Protein AF-0000000074012515 (afdb_homodimer)

Sequence (1122 aa):
MLKVFVVVAVFLGGRWASAADPTVASLQAQIEHLQQSLNSYQKIVDDVAAILTDYRRTMTDMGKHMMQMELFVQERIRSDGHSGAKQMRVDREGTRSFFSNSHVGTHILGMHNHVDYDRTMGLGEMNIVMNGVDFKTRHNDYKLSMPSKTSTGYDETQYIDYPPVPPAVLAKATVEEQVAEMKEYFRAFKNQDYTHRDYRPYFKAVMCYIEGAWTLGKDFKESFPSDRHYFDTTSWEDLEEKIRYTAQSGTKSIKENFGYLPSIIYNVVNGVPLTAQWNYRILCAPIDFDFPTSYLKQEEDLMLRMSRNMTQEEVLYSRMARFRVVDRTEDEVTQFTVLDKIMQSIPGKNNYPAKMYDNSSGAEMENVEKPNYQTLNTGYYSRYYRTEQMGAMGTKVIHRGFSDENLWVAETTHPQIMPVSMTDCWRDPVTRAVLENTCTRFTHRFTYALPLEIVYMTPLLAWNPYDLQYTAVDNKVYTPNLRDNRDGSLTKEKAYNGTNISTFYRTPSQFFVGNGIGDFDPGDTGKTAIGVLDRHGNVRSMEPEFMARSPTLGKSASGTLMLKVFVVVAVFLGGRWASAADPTVASLQAQIEHLQQSLNSYQKIVDDVAAILTDYRRTMTDMGKHMMQMELFVQERIRSDGHSGAKQMRVDREGTRSFFSNSHVGTHILGMHNHVDYDRTMGLGEMNIVMNGVDFKTRHNDYKLSMPSKTSTGYDETQYIDYPPVPPAVLAKATVEEQVAEMKEYFRAFKNQDYTHRDYRPYFKAVMCYIEGAWTLGKDFKESFPSDRHYFDTTSWEDLEEKIRYTAQSGTKSIKENFGYLPSIIYNVVNGVPLTAQWNYRILCAPIDFDFPTSYLKQEEDLMLRMSRNMTQEEVLYSRMARFRVVDRTEDEVTQFTVLDKIMQSIPGKNNYPAKMYDNSSGAEMENVEKPNYQTLNTGYYSRYYRTEQMGAMGTKVIHRGFSDENLWVAETTHPQIMPVSMTDCWRDPVTRAVLENTCTRFTHRFTYALPLEIVYMTPLLAWNPYDLQYTAVDNKVYTPNLRDNRDGSLTKEKAYNGTNISTFYRTPSQFFVGNGIGDFDPGDTGKTAIGVLDRHGNVRSMEPEFMARSPTLGKSASGTL

Secondary structure (DSSP, 8-state):
-------------S----TT-HHHHHHHHHHHHHHHHHHHHHHHHHHHHHHHHHHHHHHHHHHHHHHHHHHHHHHHHHHH--SEEEEE------SSTT----SBSSSBTT-EE-TTSTTEEEE--EEEEETTEEEE---EEEESEEE-SS---TT-EEEPPPPPPPHHHHT-SSHHHHHHHHHHHHHHHHHT-TTTS--TTTSEEEEEEEEEEEE--SS----S--SS-----SSHHHHHHHHHHHHHH----TT----B--EEEEEEETTEEEEEEEEEEEEEEE-SS---GGGEEE---HHHHHHHT--HHHHHTSTT-BEEE--SSSS---SS-HHHHHHHTSB-TT-TT------TTSS--B-TT-TT-PBP-TTB-BSEEE-SS--TTS-SEEESSSS-TT-EEEE---TTBPEEEEEE--B-TTT--B-GGG-EEEEEEEEEEEEEEEEEE-GGGT--TT-PPB----SS-----TTTT----SSTTTSEESB-SSS---EEGGGS-SS---S--TT----SSEEEE-TTS-EEEEE-------SSS-----EE-/-------------S----TT-HHHHHHHHHHHHHHHHHHHHHHHHHHHHHHHHHHHHHHHHHHHHHHHHHHHHHHHHHHH--SEEEEE-------STT----SBSSSBTT-EE-TTSTTEEEE--EEEEETTEEEE---EEEESEEE-SS---TT-EEEPPPPPPPHHHHT-SSHHHHHHHHHHHHHHHHHT-TTTS--TTT-EEEEEEEEEEEE--SS----S--SS-----SSHHHHHHHHHHHHHH----TT----B--EEEEEEETTEEEEEEEEEEEEEEE-SS---GGGEEE---HHHHHHHT--HHHHHTSTT-BEEE--SS-S---SS-HHHHHHTTSB-TT-TT------TTSS--B-TT-TT-PBP-TTB-BSEEE-SS--TTS-SEEESSSS-TT-EEEE---TTBPEEEEEE--B-TTT--B-GGG-EEEEEEEEEEEEEEEEEE-GGGT--TT-PPB----SS----STTTT----SSTTTSEESB-SSS---EEGGGS-SS---S--TT----SSEEEE-TTS-EEEEE-------SSS-----EE-

Structure (mmCIF, N/CA/C/O backbone):
data_AF-0000000074012515-model_v1
#
loop_
_entity.id
_entity.type
_entity.pdbx_description
1 polymer 'Uncharacterized protein'
#
loop_
_atom_site.group_PDB
_atom_site.id
_atom_site.type_symbol
_atom_site.label_atom_id
_atom_site.label_alt_id
_atom_site.label_comp_id
_atom_site.label_asym_id
_atom_site.label_entity_id
_atom_site.label_seq_id
_atom_site.pdbx_PDB_ins_code
_atom_site.Cartn_x
_atom_site.Cartn_y
_atom_site.Cartn_z
_atom_site.occupancy
_atom_site.B_iso_or_equiv
_atom_site.auth_seq_id
_atom_site.auth_comp_id
_atom_site.auth_asym_id
_atom_site.auth_atom_id
_atom_site.pdbx_PDB_model_num
ATOM 1 N N . MET A 1 1 ? -43.594 -17.531 6.746 1 25.38 1 MET A N 1
ATOM 2 C CA . MET A 1 1 ? -45 -17.812 6.469 1 25.38 1 MET A CA 1
ATOM 3 C C . MET A 1 1 ? -45.844 -17.656 7.73 1 25.38 1 MET A C 1
ATOM 5 O O . MET A 1 1 ? -46.938 -18.25 7.832 1 25.38 1 MET A O 1
ATOM 9 N N . LEU A 1 2 ? -45.625 -16.844 8.695 1 31.86 2 LEU A N 1
ATOM 10 C CA . LEU A 1 2 ? -46.188 -17.391 9.93 1 31.86 2 LEU A CA 1
ATOM 11 C C . LEU A 1 2 ? -47.688 -17.125 10.031 1 31.86 2 LEU A C 1
ATOM 13 O O . LEU A 1 2 ? -48.094 -16 10.352 1 31.86 2 LEU A O 1
ATOM 17 N N . LYS A 1 3 ? -48.594 -17.531 9.039 1 30.62 3 LYS A N 1
ATOM 18 C CA . LYS A 1 3 ? -50 -17.141 9.266 1 30.62 3 LYS A CA 1
ATOM 19 C C . LYS A 1 3 ? -50.656 -18.078 10.266 1 30.62 3 LYS A C 1
ATOM 21 O O . LYS A 1 3 ? -50.75 -19.281 10.047 1 30.62 3 LYS A O 1
ATOM 26 N N . VAL A 1 4 ? -50.469 -17.828 11.508 1 31.88 4 VAL A N 1
ATOM 27 C CA . VAL A 1 4 ? -51.375 -18.656 12.312 1 31.88 4 VAL A CA 1
ATOM 28 C C . VAL A 1 4 ? -52.719 -17.984 12.422 1 31.88 4 VAL A C 1
ATOM 30 O O . VAL A 1 4 ? -52.844 -16.844 12.883 1 31.88 4 VAL A O 1
ATOM 33 N N . PHE A 1 5 ? -53.719 -18.328 11.484 1 30.33 5 PHE A N 1
ATOM 34 C CA . PHE A 1 5 ? -55.094 -17.891 11.609 1 30.33 5 PHE A CA 1
ATOM 35 C C . PHE A 1 5 ? -55.812 -18.703 12.68 1 30.33 5 PHE A C 1
ATOM 37 O O . PHE A 1 5 ? -56.031 -19.906 12.516 1 30.33 5 PHE A O 1
ATOM 44 N N . VAL A 1 6 ? -55.625 -18.391 13.867 1 30.83 6 VAL A N 1
ATOM 45 C CA . VAL A 1 6 ? -56.469 -19.141 14.797 1 30.83 6 VAL A CA 1
ATOM 46 C C . VAL A 1 6 ? -57.844 -18.469 14.906 1 30.83 6 VAL A C 1
ATOM 48 O O . VAL A 1 6 ? -57.938 -17.328 15.344 1 30.83 6 VAL A O 1
ATOM 51 N N . VAL A 1 7 ? -58.75 -18.719 13.984 1 30.05 7 VAL A N 1
ATOM 52 C CA . VAL A 1 7 ? -60.125 -18.234 14.102 1 30.05 7 VAL A CA 1
ATOM 53 C C . VAL A 1 7 ? -60.875 -19.094 15.109 1 30.05 7 VAL A C 1
ATOM 55 O O . VAL A 1 7 ? -61.062 -20.297 14.891 1 30.05 7 VAL A O 1
ATOM 58 N N . VAL A 1 8 ? -60.906 -18.875 16.328 1 31.03 8 VAL A N 1
ATOM 59 C CA . VAL A 1 8 ? -61.781 -19.609 17.234 1 31.03 8 VAL A CA 1
ATOM 60 C C . VAL A 1 8 ? -63.188 -19.062 17.172 1 31.03 8 VAL A C 1
ATOM 62 O O . VAL A 1 8 ? -63.438 -17.891 17.531 1 31.03 8 VAL A O 1
ATOM 65 N N . ALA A 1 9 ? -64 -19.453 16.188 1 29.02 9 ALA A N 1
ATOM 66 C CA . ALA A 1 9 ? -65.438 -19.094 16.156 1 29.02 9 ALA A CA 1
ATOM 67 C C . ALA A 1 9 ? -66.188 -19.703 17.344 1 29.02 9 ALA A C 1
ATOM 69 O O . ALA A 1 9 ? -66.188 -20.922 17.516 1 29.02 9 ALA A O 1
ATOM 70 N N . VAL A 1 10 ? -66.375 -19.062 18.328 1 32.06 10 VAL A N 1
ATOM 71 C CA . VAL A 1 10 ? -67.188 -19.438 19.469 1 32.06 10 VAL A CA 1
ATOM 72 C C . VAL A 1 10 ? -68.625 -19.625 19 1 32.06 10 VAL A C 1
ATOM 74 O O . VAL A 1 10 ? -69.25 -18.688 18.5 1 32.06 10 VAL A O 1
ATOM 77 N N . PHE A 1 11 ? -69 -20.797 18.484 1 30.28 11 PHE A N 1
ATOM 78 C CA . PHE A 1 11 ? -70.375 -21.125 18.203 1 30.28 11 PHE A CA 1
ATOM 79 C C . PHE A 1 11 ? -71.188 -21.062 19.484 1 30.28 11 PHE A C 1
ATOM 81 O O . PHE A 1 11 ? -71.062 -21.906 20.375 1 30.28 11 PHE A O 1
ATOM 88 N N . LEU A 1 12 ? -71.75 -19.953 19.859 1 33.31 12 LEU A N 1
ATOM 89 C CA . LEU A 1 12 ? -72.688 -19.719 20.938 1 33.31 12 LEU A CA 1
ATOM 90 C C . LEU A 1 12 ? -74.062 -20.328 20.625 1 33.31 12 LEU A C 1
ATOM 92 O O . LEU A 1 12 ? -75.062 -19.938 21.203 1 33.31 12 LEU A O 1
ATOM 96 N N . GLY A 1 13 ? -74.25 -21.109 19.688 1 30.23 13 GLY A N 1
ATOM 97 C CA . GLY A 1 13 ? -75.625 -21.438 19.438 1 30.23 13 GLY A CA 1
ATOM 98 C C . GLY A 1 13 ? -76.25 -22.203 20.562 1 30.23 13 GLY A C 1
ATOM 99 O O . GLY A 1 13 ? -77.438 -22.516 20.5 1 30.23 13 GLY A O 1
ATOM 100 N N . GLY A 1 14 ? -75.625 -23.188 21.141 1 32.41 14 GLY A N 1
ATOM 101 C CA . GLY A 1 14 ? -76.562 -24.078 21.844 1 32.41 14 GLY A CA 1
ATOM 102 C C . GLY A 1 14 ? -77.375 -23.375 22.938 1 32.41 14 GLY A C 1
ATOM 103 O O . GLY A 1 14 ? -77.062 -22.203 23.25 1 32.41 14 GLY A O 1
ATOM 104 N N . ARG A 1 15 ? -78.312 -24.203 23.703 1 31.95 15 ARG A N 1
ATOM 105 C CA . ARG A 1 15 ? -79.188 -23.891 24.812 1 31.95 15 ARG A CA 1
ATOM 106 C C . ARG A 1 15 ? -78.5 -23.031 25.859 1 31.95 15 ARG A C 1
ATOM 108 O O . ARG A 1 15 ? -77.375 -23.328 26.25 1 31.95 15 ARG A O 1
ATOM 115 N N . TRP A 1 16 ? -78.938 -21.766 25.969 1 34.06 16 TRP A N 1
ATOM 116 C CA . TRP A 1 16 ? -78.688 -20.766 27 1 34.06 16 TRP A CA 1
ATOM 117 C C . TRP A 1 16 ? -78.625 -21.422 28.391 1 34.06 16 TRP A C 1
ATOM 119 O O . TRP A 1 16 ? -79.625 -21.891 28.906 1 34.06 16 TRP A O 1
ATOM 129 N N . ALA A 1 17 ? -77.812 -22.391 28.672 1 35.97 17 ALA A N 1
ATOM 130 C CA . ALA A 1 17 ? -77.562 -22.531 30.094 1 35.97 17 ALA A CA 1
ATOM 131 C C . ALA A 1 17 ? -77.562 -21.156 30.781 1 35.97 17 ALA A C 1
ATOM 133 O O . ALA A 1 17 ? -77.062 -20.188 30.188 1 35.97 17 ALA A O 1
ATOM 134 N N . SER A 1 18 ? -78.625 -20.828 31.703 1 40.19 18 SER A N 1
ATOM 135 C CA . SER A 1 18 ? -78.938 -19.578 32.375 1 40.19 18 SER A CA 1
ATOM 136 C C . SER A 1 18 ? -77.625 -18.828 32.719 1 40.19 18 SER A C 1
ATOM 138 O O . SER A 1 18 ? -76.688 -19.422 33.25 1 40.19 18 SER A O 1
ATOM 140 N N . ALA A 1 19 ? -77.188 -17.922 31.875 1 47.31 19 ALA A N 1
ATOM 141 C CA . ALA A 1 19 ? -76.25 -16.859 32.25 1 47.31 19 ALA A CA 1
ATOM 142 C C . ALA A 1 19 ? -76.25 -16.688 33.781 1 47.31 19 ALA A C 1
ATOM 144 O O . ALA A 1 19 ? -75.375 -16 34.281 1 47.31 19 ALA A O 1
ATOM 145 N N . ALA A 1 20 ? -77.312 -17.266 34.375 1 54.56 20 ALA A N 1
ATOM 146 C CA . ALA A 1 20 ? -77.438 -17.031 35.812 1 54.56 20 ALA A CA 1
ATOM 147 C C . ALA A 1 20 ? -76.438 -17.953 36.562 1 54.56 20 ALA A C 1
ATOM 149 O O . ALA A 1 20 ? -76.312 -17.828 37.781 1 54.56 20 ALA A O 1
ATOM 150 N N . ASP A 1 21 ? -75.875 -18.875 35.906 1 62 21 ASP A N 1
ATOM 151 C CA . ASP A 1 21 ? -74.938 -19.719 36.625 1 62 21 ASP A CA 1
ATOM 152 C C . ASP A 1 21 ? -73.562 -19.047 36.75 1 62 21 ASP A C 1
ATOM 154 O O . ASP A 1 21 ? -72.938 -18.703 35.75 1 62 21 ASP A O 1
ATOM 158 N N . PRO A 1 22 ? -73.188 -18.562 37.875 1 74.44 22 PRO A N 1
ATOM 159 C CA . PRO A 1 22 ? -71.938 -17.844 38.156 1 74.44 22 PRO A CA 1
ATOM 160 C C . PRO A 1 22 ? -70.688 -18.547 37.531 1 74.44 22 PRO A C 1
ATOM 162 O O . PRO A 1 22 ? -69.75 -17.875 37.125 1 74.44 22 PRO A O 1
ATOM 165 N N . THR A 1 23 ? -70.812 -19.812 37.406 1 70.06 23 THR A N 1
ATOM 166 C CA . THR A 1 23 ? -69.688 -20.562 36.844 1 70.06 23 THR A CA 1
ATOM 167 C C . THR A 1 23 ? -69.562 -20.312 35.344 1 70.06 23 THR A C 1
ATOM 169 O O . THR A 1 23 ? -68.5 -20.094 34.812 1 70.06 23 THR A O 1
ATOM 172 N N . VAL A 1 24 ? -70.625 -20.422 34.562 1 69.94 24 VAL A N 1
ATOM 173 C CA . VAL A 1 24 ? -70.688 -20.172 33.125 1 69.94 24 VAL A CA 1
ATOM 174 C C . VAL A 1 24 ? -70.25 -18.734 32.844 1 69.94 24 VAL A C 1
ATOM 176 O O . VAL A 1 24 ? -69.5 -18.484 31.906 1 69.94 24 VAL A O 1
ATOM 179 N N . ALA A 1 25 ? -70.75 -17.906 33.719 1 73.69 25 ALA A N 1
ATOM 180 C CA . ALA A 1 25 ? -70.438 -16.5 33.562 1 73.69 25 ALA A CA 1
ATOM 181 C C . ALA A 1 25 ? -68.938 -16.266 33.719 1 73.69 25 ALA A C 1
ATOM 183 O O . ALA A 1 25 ? -68.312 -15.516 32.938 1 73.69 25 ALA A O 1
ATOM 184 N N . SER A 1 26 ? -68.312 -16.953 34.656 1 76.19 26 SER A N 1
ATOM 185 C CA . SER A 1 26 ? -66.875 -16.844 34.906 1 76.19 26 SER A CA 1
ATOM 186 C C . SER A 1 26 ? -66.062 -17.422 33.75 1 76.19 26 SER A C 1
ATOM 188 O O . SER A 1 26 ? -65.062 -16.828 33.344 1 76.19 26 SER A O 1
ATOM 190 N N . LEU A 1 27 ? -66.438 -18.391 33.219 1 74.06 27 LEU A N 1
ATOM 191 C CA . LEU A 1 27 ? -65.688 -19.047 32.094 1 74.06 27 LEU A CA 1
ATOM 192 C C . LEU A 1 27 ? -65.812 -18.203 30.828 1 74.06 27 LEU A C 1
ATOM 194 O O . LEU A 1 27 ? -64.875 -18.078 30.078 1 74.06 27 LEU A O 1
ATOM 198 N N . GLN A 1 28 ? -67 -17.656 30.609 1 75.12 28 GLN A N 1
ATOM 199 C CA . GLN A 1 28 ? -67.188 -16.797 29.453 1 75.12 28 GLN A CA 1
ATOM 200 C C . GLN A 1 28 ? -66.312 -15.555 29.531 1 75.12 28 GLN A C 1
ATOM 202 O O . GLN A 1 28 ? -65.75 -15.148 28.531 1 75.12 28 GLN A O 1
ATOM 207 N N . ALA A 1 29 ? -66.312 -15.086 30.703 1 76.44 29 ALA A N 1
ATOM 208 C CA . ALA A 1 29 ? -65.438 -13.922 30.906 1 76.44 29 ALA A CA 1
ATOM 209 C C . ALA A 1 29 ? -64 -14.266 30.656 1 76.44 29 ALA A C 1
ATOM 211 O O . ALA A 1 29 ? -63.281 -13.477 30.047 1 76.44 29 ALA A O 1
ATOM 212 N N . GLN A 1 30 ? -63.562 -15.352 30.984 1 74.81 30 GLN A N 1
ATOM 213 C CA . GLN A 1 30 ? -62.188 -15.805 30.75 1 74.81 30 GLN A CA 1
ATOM 214 C C . GLN A 1 30 ? -61.938 -16 29.266 1 74.81 30 GLN A C 1
ATOM 216 O O . GLN A 1 30 ? -60.875 -15.625 28.766 1 74.81 30 GLN A O 1
ATOM 221 N N . ILE A 1 31 ? -62.875 -16.547 28.625 1 77.06 31 ILE A N 1
ATOM 222 C CA . ILE A 1 31 ? -62.75 -16.766 27.188 1 77.06 31 ILE A CA 1
ATOM 223 C C . ILE A 1 31 ? -62.625 -15.414 26.469 1 77.06 31 ILE A C 1
ATOM 225 O O . ILE A 1 31 ? -61.781 -15.242 25.594 1 77.06 31 ILE A O 1
ATOM 229 N N . GLU A 1 32 ? -63.406 -14.516 26.906 1 76.62 32 GLU A N 1
ATOM 230 C CA . GLU A 1 32 ? -63.375 -13.195 26.297 1 76.62 32 GLU A CA 1
ATOM 231 C C . GLU A 1 32 ? -62.031 -12.516 26.547 1 76.62 32 GLU A C 1
ATOM 233 O O . GLU A 1 32 ? -61.438 -11.914 25.641 1 76.62 32 GLU A O 1
ATOM 238 N N . HIS A 1 33 ? -61.562 -12.695 27.656 1 77.81 33 HIS A N 1
ATOM 239 C CA . HIS A 1 33 ? -60.281 -12.109 28 1 77.81 33 HIS A CA 1
ATOM 240 C C . HIS A 1 33 ? -59.156 -12.766 27.219 1 77.81 33 HIS A C 1
ATOM 242 O O . HIS A 1 33 ? -58.281 -12.07 26.703 1 77.81 33 HIS A O 1
ATOM 248 N N . LEU A 1 34 ? -59.156 -13.953 27.062 1 75.44 34 LEU A N 1
ATOM 249 C CA . LEU A 1 34 ? -58.125 -14.688 26.312 1 75.44 34 LEU A CA 1
ATOM 250 C C . LEU A 1 34 ? -58.188 -14.336 24.828 1 75.44 34 LEU A C 1
ATOM 252 O O . LEU A 1 34 ? -57.156 -14.188 24.172 1 75.44 34 LEU A O 1
ATOM 256 N N . GLN A 1 35 ? -59.406 -14.156 24.406 1 78.56 35 GLN A N 1
ATOM 257 C CA . GLN A 1 35 ? -59.562 -13.773 23.016 1 78.56 35 GLN A CA 1
ATOM 258 C C . GLN A 1 35 ? -59 -12.375 22.75 1 78.56 35 GLN A C 1
ATOM 260 O O . GLN A 1 35 ? -58.375 -12.141 21.734 1 78.56 35 GLN A O 1
ATOM 265 N N . GLN A 1 36 ? -59.219 -11.516 23.625 1 78.25 36 GLN A N 1
ATOM 266 C CA . GLN A 1 36 ? -58.688 -10.164 23.5 1 78.25 36 GLN A CA 1
ATOM 267 C C . GLN A 1 36 ? -57.156 -10.18 23.547 1 78.25 36 GLN A C 1
ATOM 269 O O . GLN A 1 36 ? -56.5 -9.492 22.75 1 78.25 36 GLN A O 1
ATOM 274 N N . SER A 1 37 ? -56.688 -10.961 24.391 1 73.25 37 SER A N 1
ATOM 275 C CA . SER A 1 37 ? -55.219 -11.094 24.484 1 73.25 37 SER A CA 1
ATOM 276 C C . SER A 1 37 ? -54.625 -11.68 23.203 1 73.25 37 SER A C 1
ATOM 278 O O . SER A 1 37 ? -53.625 -11.203 22.703 1 73.25 37 SER A O 1
ATOM 280 N N . LEU A 1 38 ? -55.312 -12.609 22.688 1 77.94 38 LEU A N 1
ATOM 281 C CA . LEU A 1 38 ? -54.875 -13.258 21.469 1 77.94 38 LEU A CA 1
ATOM 282 C C . LEU A 1 38 ? -54.875 -12.273 20.297 1 77.94 38 LEU A C 1
ATOM 284 O O . LEU A 1 38 ? -53.938 -12.25 19.5 1 77.94 38 LEU A O 1
ATOM 288 N N . ASN A 1 39 ? -55.875 -11.5 20.297 1 74.5 39 ASN A N 1
ATOM 289 C CA . ASN A 1 39 ? -55.969 -10.5 19.234 1 74.5 39 ASN A CA 1
ATOM 290 C C . ASN A 1 39 ? -54.844 -9.469 19.359 1 74.5 39 ASN A C 1
ATOM 292 O O . ASN A 1 39 ? -54.25 -9.062 18.359 1 74.5 39 ASN A O 1
ATOM 296 N N . SER A 1 40 ? -54.594 -9.133 20.531 1 75.25 40 SER A N 1
ATOM 297 C CA . SER A 1 40 ? -53.5 -8.18 20.766 1 75.25 40 SER A CA 1
ATOM 298 C C . SER A 1 40 ? -52.156 -8.773 20.375 1 75.25 40 SER A C 1
ATOM 300 O O . SER A 1 40 ? -51.344 -8.102 19.75 1 75.25 40 SER A O 1
ATOM 302 N N . TYR A 1 41 ? -51.938 -9.945 20.641 1 74.56 41 TYR A N 1
ATOM 303 C CA . TYR A 1 41 ? -50.688 -10.609 20.297 1 74.56 41 TYR A CA 1
ATOM 304 C C . TYR A 1 41 ? -50.531 -10.773 18.797 1 74.56 41 TYR A C 1
ATOM 306 O O . TYR A 1 41 ? -49.438 -10.594 18.25 1 74.56 41 TYR A O 1
ATOM 314 N N . GLN A 1 42 ? -51.656 -11.039 18.203 1 78.06 42 GLN A N 1
ATOM 315 C CA . GLN A 1 42 ? -51.625 -11.172 16.766 1 78.06 42 GLN A CA 1
ATOM 316 C C . GLN A 1 42 ? -51.188 -9.867 16.094 1 78.06 42 GLN A C 1
ATOM 318 O O . GLN A 1 42 ? -50.375 -9.867 15.172 1 78.06 42 GLN A O 1
ATOM 323 N N . LYS A 1 43 ? -51.688 -8.867 16.594 1 79.06 43 LYS A N 1
ATOM 324 C CA . LYS A 1 43 ? -51.344 -7.562 16.047 1 79.06 43 LYS A CA 1
ATOM 325 C C . LYS A 1 43 ? -49.844 -7.27 16.266 1 79.06 43 LYS A C 1
ATOM 327 O O . LYS A 1 43 ? -49.188 -6.777 15.352 1 79.06 43 LYS A O 1
ATOM 332 N N . ILE A 1 44 ? -49.406 -7.566 17.359 1 77.06 44 ILE A N 1
ATOM 333 C CA . ILE A 1 44 ? -48 -7.352 17.672 1 77.06 44 ILE A CA 1
ATOM 334 C C . ILE A 1 44 ? -47.156 -8.203 16.734 1 77.06 44 ILE A C 1
ATOM 336 O O . ILE A 1 44 ? -46.125 -7.723 16.203 1 77.06 44 ILE A O 1
ATOM 340 N N . VAL A 1 45 ? -47.531 -9.422 16.5 1 77.19 45 VAL A N 1
ATOM 341 C CA . VAL A 1 45 ? -46.781 -10.328 15.625 1 77.19 45 VAL A CA 1
ATOM 342 C C . VAL A 1 45 ? -46.781 -9.789 14.203 1 77.19 45 VAL A C 1
ATOM 344 O O . VAL A 1 45 ? -45.719 -9.789 13.539 1 77.19 45 VAL A O 1
ATOM 347 N N . ASP A 1 46 ? -47.906 -9.289 13.852 1 79.38 46 ASP A N 1
ATOM 348 C CA . ASP A 1 46 ? -48 -8.734 12.5 1 79.38 46 ASP A CA 1
ATOM 349 C C . ASP A 1 46 ? -47.125 -7.5 12.359 1 79.38 46 ASP A C 1
ATOM 351 O O . ASP A 1 46 ? -46.438 -7.332 11.352 1 79.38 46 ASP A O 1
ATOM 355 N N . ASP A 1 47 ? -47.156 -6.742 13.344 1 79.44 47 ASP A N 1
ATOM 356 C CA . ASP A 1 47 ? -46.344 -5.527 13.328 1 79.44 47 ASP A CA 1
ATOM 357 C C . ASP A 1 47 ? -44.875 -5.852 13.32 1 79.44 47 ASP A C 1
ATOM 359 O O . ASP A 1 47 ? -44.094 -5.258 12.555 1 79.44 47 ASP A O 1
ATOM 363 N N . VAL A 1 48 ? -44.469 -6.777 14.039 1 80.88 48 VAL A N 1
ATOM 364 C CA . VAL A 1 48 ? -43.062 -7.176 14.125 1 80.88 48 VAL A CA 1
ATOM 365 C C . VAL A 1 48 ? -42.625 -7.805 12.805 1 80.88 48 VAL A C 1
ATOM 367 O O . VAL A 1 48 ? -41.531 -7.543 12.312 1 80.88 48 VAL A O 1
ATOM 370 N N . ALA A 1 49 ? -43.5 -8.578 12.273 1 79.88 49 ALA A N 1
ATOM 371 C CA . ALA A 1 49 ? -43.188 -9.211 10.992 1 79.88 49 ALA A CA 1
ATOM 372 C C . ALA A 1 49 ? -42.969 -8.156 9.906 1 79.88 49 ALA A C 1
ATOM 374 O O . ALA A 1 49 ? -42.062 -8.289 9.086 1 79.88 49 ALA A O 1
ATOM 375 N N . ALA A 1 50 ? -43.781 -7.195 9.961 1 82.56 50 ALA A N 1
ATOM 376 C CA . ALA A 1 50 ? -43.656 -6.117 8.984 1 82.56 50 ALA A CA 1
ATOM 377 C C . ALA A 1 50 ? -42.344 -5.371 9.164 1 82.56 50 ALA A C 1
ATOM 379 O O . ALA A 1 50 ? -41.656 -5.066 8.188 1 82.56 50 ALA A O 1
ATOM 380 N N . ILE A 1 51 ? -42.062 -5.125 10.336 1 83.62 51 ILE A N 1
ATOM 381 C CA . ILE A 1 51 ? -40.812 -4.418 10.656 1 83.62 51 ILE A CA 1
ATOM 382 C C . ILE A 1 51 ? -39.625 -5.25 10.219 1 83.62 51 ILE A C 1
ATOM 384 O O . ILE A 1 51 ? -38.656 -4.727 9.633 1 83.62 51 ILE A O 1
ATOM 388 N N . LEU A 1 52 ? -39.656 -6.473 10.43 1 84.81 52 LEU A N 1
ATOM 389 C CA . LEU A 1 52 ? -38.594 -7.371 10.055 1 84.81 52 LEU A CA 1
ATOM 390 C C . LEU A 1 52 ? -38.406 -7.43 8.539 1 84.81 52 LEU A C 1
ATOM 392 O O . LEU A 1 52 ? -37.312 -7.488 8.031 1 84.81 52 LEU A O 1
ATOM 396 N N . THR A 1 53 ? -39.5 -7.395 7.891 1 84.38 53 THR A N 1
ATOM 397 C CA . THR A 1 53 ? -39.469 -7.387 6.434 1 84.38 53 THR A CA 1
ATOM 398 C C . THR A 1 53 ? -38.812 -6.102 5.918 1 84.38 53 THR A C 1
ATOM 400 O O . THR A 1 53 ? -38 -6.141 4.996 1 84.38 53 THR A O 1
ATOM 403 N N . ASP A 1 54 ? -39.156 -5.07 6.523 1 86.38 54 ASP A N 1
ATOM 404 C CA . ASP A 1 54 ? -38.594 -3.781 6.137 1 86.38 54 ASP A CA 1
ATOM 405 C C . ASP A 1 54 ? -37.094 -3.738 6.402 1 86.38 54 ASP A C 1
ATOM 407 O O . ASP A 1 54 ? -36.344 -3.217 5.59 1 86.38 54 ASP A O 1
ATOM 411 N N . TYR A 1 55 ? -36.719 -4.254 7.461 1 85.19 55 TYR A N 1
ATOM 412 C CA . TYR A 1 55 ? -35.281 -4.301 7.785 1 85.19 55 TYR A CA 1
ATOM 413 C C . TYR A 1 55 ? -34.531 -5.164 6.789 1 85.19 55 TYR A C 1
ATOM 415 O O . TYR A 1 55 ? -33.438 -4.816 6.375 1 85.19 55 TYR A O 1
ATOM 423 N N . ARG A 1 56 ? -35.125 -6.164 6.434 1 88.56 56 ARG A N 1
ATOM 424 C CA . ARG A 1 56 ? -34.5 -7.043 5.453 1 88.56 56 ARG A CA 1
ATOM 425 C C . ARG A 1 56 ? -34.312 -6.328 4.117 1 88.56 56 ARG A C 1
ATOM 427 O O . ARG A 1 56 ? -33.281 -6.465 3.469 1 88.56 56 ARG A O 1
ATOM 434 N N . ARG A 1 57 ? -35.25 -5.641 3.754 1 89.5 57 ARG A N 1
ATOM 435 C CA . ARG A 1 57 ? -35.188 -4.867 2.52 1 89.5 57 ARG A CA 1
ATOM 436 C C . ARG A 1 57 ? -34.094 -3.807 2.611 1 89.5 57 ARG A C 1
ATOM 438 O O . ARG A 1 57 ? -33.312 -3.625 1.671 1 89.5 57 ARG A O 1
ATOM 445 N N . THR A 1 58 ? -34.062 -3.209 3.721 1 88.31 58 THR A N 1
ATOM 446 C CA . THR A 1 58 ? -33.062 -2.182 3.93 1 88.31 58 THR A CA 1
ATOM 447 C C . THR A 1 58 ? -31.656 -2.787 3.891 1 88.31 58 THR A C 1
ATOM 449 O O . THR A 1 58 ? -30.75 -2.23 3.268 1 88.31 58 THR A O 1
ATOM 452 N N . MET A 1 59 ? -31.531 -3.863 4.488 1 89.5 59 MET A N 1
ATOM 453 C CA . MET A 1 59 ? -30.234 -4.555 4.48 1 89.5 59 MET A CA 1
ATOM 454 C C . MET A 1 59 ? -29.844 -4.969 3.066 1 89.5 59 MET A C 1
ATOM 456 O O . MET A 1 59 ? -28.672 -4.879 2.688 1 89.5 59 MET A O 1
ATOM 460 N N . THR A 1 60 ? -30.812 -5.359 2.346 1 91.5 60 THR A N 1
ATOM 461 C CA . THR A 1 60 ? -30.562 -5.723 0.955 1 91.5 60 THR A CA 1
ATOM 462 C C . THR A 1 60 ? -30.094 -4.512 0.153 1 91.5 60 THR A C 1
ATOM 464 O O . THR A 1 60 ? -29.109 -4.586 -0.577 1 91.5 60 THR A O 1
ATOM 467 N N . ASP A 1 61 ? -30.75 -3.451 0.33 1 90.75 61 ASP A N 1
ATOM 468 C CA . ASP A 1 61 ? -30.406 -2.232 -0.396 1 90.75 61 ASP A CA 1
ATOM 469 C C . ASP A 1 61 ? -29.016 -1.734 -0.005 1 90.75 61 ASP A C 1
ATOM 471 O O . ASP A 1 61 ? -28.234 -1.326 -0.865 1 90.75 61 ASP A O 1
ATOM 475 N N . MET A 1 62 ? -28.719 -1.814 1.226 1 91.06 62 MET A N 1
ATOM 476 C CA . MET A 1 62 ? -27.406 -1.386 1.702 1 91.06 62 MET A CA 1
ATOM 477 C C . MET A 1 62 ? -26.312 -2.287 1.151 1 91.06 62 MET A C 1
ATOM 479 O O . MET A 1 62 ? -25.25 -1.804 0.733 1 91.06 62 MET A O 1
ATOM 483 N N . GLY A 1 63 ? -26.594 -3.539 1.216 1 91.69 63 GLY A N 1
ATOM 484 C CA . GLY A 1 63 ? -25.625 -4.473 0.651 1 91.69 63 GLY A CA 1
ATOM 485 C C . GLY A 1 63 ? -25.375 -4.242 -0.825 1 91.69 63 GLY A C 1
ATOM 486 O O . GLY A 1 63 ? -24.219 -4.27 -1.269 1 91.69 63 GLY A O 1
ATOM 487 N N . LYS A 1 64 ? -26.375 -3.936 -1.53 1 92.38 64 LYS A N 1
ATOM 488 C CA . LYS A 1 64 ? -26.234 -3.664 -2.957 1 92.38 64 LYS A CA 1
ATOM 489 C C . LYS A 1 64 ? -25.469 -2.367 -3.195 1 92.38 64 LYS A C 1
ATOM 491 O O . LYS A 1 64 ? -24.672 -2.273 -4.133 1 92.38 64 LYS A O 1
ATOM 496 N N . HIS A 1 65 ? -25.766 -1.465 -2.393 1 92.5 65 HIS A N 1
ATOM 497 C CA . HIS A 1 65 ? -25.031 -0.211 -2.529 1 92.5 65 HIS A CA 1
ATOM 498 C C . HIS A 1 65 ? -23.547 -0.406 -2.232 1 92.5 65 HIS A C 1
ATOM 500 O O . HIS A 1 65 ? -22.688 0.19 -2.896 1 92.5 65 HIS A O 1
ATOM 506 N N . MET A 1 66 ? -23.234 -1.181 -1.242 1 93.12 66 MET A N 1
ATOM 507 C CA . MET A 1 66 ? -21.828 -1.504 -0.96 1 93.12 66 MET A CA 1
ATOM 508 C C . MET A 1 66 ? -21.172 -2.182 -2.16 1 93.12 66 MET A C 1
ATOM 510 O O . MET A 1 66 ? -20.031 -1.889 -2.492 1 93.12 66 MET A O 1
ATOM 514 N N . MET A 1 67 ? -21.906 -3.006 -2.805 1 93.25 67 MET A N 1
ATOM 515 C CA . MET A 1 67 ? -21.422 -3.635 -4.027 1 93.25 67 MET A CA 1
ATOM 516 C C . MET A 1 67 ? -21.062 -2.586 -5.074 1 93.25 67 MET A C 1
ATOM 518 O O . MET A 1 67 ? -20.031 -2.684 -5.734 1 93.25 67 MET A O 1
ATOM 522 N N . GLN A 1 68 ? -21.906 -1.641 -5.211 1 92.31 68 GLN A N 1
ATOM 523 C CA . GLN A 1 68 ? -21.672 -0.578 -6.184 1 92.31 68 GLN A CA 1
ATOM 524 C C . GLN A 1 68 ? -20.453 0.259 -5.812 1 92.31 68 GLN A C 1
ATOM 526 O O . GLN A 1 68 ? -19.688 0.673 -6.684 1 92.31 68 GLN A O 1
ATOM 531 N N . MET A 1 69 ? -20.297 0.468 -4.555 1 93.38 69 MET A N 1
ATOM 532 C CA . MET A 1 69 ? -19.141 1.226 -4.102 1 93.38 69 MET A CA 1
ATOM 533 C C . MET A 1 69 ? -17.844 0.463 -4.383 1 93.38 69 MET A C 1
ATOM 535 O O . MET A 1 69 ? -16.844 1.059 -4.777 1 93.38 69 MET A O 1
ATOM 539 N N . GLU A 1 70 ? -17.891 -0.787 -4.16 1 94.88 70 GLU A N 1
ATOM 540 C CA . GLU A 1 70 ? -16.734 -1.614 -4.457 1 94.88 70 GLU A CA 1
ATOM 541 C C . GLU A 1 70 ? -16.391 -1.585 -5.949 1 94.88 70 GLU A C 1
ATOM 543 O O . GLU A 1 70 ? -15.234 -1.472 -6.328 1 94.88 70 GLU A O 1
ATOM 548 N N . LEU A 1 71 ? -17.438 -1.648 -6.75 1 93.19 71 LEU A N 1
ATOM 549 C CA . LEU A 1 71 ? -17.234 -1.529 -8.188 1 93.19 71 LEU A CA 1
ATOM 550 C C . LEU A 1 71 ? -16.656 -0.165 -8.547 1 93.19 71 LEU A C 1
ATOM 552 O O . LEU A 1 71 ? -15.773 -0.064 -9.406 1 93.19 71 LEU A O 1
ATOM 556 N N . PHE A 1 72 ? -17.172 0.877 -7.922 1 91.81 72 PHE A N 1
ATOM 557 C CA . PHE A 1 72 ? -16.656 2.225 -8.133 1 91.81 72 PHE A CA 1
ATOM 558 C C . PHE A 1 72 ? -15.164 2.283 -7.859 1 91.81 72 PHE A C 1
ATOM 560 O O . PHE A 1 72 ? -14.406 2.834 -8.656 1 91.81 72 PHE A O 1
ATOM 567 N N . VAL A 1 73 ? -14.711 1.719 -6.812 1 93.81 73 VAL A N 1
ATOM 568 C CA . VAL A 1 73 ? -13.297 1.706 -6.453 1 93.81 73 VAL A CA 1
ATOM 569 C C . VAL A 1 73 ? -12.508 0.904 -7.488 1 93.81 73 VAL A C 1
ATOM 571 O O . VAL A 1 73 ? -11.445 1.335 -7.938 1 93.81 73 VAL A O 1
ATOM 574 N N . GLN A 1 74 ? -12.992 -0.218 -7.895 1 94.38 74 GLN A N 1
ATOM 575 C CA . GLN A 1 74 ? -12.32 -1.049 -8.891 1 94.38 74 GLN A CA 1
ATOM 576 C C . GLN A 1 74 ? -12.188 -0.317 -10.219 1 94.38 74 GLN A C 1
ATOM 578 O O . GLN A 1 74 ? -11.148 -0.393 -10.875 1 94.38 74 GLN A O 1
ATOM 583 N N . GLU A 1 75 ? -13.211 0.418 -10.594 1 93.75 75 GLU A N 1
ATOM 584 C CA . GLU A 1 75 ? -13.164 1.187 -11.828 1 93.75 75 GLU A CA 1
ATOM 585 C C . GLU A 1 75 ? -12.125 2.301 -11.75 1 93.75 75 GLU A C 1
ATOM 587 O O . GLU A 1 75 ? -11.461 2.613 -12.742 1 93.75 75 GLU A O 1
ATOM 592 N N . ARG A 1 76 ? -11.992 2.855 -10.656 1 92.94 76 ARG A N 1
ATOM 593 C CA . ARG A 1 76 ? -10.945 3.855 -10.469 1 92.94 76 ARG A CA 1
ATOM 594 C C . ARG A 1 76 ? -9.562 3.24 -10.641 1 92.94 76 ARG A C 1
ATOM 596 O O . ARG A 1 76 ? -8.703 3.812 -11.312 1 92.94 76 ARG A O 1
ATOM 603 N N . ILE A 1 77 ? -9.375 2.146 -10.086 1 92.5 77 ILE A N 1
ATOM 604 C CA . ILE A 1 77 ? -8.094 1.46 -10.195 1 92.5 77 ILE A CA 1
ATOM 605 C C . ILE A 1 77 ? -7.832 1.09 -11.656 1 92.5 77 ILE A C 1
ATOM 607 O O . ILE A 1 77 ? -6.715 1.26 -12.148 1 92.5 77 ILE A O 1
ATOM 611 N N . ARG A 1 78 ? -8.859 0.643 -12.375 1 92.31 78 ARG A N 1
ATOM 612 C CA . ARG A 1 78 ? -8.711 0.287 -13.781 1 92.31 78 ARG A CA 1
ATOM 613 C C . ARG A 1 78 ? -8.328 1.504 -14.617 1 92.31 78 ARG A C 1
ATOM 615 O O . ARG A 1 78 ? -7.637 1.376 -15.625 1 92.31 78 ARG A O 1
ATOM 622 N N . SER A 1 79 ? -8.773 2.645 -14.203 1 88.44 79 SER A N 1
ATOM 623 C CA . SER A 1 79 ? -8.5 3.859 -14.961 1 88.44 79 SER A CA 1
ATOM 624 C C . SER A 1 79 ? -7.121 4.422 -14.625 1 88.44 79 SER A C 1
ATOM 626 O O . SER A 1 79 ? -6.605 5.277 -15.352 1 88.44 79 SER A O 1
ATOM 628 N N . ASP A 1 80 ? -6.523 4.023 -13.539 1 85.56 80 ASP A N 1
ATOM 629 C CA . ASP A 1 80 ? -5.227 4.531 -13.102 1 85.56 80 ASP A CA 1
ATOM 630 C C . ASP A 1 80 ? -4.09 3.891 -13.898 1 85.56 80 ASP A C 1
ATOM 632 O O . ASP A 1 80 ? -3.018 4.48 -14.039 1 85.56 80 ASP A O 1
ATOM 636 N N . GLY A 1 81 ? -4.344 2.625 -14.328 1 84.19 81 GLY A N 1
ATOM 637 C CA . GLY A 1 81 ? -3.273 1.95 -15.047 1 84.19 81 GLY A CA 1
ATOM 638 C C . GLY A 1 81 ? -3.623 0.53 -15.445 1 84.19 81 GLY A C 1
ATOM 639 O O . GLY A 1 81 ? -4.793 0.141 -15.414 1 84.19 81 GLY A O 1
ATOM 640 N N . HIS A 1 82 ? -2.547 -0.172 -15.867 1 87.56 82 HIS A N 1
ATOM 641 C CA . HIS A 1 82 ? -2.719 -1.534 -16.359 1 87.56 82 HIS A CA 1
ATOM 642 C C . HIS A 1 82 ? -2.477 -2.555 -15.25 1 87.56 82 HIS A C 1
ATOM 644 O O . HIS A 1 82 ? -1.869 -2.234 -14.227 1 87.56 82 HIS A O 1
ATOM 650 N N . SER A 1 83 ? -3.066 -3.699 -15.469 1 93.19 83 SER A N 1
ATOM 651 C CA . SER A 1 83 ? -2.678 -4.824 -14.625 1 93.19 83 SER A CA 1
ATOM 652 C C . SER A 1 83 ? -1.172 -5.059 -14.68 1 93.19 83 SER A C 1
ATOM 654 O O . SER A 1 83 ? -0.555 -4.941 -15.734 1 93.19 83 SER A O 1
ATOM 656 N N . GLY A 1 84 ? -0.523 -5.332 -13.531 1 92.62 84 GLY A N 1
ATOM 657 C CA . GLY A 1 84 ? 0.914 -5.539 -13.445 1 92.62 84 GLY A CA 1
ATOM 658 C C . GLY A 1 84 ? 1.444 -5.449 -12.023 1 92.62 84 GLY A C 1
ATOM 659 O O . GLY A 1 84 ? 0.679 -5.23 -11.086 1 92.62 84 GLY A O 1
ATOM 660 N N . ALA A 1 85 ? 2.703 -5.773 -11.945 1 90.31 85 ALA A N 1
ATOM 661 C CA . ALA A 1 85 ? 3.371 -5.543 -10.664 1 90.31 85 ALA A CA 1
ATOM 662 C C . ALA A 1 85 ? 3.557 -4.051 -10.406 1 90.31 85 ALA A C 1
ATOM 664 O O . ALA A 1 85 ? 4.125 -3.336 -11.234 1 90.31 85 ALA A O 1
ATOM 665 N N . LYS A 1 86 ? 3.084 -3.656 -9.289 1 87.31 86 LYS A N 1
ATOM 666 C CA . LYS A 1 86 ? 3.061 -2.227 -8.992 1 87.31 86 LYS A CA 1
ATOM 667 C C . LYS A 1 86 ? 4.258 -1.82 -8.141 1 87.31 86 LYS A C 1
ATOM 669 O O . LYS A 1 86 ? 4.898 -0.8 -8.398 1 87.31 86 LYS A O 1
ATOM 674 N N . GLN A 1 87 ? 4.457 -2.617 -7.066 1 87.25 87 GLN A N 1
ATOM 675 C CA . GLN A 1 87 ? 5.469 -2.215 -6.094 1 87.25 87 GLN A CA 1
ATOM 676 C C . GLN A 1 87 ? 6.047 -3.428 -5.367 1 87.25 87 GLN A C 1
ATOM 678 O O . GLN A 1 87 ? 5.422 -4.488 -5.328 1 87.25 87 GLN A O 1
ATOM 683 N N . MET A 1 88 ? 7.254 -3.18 -4.91 1 86.44 88 MET A N 1
ATOM 684 C CA . MET A 1 88 ? 7.867 -4.078 -3.938 1 86.44 88 MET A CA 1
ATOM 685 C C . MET A 1 88 ? 8.211 -3.338 -2.65 1 86.44 88 MET A C 1
ATOM 687 O O . MET A 1 88 ? 7.965 -2.135 -2.537 1 86.44 88 MET A O 1
ATOM 691 N N . ARG A 1 89 ? 8.641 -4.062 -1.702 1 84.25 89 ARG A N 1
ATOM 692 C CA . ARG A 1 89 ? 9.086 -3.4 -0.48 1 84.25 89 ARG A CA 1
ATOM 693 C C . ARG A 1 89 ? 10.234 -2.434 -0.767 1 84.25 89 ARG A C 1
ATOM 695 O O . ARG A 1 89 ? 11.125 -2.738 -1.559 1 84.25 89 ARG A O 1
ATOM 702 N N . VAL A 1 90 ? 10.188 -1.344 -0.084 1 75.81 90 VAL A N 1
ATOM 703 C CA . VAL A 1 90 ? 11.156 -0.277 -0.326 1 75.81 90 VAL A CA 1
ATOM 704 C C . VAL A 1 90 ? 12.555 -0.76 0.034 1 75.81 90 VAL A C 1
ATOM 706 O O . VAL A 1 90 ? 12.766 -1.358 1.093 1 75.81 90 VAL A O 1
ATOM 709 N N . ASP A 1 91 ? 13.445 -0.596 -0.867 1 70 91 ASP A N 1
ATOM 710 C CA . ASP A 1 91 ? 14.836 -0.976 -0.614 1 70 91 ASP A CA 1
ATOM 711 C C . ASP A 1 91 ? 15.766 0.221 -0.771 1 70 91 ASP A C 1
ATOM 713 O O . ASP A 1 91 ? 16.938 0.158 -0.382 1 70 91 ASP A O 1
ATOM 717 N N . ARG A 1 92 ? 15.219 1.23 -1.398 1 66.69 92 ARG A N 1
ATOM 718 C CA . ARG A 1 92 ? 16.031 2.424 -1.601 1 66.69 92 ARG A CA 1
ATOM 719 C C . ARG A 1 92 ? 15.211 3.689 -1.393 1 66.69 92 ARG A C 1
ATOM 721 O O . ARG A 1 92 ? 14.039 3.748 -1.779 1 66.69 92 ARG A O 1
ATOM 728 N N . GLU A 1 93 ? 15.844 4.539 -0.696 1 65.94 93 GLU A N 1
ATOM 729 C CA . GLU A 1 93 ? 15.141 5.758 -0.303 1 65.94 93 GLU A CA 1
ATOM 730 C C . GLU A 1 93 ? 15.805 6.996 -0.893 1 65.94 93 GLU A C 1
ATOM 732 O O . GLU A 1 93 ? 16.984 6.953 -1.277 1 65.94 93 GLU A O 1
ATOM 737 N N . GLY A 1 94 ? 14.914 7.918 -1.281 1 65.12 94 GLY A N 1
ATOM 738 C CA . GLY A 1 94 ? 15.391 9.234 -1.694 1 65.12 94 GLY A CA 1
ATOM 739 C C . GLY A 1 94 ? 14.266 10.219 -1.955 1 65.12 94 GLY A C 1
ATOM 740 O O . GLY A 1 94 ? 13.086 9.844 -1.916 1 65.12 94 GLY A O 1
ATOM 741 N N . THR A 1 95 ? 14.562 11.406 -2.004 1 61.31 95 THR A N 1
ATOM 742 C CA . THR A 1 95 ? 13.555 12.453 -2.162 1 61.31 95 THR A CA 1
ATOM 743 C C . THR A 1 95 ? 13.484 12.922 -3.613 1 61.31 95 THR A C 1
ATOM 745 O O . THR A 1 95 ? 12.609 13.719 -3.973 1 61.31 95 THR A O 1
ATOM 748 N N . ARG A 1 96 ? 14.391 12.367 -4.355 1 64.81 96 ARG A N 1
ATOM 749 C CA . ARG A 1 96 ? 14.359 12.773 -5.758 1 64.81 96 ARG A CA 1
ATOM 750 C C . ARG A 1 96 ? 13.219 12.07 -6.504 1 64.81 96 ARG A C 1
ATOM 752 O O . ARG A 1 96 ? 12.758 11.008 -6.082 1 64.81 96 ARG A O 1
ATOM 759 N N . SER A 1 97 ? 12.773 12.656 -7.578 1 62.97 97 SER A N 1
ATOM 760 C CA . SER A 1 97 ? 11.594 12.203 -8.305 1 62.97 97 SER A CA 1
ATOM 761 C C . SER A 1 97 ? 11.781 10.789 -8.836 1 62.97 97 SER A C 1
ATOM 763 O O . SER A 1 97 ? 10.805 10.078 -9.086 1 62.97 97 SER A O 1
ATOM 765 N N . PHE A 1 98 ? 12.984 10.492 -8.961 1 65.06 98 PHE A N 1
ATOM 766 C CA . PHE A 1 98 ? 13.195 9.164 -9.531 1 65.06 98 PHE A CA 1
ATOM 767 C C . PHE A 1 98 ? 13.227 8.102 -8.445 1 65.06 98 PHE A C 1
ATOM 769 O O . PHE A 1 98 ? 13.289 6.906 -8.742 1 65.06 98 PHE A O 1
ATOM 776 N N . PHE A 1 99 ? 13.055 8.531 -7.172 1 66.25 99 PHE A N 1
ATOM 777 C CA . PHE A 1 99 ? 12.938 7.574 -6.078 1 66.25 99 PHE A CA 1
ATOM 778 C C . PHE A 1 99 ? 11.477 7.203 -5.836 1 66.25 99 PHE A C 1
ATOM 780 O O . PHE A 1 99 ? 10.789 7.859 -5.055 1 66.25 99 PHE A O 1
ATOM 787 N N . SER A 1 100 ? 10.742 6.766 -6.754 1 64.38 100 SER A N 1
ATOM 788 C CA . SER A 1 100 ? 9.336 6.41 -6.605 1 64.38 100 SER A CA 1
ATOM 789 C C . SER A 1 100 ? 9.164 4.906 -6.422 1 64.38 100 SER A C 1
ATOM 791 O O . SER A 1 100 ? 10.109 4.141 -6.602 1 64.38 100 SER A O 1
ATOM 793 N N . ASN A 1 101 ? 8 4.656 -5.797 1 64.62 101 ASN A N 1
ATOM 794 C CA . ASN A 1 101 ? 7.637 3.25 -5.684 1 64.62 101 ASN A CA 1
ATOM 795 C C . ASN A 1 101 ? 7.863 2.502 -6.992 1 64.62 101 ASN A C 1
ATOM 797 O O . ASN A 1 101 ? 7.547 3.018 -8.07 1 64.62 101 ASN A O 1
ATOM 801 N N . SER A 1 102 ? 8.734 1.487 -6.762 1 71.56 102 SER A N 1
ATOM 802 C CA . SER A 1 102 ? 9.086 0.744 -7.965 1 71.56 102 SER A CA 1
ATOM 803 C C . SER A 1 102 ? 8.969 -0.76 -7.742 1 71.56 102 SER A C 1
ATOM 805 O O . SER A 1 102 ? 8.867 -1.217 -6.598 1 71.56 102 SER A O 1
ATOM 807 N N . HIS A 1 103 ? 8.922 -1.35 -8.805 1 76.06 103 HIS A N 1
ATOM 808 C CA . HIS A 1 103 ? 8.969 -2.809 -8.789 1 76.06 103 HIS A CA 1
ATOM 809 C C . HIS A 1 103 ? 10.406 -3.316 -8.852 1 76.06 103 HIS A C 1
ATOM 811 O O . HIS A 1 103 ? 10.633 -4.508 -9.062 1 76.06 103 HIS A O 1
ATOM 817 N N . VAL A 1 104 ? 11.359 -2.32 -8.672 1 74.5 104 VAL A N 1
ATOM 818 C CA . VAL A 1 104 ? 12.758 -2.734 -8.734 1 74.5 104 VAL A CA 1
ATOM 819 C C . VAL A 1 104 ? 13.5 -2.232 -7.504 1 74.5 104 VAL A C 1
ATOM 821 O O . VAL A 1 104 ? 13.414 -1.055 -7.148 1 74.5 104 VAL A O 1
ATOM 824 N N . GLY A 1 105 ? 14.062 -3.119 -6.742 1 73.5 105 GLY A N 1
ATOM 825 C CA . GLY A 1 105 ? 15.047 -2.832 -5.711 1 73.5 105 GLY A CA 1
ATOM 826 C C . GLY A 1 105 ? 16.453 -3.246 -6.102 1 73.5 105 GLY A C 1
ATOM 827 O O . GLY A 1 105 ? 16.938 -2.873 -7.168 1 73.5 105 GLY A O 1
ATOM 828 N N . THR A 1 106 ? 17.031 -4.039 -5.27 1 75.5 106 THR A N 1
ATOM 829 C CA . THR A 1 106 ? 18.297 -4.648 -5.656 1 75.5 106 THR A CA 1
ATOM 830 C C . THR A 1 106 ? 18.078 -5.742 -6.695 1 75.5 106 THR A C 1
ATOM 832 O O . THR A 1 106 ? 19 -6.129 -7.41 1 75.5 106 THR A O 1
ATOM 835 N N . HIS A 1 107 ? 16.906 -6.105 -6.66 1 82.81 107 HIS A N 1
ATOM 836 C CA . HIS A 1 107 ? 16.438 -7.094 -7.621 1 82.81 107 HIS A CA 1
ATOM 837 C C . HIS A 1 107 ? 15.016 -6.77 -8.086 1 82.81 107 HIS A C 1
ATOM 839 O O . HIS A 1 107 ? 14.234 -6.188 -7.336 1 82.81 107 HIS A O 1
ATOM 845 N N . ILE A 1 108 ? 14.789 -7.152 -9.25 1 83.5 108 ILE A N 1
ATOM 846 C CA . ILE A 1 108 ? 13.43 -6.969 -9.742 1 83.5 108 ILE A CA 1
ATOM 847 C C . ILE A 1 108 ? 12.484 -7.938 -9.039 1 83.5 108 ILE A C 1
ATOM 849 O O . ILE A 1 108 ? 12.781 -9.125 -8.914 1 83.5 108 ILE A O 1
ATOM 853 N N . LEU A 1 109 ? 11.359 -7.391 -8.469 1 86 109 LEU A N 1
ATOM 854 C CA . LEU A 1 109 ? 10.297 -8.133 -7.805 1 86 109 LEU A CA 1
ATOM 855 C C . LEU A 1 109 ? 10.852 -9 -6.684 1 86 109 LEU A C 1
ATOM 857 O O . LEU A 1 109 ? 10.305 -10.062 -6.375 1 86 109 LEU A O 1
ATOM 861 N N . GLY A 1 110 ? 12.039 -8.648 -6.215 1 81.81 110 GLY A N 1
ATOM 862 C CA . GLY A 1 110 ? 12.656 -9.422 -5.145 1 81.81 110 GLY A CA 1
ATOM 863 C C . GLY A 1 110 ? 13.117 -10.797 -5.59 1 81.81 110 GLY A C 1
ATOM 864 O O . GLY A 1 110 ? 13.086 -11.75 -4.809 1 81.81 110 GLY A O 1
ATOM 865 N N . MET A 1 111 ? 13.406 -10.922 -6.766 1 86.75 111 MET A N 1
ATOM 866 C CA . MET A 1 111 ? 13.852 -12.195 -7.309 1 86.75 111 MET A CA 1
ATOM 867 C C . MET A 1 111 ? 15.086 -12.703 -6.559 1 86.75 111 MET A C 1
ATOM 869 O O . MET A 1 111 ? 16 -11.938 -6.27 1 86.75 111 MET A O 1
ATOM 873 N N . HIS A 1 112 ? 15.062 -13.953 -6.211 1 82.44 112 HIS A N 1
ATOM 874 C CA . HIS A 1 112 ? 16.188 -14.609 -5.551 1 82.44 112 HIS A CA 1
ATOM 875 C C . HIS A 1 112 ? 16.219 -16.094 -5.852 1 82.44 112 HIS A C 1
ATOM 877 O O . HIS A 1 112 ? 15.344 -16.609 -6.559 1 82.44 112 HIS A O 1
ATOM 883 N N . ASN A 1 113 ? 17.297 -16.781 -5.363 1 79.69 113 ASN A N 1
ATOM 884 C CA . ASN A 1 113 ? 17.531 -18.141 -5.832 1 79.69 113 ASN A CA 1
ATOM 885 C C . ASN A 1 113 ? 17.391 -19.156 -4.703 1 79.69 113 ASN A C 1
ATOM 887 O O . ASN A 1 113 ? 17.859 -18.922 -3.588 1 79.69 113 ASN A O 1
ATOM 891 N N . HIS A 1 114 ? 16.688 -20.141 -5.02 1 86.06 114 HIS A N 1
ATOM 892 C CA . HIS A 1 114 ? 16.578 -21.297 -4.152 1 86.06 114 HIS A CA 1
ATOM 893 C C . HIS A 1 114 ? 17.062 -22.562 -4.867 1 86.06 114 HIS A C 1
ATOM 895 O O . HIS A 1 114 ? 16.375 -23.578 -4.855 1 86.06 114 HIS A O 1
ATOM 901 N N . VAL A 1 115 ? 18.25 -22.453 -5.414 1 78.81 115 VAL A N 1
ATOM 902 C CA . VAL A 1 115 ? 18.75 -23.516 -6.281 1 78.81 115 VAL A CA 1
ATOM 903 C C . VAL A 1 115 ? 19.109 -24.75 -5.445 1 78.81 115 VAL A C 1
ATOM 905 O O . VAL A 1 115 ? 19.312 -25.844 -5.984 1 78.81 115 VAL A O 1
ATOM 908 N N . ASP A 1 116 ? 19.188 -24.578 -4.184 1 84 116 ASP A N 1
ATOM 909 C CA . ASP A 1 116 ? 19.438 -25.703 -3.281 1 84 116 ASP A CA 1
ATOM 910 C C . ASP A 1 116 ? 18.172 -26.531 -3.055 1 84 116 ASP A C 1
ATOM 912 O O . ASP A 1 116 ? 18.234 -27.641 -2.533 1 84 116 ASP A O 1
ATOM 916 N N . TYR A 1 117 ? 17.062 -25.969 -3.492 1 87.31 117 TYR A N 1
ATOM 917 C CA . TYR A 1 117 ? 15.805 -26.703 -3.43 1 87.31 117 TYR A CA 1
ATOM 918 C C . TYR A 1 117 ? 15.43 -27.266 -4.801 1 87.31 117 TYR A C 1
ATOM 920 O O . TYR A 1 117 ? 15.734 -26.656 -5.828 1 87.31 117 TYR A O 1
ATOM 928 N N . ASP A 1 118 ? 14.734 -28.391 -4.719 1 89 118 ASP A N 1
ATOM 929 C CA . ASP A 1 118 ? 14.227 -29 -5.949 1 89 118 ASP A CA 1
ATOM 930 C C . ASP A 1 118 ? 13.102 -28.156 -6.543 1 89 118 ASP A C 1
ATOM 932 O O . ASP A 1 118 ? 12.039 -28.031 -5.934 1 89 118 ASP A O 1
ATOM 936 N N . ARG A 1 119 ? 13.297 -27.547 -7.719 1 89.56 119 ARG A N 1
ATOM 937 C CA . ARG A 1 119 ? 12.297 -26.891 -8.547 1 89.56 119 ARG A CA 1
ATOM 938 C C . ARG A 1 119 ? 11.766 -25.641 -7.871 1 89.56 119 ARG A C 1
ATOM 940 O O . ARG A 1 119 ? 10.602 -25.266 -8.055 1 89.56 119 ARG A O 1
ATOM 947 N N . THR A 1 120 ? 12.516 -24.984 -7.059 1 89.88 120 THR A N 1
ATOM 948 C CA . THR A 1 120 ? 12.008 -23.828 -6.328 1 89.88 120 THR A CA 1
ATOM 949 C C . THR A 1 120 ? 12.578 -22.531 -6.891 1 89.88 120 THR A C 1
ATOM 951 O O . THR A 1 120 ? 13.789 -22.422 -7.102 1 89.88 120 THR A O 1
ATOM 954 N N . MET A 1 121 ? 11.695 -21.641 -7.215 1 89.38 121 MET A N 1
ATOM 955 C CA . MET A 1 121 ? 12.031 -20.266 -7.59 1 89.38 121 MET A CA 1
ATOM 956 C C . MET A 1 121 ? 11.625 -19.297 -6.496 1 89.38 121 MET A C 1
ATOM 958 O O . MET A 1 121 ? 10.82 -19.625 -5.629 1 89.38 121 MET A O 1
ATOM 962 N N . GLY A 1 122 ? 12.273 -18.141 -6.539 1 88.5 122 GLY A N 1
ATOM 963 C CA . GLY A 1 122 ? 11.977 -17.219 -5.453 1 88.5 122 GLY A CA 1
ATOM 964 C C . GLY A 1 122 ? 11.656 -15.812 -5.934 1 88.5 122 GLY A C 1
ATOM 965 O O . GLY A 1 122 ? 12.391 -15.25 -6.754 1 88.5 122 GLY A O 1
ATOM 966 N N . LEU A 1 123 ? 10.555 -15.234 -5.477 1 90 123 LEU A N 1
ATOM 967 C CA . LEU A 1 123 ? 10.18 -13.828 -5.582 1 90 123 LEU A CA 1
ATOM 968 C C . LEU A 1 123 ? 9.781 -13.273 -4.219 1 90 123 LEU A C 1
ATOM 970 O O . LEU A 1 123 ? 9.266 -14 -3.369 1 90 123 LEU A O 1
ATOM 974 N N . GLY A 1 124 ? 10.062 -12.109 -3.953 1 89.88 124 GLY A N 1
ATOM 975 C CA . GLY A 1 124 ? 9.688 -11.484 -2.693 1 89.88 124 GLY A CA 1
ATOM 976 C C . GLY A 1 124 ? 8.227 -11.102 -2.625 1 89.88 124 GLY A C 1
ATOM 977 O O . GLY A 1 124 ? 7.41 -11.602 -3.402 1 89.88 124 GLY A O 1
ATOM 978 N N . GLU A 1 125 ? 7.902 -10.273 -1.575 1 91 125 GLU A N 1
ATOM 979 C CA . GLU A 1 125 ? 6.566 -9.688 -1.488 1 91 125 GLU A CA 1
ATOM 980 C C . GLU A 1 125 ? 6.359 -8.625 -2.561 1 91 125 GLU A C 1
ATOM 982 O O . GLU A 1 125 ? 7.27 -7.848 -2.854 1 91 125 GLU A O 1
ATOM 987 N N . MET A 1 126 ? 5.195 -8.672 -3.131 1 91.56 126 MET A N 1
ATOM 988 C CA . MET A 1 126 ? 4.918 -7.695 -4.18 1 91.56 126 MET A CA 1
ATOM 989 C C . MET A 1 126 ? 3.477 -7.199 -4.094 1 91.56 126 MET A C 1
ATOM 991 O O . MET A 1 126 ? 2.592 -7.926 -3.635 1 91.56 126 MET A O 1
ATOM 995 N N . ASN A 1 127 ? 3.301 -5.957 -4.461 1 93.25 127 ASN A N 1
ATOM 996 C CA . ASN A 1 127 ? 1.973 -5.41 -4.719 1 93.25 127 ASN A CA 1
ATOM 997 C C . ASN A 1 127 ? 1.593 -5.535 -6.191 1 93.25 127 ASN A C 1
ATOM 999 O O . ASN A 1 127 ? 2.324 -5.066 -7.066 1 93.25 127 ASN A O 1
ATOM 1003 N N . ILE A 1 128 ? 0.52 -6.164 -6.418 1 94.25 128 ILE A N 1
ATOM 1004 C CA . ILE A 1 128 ? 0.068 -6.445 -7.777 1 94.25 128 ILE A CA 1
ATOM 1005 C C . ILE A 1 128 ? -1.316 -5.84 -7.996 1 94.25 128 ILE A C 1
ATOM 1007 O O . ILE A 1 128 ? -2.117 -5.754 -7.062 1 94.25 128 ILE A O 1
ATOM 1011 N N . VAL A 1 129 ? -1.539 -5.301 -9.164 1 94.31 129 VAL A N 1
ATOM 1012 C CA . VAL A 1 129 ? -2.879 -4.945 -9.625 1 94.31 129 VAL A CA 1
ATOM 1013 C C . VAL A 1 129 ? -3.309 -5.887 -10.75 1 94.31 129 VAL A C 1
ATOM 1015 O O . VAL A 1 129 ? -2.551 -6.121 -11.688 1 94.31 129 VAL A O 1
ATOM 1018 N N . MET A 1 130 ? -4.461 -6.469 -10.562 1 95.75 130 MET A N 1
ATOM 1019 C CA . MET A 1 130 ? -5.031 -7.324 -11.594 1 95.75 130 MET A CA 1
ATOM 1020 C C . MET A 1 130 ? -6.5 -6.992 -11.828 1 95.75 130 MET A C 1
ATOM 1022 O O . MET A 1 130 ? -7.344 -7.25 -10.977 1 95.75 130 MET A O 1
ATOM 1026 N N . ASN A 1 131 ? -6.809 -6.418 -12.984 1 96.25 131 ASN A N 1
ATOM 1027 C CA . ASN A 1 131 ? -8.156 -6.059 -13.406 1 96.25 131 ASN A CA 1
ATOM 1028 C C . ASN A 1 131 ? -8.891 -5.27 -12.328 1 96.25 131 ASN A C 1
ATOM 1030 O O . ASN A 1 131 ? -10 -5.633 -11.93 1 96.25 131 ASN A O 1
ATOM 1034 N N . GLY A 1 132 ? -8.289 -4.281 -11.867 1 94.38 132 GLY A N 1
ATOM 1035 C CA . GLY A 1 132 ? -8.922 -3.385 -10.906 1 94.38 132 GLY A CA 1
ATOM 1036 C C . GLY A 1 132 ? -8.812 -3.865 -9.477 1 94.38 132 GLY A C 1
ATOM 1037 O O . GLY A 1 132 ? -9.445 -3.309 -8.578 1 94.38 132 GLY A O 1
ATOM 1038 N N . VAL A 1 133 ? -8.078 -4.945 -9.195 1 95.5 133 VAL A N 1
ATOM 1039 C CA . VAL A 1 133 ? -7.895 -5.477 -7.848 1 95.5 133 VAL A CA 1
ATOM 1040 C C . VAL A 1 133 ? -6.445 -5.266 -7.406 1 95.5 133 VAL A C 1
ATOM 1042 O O . VAL A 1 133 ? -5.523 -5.82 -8 1 95.5 133 VAL A O 1
ATOM 1045 N N . ASP A 1 134 ? -6.301 -4.422 -6.383 1 94.94 134 ASP A N 1
ATOM 1046 C CA . ASP A 1 134 ? -5.008 -4.227 -5.738 1 94.94 134 ASP A CA 1
ATOM 1047 C C . ASP A 1 134 ? -4.816 -5.203 -4.574 1 94.94 134 ASP A C 1
ATOM 1049 O O . ASP A 1 134 ? -5.672 -5.297 -3.693 1 94.94 134 ASP A O 1
ATOM 1053 N N . PHE A 1 135 ? -3.748 -5.996 -4.582 1 95.44 135 PHE A N 1
ATOM 1054 C CA . PHE A 1 135 ? -3.48 -6.926 -3.488 1 95.44 135 PHE A CA 1
ATOM 1055 C C . PHE A 1 135 ? -1.981 -7.066 -3.254 1 95.44 135 PHE A C 1
ATOM 1057 O O . PHE A 1 135 ? -1.175 -6.633 -4.078 1 95.44 135 PHE A O 1
ATOM 1064 N N . LYS A 1 136 ? -1.535 -7.57 -2.115 1 94.75 136 LYS A N 1
ATOM 1065 C CA . LYS A 1 136 ? -0.148 -7.836 -1.747 1 94.75 136 LYS A CA 1
ATOM 1066 C C . LYS A 1 136 ? 0.073 -9.32 -1.469 1 94.75 136 LYS A C 1
ATOM 1068 O O . LYS A 1 136 ? -0.708 -9.945 -0.749 1 94.75 136 LYS A O 1
ATOM 1073 N N . THR A 1 137 ? 1.111 -9.758 -2.02 1 94.69 137 THR A N 1
ATOM 1074 C CA . THR A 1 137 ? 1.418 -11.172 -1.834 1 94.69 137 THR A CA 1
ATOM 1075 C C . THR A 1 137 ? 2.238 -11.383 -0.565 1 94.69 137 THR A C 1
ATOM 1077 O O . THR A 1 137 ? 2.832 -10.438 -0.038 1 94.69 137 THR A O 1
ATOM 1080 N N . ARG A 1 138 ? 2.229 -12.57 -0.084 1 93 138 ARG A N 1
ATOM 1081 C CA . ARG A 1 138 ? 3.301 -12.992 0.811 1 93 138 ARG A CA 1
ATOM 1082 C C . ARG A 1 138 ? 4.598 -13.219 0.041 1 93 138 ARG A C 1
ATOM 1084 O O . ARG A 1 138 ? 4.676 -12.938 -1.155 1 93 138 ARG A O 1
ATOM 1091 N N . HIS A 1 139 ? 5.641 -13.617 0.784 1 92.88 139 HIS A N 1
ATOM 1092 C CA . HIS A 1 139 ? 6.84 -14.07 0.094 1 92.88 139 HIS A CA 1
ATOM 1093 C C . HIS A 1 139 ? 6.543 -15.258 -0.812 1 92.88 139 HIS A C 1
ATOM 1095 O O . HIS A 1 139 ? 5.816 -16.172 -0.42 1 92.88 139 HIS A O 1
ATOM 1101 N N . ASN A 1 140 ? 7.109 -15.195 -2.021 1 92.75 140 ASN A N 1
ATOM 1102 C CA . ASN A 1 140 ? 6.645 -16.125 -3.043 1 92.75 140 ASN A CA 1
ATOM 1103 C C . ASN A 1 140 ? 7.762 -17.062 -3.496 1 92.75 140 ASN A C 1
ATOM 1105 O O . ASN A 1 140 ? 8.305 -16.906 -4.59 1 92.75 140 ASN A O 1
ATOM 1109 N N . ASP A 1 141 ? 8.07 -18.031 -2.715 1 91.44 141 ASP A N 1
ATOM 1110 C CA . ASP A 1 141 ? 8.844 -19.172 -3.184 1 91.44 141 ASP A CA 1
ATOM 1111 C C . ASP A 1 141 ? 7.941 -20.219 -3.846 1 91.44 141 ASP A C 1
ATOM 1113 O O . ASP A 1 141 ? 7.18 -20.906 -3.166 1 91.44 141 ASP A O 1
ATOM 1117 N N . TYR A 1 142 ? 8.016 -20.266 -5.113 1 92.31 142 TYR A N 1
ATOM 1118 C CA . TYR A 1 142 ? 7.086 -21.141 -5.816 1 92.31 142 TYR A CA 1
ATOM 1119 C C . TYR A 1 142 ? 7.828 -22.266 -6.543 1 92.31 142 TYR A C 1
ATOM 1121 O O . TYR A 1 142 ? 9.047 -22.203 -6.703 1 92.31 142 TYR A O 1
ATOM 1129 N N . LYS A 1 143 ? 7.133 -23.25 -6.926 1 93.31 143 LYS A N 1
ATOM 1130 C CA . LYS A 1 143 ? 7.688 -24.406 -7.602 1 93.31 143 LYS A CA 1
ATOM 1131 C C . LYS A 1 143 ? 7.496 -24.312 -9.109 1 93.31 143 LYS A C 1
ATOM 1133 O O . LYS A 1 143 ? 6.516 -23.734 -9.586 1 93.31 143 LYS A O 1
ATOM 1138 N N . LEU A 1 144 ? 8.414 -24.953 -9.805 1 94.12 144 LEU A N 1
ATOM 1139 C CA . LEU A 1 144 ? 8.195 -25.156 -11.234 1 94.12 144 LEU A CA 1
ATOM 1140 C C . LEU A 1 144 ? 7.094 -26.172 -11.484 1 94.12 144 LEU A C 1
ATOM 1142 O O . LEU A 1 144 ? 7.371 -27.312 -11.852 1 94.12 144 LEU A O 1
ATOM 1146 N N . SER A 1 145 ? 5.918 -25.688 -11.305 1 96 145 SER A N 1
ATOM 1147 C CA . SER A 1 145 ? 4.707 -26.484 -11.453 1 96 145 SER A CA 1
ATOM 1148 C C . SER A 1 145 ? 3.779 -25.891 -12.508 1 96 145 SER A C 1
ATOM 1150 O O . SER A 1 145 ? 3.756 -24.672 -12.711 1 96 145 SER A O 1
ATOM 1152 N N . MET A 1 146 ? 3.127 -26.781 -13.172 1 97.31 146 MET A N 1
ATOM 1153 C CA . MET A 1 146 ? 2.178 -26.375 -14.203 1 97.31 146 MET A CA 1
ATOM 1154 C C . MET A 1 146 ? 0.787 -26.938 -13.914 1 97.31 146 MET A C 1
ATOM 1156 O O . MET A 1 146 ? 0.636 -27.844 -13.094 1 97.31 146 MET A O 1
ATOM 1160 N N . PRO A 1 147 ? -0.283 -26.312 -14.578 1 97.62 147 PRO A N 1
ATOM 1161 C CA . PRO A 1 147 ? -1.599 -26.953 -14.484 1 97.62 147 PRO A CA 1
ATOM 1162 C C . PRO A 1 147 ? -1.588 -28.406 -14.969 1 97.62 147 PRO A C 1
ATOM 1164 O O . PRO A 1 147 ? -0.771 -28.766 -15.82 1 97.62 147 PRO A O 1
ATOM 1167 N N . SER A 1 148 ? -2.488 -29.156 -14.453 1 97.94 148 SER A N 1
ATOM 1168 C CA . SER A 1 148 ? -2.557 -30.562 -14.828 1 97.94 148 SER A CA 1
ATOM 1169 C C . SER A 1 148 ? -2.832 -30.734 -16.312 1 97.94 148 SER A C 1
ATOM 1171 O O . SER A 1 148 ? -3.715 -30.062 -16.875 1 97.94 148 SER A O 1
ATOM 1173 N N . LYS A 1 149 ? -2.143 -31.641 -16.891 1 97.38 149 LYS A N 1
ATOM 1174 C CA . LYS A 1 149 ? -2.318 -31.906 -18.328 1 97.38 149 LYS A CA 1
ATOM 1175 C C . LYS A 1 149 ? -3.531 -32.812 -18.562 1 97.38 149 LYS A C 1
ATOM 1177 O O . LYS A 1 149 ? -4.055 -32.844 -19.688 1 97.38 149 LYS A O 1
ATOM 1182 N N . THR A 1 150 ? -3.969 -33.469 -17.5 1 97.19 150 THR A N 1
ATOM 1183 C CA . THR A 1 150 ? -4.945 -34.531 -17.75 1 97.19 150 THR A CA 1
ATOM 1184 C C . THR A 1 150 ? -6.215 -34.281 -16.938 1 97.19 150 THR A C 1
ATOM 1186 O O . THR A 1 150 ? -7.277 -34.812 -17.266 1 97.19 150 THR A O 1
ATOM 1189 N N . SER A 1 151 ? -6.078 -33.531 -15.922 1 97 151 SER A N 1
ATOM 1190 C CA . SER A 1 151 ? -7.211 -33.344 -15.023 1 97 151 SER A CA 1
ATOM 1191 C C . SER A 1 151 ? -7.785 -31.938 -15.156 1 97 151 SER A C 1
ATOM 1193 O O . SER A 1 151 ? -7.051 -30.984 -15.406 1 97 151 SER A O 1
ATOM 1195 N N . THR A 1 152 ? -9.086 -31.844 -14.977 1 96.56 152 THR A N 1
ATOM 1196 C CA . THR A 1 152 ? -9.742 -30.547 -14.891 1 96.56 152 THR A CA 1
ATOM 1197 C C . THR A 1 152 ? -9.961 -30.141 -13.43 1 96.56 152 THR A C 1
ATOM 1199 O O . THR A 1 152 ? -10.68 -29.188 -13.141 1 96.56 152 THR A O 1
ATOM 1202 N N . GLY A 1 153 ? -9.391 -30.891 -12.562 1 96.12 153 GLY A N 1
ATOM 1203 C CA . GLY A 1 153 ? -9.602 -30.656 -11.141 1 96.12 153 GLY A CA 1
ATOM 1204 C C . GLY A 1 153 ? -9.148 -29.297 -10.68 1 96.12 153 GLY A C 1
ATOM 1205 O O . GLY A 1 153 ? -8.133 -28.766 -11.164 1 96.12 153 GLY A O 1
ATOM 1206 N N . TYR A 1 154 ? -9.891 -28.766 -9.688 1 94.94 154 TYR A N 1
ATOM 1207 C CA . TYR A 1 154 ? -9.586 -27.453 -9.148 1 94.94 154 TYR A CA 1
ATOM 1208 C C . TYR A 1 154 ? -8.219 -27.438 -8.469 1 94.94 154 TYR A C 1
ATOM 1210 O O . TYR A 1 154 ? -7.957 -28.234 -7.566 1 94.94 154 TYR A O 1
ATOM 1218 N N . ASP A 1 155 ? -7.316 -26.672 -8.922 1 93.56 155 ASP A N 1
ATOM 1219 C CA . ASP A 1 155 ? -5.984 -26.406 -8.383 1 93.56 155 ASP A CA 1
ATOM 1220 C C . ASP A 1 155 ? -5.082 -27.625 -8.516 1 93.56 155 ASP A C 1
ATOM 1222 O O . ASP A 1 155 ? -4.133 -27.781 -7.75 1 93.56 155 ASP A O 1
ATOM 1226 N N . GLU A 1 156 ? -5.461 -28.516 -9.391 1 95.75 156 GLU A N 1
ATOM 1227 C CA . GLU A 1 156 ? -4.574 -29.641 -9.664 1 95.75 156 GLU A CA 1
ATOM 1228 C C . GLU A 1 156 ? -3.389 -29.203 -10.523 1 95.75 156 GLU A C 1
ATOM 1230 O O . GLU A 1 156 ? -3.566 -28.578 -11.57 1 95.75 156 GLU A O 1
ATOM 1235 N N . THR A 1 157 ? -2.24 -29.531 -10.07 1 95.75 157 THR A N 1
ATOM 1236 C CA . THR A 1 157 ? -1.006 -29.156 -10.75 1 95.75 157 THR A CA 1
ATOM 1237 C C . THR A 1 157 ? -0.07 -30.359 -10.875 1 95.75 157 THR A C 1
ATOM 1239 O O . THR A 1 157 ? -0.322 -31.406 -10.289 1 95.75 157 THR A O 1
ATOM 1242 N N . GLN A 1 158 ? 0.908 -30.266 -11.664 1 96.25 158 GLN A N 1
ATOM 1243 C CA . GLN A 1 158 ? 2 -31.234 -11.781 1 96.25 158 GLN A CA 1
ATOM 1244 C C . GLN A 1 158 ? 3.336 -30.516 -11.992 1 96.25 158 GLN A C 1
ATOM 1246 O O . GLN A 1 158 ? 3.375 -29.391 -12.492 1 96.25 158 GLN A O 1
ATOM 1251 N N . TYR A 1 159 ? 4.395 -31.156 -11.57 1 95.19 159 TYR A N 1
ATOM 1252 C CA . TYR A 1 159 ? 5.723 -30.594 -11.75 1 95.19 159 TYR A CA 1
ATOM 1253 C C . TYR A 1 159 ? 6.129 -30.594 -13.219 1 95.19 159 TYR A C 1
ATOM 1255 O O . TYR A 1 159 ? 5.762 -31.516 -13.961 1 95.19 159 TYR A O 1
ATOM 1263 N N . ILE A 1 160 ? 6.809 -29.609 -13.602 1 95.88 160 ILE A N 1
ATOM 1264 C CA . ILE A 1 160 ? 7.398 -29.594 -14.938 1 95.88 160 ILE A CA 1
ATOM 1265 C C . ILE A 1 160 ? 8.648 -30.469 -14.961 1 95.88 160 ILE A C 1
ATOM 1267 O O . ILE A 1 160 ? 9.516 -30.359 -14.094 1 95.88 160 ILE A O 1
ATOM 1271 N N . ASP A 1 161 ? 8.695 -31.297 -15.93 1 94.31 161 ASP A N 1
ATOM 1272 C CA . ASP A 1 161 ? 9.844 -32.188 -16.047 1 94.31 161 ASP A CA 1
ATOM 1273 C C . ASP A 1 161 ? 11.109 -31.438 -16.406 1 94.31 161 ASP A C 1
ATOM 1275 O O . ASP A 1 161 ? 11.062 -30.484 -17.203 1 94.31 161 ASP A O 1
ATOM 1279 N N . TYR A 1 162 ? 12.188 -31.922 -15.82 1 94 162 TYR A N 1
ATOM 1280 C CA . TYR A 1 162 ? 13.469 -31.359 -16.219 1 94 162 TYR A CA 1
ATOM 1281 C C . TYR A 1 162 ? 13.836 -31.766 -17.641 1 94 162 TYR A C 1
ATOM 1283 O O . TYR A 1 162 ? 13.523 -32.875 -18.078 1 94 162 TYR A O 1
ATOM 1291 N N . PRO A 1 163 ? 14.484 -30.812 -18.328 1 94.31 163 PRO A N 1
ATOM 1292 C CA . PRO A 1 163 ? 15.039 -31.266 -19.609 1 94.31 163 PRO A CA 1
ATOM 1293 C C . PRO A 1 163 ? 16.062 -32.375 -19.453 1 94.31 163 PRO A C 1
ATOM 1295 O O . PRO A 1 163 ? 16.781 -32.438 -18.453 1 94.31 163 PRO A O 1
ATOM 1298 N N . PRO A 1 164 ? 16.141 -33.219 -20.469 1 96.25 164 PRO A N 1
ATOM 1299 C CA . PRO A 1 164 ? 17.125 -34.312 -20.375 1 96.25 164 PRO A CA 1
ATOM 1300 C C . PRO A 1 164 ? 18.562 -33.812 -20.531 1 96.25 164 PRO A C 1
ATOM 1302 O O . PRO A 1 164 ? 18.797 -32.75 -21.094 1 96.25 164 PRO A O 1
ATOM 1305 N N . VAL A 1 165 ? 19.469 -34.562 -19.984 1 96.94 165 VAL A N 1
ATOM 1306 C CA . VAL A 1 165 ? 20.891 -34.312 -20.219 1 96.94 165 VAL A CA 1
ATOM 1307 C C . VAL A 1 165 ? 21.25 -34.719 -21.641 1 96.94 165 VAL A C 1
ATOM 1309 O O . VAL A 1 165 ? 20.844 -35.781 -22.109 1 96.94 165 VAL A O 1
ATOM 1312 N N . PRO A 1 166 ? 22.047 -33.906 -22.359 1 97.69 166 PRO A N 1
ATOM 1313 C CA . PRO A 1 166 ? 22.453 -34.281 -23.703 1 97.69 166 PRO A CA 1
ATOM 1314 C C . PRO A 1 166 ? 23.172 -35.656 -23.719 1 97.69 166 PRO A C 1
ATOM 1316 O O . PRO A 1 166 ? 24.078 -35.875 -22.938 1 97.69 166 PRO A O 1
ATOM 1319 N N . PRO A 1 167 ? 22.797 -36.469 -24.703 1 97.88 167 PRO A N 1
ATOM 1320 C CA . PRO A 1 167 ? 23.438 -37.781 -24.797 1 97.88 167 PRO A CA 1
ATOM 1321 C C . PRO A 1 167 ? 24.953 -37.688 -24.969 1 97.88 167 PRO A C 1
ATOM 1323 O O . PRO A 1 167 ? 25.688 -38.531 -24.469 1 97.88 167 PRO A O 1
ATOM 1326 N N . ALA A 1 168 ? 25.375 -36.656 -25.672 1 97.44 168 ALA A N 1
ATOM 1327 C CA . ALA A 1 168 ? 26.812 -36.469 -25.906 1 97.44 168 ALA A CA 1
ATOM 1328 C C . ALA A 1 168 ? 27.562 -36.25 -24.594 1 97.44 168 ALA A C 1
ATOM 1330 O O . ALA A 1 168 ? 28.734 -36.625 -24.469 1 97.44 168 ALA A O 1
ATOM 1331 N N . VAL A 1 169 ? 26.922 -35.656 -23.656 1 97.88 169 VAL A N 1
ATOM 1332 C CA . VAL A 1 169 ? 27.516 -35.438 -22.344 1 97.88 169 VAL A CA 1
ATOM 1333 C C . VAL A 1 169 ? 27.578 -36.781 -21.594 1 97.88 169 VAL A C 1
ATOM 1335 O O . VAL A 1 169 ? 28.609 -37.156 -21.047 1 97.88 169 VAL A O 1
ATOM 1338 N N . LEU A 1 170 ? 26.484 -37.5 -21.578 1 97.25 170 LEU A N 1
ATOM 1339 C CA . LEU A 1 170 ? 26.375 -38.75 -20.844 1 97.25 170 LEU A CA 1
ATOM 1340 C C . LEU A 1 170 ? 27.297 -39.812 -21.422 1 97.25 170 LEU A C 1
ATOM 1342 O O . LEU A 1 170 ? 27.672 -40.781 -20.734 1 97.25 170 LEU A O 1
ATOM 1346 N N . ALA A 1 171 ? 27.672 -39.688 -22.656 1 97.19 171 ALA A N 1
ATOM 1347 C CA . ALA A 1 171 ? 28.484 -40.656 -23.344 1 97.19 171 ALA A CA 1
ATOM 1348 C C . ALA A 1 171 ? 29.953 -40.562 -22.906 1 97.19 171 ALA A C 1
ATOM 1350 O O . ALA A 1 171 ? 30.734 -41.469 -23.156 1 97.19 171 ALA A O 1
ATOM 1351 N N . LYS A 1 172 ? 30.219 -39.5 -22.266 1 96.88 172 LYS A N 1
ATOM 1352 C CA . LYS A 1 172 ? 31.594 -39.375 -21.812 1 96.88 172 LYS A CA 1
ATOM 1353 C C . LYS A 1 172 ? 31.906 -40.312 -20.672 1 96.88 172 LYS A C 1
ATOM 1355 O O . LYS A 1 172 ? 31.047 -40.594 -19.828 1 96.88 172 LYS A O 1
ATOM 1360 N N . ALA A 1 173 ? 33.188 -40.688 -20.562 1 94.94 173 ALA A N 1
ATOM 1361 C CA . ALA A 1 173 ? 33.562 -41.781 -19.656 1 94.94 173 ALA A CA 1
ATOM 1362 C C . ALA A 1 173 ? 33.812 -41.219 -18.25 1 94.94 173 ALA A C 1
ATOM 1364 O O . ALA A 1 173 ? 33.594 -41.938 -17.25 1 94.94 173 ALA A O 1
ATOM 1365 N N . THR A 1 174 ? 34.281 -40 -18.156 1 95.69 174 THR A N 1
ATOM 1366 C CA . THR A 1 174 ? 34.625 -39.438 -16.859 1 95.69 174 THR A CA 1
ATOM 1367 C C . THR A 1 174 ? 33.781 -38.188 -16.578 1 95.69 174 THR A C 1
ATOM 1369 O O . THR A 1 174 ? 33.25 -37.562 -17.5 1 95.69 174 THR A O 1
ATOM 1372 N N . VAL A 1 175 ? 33.688 -37.875 -15.312 1 95.5 175 VAL A N 1
ATOM 1373 C CA . VAL A 1 175 ? 32.969 -36.688 -14.906 1 95.5 175 VAL A CA 1
ATOM 1374 C C . VAL A 1 175 ? 33.656 -35.438 -15.484 1 95.5 175 VAL A C 1
ATOM 1376 O O . VAL A 1 175 ? 32.969 -34.5 -15.906 1 95.5 175 VAL A O 1
ATOM 1379 N N . GLU A 1 176 ? 34.969 -35.406 -15.5 1 94.88 176 GLU A N 1
ATOM 1380 C CA . GLU A 1 176 ? 35.719 -34.281 -16.047 1 94.88 176 GLU A CA 1
ATOM 1381 C C . GLU A 1 176 ? 35.375 -34.062 -17.516 1 94.88 176 GLU A C 1
ATOM 1383 O O . GLU A 1 176 ? 35.188 -32.906 -17.938 1 94.88 176 GLU A O 1
ATOM 1388 N N . GLU A 1 177 ? 35.25 -35.125 -18.25 1 96.94 177 GLU A N 1
ATOM 1389 C CA . GLU A 1 177 ? 34.906 -35.031 -19.656 1 96.94 177 GLU A CA 1
ATOM 1390 C C . GLU A 1 177 ? 33.438 -34.594 -19.828 1 96.94 177 GLU A C 1
ATOM 1392 O O . GLU A 1 177 ? 33.125 -33.844 -20.766 1 96.94 177 GLU A O 1
ATOM 1397 N N . GLN A 1 178 ? 32.562 -35.125 -18.984 1 97.31 178 GLN A N 1
ATOM 1398 C CA . GLN A 1 178 ? 31.188 -34.688 -19.016 1 97.31 178 GLN A CA 1
ATOM 1399 C C . GLN A 1 178 ? 31.078 -33.188 -18.75 1 97.31 178 GLN A C 1
ATOM 1401 O O . GLN A 1 178 ? 30.344 -32.469 -19.438 1 97.31 178 GLN A O 1
ATOM 1406 N N . VAL A 1 179 ? 31.828 -32.719 -17.766 1 94.69 179 VAL A N 1
ATOM 1407 C CA . VAL A 1 179 ? 31.828 -31.312 -17.422 1 94.69 179 VAL A CA 1
ATOM 1408 C C . VAL A 1 179 ? 32.281 -30.484 -18.625 1 94.69 179 VAL A C 1
ATOM 1410 O O . VAL A 1 179 ? 31.656 -29.469 -18.953 1 94.69 179 VAL A O 1
ATOM 1413 N N . ALA A 1 180 ? 33.344 -30.906 -19.25 1 94.56 180 ALA A N 1
ATOM 1414 C CA . ALA A 1 180 ? 33.875 -30.188 -20.422 1 94.56 180 ALA A CA 1
ATOM 1415 C C . ALA A 1 180 ? 32.812 -30.125 -21.531 1 94.56 180 ALA A C 1
ATOM 1417 O O . ALA A 1 180 ? 32.625 -29.094 -22.156 1 94.56 180 ALA A O 1
ATOM 1418 N N . GLU A 1 181 ? 32.219 -31.281 -21.766 1 96.62 181 GLU A N 1
ATOM 1419 C CA . GLU A 1 181 ? 31.188 -31.328 -22.812 1 96.62 181 GLU A CA 1
ATOM 1420 C C . GLU A 1 181 ? 29.969 -30.484 -22.453 1 96.62 181 GLU A C 1
ATOM 1422 O O . GLU A 1 181 ? 29.406 -29.797 -23.297 1 96.62 181 GLU A O 1
ATOM 1427 N N . MET A 1 182 ? 29.5 -30.562 -21.219 1 94.62 182 MET A N 1
ATOM 1428 C CA . MET A 1 182 ? 28.375 -29.75 -20.75 1 94.62 182 MET A CA 1
ATOM 1429 C C . MET A 1 182 ? 28.672 -28.266 -20.953 1 94.62 182 MET A C 1
ATOM 1431 O O . MET A 1 182 ? 27.797 -27.5 -21.375 1 94.62 182 MET A O 1
ATOM 1435 N N . LYS A 1 183 ? 29.844 -27.797 -20.656 1 91.81 183 LYS A N 1
ATOM 1436 C CA . LYS A 1 183 ? 30.25 -26.406 -20.844 1 91.81 183 LYS A CA 1
ATOM 1437 C C . LYS A 1 183 ? 30.078 -25.984 -22.297 1 91.81 183 LYS A C 1
ATOM 1439 O O . LYS A 1 183 ? 29.75 -24.844 -22.594 1 91.81 183 LYS A O 1
ATOM 1444 N N . GLU A 1 184 ? 30.328 -26.922 -23.234 1 94.06 184 GLU A N 1
ATOM 1445 C CA . GLU A 1 184 ? 30.156 -26.625 -24.641 1 94.06 184 GLU A CA 1
ATOM 1446 C C . GLU A 1 184 ? 28.688 -26.375 -24.984 1 94.06 184 GLU A C 1
ATOM 1448 O O . GLU A 1 184 ? 28.359 -25.531 -25.812 1 94.06 184 GLU A O 1
ATOM 1453 N N . TYR A 1 185 ? 27.812 -27.094 -24.375 1 93.69 185 TYR A N 1
ATOM 1454 C CA . TYR A 1 185 ? 26.391 -26.844 -24.562 1 93.69 185 TYR A CA 1
ATOM 1455 C C . TYR A 1 185 ? 25.984 -25.484 -24.031 1 93.69 185 TYR A C 1
ATOM 1457 O O . TYR A 1 185 ? 25.203 -24.766 -24.641 1 93.69 185 TYR A O 1
ATOM 1465 N N . PHE A 1 186 ? 26.5 -25.125 -22.875 1 91 186 PHE A N 1
ATOM 1466 C CA . PHE A 1 186 ? 26.203 -23.812 -22.297 1 91 186 PHE A CA 1
ATOM 1467 C C . PHE A 1 186 ? 26.781 -22.703 -23.156 1 91 186 PHE A C 1
ATOM 1469 O O . PHE A 1 186 ? 26.172 -21.641 -23.297 1 91 186 PHE A O 1
ATOM 1476 N N . ARG A 1 187 ? 27.938 -22.891 -23.688 1 89.69 187 ARG A N 1
ATOM 1477 C CA . ARG A 1 187 ? 28.516 -21.938 -24.625 1 89.69 187 ARG A CA 1
ATOM 1478 C C . ARG A 1 187 ? 27.625 -21.766 -25.859 1 89.69 187 ARG A C 1
ATOM 1480 O O . ARG A 1 187 ? 27.406 -20.641 -26.328 1 89.69 187 ARG A O 1
ATOM 1487 N N . ALA A 1 188 ? 27.172 -22.906 -26.375 1 92.81 188 ALA A N 1
ATOM 1488 C CA . ALA A 1 188 ? 26.266 -22.859 -27.531 1 92.81 188 ALA A CA 1
ATOM 1489 C C . ALA A 1 188 ? 25 -22.078 -27.203 1 92.81 188 ALA A C 1
ATOM 1491 O O . ALA A 1 188 ? 24.531 -21.266 -28.016 1 92.81 188 ALA A O 1
ATOM 1492 N N . PHE A 1 189 ? 24.453 -22.281 -26.047 1 90 189 PHE A N 1
ATOM 1493 C CA . PHE A 1 189 ? 23.25 -21.562 -25.625 1 90 189 PHE A CA 1
ATOM 1494 C C . PHE A 1 189 ? 23.531 -20.078 -25.453 1 90 189 PHE A C 1
ATOM 1496 O O . PHE A 1 189 ? 22.766 -19.234 -25.938 1 90 189 PHE A O 1
ATOM 1503 N N . LYS A 1 190 ? 24.594 -19.75 -24.766 1 84.25 190 LYS A N 1
ATOM 1504 C CA . LYS A 1 190 ? 24.969 -18.359 -24.562 1 84.25 190 LYS A CA 1
ATOM 1505 C C . LYS A 1 190 ? 25.062 -17.609 -25.875 1 84.25 190 LYS A C 1
ATOM 1507 O O . LYS A 1 190 ? 24.578 -16.484 -26 1 84.25 190 LYS A O 1
ATOM 1512 N N . ASN A 1 191 ? 25.672 -18.25 -26.812 1 86.75 191 ASN A N 1
ATOM 1513 C CA . ASN A 1 191 ? 25.922 -17.609 -28.109 1 86.75 191 ASN A CA 1
ATOM 1514 C C . ASN A 1 191 ? 24.766 -17.844 -29.078 1 86.75 191 ASN A C 1
ATOM 1516 O O . ASN A 1 191 ? 24.781 -17.344 -30.203 1 86.75 191 ASN A O 1
ATOM 1520 N N . GLN A 1 192 ? 23.859 -18.641 -28.625 1 89.69 192 GLN A N 1
ATOM 1521 C CA . GLN A 1 192 ? 22.734 -19.031 -29.469 1 89.69 192 GLN A CA 1
ATOM 1522 C C . GLN A 1 192 ? 23.203 -19.688 -30.766 1 89.69 192 GLN A C 1
ATOM 1524 O O . GLN A 1 192 ? 22.719 -19.344 -31.844 1 89.69 192 GLN A O 1
ATOM 1529 N N . ASP A 1 193 ? 24.188 -20.516 -30.703 1 93 193 ASP A N 1
ATOM 1530 C CA . ASP A 1 193 ? 24.797 -21.219 -31.828 1 93 193 ASP A CA 1
ATOM 1531 C C . ASP A 1 193 ? 24.5 -22.703 -31.781 1 93 193 ASP A C 1
ATOM 1533 O O . ASP A 1 193 ? 25.328 -23.5 -31.328 1 93 193 ASP A O 1
ATOM 1537 N N . TYR A 1 194 ? 23.359 -23.109 -32.375 1 93.56 194 TYR A N 1
ATOM 1538 C CA . TYR A 1 194 ? 22.953 -24.516 -32.281 1 93.56 194 TYR A CA 1
ATOM 1539 C C . TYR A 1 194 ? 23.734 -25.375 -33.281 1 93.56 194 TYR A C 1
ATOM 1541 O O . TYR A 1 194 ? 23.578 -26.594 -33.281 1 93.56 194 TYR A O 1
ATOM 1549 N N . THR A 1 195 ? 24.641 -24.781 -34.094 1 96.06 195 THR A N 1
ATOM 1550 C CA . THR A 1 195 ? 25.5 -25.547 -34.969 1 96.06 195 THR A CA 1
ATOM 1551 C C . THR A 1 195 ? 26.688 -26.141 -34.219 1 96.06 195 THR A C 1
ATOM 1553 O O . THR A 1 195 ? 27.172 -27.219 -34.562 1 96.06 195 THR A O 1
ATOM 1556 N N . HIS A 1 196 ? 27.109 -25.453 -33.25 1 95.31 196 HIS A N 1
ATOM 1557 C CA . HIS A 1 196 ? 28.172 -25.969 -32.406 1 95.31 196 HIS A CA 1
ATOM 1558 C C . HIS A 1 196 ? 27.688 -27.141 -31.562 1 95.31 196 HIS A C 1
ATOM 1560 O O . HIS A 1 196 ? 28.297 -28.219 -31.578 1 95.31 196 HIS A O 1
ATOM 1566 N N . ARG A 1 197 ? 26.656 -26.984 -30.797 1 95.38 197 ARG A N 1
ATOM 1567 C CA . ARG A 1 197 ? 25.859 -27.984 -30.094 1 95.38 197 ARG A CA 1
ATOM 1568 C C . ARG A 1 197 ? 24.375 -27.641 -30.156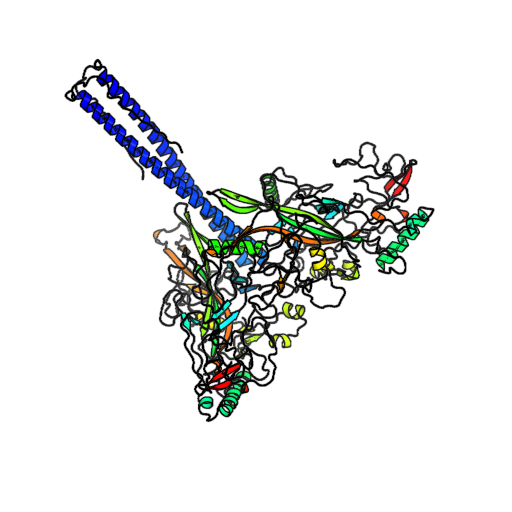 1 95.38 197 ARG A C 1
ATOM 1570 O O . ARG A 1 197 ? 23.984 -26.516 -29.844 1 95.38 197 ARG A O 1
ATOM 1577 N N . ASP A 1 198 ? 23.641 -28.578 -30.578 1 96.75 198 ASP A N 1
ATOM 1578 C CA . ASP A 1 198 ? 22.203 -28.328 -30.609 1 96.75 198 ASP A CA 1
ATOM 1579 C C . ASP A 1 198 ? 21.609 -28.375 -29.203 1 96.75 198 ASP A C 1
ATOM 1581 O O . ASP A 1 198 ? 21.172 -29.422 -28.75 1 96.75 198 ASP A O 1
ATOM 1585 N N . TYR A 1 199 ? 21.578 -27.188 -28.531 1 93.56 199 TYR A N 1
ATOM 1586 C CA . TYR A 1 199 ? 21.109 -27.047 -27.141 1 93.56 199 TYR A CA 1
ATOM 1587 C C . TYR A 1 199 ? 19.594 -27.047 -27.078 1 93.56 199 TYR A C 1
ATOM 1589 O O . TYR A 1 199 ? 19.016 -27.172 -26 1 93.56 199 TYR A O 1
ATOM 1597 N N . ARG A 1 200 ? 18.828 -26.969 -28.219 1 94.12 200 ARG A N 1
ATOM 1598 C CA . ARG A 1 200 ? 17.406 -26.656 -28.297 1 94.12 200 ARG A CA 1
ATOM 1599 C C . ARG A 1 200 ? 16.562 -27.734 -27.625 1 94.12 200 ARG A C 1
ATOM 1601 O O . ARG A 1 200 ? 15.578 -27.438 -26.953 1 94.12 200 ARG A O 1
ATOM 1608 N N . PRO A 1 201 ? 16.969 -28.891 -27.547 1 95.12 201 PRO A N 1
ATOM 1609 C CA . PRO A 1 201 ? 16.172 -29.906 -26.844 1 95.12 201 PRO A CA 1
ATOM 1610 C C . PRO A 1 201 ? 16.438 -29.922 -25.344 1 95.12 201 PRO A C 1
ATOM 1612 O O . PRO A 1 201 ? 15.68 -30.531 -24.578 1 95.12 201 PRO A O 1
ATOM 1615 N N . TYR A 1 202 ? 17.484 -29.312 -24.953 1 95 202 TYR A N 1
ATOM 1616 C CA . TYR A 1 202 ? 17.953 -29.531 -23.594 1 95 202 TYR A CA 1
ATOM 1617 C C . TYR A 1 202 ? 17.859 -28.25 -22.766 1 95 202 TYR A C 1
ATOM 1619 O O . TYR A 1 202 ? 17.984 -28.281 -21.547 1 95 202 TYR A O 1
ATOM 1627 N N . PHE A 1 203 ? 17.75 -27.125 -23.375 1 92.75 203 PHE A N 1
ATOM 1628 C CA . PHE A 1 203 ? 17.469 -25.844 -22.766 1 92.75 203 PHE A CA 1
ATOM 1629 C C . PHE A 1 203 ? 16.047 -25.391 -23.062 1 92.75 203 PHE A C 1
ATOM 1631 O O . PHE A 1 203 ? 15.734 -25.031 -24.203 1 92.75 203 PHE A O 1
ATOM 1638 N N . LYS A 1 204 ? 15.25 -25.422 -22.031 1 92.12 204 LYS A N 1
ATOM 1639 C CA . LYS A 1 204 ? 13.82 -25.188 -22.25 1 92.12 204 LYS A CA 1
ATOM 1640 C C . LYS A 1 204 ? 13.336 -23.969 -21.469 1 92.12 204 LYS A C 1
ATOM 1642 O O . LYS A 1 204 ? 13.641 -23.828 -20.281 1 92.12 204 LYS A O 1
ATOM 1647 N N . ALA A 1 205 ? 12.578 -23.156 -22.156 1 93.31 205 ALA A N 1
ATOM 1648 C CA . ALA A 1 205 ? 12.008 -21.984 -21.516 1 93.31 205 ALA A CA 1
ATOM 1649 C C . ALA A 1 205 ? 10.625 -22.266 -20.938 1 93.31 205 ALA A C 1
ATOM 1651 O O . ALA A 1 205 ? 9.828 -22.984 -21.562 1 93.31 205 ALA A O 1
ATOM 1652 N N . VAL A 1 206 ? 10.391 -21.734 -19.781 1 94.75 206 VAL A N 1
ATOM 1653 C CA . VAL A 1 206 ? 9.07 -21.828 -19.156 1 94.75 206 VAL A CA 1
ATOM 1654 C C . VAL A 1 206 ? 8.578 -20.438 -18.781 1 94.75 206 VAL A C 1
ATOM 1656 O O . VAL A 1 206 ? 9.359 -19.594 -18.328 1 94.75 206 VAL A O 1
ATOM 1659 N N . MET A 1 207 ? 7.305 -20.188 -19.078 1 96 207 MET A N 1
ATOM 1660 C CA . MET A 1 207 ? 6.645 -18.969 -18.641 1 96 207 MET A CA 1
ATOM 1661 C C . MET A 1 207 ? 6.043 -19.125 -17.25 1 96 207 MET A C 1
ATOM 1663 O O . MET A 1 207 ? 5.176 -19.984 -17.047 1 96 207 MET A O 1
ATOM 1667 N N . CYS A 1 208 ? 6.551 -18.422 -16.281 1 96 208 CYS A N 1
ATOM 1668 C CA . CYS A 1 208 ? 5.93 -18.375 -14.969 1 96 208 CYS A CA 1
ATOM 1669 C C . CYS A 1 208 ? 5.027 -17.156 -14.836 1 96 208 CYS A C 1
ATOM 1671 O O . CYS A 1 208 ? 5.363 -16.078 -15.312 1 96 208 CYS A O 1
ATOM 1673 N N . TYR A 1 209 ? 3.859 -17.328 -14.258 1 96.62 209 TYR A N 1
ATOM 1674 C CA . TYR A 1 209 ? 2.822 -16.297 -14.227 1 96.62 209 TYR A CA 1
ATOM 1675 C C . TYR A 1 209 ? 2.078 -16.328 -12.898 1 96.62 209 TYR A C 1
ATOM 1677 O O . TYR A 1 209 ? 2.119 -17.328 -12.172 1 96.62 209 TYR A O 1
ATOM 1685 N N . ILE A 1 210 ? 1.507 -15.234 -12.57 1 97.06 210 ILE A N 1
ATOM 1686 C CA . ILE A 1 210 ? 0.633 -15.156 -11.406 1 97.06 210 ILE A CA 1
ATOM 1687 C C . ILE A 1 210 ? -0.826 -15.141 -11.852 1 97.06 210 ILE A C 1
ATOM 1689 O O . ILE A 1 210 ? -1.179 -14.43 -12.805 1 97.06 210 ILE A O 1
ATOM 1693 N N . GLU A 1 211 ? -1.621 -15.969 -11.266 1 98.06 211 GLU A N 1
ATOM 1694 C CA . GLU A 1 211 ? -3.057 -16.078 -11.516 1 98.06 211 GLU A CA 1
ATOM 1695 C C . GLU A 1 211 ? -3.861 -15.555 -10.328 1 98.06 211 GLU A C 1
ATOM 1697 O O . GLU A 1 211 ? -3.535 -15.844 -9.172 1 98.06 211 GLU A O 1
ATOM 1702 N N . GLY A 1 212 ? -4.863 -14.734 -10.617 1 97.5 212 GLY A N 1
ATOM 1703 C CA . GLY A 1 212 ? -5.758 -14.234 -9.578 1 97.5 212 GLY A CA 1
ATOM 1704 C C . GLY A 1 212 ? -7.223 -14.453 -9.906 1 97.5 212 GLY A C 1
ATOM 1705 O O . GLY A 1 212 ? -7.609 -14.484 -11.07 1 97.5 212 GLY A O 1
ATOM 1706 N N . ALA A 1 213 ? -8.055 -14.594 -8.852 1 97.56 213 ALA A N 1
ATOM 1707 C CA . ALA A 1 213 ? -9.492 -14.766 -9.023 1 97.56 213 ALA A CA 1
ATOM 1708 C C . ALA A 1 213 ? -10.234 -14.484 -7.719 1 97.56 213 ALA A C 1
ATOM 1710 O O . ALA A 1 213 ? -9.656 -14.586 -6.633 1 97.56 213 ALA A O 1
ATOM 1711 N N . TRP A 1 214 ? -11.438 -14.078 -7.844 1 97.62 214 TRP A N 1
ATOM 1712 C CA . TRP A 1 214 ? -12.352 -14.039 -6.707 1 97.62 214 TRP A CA 1
ATOM 1713 C C . TRP A 1 214 ? -12.844 -15.438 -6.352 1 97.62 214 TRP A C 1
ATOM 1715 O O . TRP A 1 214 ? -13.461 -16.109 -7.176 1 97.62 214 TRP A O 1
ATOM 1725 N N . THR A 1 215 ? -12.609 -15.891 -5.137 1 96.5 215 THR A N 1
ATOM 1726 C CA . THR A 1 215 ? -12.922 -17.25 -4.723 1 96.5 215 THR A CA 1
ATOM 1727 C C . THR A 1 215 ? -14.047 -17.266 -3.697 1 96.5 215 THR A C 1
ATOM 1729 O O . THR A 1 215 ? -14.242 -16.297 -2.965 1 96.5 215 THR A O 1
ATOM 1732 N N . LEU A 1 216 ? -14.68 -18.406 -3.793 1 94.38 216 LEU A N 1
ATOM 1733 C CA . LEU A 1 216 ? -15.766 -18.609 -2.84 1 94.38 216 LEU A CA 1
ATOM 1734 C C . LEU A 1 216 ? -15.367 -19.641 -1.783 1 94.38 216 LEU A C 1
ATOM 1736 O O . LEU A 1 216 ? -14.508 -20.484 -2.029 1 94.38 216 LEU A O 1
ATOM 1740 N N . GLY A 1 217 ? -15.773 -19.406 -0.544 1 82.88 217 GLY A N 1
ATOM 1741 C CA . GLY A 1 217 ? -15.492 -20.344 0.538 1 82.88 217 GLY A CA 1
ATOM 1742 C C . GLY A 1 217 ? -15.219 -19.641 1.86 1 82.88 217 GLY A C 1
ATOM 1743 O O . GLY A 1 217 ? -14.711 -18.531 1.887 1 82.88 217 GLY A O 1
ATOM 1744 N N . LYS A 1 218 ? -15.508 -20.297 2.861 1 78.12 218 LYS A N 1
ATOM 1745 C CA . LYS A 1 218 ? -15.359 -19.734 4.199 1 78.12 218 LYS A CA 1
ATOM 1746 C C . LYS A 1 218 ? -13.961 -19.969 4.75 1 78.12 218 LYS A C 1
ATOM 1748 O O . LYS A 1 218 ? -13.422 -19.141 5.473 1 78.12 218 LYS A O 1
ATOM 1753 N N . ASP A 1 219 ? -13.367 -21.078 4.273 1 82.94 219 ASP A N 1
ATOM 1754 C CA . ASP A 1 219 ? -12.055 -21.438 4.797 1 82.94 219 ASP A CA 1
ATOM 1755 C C . ASP A 1 219 ? -10.938 -20.906 3.904 1 82.94 219 ASP A C 1
ATOM 1757 O O . ASP A 1 219 ? -11.062 -20.906 2.678 1 82.94 219 ASP A O 1
ATOM 1761 N N . PHE A 1 220 ? -9.938 -20.469 4.598 1 85.38 220 PHE A N 1
ATOM 1762 C CA . PHE A 1 220 ? -8.75 -20.062 3.854 1 85.38 220 PHE A CA 1
ATOM 1763 C C . PHE A 1 220 ? -7.969 -21.266 3.363 1 85.38 220 PHE A C 1
ATOM 1765 O O . PHE A 1 220 ? -7.715 -22.203 4.129 1 85.38 220 PHE A O 1
ATOM 1772 N N . LYS A 1 221 ? -7.633 -21.25 2.135 1 80.94 221 LYS A N 1
ATOM 1773 C CA . LYS A 1 221 ? -6.812 -22.312 1.555 1 80.94 221 LYS A CA 1
ATOM 1774 C C . LYS A 1 221 ? -5.59 -21.734 0.844 1 80.94 221 LYS A C 1
ATOM 1776 O O . LYS A 1 221 ? -5.711 -20.781 0.076 1 80.94 221 LYS A O 1
ATOM 1781 N N . GLU A 1 222 ? -4.438 -22.359 1.225 1 83.06 222 GLU A N 1
ATOM 1782 C CA . GLU A 1 222 ? -3.229 -22.016 0.481 1 83.06 222 GLU A CA 1
ATOM 1783 C C . GLU A 1 222 ? -3.379 -22.344 -1.001 1 83.06 222 GLU A C 1
ATOM 1785 O O . GLU A 1 222 ? -3.797 -23.453 -1.355 1 83.06 222 GLU A O 1
ATOM 1790 N N . SER A 1 223 ? -3.016 -21.391 -1.769 1 77.94 223 SER A N 1
ATOM 1791 C CA . SER A 1 223 ? -3.34 -21.562 -3.182 1 77.94 223 SER A CA 1
ATOM 1792 C C . SER A 1 223 ? -2.199 -22.234 -3.934 1 77.94 223 SER A C 1
ATOM 1794 O O . SER A 1 223 ? -2.398 -22.766 -5.031 1 77.94 223 SER A O 1
ATOM 1796 N N . PHE A 1 224 ? -0.977 -22.172 -3.469 1 78.75 224 PHE A N 1
ATOM 1797 C CA . PHE A 1 224 ? 0.116 -22.875 -4.129 1 78.75 224 PHE A CA 1
ATOM 1798 C C . PHE A 1 224 ? 1.214 -23.219 -3.135 1 78.75 224 PHE A C 1
ATOM 1800 O O . PHE A 1 224 ? 1.354 -22.562 -2.1 1 78.75 224 PHE A O 1
ATOM 1807 N N . PRO A 1 225 ? 1.894 -24.234 -3.416 1 77.75 225 PRO A N 1
ATOM 1808 C CA . PRO A 1 225 ? 2.896 -24.734 -2.471 1 77.75 225 PRO A CA 1
ATOM 1809 C C . PRO A 1 225 ? 4.148 -23.875 -2.428 1 77.75 225 PRO A C 1
ATOM 1811 O O . PRO A 1 225 ? 4.488 -23.219 -3.418 1 77.75 225 PRO A O 1
ATOM 1814 N N . SER A 1 226 ? 4.734 -23.797 -1.303 1 84.19 226 SER A N 1
ATOM 1815 C CA . SER A 1 226 ? 6.035 -23.203 -1.044 1 84.19 226 SER A CA 1
ATOM 1816 C C . SER A 1 226 ? 6.812 -23.984 0.002 1 84.19 226 SER A C 1
ATOM 1818 O O . SER A 1 226 ? 6.227 -24.516 0.951 1 84.19 226 SER A O 1
ATOM 1820 N N . ASP A 1 227 ? 8.062 -24.062 -0.173 1 80.06 227 ASP A N 1
ATOM 1821 C CA . ASP A 1 227 ? 8.898 -24.812 0.76 1 80.06 227 ASP A CA 1
ATOM 1822 C C . ASP A 1 227 ? 9.039 -24.078 2.09 1 80.06 227 ASP A C 1
ATOM 1824 O O . ASP A 1 227 ? 9.18 -24.703 3.143 1 80.06 227 ASP A O 1
ATOM 1828 N N . ARG A 1 228 ? 8.945 -22.766 2.064 1 81.75 228 ARG A N 1
ATOM 1829 C CA . ARG A 1 228 ? 9.336 -22 3.246 1 81.75 228 ARG A CA 1
ATOM 1830 C C . ARG A 1 228 ? 8.234 -21.047 3.67 1 81.75 228 ARG A C 1
ATOM 1832 O O . ARG A 1 228 ? 8.242 -20.531 4.793 1 81.75 228 ARG A O 1
ATOM 1839 N N . HIS A 1 229 ? 7.336 -20.875 2.711 1 87.06 229 HIS A N 1
ATOM 1840 C CA . HIS A 1 229 ? 6.391 -19.797 2.99 1 87.06 229 HIS A CA 1
ATOM 1841 C C . HIS A 1 229 ? 4.949 -20.281 2.848 1 87.06 229 HIS A C 1
ATOM 1843 O O . HIS A 1 229 ? 4.668 -21.172 2.041 1 87.06 229 HIS A O 1
ATOM 1849 N N . TYR A 1 230 ? 4.113 -19.797 3.674 1 87.31 230 TYR A N 1
ATOM 1850 C CA . TYR A 1 230 ? 2.666 -19.984 3.678 1 87.31 230 TYR A CA 1
ATOM 1851 C C . TYR A 1 230 ? 1.966 -18.797 4.328 1 87.31 230 TYR A C 1
ATOM 1853 O O . TYR A 1 230 ? 2.58 -18.047 5.098 1 87.31 230 TYR A O 1
ATOM 1861 N N . PHE A 1 231 ? 0.726 -18.672 3.941 1 88.06 231 PHE A N 1
ATOM 1862 C CA . PHE A 1 231 ? -0.016 -17.625 4.641 1 88.06 231 PHE A CA 1
ATOM 1863 C C . PHE A 1 231 ? -0.158 -17.969 6.121 1 88.06 231 PHE A C 1
ATOM 1865 O O . PHE A 1 231 ? -0.684 -19.016 6.477 1 88.06 231 PHE A O 1
ATOM 1872 N N . ASP A 1 232 ? 0.288 -17.109 6.898 1 87.06 232 ASP A N 1
ATOM 1873 C CA . ASP A 1 232 ? 0.14 -17.266 8.344 1 87.06 232 ASP A CA 1
ATOM 1874 C C . ASP A 1 232 ? -1.244 -16.812 8.805 1 87.06 232 ASP A C 1
ATOM 1876 O O . ASP A 1 232 ? -1.4 -15.711 9.328 1 87.06 232 ASP A O 1
ATOM 1880 N N . THR A 1 233 ? -2.131 -17.688 8.641 1 88.12 233 THR A N 1
ATOM 1881 C CA . THR A 1 233 ? -3.504 -17.359 9 1 88.12 233 THR A CA 1
ATOM 1882 C C . THR A 1 233 ? -4.328 -18.625 9.211 1 88.12 233 THR A C 1
ATOM 1884 O O . THR A 1 233 ? -4.023 -19.672 8.641 1 88.12 233 THR A O 1
ATOM 1887 N N . THR A 1 234 ? -5.359 -18.531 9.992 1 84.12 234 THR A N 1
ATOM 1888 C CA . THR A 1 234 ? -6.297 -19.625 10.211 1 84.12 234 THR A CA 1
ATOM 1889 C C . THR A 1 234 ? -7.621 -19.359 9.5 1 84.12 234 THR A C 1
ATOM 1891 O O . THR A 1 234 ? -8.43 -20.266 9.32 1 84.12 234 THR A O 1
ATOM 1894 N N . SER A 1 235 ? -7.812 -18.156 9.219 1 87.75 235 SER A N 1
ATOM 1895 C CA . SER A 1 235 ? -9.055 -17.719 8.578 1 87.75 235 SER A CA 1
ATOM 1896 C C . SER A 1 235 ? -8.859 -16.406 7.832 1 87.75 235 SER A C 1
ATOM 1898 O O . SER A 1 235 ? -7.828 -15.75 7.977 1 87.75 235 SER A O 1
ATOM 1900 N N . TRP A 1 236 ? -9.859 -16.125 7.023 1 88.31 236 TRP A N 1
ATOM 1901 C CA . TRP A 1 236 ? -9.828 -14.844 6.316 1 88.31 236 TRP A CA 1
ATOM 1902 C C . TRP A 1 236 ? -9.844 -13.68 7.297 1 88.31 236 TRP A C 1
ATOM 1904 O O . TRP A 1 236 ? -9.164 -12.672 7.082 1 88.31 236 TRP A O 1
ATOM 1914 N N . GLU A 1 237 ? -10.586 -13.766 8.391 1 86.69 237 GLU A N 1
ATOM 1915 C CA . GLU A 1 237 ? -10.656 -12.727 9.414 1 86.69 237 GLU A CA 1
ATOM 1916 C C . GLU A 1 237 ? -9.312 -12.547 10.109 1 86.69 237 GLU A C 1
ATOM 1918 O O . GLU A 1 237 ? -8.898 -11.422 10.391 1 86.69 237 GLU A O 1
ATOM 1923 N N . ASP A 1 238 ? -8.727 -13.656 10.367 1 90 238 ASP A N 1
ATOM 1924 C CA . ASP A 1 238 ? -7.398 -13.633 10.977 1 90 238 ASP A CA 1
ATOM 1925 C C . ASP A 1 238 ? -6.395 -12.922 10.07 1 90 238 ASP A C 1
ATOM 1927 O O . ASP A 1 238 ? -5.598 -12.102 10.539 1 90 238 ASP A O 1
ATOM 1931 N N . LEU A 1 239 ? -6.426 -13.234 8.836 1 90.44 239 LEU A N 1
ATOM 1932 C CA . LEU A 1 239 ? -5.539 -12.594 7.879 1 90.44 239 LEU A CA 1
ATOM 1933 C C . LEU A 1 239 ? -5.789 -11.086 7.832 1 90.44 239 LEU A C 1
ATOM 1935 O O . LEU A 1 239 ? -4.844 -10.297 7.832 1 90.44 239 LEU A O 1
ATOM 1939 N N . GLU A 1 240 ? -6.996 -10.719 7.801 1 90.12 240 GLU A N 1
ATOM 1940 C CA . GLU A 1 240 ? -7.355 -9.305 7.754 1 90.12 240 GLU A CA 1
ATOM 1941 C C . GLU A 1 240 ? -6.855 -8.562 8.992 1 90.12 240 GLU A C 1
ATOM 1943 O O . GLU A 1 240 ? -6.391 -7.426 8.898 1 90.12 240 GLU A O 1
ATOM 1948 N N . GLU A 1 241 ? -7.059 -9.133 10.078 1 91.62 241 GLU A N 1
ATOM 1949 C CA . GLU A 1 241 ? -6.582 -8.531 11.32 1 91.62 241 GLU A CA 1
ATOM 1950 C C . GLU A 1 241 ? -5.074 -8.312 11.281 1 91.62 241 GLU A C 1
ATOM 1952 O O . GLU A 1 241 ? -4.59 -7.242 11.664 1 91.62 241 GLU A O 1
ATOM 1957 N N . LYS A 1 242 ? -4.402 -9.281 10.852 1 92.12 242 LYS A N 1
ATOM 1958 C CA . LYS A 1 242 ? -2.947 -9.195 10.781 1 92.12 242 LYS A CA 1
ATOM 1959 C C . LYS A 1 242 ? -2.508 -8.117 9.797 1 92.12 242 LYS A C 1
ATOM 1961 O O . LYS A 1 242 ? -1.562 -7.371 10.062 1 92.12 242 LYS A O 1
ATOM 1966 N N . ILE A 1 243 ? -3.176 -8.023 8.727 1 92.69 243 ILE A N 1
ATOM 1967 C CA . ILE A 1 243 ? -2.828 -7.02 7.723 1 92.69 243 ILE A CA 1
ATOM 1968 C C . ILE A 1 243 ? -3.146 -5.625 8.258 1 92.69 243 ILE A C 1
ATOM 1970 O O . ILE A 1 243 ? -2.371 -4.688 8.062 1 92.69 243 ILE A O 1
ATOM 1974 N N . ARG A 1 244 ? -4.258 -5.473 8.883 1 93.12 244 ARG A N 1
ATOM 1975 C CA . ARG A 1 244 ? -4.586 -4.188 9.484 1 93.12 244 ARG A CA 1
ATOM 1976 C C . ARG A 1 244 ? -3.518 -3.766 10.484 1 93.12 244 ARG A C 1
ATOM 1978 O O . ARG A 1 244 ? -3.107 -2.604 10.516 1 93.12 244 ARG A O 1
ATOM 1985 N N . TYR A 1 245 ? -3.135 -4.727 11.234 1 93.62 245 TYR A N 1
ATOM 1986 C CA . TYR A 1 245 ? -2.109 -4.441 12.227 1 93.62 245 TYR A CA 1
ATOM 1987 C C . TYR A 1 245 ? -0.814 -3.99 11.562 1 93.62 245 TYR A C 1
ATOM 1989 O O . TYR A 1 245 ? -0.235 -2.971 11.945 1 93.62 245 TYR A O 1
ATOM 1997 N N . THR A 1 246 ? -0.366 -4.727 10.609 1 92.5 246 THR A N 1
ATOM 1998 C CA . THR A 1 246 ? 0.896 -4.406 9.953 1 92.5 246 THR A CA 1
ATOM 1999 C C . THR A 1 246 ? 0.786 -3.09 9.188 1 92.5 246 THR A C 1
ATOM 2001 O O . THR A 1 246 ? 1.742 -2.314 9.133 1 92.5 246 THR A O 1
ATOM 2004 N N . ALA A 1 247 ? -0.329 -2.869 8.617 1 92.44 247 ALA A N 1
ATOM 2005 C CA . ALA A 1 247 ? -0.533 -1.627 7.879 1 92.44 247 ALA A CA 1
ATOM 2006 C C . ALA A 1 247 ? -0.484 -0.419 8.812 1 92.44 247 ALA A C 1
ATOM 2008 O O . ALA A 1 247 ? 0.122 0.603 8.477 1 92.44 247 ALA A O 1
ATOM 2009 N N . GLN A 1 248 ? -1.081 -0.532 9.922 1 93.56 248 GLN A N 1
ATOM 2010 C CA . GLN A 1 248 ? -1.159 0.589 10.852 1 93.56 248 GLN A CA 1
ATOM 2011 C C . GLN A 1 248 ? 0.163 0.786 11.586 1 93.56 248 GLN A C 1
ATOM 2013 O O . GLN A 1 248 ? 0.572 1.92 11.852 1 93.56 248 GLN A O 1
ATOM 2018 N N . SER A 1 249 ? 0.821 -0.31 11.93 1 92.44 249 SER A N 1
ATOM 2019 C CA . SER A 1 249 ? 2.066 -0.228 12.688 1 92.44 249 SER A CA 1
ATOM 2020 C C . SER A 1 249 ? 3.254 0.043 11.766 1 92.44 249 SER A C 1
ATOM 2022 O O . SER A 1 249 ? 4.316 0.464 12.227 1 92.44 249 SER A O 1
ATOM 2024 N N . GLY A 1 250 ? 3.047 -0.33 10.508 1 90.25 250 GLY A N 1
ATOM 2025 C CA . GLY A 1 250 ? 4.152 -0.268 9.57 1 90.25 250 GLY A CA 1
ATOM 2026 C C . GLY A 1 250 ? 5.141 -1.408 9.734 1 90.25 250 GLY A C 1
ATOM 2027 O O . GLY A 1 250 ? 6.203 -1.41 9.109 1 90.25 250 GLY A O 1
ATOM 2028 N N . THR A 1 251 ? 4.844 -2.365 10.523 1 89.06 251 THR A N 1
ATOM 2029 C CA . THR A 1 251 ? 5.773 -3.459 10.789 1 89.06 251 THR A CA 1
ATOM 2030 C C . THR A 1 251 ? 5.73 -4.488 9.664 1 89.06 251 THR A C 1
ATOM 2032 O O . THR A 1 251 ? 4.812 -4.484 8.844 1 89.06 251 THR A O 1
ATOM 2035 N N . LYS A 1 252 ? 6.75 -5.262 9.617 1 88.06 252 LYS A N 1
ATOM 2036 C CA . LYS A 1 252 ? 6.875 -6.383 8.688 1 88.06 252 LYS A CA 1
ATOM 2037 C C . LYS A 1 252 ? 6.906 -7.711 9.438 1 88.06 252 LYS A C 1
ATOM 2039 O O . LYS A 1 252 ? 7.602 -7.848 10.445 1 88.06 252 LYS A O 1
ATOM 2044 N N . SER A 1 253 ? 6.094 -8.633 8.922 1 85.5 253 SER A N 1
ATOM 2045 C CA . SER A 1 253 ? 6.27 -9.992 9.414 1 85.5 253 SER A CA 1
ATOM 2046 C C . SER A 1 253 ? 7.637 -10.547 9.031 1 85.5 253 SER A C 1
ATOM 2048 O O . SER A 1 253 ? 8 -10.547 7.852 1 85.5 253 SER A O 1
ATOM 2050 N N . ILE A 1 254 ? 8.383 -11 9.945 1 83.88 254 ILE A N 1
ATOM 2051 C CA . ILE A 1 254 ? 9.742 -11.453 9.695 1 83.88 254 ILE A CA 1
ATOM 2052 C C . ILE A 1 254 ? 9.734 -12.602 8.695 1 83.88 254 ILE A C 1
ATOM 2054 O O . ILE A 1 254 ? 10.641 -12.711 7.859 1 83.88 254 ILE A O 1
ATOM 2058 N N . LYS A 1 255 ? 8.758 -13.375 8.773 1 82.81 255 LYS A N 1
ATOM 2059 C CA . LYS A 1 255 ? 8.688 -14.523 7.879 1 82.81 255 LYS A CA 1
ATOM 2060 C C . LYS A 1 255 ? 8.039 -14.148 6.547 1 82.81 255 LYS A C 1
ATOM 2062 O O . LYS A 1 255 ? 8.031 -14.953 5.609 1 82.81 255 LYS A O 1
ATOM 2067 N N . GLU A 1 256 ? 7.508 -12.953 6.473 1 88.06 256 GLU A N 1
ATOM 2068 C CA . GLU A 1 256 ? 6.891 -12.438 5.258 1 88.06 256 GLU A CA 1
ATOM 2069 C C . GLU A 1 256 ? 5.77 -13.352 4.773 1 88.06 256 GLU A C 1
ATOM 2071 O O . GLU A 1 256 ? 5.68 -13.656 3.584 1 88.06 256 GLU A O 1
ATOM 2076 N N . ASN A 1 257 ? 4.98 -13.805 5.727 1 89.31 257 ASN A N 1
ATOM 2077 C CA . ASN A 1 257 ? 3.908 -14.75 5.434 1 89.31 257 ASN A CA 1
ATOM 2078 C C . ASN A 1 257 ? 2.539 -14.078 5.512 1 89.31 257 ASN A C 1
ATOM 2080 O O . ASN A 1 257 ? 1.511 -14.758 5.535 1 89.31 257 ASN A O 1
ATOM 2084 N N . PHE A 1 258 ? 2.637 -12.695 5.555 1 88.88 258 PHE A N 1
ATOM 2085 C CA . PHE A 1 258 ? 1.38 -11.961 5.504 1 88.88 258 PHE A CA 1
ATOM 2086 C C . PHE A 1 258 ? 1.108 -11.445 4.098 1 88.88 258 PHE A C 1
ATOM 2088 O O . PHE A 1 258 ? 2.041 -11.234 3.318 1 88.88 258 PHE A O 1
ATOM 2095 N N . GLY A 1 259 ? -0.133 -11.5 3.672 1 89.94 259 GLY A N 1
ATOM 2096 C CA . GLY A 1 259 ? -0.591 -10.906 2.424 1 89.94 259 GLY A CA 1
ATOM 2097 C C . GLY A 1 259 ? -1.951 -10.242 2.541 1 89.94 259 GLY A C 1
ATOM 2098 O O . GLY A 1 259 ? -2.758 -10.617 3.396 1 89.94 259 GLY A O 1
ATOM 2099 N N . TYR A 1 260 ? -2.002 -9.227 1.747 1 93.5 260 TYR A N 1
ATOM 2100 C CA . TYR A 1 260 ? -3.307 -8.57 1.709 1 93.5 260 TYR A CA 1
ATOM 2101 C C . TYR A 1 260 ? -4.145 -9.094 0.545 1 93.5 260 TYR A C 1
ATOM 2103 O O . TYR A 1 260 ? -3.816 -8.844 -0.619 1 93.5 260 TYR A O 1
ATOM 2111 N N . LEU A 1 261 ? -5.191 -9.695 0.862 1 95.44 261 LEU A N 1
ATOM 2112 C CA . LEU A 1 261 ? -6.172 -10.203 -0.091 1 95.44 261 LEU A CA 1
ATOM 2113 C C . LEU A 1 261 ? -7.551 -9.617 0.189 1 95.44 261 LEU A C 1
ATOM 2115 O O . LEU A 1 261 ? -8.18 -9.953 1.194 1 95.44 261 LEU A O 1
ATOM 2119 N N . PRO A 1 262 ? -8.047 -8.805 -0.722 1 95.06 262 PRO A N 1
ATOM 2120 C CA . PRO A 1 262 ? -9.32 -8.125 -0.467 1 95.06 262 PRO A CA 1
ATOM 2121 C C . PRO A 1 262 ? -10.523 -9.047 -0.632 1 95.06 262 PRO A C 1
ATOM 2123 O O . PRO A 1 262 ? -10.383 -10.164 -1.124 1 95.06 262 PRO A O 1
ATOM 2126 N N . SER A 1 263 ? -11.664 -8.547 -0.155 1 94.06 263 SER A N 1
ATOM 2127 C CA . SER A 1 263 ? -12.953 -9.211 -0.336 1 94.06 263 SER A CA 1
ATOM 2128 C C . SER A 1 263 ? -13.977 -8.281 -0.976 1 94.06 263 SER A C 1
ATOM 2130 O O . SER A 1 263 ? -13.844 -7.055 -0.886 1 94.06 263 SER A O 1
ATOM 2132 N N . ILE A 1 264 ? -14.984 -8.844 -1.629 1 95.56 264 ILE A N 1
ATOM 2133 C CA . ILE A 1 264 ? -16.078 -8.07 -2.201 1 95.56 264 ILE A CA 1
ATOM 2134 C C . ILE A 1 264 ? -17.406 -8.758 -1.915 1 95.56 264 ILE A C 1
ATOM 2136 O O . ILE A 1 264 ? -17.438 -9.945 -1.585 1 95.56 264 ILE A O 1
ATOM 2140 N N . ILE A 1 265 ? -18.438 -7.953 -1.97 1 94.88 265 ILE A N 1
ATOM 2141 C CA . ILE A 1 265 ? -19.797 -8.5 -2.037 1 94.88 265 ILE A CA 1
ATOM 2142 C C . ILE A 1 265 ? -20.188 -8.711 -3.496 1 94.88 265 ILE A C 1
ATOM 2144 O O . ILE A 1 265 ? -20.188 -7.77 -4.289 1 94.88 265 ILE A O 1
ATOM 2148 N N . TYR A 1 266 ? -20.531 -9.984 -3.832 1 94.44 266 TYR A N 1
ATOM 2149 C CA . TYR A 1 266 ? -20.859 -10.219 -5.234 1 94.44 266 TYR A CA 1
ATOM 2150 C C . TYR A 1 266 ? -22.359 -10.398 -5.422 1 94.44 266 TYR A C 1
ATOM 2152 O O . TYR A 1 266 ? -22.859 -10.391 -6.551 1 94.44 266 TYR A O 1
ATOM 2160 N N . ASN A 1 267 ? -23.031 -10.547 -4.293 1 92.69 267 ASN A N 1
ATOM 2161 C CA . ASN A 1 267 ? -24.5 -10.641 -4.316 1 92.69 267 ASN A CA 1
ATOM 2162 C C . ASN A 1 267 ? -25.094 -10.445 -2.924 1 92.69 267 ASN A C 1
ATOM 2164 O O . ASN A 1 267 ? -24.391 -10.57 -1.92 1 92.69 267 ASN A O 1
ATOM 2168 N N . VAL A 1 268 ? -26.328 -10.023 -2.918 1 92.62 268 VAL A N 1
ATOM 2169 C CA . VAL A 1 268 ? -27.078 -9.922 -1.675 1 92.62 268 VAL A CA 1
ATOM 2170 C C . VAL A 1 268 ? -28.375 -10.727 -1.794 1 92.62 268 VAL A C 1
ATOM 2172 O O . VAL A 1 268 ? -29.188 -10.469 -2.682 1 92.62 268 VAL A O 1
ATOM 2175 N N . VAL A 1 269 ? -28.516 -11.695 -0.928 1 90.38 269 VAL A N 1
ATOM 2176 C CA . VAL A 1 269 ? -29.703 -12.547 -0.956 1 90.38 269 VAL A CA 1
ATOM 2177 C C . VAL A 1 269 ? -30.469 -12.414 0.362 1 90.38 269 VAL A C 1
ATOM 2179 O O . VAL A 1 269 ? -29.953 -12.781 1.422 1 90.38 269 VAL A O 1
ATOM 2182 N N . ASN A 1 270 ? -31.641 -11.938 0.284 1 87.81 270 ASN A N 1
ATOM 2183 C CA . ASN A 1 270 ? -32.5 -11.781 1.447 1 87.81 270 ASN A CA 1
ATOM 2184 C C . ASN A 1 270 ? -31.828 -11 2.559 1 87.81 270 ASN A C 1
ATOM 2186 O O . ASN A 1 270 ? -31.844 -11.414 3.719 1 87.81 270 ASN A O 1
ATOM 2190 N N . GLY A 1 271 ? -31.109 -9.984 2.104 1 87.88 271 GLY A N 1
ATOM 2191 C CA . GLY A 1 271 ? -30.484 -9.086 3.057 1 87.88 271 GLY A CA 1
ATOM 2192 C C . GLY A 1 271 ? -29.109 -9.555 3.488 1 87.88 271 GLY A C 1
ATOM 2193 O O . GLY A 1 271 ? -28.406 -8.844 4.215 1 87.88 271 GLY A O 1
ATOM 2194 N N . VAL A 1 272 ? -28.719 -10.734 3.09 1 89.81 272 VAL A N 1
ATOM 2195 C CA . VAL A 1 272 ? -27.422 -11.289 3.488 1 89.81 272 VAL A CA 1
ATOM 2196 C C . VAL A 1 272 ? -26.406 -11.117 2.359 1 89.81 272 VAL A C 1
ATOM 2198 O O . VAL A 1 272 ? -26.609 -11.641 1.26 1 89.81 272 VAL A O 1
ATOM 2201 N N . PRO A 1 273 ? -25.375 -10.375 2.648 1 92.62 273 PRO A N 1
ATOM 2202 C CA . PRO A 1 273 ? -24.328 -10.242 1.621 1 92.62 273 PRO A CA 1
ATOM 2203 C C . PRO A 1 273 ? -23.547 -11.531 1.41 1 92.62 273 PRO A C 1
ATOM 2205 O O . PRO A 1 273 ? -23.188 -12.211 2.379 1 92.62 273 PRO A O 1
ATOM 2208 N N . LEU A 1 274 ? -23.406 -11.883 0.158 1 93.62 274 LEU A N 1
ATOM 2209 C CA . LEU A 1 274 ? -22.5 -12.953 -0.231 1 93.62 274 LEU A CA 1
ATOM 2210 C C . LEU A 1 274 ? -21.141 -12.398 -0.643 1 93.62 274 LEU A C 1
ATOM 2212 O O . LEU A 1 274 ? -21.062 -11.508 -1.492 1 93.62 274 LEU A O 1
ATOM 2216 N N . THR A 1 275 ? -20.078 -12.969 0.003 1 93.56 275 THR A N 1
ATOM 2217 C CA . THR A 1 275 ? -18.766 -12.375 -0.192 1 93.56 275 THR A CA 1
ATOM 2218 C C . THR A 1 275 ? -17.844 -13.328 -0.942 1 93.56 275 THR A C 1
ATOM 2220 O O . THR A 1 275 ? -18.047 -14.547 -0.916 1 93.56 275 THR A O 1
ATOM 2223 N N . ALA A 1 276 ? -16.984 -12.789 -1.671 1 96.06 276 ALA A N 1
ATOM 2224 C CA . ALA A 1 276 ? -15.875 -13.484 -2.314 1 96.06 276 ALA A CA 1
ATOM 2225 C C . ALA A 1 276 ? -14.531 -12.914 -1.868 1 96.06 276 ALA A C 1
ATOM 2227 O O . ALA A 1 276 ? -14.422 -11.719 -1.594 1 96.06 276 ALA A O 1
ATOM 2228 N N . GLN A 1 277 ? -13.594 -13.781 -1.785 1 94.81 277 GLN A N 1
ATOM 2229 C CA . GLN A 1 277 ? -12.25 -13.383 -1.371 1 94.81 277 GLN A CA 1
ATOM 2230 C C . GLN A 1 277 ? -11.25 -13.555 -2.512 1 94.81 277 GLN A C 1
ATOM 2232 O O . GLN A 1 277 ? -11.273 -14.562 -3.219 1 94.81 277 GLN A O 1
ATOM 2237 N N . TRP A 1 278 ? -10.445 -12.531 -2.641 1 96.44 278 TRP A N 1
ATOM 2238 C CA . TRP A 1 278 ? -9.398 -12.625 -3.652 1 96.44 278 TRP A CA 1
ATOM 2239 C C . TRP A 1 278 ? -8.352 -13.656 -3.258 1 96.44 278 TRP A C 1
ATOM 2241 O O . TRP A 1 278 ? -7.965 -13.75 -2.09 1 96.44 278 TRP A O 1
ATOM 2251 N N . ASN A 1 279 ? -7.875 -14.43 -4.16 1 95.69 279 ASN A N 1
ATOM 2252 C CA . ASN A 1 279 ? -6.766 -15.359 -3.982 1 95.69 279 ASN A CA 1
ATOM 2253 C C . ASN A 1 279 ? -5.887 -15.422 -5.227 1 95.69 279 ASN A C 1
ATOM 2255 O O . ASN A 1 279 ? -6.293 -14.992 -6.305 1 95.69 279 ASN A O 1
ATOM 2259 N N . TYR A 1 280 ? -4.66 -15.875 -5.039 1 96.75 280 TYR A N 1
ATOM 2260 C CA . TYR A 1 280 ? -3.732 -15.938 -6.16 1 96.75 280 TYR A CA 1
ATOM 2261 C C . TYR A 1 280 ? -2.85 -17.172 -6.07 1 96.75 280 TYR A C 1
ATOM 2263 O O . TYR A 1 280 ? -2.785 -17.828 -5.02 1 96.75 280 TYR A O 1
ATOM 2271 N N . ARG A 1 281 ? -2.215 -17.531 -7.152 1 96.81 281 ARG A N 1
ATOM 2272 C CA . ARG A 1 281 ? -1.164 -18.547 -7.203 1 96.81 281 ARG A CA 1
ATOM 2273 C C . ARG A 1 281 ? -0.154 -18.234 -8.305 1 96.81 281 ARG A C 1
ATOM 2275 O O . ARG A 1 281 ? -0.444 -17.453 -9.219 1 96.81 281 ARG A O 1
ATOM 2282 N N . ILE A 1 282 ? 0.989 -18.734 -8.133 1 96.75 282 ILE A N 1
ATOM 2283 C CA . ILE A 1 282 ? 2.033 -18.625 -9.148 1 96.75 282 ILE A CA 1
ATOM 2284 C C . ILE A 1 282 ? 2.344 -20 -9.719 1 96.75 282 ILE A C 1
ATOM 2286 O O . ILE A 1 282 ? 2.643 -20.938 -8.977 1 96.75 282 ILE A O 1
ATOM 2290 N N . LEU A 1 283 ? 2.227 -20.109 -11 1 97.31 283 LEU A N 1
ATOM 2291 C CA . LEU A 1 283 ? 2.516 -21.328 -11.742 1 97.31 283 LEU A CA 1
ATOM 2292 C C . LEU A 1 283 ? 3.393 -21.031 -12.953 1 97.31 283 LEU A C 1
ATOM 2294 O O . LEU A 1 283 ? 3.674 -19.875 -13.258 1 97.31 283 LEU A O 1
ATOM 2298 N N . CYS A 1 284 ? 3.795 -22.109 -13.531 1 96.62 284 CYS A N 1
ATOM 2299 C CA . CYS A 1 284 ? 4.582 -22.016 -14.75 1 96.62 284 CYS A CA 1
ATOM 2300 C C . CYS A 1 284 ? 4.004 -22.891 -15.852 1 96.62 284 CYS A C 1
ATOM 2302 O O . CYS A 1 284 ? 3.113 -23.703 -15.594 1 96.62 284 CYS A O 1
ATOM 2304 N N . ALA A 1 285 ? 4.387 -22.609 -17.016 1 97.56 285 ALA A N 1
ATOM 2305 C CA . ALA A 1 285 ? 3.998 -23.422 -18.172 1 97.56 285 ALA A CA 1
ATOM 2306 C C . ALA A 1 285 ? 5.129 -23.484 -19.188 1 97.56 285 ALA A C 1
ATOM 2308 O O . ALA A 1 285 ? 5.723 -22.453 -19.531 1 97.56 285 ALA A O 1
ATOM 2309 N N . PRO A 1 286 ? 5.383 -24.719 -19.688 1 96.75 286 PRO A N 1
ATOM 2310 C CA . PRO A 1 286 ? 6.414 -24.812 -20.719 1 96.75 286 PRO A CA 1
ATOM 2311 C C . PRO A 1 286 ? 6.043 -24.078 -22 1 96.75 286 PRO A C 1
ATOM 2313 O O . PRO A 1 286 ? 4.879 -24.094 -22.406 1 96.75 286 PRO A O 1
ATOM 2316 N N . ILE A 1 287 ? 7 -23.391 -22.531 1 95.62 287 ILE A N 1
ATOM 2317 C CA . ILE A 1 287 ? 6.863 -22.859 -23.891 1 95.62 287 ILE A CA 1
ATOM 2318 C C . ILE A 1 287 ? 7.16 -23.953 -24.906 1 95.62 287 ILE A C 1
ATOM 2320 O O . ILE A 1 287 ? 8.242 -24.547 -24.906 1 95.62 287 ILE A O 1
ATOM 2324 N N . ASP A 1 288 ? 6.277 -24.203 -25.828 1 91.19 288 ASP A N 1
ATOM 2325 C CA . ASP A 1 288 ? 6.309 -25.422 -26.625 1 91.19 288 ASP A CA 1
ATOM 2326 C C . ASP A 1 288 ? 7.109 -25.219 -27.906 1 91.19 288 ASP A C 1
ATOM 2328 O O . ASP A 1 288 ? 7.09 -26.078 -28.797 1 91.19 288 ASP A O 1
ATOM 2332 N N . PHE A 1 289 ? 7.672 -24.109 -28.094 1 90.69 289 PHE A N 1
ATOM 2333 C CA . PHE A 1 289 ? 8.539 -23.844 -29.234 1 90.69 289 PHE A CA 1
ATOM 2334 C C . PHE A 1 289 ? 9.875 -23.266 -28.781 1 90.69 289 PHE A C 1
ATOM 2336 O O . PHE A 1 289 ? 10.039 -22.922 -27.609 1 90.69 289 PHE A O 1
ATOM 2343 N N . ASP A 1 290 ? 10.797 -23.297 -29.719 1 88.38 290 ASP A N 1
ATOM 2344 C CA . ASP A 1 290 ? 12.102 -22.734 -29.375 1 88.38 290 ASP A CA 1
ATOM 2345 C C . ASP A 1 290 ? 11.992 -21.234 -29.078 1 88.38 290 ASP A C 1
ATOM 2347 O O . ASP A 1 290 ? 11.398 -20.484 -29.859 1 88.38 290 ASP A O 1
ATOM 2351 N N . PHE A 1 291 ? 12.469 -20.891 -27.938 1 90.25 291 PHE A N 1
ATOM 2352 C CA . PHE A 1 291 ? 12.391 -19.516 -27.469 1 90.25 291 PHE A CA 1
ATOM 2353 C C . PHE A 1 291 ? 13.781 -18.969 -27.125 1 90.25 291 PHE A C 1
ATOM 2355 O O . PHE A 1 291 ? 14.133 -18.875 -25.953 1 90.25 291 PHE A O 1
ATOM 2362 N N . PRO A 1 292 ? 14.508 -18.609 -28.172 1 87.81 292 PRO A N 1
ATOM 2363 C CA . PRO A 1 292 ? 15.852 -18.078 -27.922 1 87.81 292 PRO A CA 1
ATOM 2364 C C . PRO A 1 292 ? 15.836 -16.75 -27.172 1 87.81 292 PRO A C 1
ATOM 2366 O O . PRO A 1 292 ? 14.789 -16.094 -27.109 1 87.81 292 PRO A O 1
ATOM 2369 N N . THR A 1 293 ? 16.938 -16.297 -26.672 1 85.69 293 THR A N 1
ATOM 2370 C CA . THR A 1 293 ? 17.031 -15.078 -25.875 1 85.69 293 THR A CA 1
ATOM 2371 C C . THR A 1 293 ? 16.844 -13.844 -26.75 1 85.69 293 THR A C 1
ATOM 2373 O O . THR A 1 293 ? 16.641 -12.742 -26.25 1 85.69 293 THR A O 1
ATOM 2376 N N . SER A 1 294 ? 16.844 -14.031 -28.094 1 82.94 294 SER A N 1
ATOM 2377 C CA . SER A 1 294 ? 16.625 -12.922 -29 1 82.94 294 SER A CA 1
ATOM 2378 C C . SER A 1 294 ? 15.195 -12.398 -28.891 1 82.94 294 SER A C 1
ATOM 2380 O O . SER A 1 294 ? 14.906 -11.281 -29.328 1 82.94 294 SER A O 1
ATOM 2382 N N . TYR A 1 295 ? 14.359 -13.203 -28.312 1 87 295 TYR A N 1
ATOM 2383 C CA . TYR A 1 295 ? 12.984 -12.766 -28.094 1 87 295 TYR A CA 1
ATOM 2384 C C . TYR A 1 295 ? 12.906 -11.797 -26.922 1 87 295 TYR A C 1
ATOM 2386 O O . TYR A 1 295 ? 11.859 -11.195 -26.672 1 87 295 TYR A O 1
ATOM 2394 N N . LEU A 1 296 ? 14.008 -11.641 -26.188 1 86.81 296 LEU A N 1
ATOM 2395 C CA . LEU A 1 296 ? 14.016 -10.805 -25 1 86.81 296 LEU A CA 1
ATOM 2396 C C . LEU A 1 296 ? 14.797 -9.516 -25.234 1 86.81 296 LEU A C 1
ATOM 2398 O O . LEU A 1 296 ? 15.953 -9.555 -25.656 1 86.81 296 LEU A O 1
ATOM 2402 N N . LYS A 1 297 ? 14.094 -8.438 -24.953 1 85 297 LYS A N 1
ATOM 2403 C CA . LYS A 1 297 ? 14.75 -7.141 -25.016 1 85 297 LYS A CA 1
ATOM 2404 C C . LYS A 1 297 ? 14.711 -6.426 -23.672 1 85 297 LYS A C 1
ATOM 2406 O O . LYS A 1 297 ? 13.664 -6.359 -23.031 1 85 297 LYS A O 1
ATOM 2411 N N . GLN A 1 298 ? 15.812 -5.961 -23.328 1 84.69 298 GLN A N 1
ATOM 2412 C CA . GLN A 1 298 ? 15.883 -5.242 -22.062 1 84.69 298 GLN A CA 1
ATOM 2413 C C . GLN A 1 298 ? 15.047 -3.965 -22.094 1 84.69 298 GLN A C 1
ATOM 2415 O O . GLN A 1 298 ? 15.062 -3.238 -23.094 1 84.69 298 GLN A O 1
ATOM 2420 N N . GLU A 1 299 ? 14.328 -3.744 -21.062 1 83.56 299 GLU A N 1
ATOM 2421 C CA . GLU A 1 299 ? 13.609 -2.486 -20.891 1 83.56 299 GLU A CA 1
ATOM 2422 C C . GLU A 1 299 ? 14.508 -1.406 -20.297 1 83.56 299 GLU A C 1
ATOM 2424 O O . GLU A 1 299 ? 15.312 -1.685 -19.406 1 83.56 299 GLU A O 1
ATOM 2429 N N . GLU A 1 300 ? 14.289 -0.254 -20.828 1 82.69 300 GLU A N 1
ATOM 2430 C CA . GLU A 1 300 ? 15.008 0.879 -20.25 1 82.69 300 GLU A CA 1
ATOM 2431 C C . GLU A 1 300 ? 14.258 1.464 -19.062 1 82.69 300 GLU A C 1
ATOM 2433 O O . GLU A 1 300 ? 13.172 2.033 -19.219 1 82.69 300 GLU A O 1
ATOM 2438 N N . ASP A 1 301 ? 14.805 1.274 -17.969 1 80 301 ASP A N 1
ATOM 2439 C CA . ASP A 1 301 ? 14.242 1.855 -16.75 1 80 301 ASP A CA 1
ATOM 2440 C C . ASP A 1 301 ? 15.078 3.039 -16.266 1 80 301 ASP A C 1
ATOM 2442 O O . ASP A 1 301 ? 15.969 2.875 -15.438 1 80 301 ASP A O 1
ATOM 2446 N N . LEU A 1 302 ? 14.641 4.117 -16.672 1 78.75 302 LEU A N 1
ATOM 2447 C CA . LEU A 1 302 ? 15.414 5.324 -16.406 1 78.75 302 LEU A CA 1
ATOM 2448 C C . LEU A 1 302 ? 15.461 5.621 -14.914 1 78.75 302 LEU A C 1
ATOM 2450 O O . LEU A 1 302 ? 16.516 6 -14.383 1 78.75 302 LEU A O 1
ATOM 2454 N N . MET A 1 303 ? 14.375 5.449 -14.273 1 75.5 303 MET A N 1
ATOM 2455 C CA . MET A 1 303 ? 14.328 5.766 -12.844 1 75.5 303 MET A CA 1
ATOM 2456 C C . MET A 1 303 ? 15.273 4.863 -12.055 1 75.5 303 MET A C 1
ATOM 2458 O O . MET A 1 303 ? 15.938 5.316 -11.125 1 75.5 303 MET A O 1
ATOM 2462 N N . LEU A 1 304 ? 15.273 3.652 -12.461 1 79.5 304 LEU A N 1
ATOM 2463 C CA . LEU A 1 304 ? 16.188 2.707 -11.828 1 79.5 304 LEU A CA 1
ATOM 2464 C C . LEU A 1 304 ? 17.641 3.104 -12.07 1 79.5 304 LEU A C 1
ATOM 2466 O O . LEU A 1 304 ? 18.438 3.141 -11.141 1 79.5 304 LEU A O 1
ATOM 2470 N N . ARG A 1 305 ? 17.953 3.449 -13.227 1 84.44 305 ARG A N 1
ATOM 2471 C CA . ARG A 1 305 ? 19.328 3.781 -13.594 1 84.44 305 ARG A CA 1
ATOM 2472 C C . ARG A 1 305 ? 19.781 5.059 -12.898 1 84.44 305 ARG A C 1
ATOM 2474 O O . ARG A 1 305 ? 20.906 5.129 -12.391 1 84.44 305 ARG A O 1
ATOM 2481 N N . MET A 1 306 ? 18.891 5.957 -12.852 1 79.25 306 MET A N 1
ATOM 2482 C CA . MET A 1 306 ? 19.234 7.238 -12.242 1 79.25 306 MET A CA 1
ATOM 2483 C C . MET A 1 306 ? 19.406 7.094 -10.727 1 79.25 306 MET A C 1
ATOM 2485 O O . MET A 1 306 ? 20.312 7.688 -10.148 1 79.25 306 MET A O 1
ATOM 2489 N N . SER A 1 307 ? 18.562 6.336 -10.172 1 76.69 307 SER A N 1
ATOM 2490 C CA . SER A 1 307 ? 18.609 6.184 -8.727 1 76.69 307 SER A CA 1
ATOM 2491 C C . SER A 1 307 ? 19.859 5.434 -8.289 1 76.69 307 SER A C 1
ATOM 2493 O O . SER A 1 307 ? 20.344 5.602 -7.164 1 76.69 307 SER A O 1
ATOM 2495 N N . ARG A 1 308 ? 20.453 4.641 -9.18 1 81.75 308 ARG A N 1
ATOM 2496 C CA . ARG A 1 308 ? 21.594 3.803 -8.836 1 81.75 308 ARG A CA 1
ATOM 2497 C C . ARG A 1 308 ? 22.844 4.23 -9.609 1 81.75 308 ARG A C 1
ATOM 2499 O O . ARG A 1 308 ? 23.906 3.633 -9.453 1 81.75 308 ARG A O 1
ATOM 2506 N N . ASN A 1 309 ? 22.703 5.172 -10.383 1 82.12 309 ASN A N 1
ATOM 2507 C CA . ASN A 1 309 ? 23.781 5.645 -11.234 1 82.12 309 ASN A CA 1
ATOM 2508 C C . ASN A 1 309 ? 24.406 4.504 -12.031 1 82.12 309 ASN A C 1
ATOM 2510 O O . ASN A 1 309 ? 25.625 4.293 -11.984 1 82.12 309 ASN A O 1
ATOM 2514 N N . MET A 1 310 ? 23.516 3.818 -12.742 1 87.56 310 MET A N 1
ATOM 2515 C CA . MET A 1 310 ? 23.953 2.67 -13.531 1 87.56 310 MET A CA 1
ATOM 2516 C C . MET A 1 310 ? 23.703 2.904 -15.016 1 87.56 310 MET A C 1
ATOM 2518 O O . MET A 1 310 ? 22.703 3.525 -15.391 1 87.56 310 MET A O 1
ATOM 2522 N N . THR A 1 311 ? 24.594 2.383 -15.766 1 90.31 311 THR A N 1
ATOM 2523 C CA . THR A 1 311 ? 24.359 2.357 -17.203 1 90.31 311 THR A CA 1
ATOM 2524 C C . THR A 1 311 ? 23.406 1.23 -17.578 1 90.31 311 THR A C 1
ATOM 2526 O O . THR A 1 311 ? 23.125 0.348 -16.766 1 90.31 311 THR A O 1
ATOM 2529 N N . GLN A 1 312 ? 22.938 1.388 -18.781 1 87.38 312 GLN A N 1
ATOM 2530 C CA . GLN A 1 312 ? 22.047 0.345 -19.281 1 87.38 312 GLN A CA 1
ATOM 2531 C C . GLN A 1 312 ? 22.75 -1.008 -19.328 1 87.38 312 GLN A C 1
ATOM 2533 O O . GLN A 1 312 ? 22.125 -2.041 -19.047 1 87.38 312 GLN A O 1
ATOM 2538 N N . GLU A 1 313 ? 23.953 -0.981 -19.625 1 86.56 313 GLU A N 1
ATOM 2539 C CA . GLU A 1 313 ? 24.734 -2.213 -19.703 1 86.56 313 GLU A CA 1
ATOM 2540 C C . GLU A 1 313 ? 24.938 -2.83 -18.328 1 86.56 313 GLU A C 1
ATOM 2542 O O . GLU A 1 313 ? 24.844 -4.047 -18.156 1 86.56 313 GLU A O 1
ATOM 2547 N N . GLU A 1 314 ? 25.172 -2.021 -17.391 1 86.25 314 GLU A N 1
ATOM 2548 C CA . GLU A 1 314 ? 25.328 -2.512 -16.031 1 86.25 314 GLU A CA 1
ATOM 2549 C C . GLU A 1 314 ? 24.047 -3.15 -15.516 1 86.25 314 GLU A C 1
ATOM 2551 O O . GLU A 1 314 ? 24.094 -4.184 -14.844 1 86.25 314 GLU A O 1
ATOM 2556 N N . VAL A 1 315 ? 22.969 -2.537 -15.898 1 85 315 VAL A N 1
ATOM 2557 C CA . VAL A 1 315 ? 21.672 -3.07 -15.477 1 85 315 VAL A CA 1
ATOM 2558 C C . VAL A 1 315 ? 21.422 -4.418 -16.141 1 85 315 VAL A C 1
ATOM 2560 O O . VAL A 1 315 ? 20.938 -5.355 -15.508 1 85 315 VAL A O 1
ATOM 2563 N N . LEU A 1 316 ? 21.781 -4.48 -17.344 1 84.06 316 LEU A N 1
ATOM 2564 C CA . LEU A 1 316 ? 21.562 -5.699 -18.109 1 84.06 316 LEU A CA 1
ATOM 2565 C C . LEU A 1 316 ? 22.203 -6.898 -17.422 1 84.06 316 LEU A C 1
ATOM 2567 O O . LEU A 1 316 ? 21.656 -8.008 -17.453 1 84.06 316 LEU A O 1
ATOM 2571 N N . TYR A 1 317 ? 23.312 -6.648 -16.734 1 80 317 TYR A N 1
ATOM 2572 C CA . TYR A 1 317 ? 24.047 -7.75 -16.125 1 80 317 TYR A CA 1
ATOM 2573 C C . TYR A 1 317 ? 23.75 -7.863 -14.641 1 80 317 TYR A C 1
ATOM 2575 O O . TYR A 1 317 ? 24.469 -8.547 -13.906 1 80 317 TYR A O 1
ATOM 2583 N N . SER A 1 318 ? 22.703 -7.184 -14.289 1 80.56 318 SER A N 1
ATOM 2584 C CA . SER A 1 318 ? 22.281 -7.254 -12.898 1 80.56 318 SER A CA 1
ATOM 2585 C C . SER A 1 318 ? 20.938 -7.938 -12.758 1 80.56 318 SER A C 1
ATOM 2587 O O . SER A 1 318 ? 20.234 -8.148 -13.758 1 80.56 318 SER A O 1
ATOM 2589 N N . ARG A 1 319 ? 20.531 -8.281 -11.562 1 82.81 319 ARG A N 1
ATOM 2590 C CA . ARG A 1 319 ? 19.234 -8.883 -11.266 1 82.81 319 ARG A CA 1
ATOM 2591 C C . ARG A 1 319 ? 18.125 -7.848 -11.32 1 82.81 319 ARG A C 1
ATOM 2593 O O . ARG A 1 319 ? 16.953 -8.172 -11.102 1 82.81 319 ARG A O 1
ATOM 2600 N N . MET A 1 320 ? 18.547 -6.668 -11.695 1 83.75 320 MET A N 1
ATOM 2601 C CA . MET A 1 320 ? 17.562 -5.586 -11.75 1 83.75 320 MET A CA 1
ATOM 2602 C C . MET A 1 320 ? 16.938 -5.484 -13.141 1 83.75 320 MET A C 1
ATOM 2604 O O . MET A 1 320 ? 15.938 -4.801 -13.328 1 83.75 320 MET A O 1
ATOM 2608 N N . ALA A 1 321 ? 17.484 -6.191 -14.055 1 85.06 321 ALA A N 1
ATOM 2609 C CA . ALA A 1 321 ? 17.062 -6.031 -15.445 1 85.06 321 ALA A CA 1
ATOM 2610 C C . ALA A 1 321 ? 15.664 -6.582 -15.664 1 85.06 321 ALA A C 1
ATOM 2612 O O . ALA A 1 321 ? 15.32 -7.652 -15.156 1 85.06 321 ALA A O 1
ATOM 2613 N N . ARG A 1 322 ? 14.922 -5.805 -16.344 1 86 322 ARG A N 1
ATOM 2614 C CA . ARG A 1 322 ? 13.609 -6.219 -16.828 1 86 322 ARG A CA 1
ATOM 2615 C C . ARG A 1 322 ? 13.617 -6.398 -18.344 1 86 322 ARG A C 1
ATOM 2617 O O . ARG A 1 322 ? 14.312 -5.668 -19.062 1 86 322 ARG A O 1
ATOM 2624 N N . PHE A 1 323 ? 12.812 -7.34 -18.781 1 86.44 323 PHE A N 1
ATOM 2625 C CA . PHE A 1 323 ? 12.805 -7.648 -20.219 1 86.44 323 PHE A CA 1
ATOM 2626 C C . PHE A 1 323 ? 11.383 -7.637 -20.766 1 86.44 323 PHE A C 1
ATOM 2628 O O . PHE A 1 323 ? 10.43 -7.91 -20.031 1 86.44 323 PHE A O 1
ATOM 2635 N N . ARG A 1 324 ? 11.273 -7.281 -21.938 1 86.44 324 ARG A N 1
ATOM 2636 C CA . ARG A 1 324 ? 10.031 -7.48 -22.672 1 86.44 324 ARG A CA 1
ATOM 2637 C C . ARG A 1 324 ? 10.203 -8.547 -23.75 1 86.44 324 ARG A C 1
ATOM 2639 O O . ARG A 1 324 ? 11.305 -8.727 -24.281 1 86.44 324 ARG A O 1
ATOM 2646 N N . VAL A 1 325 ? 9.148 -9.242 -23.969 1 88.12 325 VAL A N 1
ATOM 2647 C CA . VAL A 1 325 ? 9.117 -10.211 -25.047 1 88.12 325 VAL A CA 1
ATOM 2648 C C . VAL A 1 325 ? 8.797 -9.508 -26.359 1 88.12 325 VAL A C 1
ATOM 2650 O O . VAL A 1 325 ? 7.836 -8.742 -26.453 1 88.12 325 VAL A O 1
ATOM 2653 N N . VAL A 1 326 ? 9.664 -9.703 -27.312 1 84.5 326 VAL A N 1
ATOM 2654 C CA . VAL A 1 326 ? 9.461 -9.07 -28.609 1 84.5 326 VAL A CA 1
ATOM 2655 C C . VAL A 1 326 ? 9.352 -10.148 -29.688 1 84.5 326 VAL A C 1
ATOM 2657 O O . VAL A 1 326 ? 9.867 -11.25 -29.531 1 84.5 326 VAL A O 1
ATOM 2660 N N . ASP A 1 327 ? 8.555 -9.742 -30.672 1 79.94 327 ASP A N 1
ATOM 2661 C CA . ASP A 1 327 ? 8.484 -10.641 -31.828 1 79.94 327 ASP A CA 1
ATOM 2662 C C . ASP A 1 327 ? 9.781 -10.609 -32.625 1 79.94 327 ASP A C 1
ATOM 2664 O O . ASP A 1 327 ? 10.539 -9.641 -32.562 1 79.94 327 ASP A O 1
ATOM 2668 N N . ARG A 1 328 ? 10.336 -11.82 -33.062 1 64.31 328 ARG A N 1
ATOM 2669 C CA . ARG A 1 328 ? 11.617 -11.953 -33.75 1 64.31 328 ARG A CA 1
ATOM 2670 C C . ARG A 1 328 ? 11.742 -10.922 -34.875 1 64.31 328 ARG A C 1
ATOM 2672 O O . ARG A 1 328 ? 12.836 -10.43 -35.125 1 64.31 328 ARG A O 1
ATOM 2679 N N . THR A 1 329 ? 10.625 -10.828 -35.531 1 59.12 329 THR A N 1
ATOM 2680 C CA . THR A 1 329 ? 10.812 -9.867 -36.625 1 59.12 329 THR A CA 1
ATOM 2681 C C . THR A 1 329 ? 10.688 -8.438 -36.094 1 59.12 329 THR A C 1
ATOM 2683 O O . THR A 1 329 ? 10.039 -8.195 -35.094 1 59.12 329 THR A O 1
ATOM 2686 N N . GLU A 1 330 ? 11.461 -7.473 -36.656 1 52.31 330 GLU A N 1
ATOM 2687 C CA . GLU A 1 330 ? 11.688 -6.059 -36.375 1 52.31 330 GLU A CA 1
ATOM 2688 C C . GLU A 1 330 ? 10.43 -5.402 -35.812 1 52.31 330 GLU A C 1
ATOM 2690 O O . GLU A 1 330 ? 9.344 -5.992 -35.844 1 52.31 330 GLU A O 1
ATOM 2695 N N . ASP A 1 331 ? 10.383 -4.016 -35.75 1 53.38 331 ASP A N 1
ATOM 2696 C CA . ASP A 1 331 ? 9.602 -2.863 -35.312 1 53.38 331 ASP A CA 1
ATOM 2697 C C . ASP A 1 331 ? 8.133 -3.021 -35.688 1 53.38 331 ASP A C 1
ATOM 2699 O O . ASP A 1 331 ? 7.367 -2.055 -35.625 1 53.38 331 ASP A O 1
ATOM 2703 N N . GLU A 1 332 ? 7.859 -4.266 -36.094 1 54.84 332 GLU A N 1
ATOM 2704 C CA . GLU A 1 332 ? 6.461 -4.242 -36.5 1 54.84 332 GLU A CA 1
ATOM 2705 C C . GLU A 1 332 ? 5.523 -4.441 -35.312 1 54.84 332 GLU A C 1
ATOM 2707 O O . GLU A 1 332 ? 5.73 -5.34 -34.5 1 54.84 332 GLU A O 1
ATOM 2712 N N . VAL A 1 333 ? 4.812 -3.486 -35.125 1 58.97 333 VAL A N 1
ATOM 2713 C CA . VAL A 1 333 ? 3.744 -3.488 -34.125 1 58.97 333 VAL A CA 1
ATOM 2714 C C . VAL A 1 333 ? 2.625 -4.422 -34.562 1 58.97 333 VAL A C 1
ATOM 2716 O O . VAL A 1 333 ? 2.008 -4.207 -35.625 1 58.97 333 VAL A O 1
ATOM 2719 N N . THR A 1 334 ? 2.715 -5.742 -34.094 1 67.19 334 THR A N 1
ATOM 2720 C CA . THR A 1 334 ? 1.583 -6.629 -34.344 1 67.19 334 THR A CA 1
ATOM 2721 C C . THR A 1 334 ? 0.625 -6.629 -33.156 1 67.19 334 THR A C 1
ATOM 2723 O O . THR A 1 334 ? 1.03 -6.359 -32.031 1 67.19 334 THR A O 1
ATOM 2726 N N . GLN A 1 335 ? -0.607 -6.77 -33.5 1 74.75 335 GLN A N 1
ATOM 2727 C CA . GLN A 1 335 ? -1.647 -6.809 -32.5 1 74.75 335 GLN A CA 1
ATOM 2728 C C . GLN A 1 335 ? -1.539 -8.078 -31.641 1 74.75 335 GLN A C 1
ATOM 2730 O O . GLN A 1 335 ? -1.605 -8.016 -30.406 1 74.75 335 GLN A O 1
ATOM 2735 N N . PHE A 1 336 ? -1.303 -9.242 -32.312 1 87.62 336 PHE A N 1
ATOM 2736 C CA . PHE A 1 336 ? -1.1 -10.508 -31.641 1 87.62 336 PHE A CA 1
ATOM 2737 C C . PHE A 1 336 ? 0.379 -10.875 -31.594 1 87.62 336 PHE A C 1
ATOM 2739 O O . PHE A 1 336 ? 0.967 -11.211 -32.625 1 87.62 336 PHE A O 1
ATOM 2746 N N . THR A 1 337 ? 0.951 -10.852 -30.391 1 88.5 337 THR A N 1
ATOM 2747 C CA . THR A 1 337 ? 2.395 -10.984 -30.219 1 88.5 337 THR A CA 1
ATOM 2748 C C . THR A 1 337 ? 2.764 -12.398 -29.797 1 88.5 337 THR A C 1
ATOM 2750 O O . THR A 1 337 ? 1.885 -13.227 -29.531 1 88.5 337 THR A O 1
ATOM 2753 N N . VAL A 1 338 ? 4.078 -12.641 -29.781 1 90.94 338 VAL A N 1
ATOM 2754 C CA . VAL A 1 338 ? 4.578 -13.922 -29.297 1 90.94 338 VAL A CA 1
ATOM 2755 C C . VAL A 1 338 ? 4.172 -14.117 -27.844 1 90.94 338 VAL A C 1
ATOM 2757 O O . VAL A 1 338 ? 3.883 -15.234 -27.406 1 90.94 338 VAL A O 1
ATOM 2760 N N . LEU A 1 339 ? 4.133 -13.023 -27.109 1 92.25 339 LEU A N 1
ATOM 2761 C CA . LEU A 1 339 ? 3.684 -13.133 -25.734 1 92.25 339 LEU A CA 1
ATOM 2762 C C . LEU A 1 339 ? 2.23 -13.594 -25.672 1 92.25 339 LEU A C 1
ATOM 2764 O O . LEU A 1 339 ? 1.872 -14.406 -24.812 1 92.25 339 LEU A O 1
ATOM 2768 N N . ASP A 1 340 ? 1.419 -13.117 -26.547 1 93.19 340 ASP A N 1
ATOM 2769 C CA . ASP A 1 340 ? 0.024 -13.547 -26.609 1 93.19 340 ASP A CA 1
ATOM 2770 C C . ASP A 1 340 ? -0.083 -15.031 -26.953 1 93.19 340 ASP A C 1
ATOM 2772 O O . ASP A 1 340 ? -0.912 -15.742 -26.375 1 93.19 340 ASP A O 1
ATOM 2776 N N . LYS A 1 341 ? 0.718 -15.414 -27.812 1 92.88 341 LYS A N 1
ATOM 2777 C CA . LYS A 1 341 ? 0.74 -16.828 -28.188 1 92.88 341 LYS A CA 1
ATOM 2778 C C . LYS A 1 341 ? 1.103 -17.703 -26.984 1 92.88 341 LYS A C 1
ATOM 2780 O O . LYS A 1 341 ? 0.471 -18.734 -26.75 1 92.88 341 LYS A O 1
ATOM 2785 N N . ILE A 1 342 ? 2.111 -17.281 -26.297 1 95.44 342 ILE A N 1
ATOM 2786 C CA . ILE A 1 342 ? 2.543 -18.031 -25.125 1 95.44 342 ILE A CA 1
ATOM 2787 C C . ILE A 1 342 ? 1.412 -18.078 -24.094 1 95.44 342 ILE A C 1
ATOM 2789 O O . ILE A 1 342 ? 1.03 -19.156 -23.641 1 95.44 342 ILE A O 1
ATOM 2793 N N . MET A 1 343 ? 0.842 -16.953 -23.781 1 96.62 343 MET A N 1
ATOM 2794 C CA . MET A 1 343 ? -0.187 -16.891 -22.75 1 96.62 343 MET A CA 1
ATOM 2795 C C . MET A 1 343 ? -1.438 -17.656 -23.188 1 96.62 343 MET A C 1
ATOM 2797 O O . MET A 1 343 ? -2.109 -18.266 -22.359 1 96.62 343 MET A O 1
ATOM 2801 N N . GLN A 1 344 ? -1.724 -17.641 -24.438 1 96.19 344 GLN A N 1
ATOM 2802 C CA . GLN A 1 344 ? -2.91 -18.328 -24.938 1 96.19 344 GLN A CA 1
ATOM 2803 C C . GLN A 1 344 ? -2.729 -19.844 -24.906 1 96.19 344 GLN A C 1
ATOM 2805 O O . GLN A 1 344 ? -3.684 -20.594 -25.109 1 96.19 344 GLN A O 1
ATOM 2810 N N . SER A 1 345 ? -1.567 -20.297 -24.656 1 96.88 345 SER A N 1
ATOM 2811 C CA . SER A 1 345 ? -1.33 -21.719 -24.5 1 96.88 345 SER A CA 1
ATOM 2812 C C . SER A 1 345 ? -1.49 -22.156 -23.047 1 96.88 345 SER A C 1
ATOM 2814 O O . SER A 1 345 ? -1.441 -23.344 -22.734 1 96.88 345 SER A O 1
ATOM 2816 N N . ILE A 1 346 ? -1.659 -21.25 -22.172 1 98.31 346 ILE A N 1
ATOM 2817 C CA . ILE A 1 346 ? -1.771 -21.516 -20.734 1 98.31 346 ILE A CA 1
ATOM 2818 C C . ILE A 1 346 ? -3.244 -21.547 -20.328 1 98.31 346 ILE A C 1
ATOM 2820 O O . ILE A 1 346 ? -3.98 -20.578 -20.562 1 98.31 346 ILE A O 1
ATOM 2824 N N . PRO A 1 347 ? -3.701 -22.641 -19.75 1 98.62 347 PRO A N 1
ATOM 2825 C CA . PRO A 1 347 ? -5.102 -22.719 -19.328 1 98.62 347 PRO A CA 1
ATOM 2826 C C . PRO A 1 347 ? -5.352 -22.031 -17.984 1 98.62 347 PRO A C 1
ATOM 2828 O O . PRO A 1 347 ? -4.406 -21.766 -17.234 1 98.62 347 PRO A O 1
ATOM 2831 N N . GLY A 1 348 ? -6.652 -21.703 -17.766 1 98.06 348 GLY A N 1
ATOM 2832 C CA . GLY A 1 348 ? -7.078 -21.281 -16.438 1 98.06 348 GLY A CA 1
ATOM 2833 C C . GLY A 1 348 ? -7.277 -22.422 -15.477 1 98.06 348 GLY A C 1
ATOM 2834 O O . GLY A 1 348 ? -6.512 -23.391 -15.492 1 98.06 348 GLY A O 1
ATOM 2835 N N . LYS A 1 349 ? -8.281 -22.328 -14.68 1 97.75 349 LYS A N 1
ATOM 2836 C CA . LYS A 1 349 ? -8.469 -23.219 -13.531 1 97.75 349 LYS A CA 1
ATOM 2837 C C . LYS A 1 349 ? -8.984 -24.578 -13.961 1 97.75 349 LYS A C 1
ATOM 2839 O O . LYS A 1 349 ? -8.953 -25.531 -13.188 1 97.75 349 LYS A O 1
ATOM 2844 N N . ASN A 1 350 ? -9.422 -24.688 -15.188 1 98.38 350 ASN A N 1
ATOM 2845 C CA . ASN A 1 350 ? -9.82 -26 -15.672 1 98.38 350 ASN A CA 1
ATOM 2846 C C . ASN A 1 350 ? -8.648 -26.766 -16.281 1 98.38 350 ASN A C 1
ATOM 2848 O O . ASN A 1 350 ? -8.828 -27.812 -16.891 1 98.38 350 ASN A O 1
ATOM 2852 N N . ASN A 1 351 ? -7.539 -26.266 -16.219 1 98.38 351 ASN A N 1
ATOM 2853 C CA . ASN A 1 351 ? -6.297 -26.906 -16.641 1 98.38 351 ASN A CA 1
ATOM 2854 C C . ASN A 1 351 ? -6.289 -27.203 -18.141 1 98.38 351 ASN A C 1
ATOM 2856 O O . ASN A 1 351 ? -7.016 -26.562 -18.906 1 98.38 351 ASN A O 1
ATOM 2860 N N . TYR A 1 352 ? -5.406 -28.031 -18.625 1 98.38 352 TYR A N 1
ATOM 2861 C CA . TYR A 1 352 ? -5.121 -28.156 -20.047 1 98.38 352 TYR A CA 1
ATOM 2862 C C . TYR A 1 352 ? -6.301 -28.797 -20.781 1 98.38 352 TYR A C 1
ATOM 2864 O O . TYR A 1 352 ? -6.52 -28.516 -21.969 1 98.38 352 TYR A O 1
ATOM 2872 N N . PRO A 1 353 ? -7.121 -29.594 -20.094 1 98 353 PRO A N 1
ATOM 2873 C CA . PRO A 1 353 ? -8.258 -30.156 -20.828 1 98 353 PRO A CA 1
ATOM 2874 C C . PRO A 1 353 ? -9.398 -29.156 -21 1 98 353 PRO A C 1
ATOM 2876 O O . PRO A 1 353 ? -10.453 -29.516 -21.531 1 98 353 PRO A O 1
ATOM 2879 N N . ALA A 1 354 ? -9.258 -28.016 -20.578 1 98.06 354 ALA A N 1
ATOM 2880 C CA . ALA A 1 354 ? -10.312 -27 -20.625 1 98.06 354 ALA A CA 1
ATOM 2881 C C . ALA A 1 354 ? -10.828 -26.828 -22.062 1 98.06 354 ALA A C 1
ATOM 2883 O O . ALA A 1 354 ? -10.039 -26.781 -23 1 98.06 354 ALA A O 1
ATOM 2884 N N . LYS A 1 355 ? -12.102 -26.812 -22.234 1 96.69 355 LYS A N 1
ATOM 2885 C CA . LYS A 1 355 ? -12.797 -26.516 -23.484 1 96.69 355 LYS A CA 1
ATOM 2886 C C . LYS A 1 355 ? -14.086 -25.734 -23.219 1 96.69 355 LYS A C 1
ATOM 2888 O O . LYS A 1 355 ? -15.094 -26.312 -22.812 1 96.69 355 LYS A O 1
ATOM 2893 N N . MET A 1 356 ? -13.977 -24.5 -23.453 1 95.38 356 MET A N 1
ATOM 2894 C CA . MET A 1 356 ? -15.102 -23.594 -23.203 1 95.38 356 MET A CA 1
ATOM 2895 C C . MET A 1 356 ? -15.148 -22.484 -24.25 1 95.38 356 MET A C 1
ATOM 2897 O O . MET A 1 356 ? -14.117 -22.094 -24.781 1 95.38 356 MET A O 1
ATOM 2901 N N . TYR A 1 357 ? -16.328 -22.047 -24.453 1 94.56 357 TYR A N 1
ATOM 2902 C CA . TYR A 1 357 ? -16.578 -21.016 -25.453 1 94.56 357 TYR A CA 1
ATOM 2903 C C . TYR A 1 357 ? -17.547 -19.953 -24.938 1 94.56 357 TYR A C 1
ATOM 2905 O O . TYR A 1 357 ? -18.375 -20.25 -24.062 1 94.56 357 TYR A O 1
ATOM 2913 N N . ASP A 1 358 ? -17.406 -18.719 -25.422 1 93.5 358 ASP A N 1
ATOM 2914 C CA . ASP A 1 358 ? -18.172 -17.594 -24.906 1 93.5 358 ASP A CA 1
ATOM 2915 C C . ASP A 1 358 ? -18.797 -16.797 -26.047 1 93.5 358 ASP A C 1
ATOM 2917 O O . ASP A 1 358 ? -18.109 -16.391 -26.984 1 93.5 358 ASP A O 1
ATOM 2921 N N . ASN A 1 359 ? -20.031 -16.609 -25.938 1 89.44 359 ASN A N 1
ATOM 2922 C CA . ASN A 1 359 ? -20.766 -15.781 -26.906 1 89.44 359 ASN A CA 1
ATOM 2923 C C . ASN A 1 359 ? -21.547 -14.672 -26.219 1 89.44 359 ASN A C 1
ATOM 2925 O O . ASN A 1 359 ? -22.516 -14.156 -26.766 1 89.44 359 ASN A O 1
ATOM 2929 N N . SER A 1 360 ? -21.172 -14.367 -25.016 1 87.69 360 SER A N 1
ATOM 2930 C CA . SER A 1 360 ? -21.906 -13.43 -24.188 1 87.69 360 SER A CA 1
ATOM 2931 C C . SER A 1 360 ? -21.812 -12.008 -24.719 1 87.69 360 SER A C 1
ATOM 2933 O O . SER A 1 360 ? -22.625 -11.141 -24.375 1 87.69 360 SER A O 1
ATOM 2935 N N . SER A 1 361 ? -20.891 -11.719 -25.578 1 80.12 361 SER A N 1
ATOM 2936 C CA . SER A 1 361 ? -20.703 -10.383 -26.125 1 80.12 361 SER A CA 1
ATOM 2937 C C . SER A 1 361 ? -21.609 -10.156 -27.344 1 80.12 361 SER A C 1
ATOM 2939 O O . SER A 1 361 ? -21.484 -9.156 -28.047 1 80.12 361 SER A O 1
ATOM 2941 N N . GLY A 1 362 ? -22.438 -11.055 -27.609 1 79.44 362 GLY A N 1
ATOM 2942 C CA . GLY A 1 362 ? -23.344 -10.938 -28.75 1 79.44 362 GLY A CA 1
ATOM 2943 C C . GLY A 1 362 ? -22.844 -11.703 -29.969 1 79.44 362 GLY A C 1
ATOM 2944 O O . GLY A 1 362 ? -23.562 -11.82 -30.953 1 79.44 362 GLY A O 1
ATOM 2945 N N . ALA A 1 363 ? -21.641 -12.078 -29.875 1 82.62 363 ALA A N 1
ATOM 2946 C CA . ALA A 1 363 ? -21.047 -12.891 -30.938 1 82.62 363 ALA A CA 1
ATOM 2947 C C . ALA A 1 363 ? -20.047 -13.898 -30.359 1 82.62 363 ALA A C 1
ATOM 2949 O O . ALA A 1 363 ? -19.531 -13.695 -29.266 1 82.62 363 ALA A O 1
ATOM 2950 N N . GLU A 1 364 ? -19.891 -14.898 -31.156 1 87.56 364 GLU A N 1
ATOM 2951 C CA . GLU A 1 364 ? -18.891 -15.883 -30.75 1 87.56 364 GLU A CA 1
ATOM 2952 C C . GLU A 1 364 ? -17.484 -15.289 -30.797 1 87.56 364 GLU A C 1
ATOM 2954 O O . GLU A 1 364 ? -17.141 -14.562 -31.719 1 87.56 364 GLU A O 1
ATOM 2959 N N . MET A 1 365 ? -16.672 -15.617 -29.828 1 92.06 365 MET A N 1
ATOM 2960 C CA . MET A 1 365 ? -15.281 -15.172 -29.812 1 92.06 365 MET A CA 1
ATOM 2961 C C . MET A 1 365 ? -14.398 -16.094 -30.641 1 92.06 365 MET A C 1
ATOM 2963 O O . MET A 1 365 ? -14.445 -17.312 -30.5 1 92.06 365 MET A O 1
ATOM 2967 N N . GLU A 1 366 ? -13.664 -15.43 -31.453 1 92.56 366 GLU A N 1
ATOM 2968 C CA . GLU A 1 366 ? -12.773 -16.188 -32.344 1 92.56 366 GLU A CA 1
ATOM 2969 C C . GLU A 1 366 ? -11.312 -15.922 -31.984 1 92.56 366 GLU A C 1
ATOM 2971 O O . GLU A 1 366 ? -10.977 -14.859 -31.453 1 92.56 366 GLU A O 1
ATOM 2976 N N . ASN A 1 367 ? -10.531 -16.891 -32.344 1 93.12 367 ASN A N 1
ATOM 2977 C CA . ASN A 1 367 ? -9.094 -16.812 -32.125 1 93.12 367 ASN A CA 1
ATOM 2978 C C . ASN A 1 367 ? -8.398 -15.906 -33.125 1 93.12 367 ASN A C 1
ATOM 2980 O O . ASN A 1 367 ? -8.469 -16.141 -34.312 1 93.12 367 ASN A O 1
ATOM 2984 N N . VAL A 1 368 ? -7.734 -14.914 -32.625 1 89.38 368 VAL A N 1
ATOM 2985 C CA . VAL A 1 368 ? -7.113 -13.898 -33.469 1 89.38 368 VAL A CA 1
ATOM 2986 C C . VAL A 1 368 ? -5.922 -14.5 -34.219 1 89.38 368 VAL A C 1
ATOM 2988 O O . VAL A 1 368 ? -5.586 -14.062 -35.312 1 89.38 368 VAL A O 1
ATOM 2991 N N . GLU A 1 369 ? -5.258 -15.422 -33.625 1 83.5 369 GLU A N 1
ATOM 2992 C CA . GLU A 1 369 ? -4.074 -16.031 -34.219 1 83.5 369 GLU A CA 1
ATOM 2993 C C . GLU A 1 369 ? -4.441 -16.844 -35.469 1 83.5 369 GLU A C 1
ATOM 2995 O O . GLU A 1 369 ? -3.629 -16.984 -36.375 1 83.5 369 GLU A O 1
ATOM 3000 N N . LYS A 1 370 ? -5.629 -17.328 -35.438 1 80.69 370 LYS A N 1
ATOM 3001 C CA . LYS A 1 370 ? -6 -18.281 -36.469 1 80.69 370 LYS A CA 1
ATOM 3002 C C . LYS A 1 370 ? -6.777 -17.609 -37.594 1 80.69 370 LYS A C 1
ATOM 3004 O O . LYS A 1 370 ? -7.762 -16.922 -37.344 1 80.69 370 LYS A O 1
ATOM 3009 N N . PRO A 1 371 ? -6.328 -17.844 -38.781 1 71.81 371 PRO A N 1
ATOM 3010 C CA . PRO A 1 371 ? -6.969 -17.203 -39.938 1 71.81 371 PRO A CA 1
ATOM 3011 C C . PRO A 1 371 ? -8.383 -17.719 -40.188 1 71.81 371 PRO A C 1
ATOM 3013 O O . PRO A 1 371 ? -9.227 -16.984 -40.719 1 71.81 371 PRO A O 1
ATOM 3016 N N . ASN A 1 372 ? -8.719 -18.875 -39.906 1 71.56 372 ASN A N 1
ATOM 3017 C CA . ASN A 1 372 ? -9.961 -19.484 -40.375 1 71.56 372 ASN A CA 1
ATOM 3018 C C . ASN A 1 372 ? -11.078 -19.312 -39.344 1 71.56 372 ASN A C 1
ATOM 3020 O O . ASN A 1 372 ? -11.938 -20.172 -39.188 1 71.56 372 ASN A O 1
ATOM 3024 N N . TYR A 1 373 ? -11.062 -18.312 -38.656 1 76.75 373 TYR A N 1
ATOM 3025 C CA . TYR A 1 373 ? -12.164 -17.953 -37.75 1 76.75 373 TYR A CA 1
ATOM 3026 C C . TYR A 1 373 ? -12.477 -19.109 -36.781 1 76.75 373 TYR A C 1
ATOM 3028 O O . TYR A 1 373 ? -13.641 -19.469 -36.625 1 76.75 373 TYR A O 1
ATOM 3036 N N . GLN A 1 374 ? -11.477 -19.656 -36.281 1 88.19 374 GLN A N 1
ATOM 3037 C CA . GLN A 1 374 ? -11.68 -20.688 -35.281 1 88.19 374 GLN A CA 1
ATOM 3038 C C . GLN A 1 374 ? -12.125 -20.062 -33.969 1 88.19 374 GLN A C 1
ATOM 3040 O O . GLN A 1 374 ? -11.625 -19.016 -33.562 1 88.19 374 GLN A O 1
ATOM 3045 N N . THR A 1 375 ? -13.078 -20.781 -33.406 1 92.81 375 THR A N 1
ATOM 3046 C CA . THR A 1 375 ? -13.594 -20.328 -32.125 1 92.81 375 THR A CA 1
ATOM 3047 C C . THR A 1 375 ? -12.484 -20.312 -31.062 1 92.81 375 THR A C 1
ATOM 3049 O O . THR A 1 375 ? -11.672 -21.234 -31 1 92.81 375 THR A O 1
ATOM 3052 N N . LEU A 1 376 ? -12.414 -19.25 -30.312 1 95.62 376 LEU A N 1
ATOM 3053 C CA . LEU A 1 376 ? -11.445 -19.109 -29.234 1 95.62 376 LEU A CA 1
ATOM 3054 C C . LEU A 1 376 ? -11.828 -20 -28.047 1 95.62 376 LEU A C 1
ATOM 3056 O O . LEU A 1 376 ? -12.961 -19.953 -27.578 1 95.62 376 LEU A O 1
ATOM 3060 N N . ASN A 1 377 ? -10.945 -20.922 -27.625 1 96.75 377 ASN A N 1
ATOM 3061 C CA . ASN A 1 377 ? -11.125 -21.609 -26.344 1 96.75 377 ASN A CA 1
ATOM 3062 C C . ASN A 1 377 ? -10.906 -20.672 -25.172 1 96.75 377 ASN A C 1
ATOM 3064 O O . ASN A 1 377 ? -9.766 -20.422 -24.781 1 96.75 377 ASN A O 1
ATOM 3068 N N . THR A 1 378 ? -12.016 -20.234 -24.531 1 97.81 378 THR A N 1
ATOM 3069 C CA . THR A 1 378 ? -11.953 -19.203 -23.516 1 97.81 378 THR A CA 1
ATOM 3070 C C . THR A 1 378 ? -11.484 -19.781 -22.188 1 97.81 378 THR A C 1
ATOM 3072 O O . THR A 1 378 ? -11.336 -19.062 -21.203 1 97.81 378 THR A O 1
ATOM 3075 N N . GLY A 1 379 ? -11.234 -21.109 -22.125 1 98.38 379 GLY A N 1
ATOM 3076 C CA . GLY A 1 379 ? -10.609 -21.719 -20.953 1 98.38 379 GLY A CA 1
ATOM 3077 C C . GLY A 1 379 ? -9.125 -21.438 -20.859 1 98.38 379 GLY A C 1
ATOM 3078 O O . GLY A 1 379 ? -8.477 -21.797 -19.875 1 98.38 379 GLY A O 1
ATOM 3079 N N . TYR A 1 380 ? -8.602 -20.844 -21.891 1 98.44 380 TYR A N 1
ATOM 3080 C CA . TYR A 1 380 ? -7.203 -20.453 -21.953 1 98.44 380 TYR A CA 1
ATOM 3081 C C . TYR A 1 380 ? -7.062 -18.938 -21.906 1 98.44 380 TYR A C 1
ATOM 3083 O O . TYR A 1 380 ? -7.965 -18.203 -22.328 1 98.44 380 TYR A O 1
ATOM 3091 N N . TYR A 1 381 ? -5.969 -18.484 -21.406 1 98.25 381 TYR A N 1
ATOM 3092 C CA . TYR A 1 381 ? -5.785 -17.047 -21.219 1 98.25 381 TYR A CA 1
ATOM 3093 C C . TYR A 1 381 ? -5.637 -16.344 -22.562 1 98.25 381 TYR A C 1
ATOM 3095 O O . TYR A 1 381 ? -4.859 -16.766 -23.406 1 98.25 381 TYR A O 1
ATOM 3103 N N . SER A 1 382 ? -6.359 -15.273 -22.719 1 96.81 382 SER A N 1
ATOM 3104 C CA . SER A 1 382 ? -6.285 -14.438 -23.906 1 96.81 382 SER A CA 1
ATOM 3105 C C . SER A 1 382 ? -6.543 -12.969 -23.562 1 96.81 382 SER A C 1
ATOM 3107 O O . SER A 1 382 ? -7.309 -12.664 -22.656 1 96.81 382 SER A O 1
ATOM 3109 N N . ARG A 1 383 ? -5.887 -12.086 -24.281 1 95 383 ARG A N 1
ATOM 3110 C CA . ARG A 1 383 ? -6.152 -10.664 -24.094 1 95 383 ARG A CA 1
ATOM 3111 C C . ARG A 1 383 ? -6.852 -10.07 -25.312 1 95 383 ARG A C 1
ATOM 3113 O O . ARG A 1 383 ? -7.371 -8.953 -25.25 1 95 383 ARG A O 1
ATOM 3120 N N . TYR A 1 384 ? -6.883 -10.945 -26.453 1 92.69 384 TYR A N 1
ATOM 3121 C CA . TYR A 1 384 ? -7.566 -10.539 -27.672 1 92.69 384 TYR A CA 1
ATOM 3122 C C . TYR A 1 384 ? -8.555 -11.609 -28.125 1 92.69 384 TYR A C 1
ATOM 3124 O O . TYR A 1 384 ? -8.344 -12.797 -27.875 1 92.69 384 TYR A O 1
ATOM 3132 N N . TYR A 1 385 ? -9.57 -11.094 -28.719 1 91.31 385 TYR A N 1
ATOM 3133 C CA . TYR A 1 385 ? -10.453 -11.969 -29.5 1 91.31 385 TYR A CA 1
ATOM 3134 C C . TYR A 1 385 ? -11.031 -11.227 -30.703 1 91.31 385 TYR A C 1
ATOM 3136 O O . TYR A 1 385 ? -10.93 -10.008 -30.797 1 91.31 385 TYR A O 1
ATOM 3144 N N . ARG A 1 386 ? -11.484 -12 -31.578 1 91.06 386 ARG A N 1
ATOM 3145 C CA . ARG A 1 386 ? -12.109 -11.484 -32.781 1 91.06 386 ARG A CA 1
ATOM 3146 C C . ARG A 1 386 ? -13.586 -11.875 -32.844 1 91.06 386 ARG A C 1
ATOM 3148 O O . ARG A 1 386 ? -13.977 -12.922 -32.312 1 91.06 386 ARG A O 1
ATOM 3155 N N . THR A 1 387 ? -14.266 -10.969 -33.406 1 88.25 387 THR A N 1
ATOM 3156 C CA . THR A 1 387 ? -15.664 -11.281 -33.688 1 88.25 387 THR A CA 1
ATOM 3157 C C . THR A 1 387 ? -15.961 -11.25 -35.188 1 88.25 387 THR A C 1
ATOM 3159 O O . THR A 1 387 ? -15.25 -10.594 -35.938 1 88.25 387 THR A O 1
ATOM 3162 N N . GLU A 1 388 ? -16.922 -11.977 -35.5 1 83.12 388 GLU A N 1
ATOM 3163 C CA . GLU A 1 388 ? -17.328 -11.992 -36.906 1 83.12 388 GLU A CA 1
ATOM 3164 C C . GLU A 1 388 ? -17.875 -10.625 -37.344 1 83.12 388 GLU A C 1
ATOM 3166 O O . GLU A 1 388 ? -17.562 -10.148 -38.438 1 83.12 388 GLU A O 1
ATOM 3171 N N . GLN A 1 389 ? -18.625 -10.094 -36.5 1 81.25 389 GLN A N 1
ATOM 3172 C CA . GLN A 1 389 ? -19.203 -8.789 -36.781 1 81.25 389 GLN A CA 1
ATOM 3173 C C . GLN A 1 389 ? -18.281 -7.664 -36.312 1 81.25 389 GLN A C 1
ATOM 3175 O O . GLN A 1 389 ? -17.641 -7.777 -35.25 1 81.25 389 GLN A O 1
ATOM 3180 N N . MET A 1 390 ? -18.266 -6.66 -37.156 1 82.88 390 MET A N 1
ATOM 3181 C CA . MET A 1 390 ? -17.5 -5.48 -36.781 1 82.88 390 MET A CA 1
ATOM 3182 C C . MET A 1 390 ? -18.203 -4.719 -35.656 1 82.88 390 MET A C 1
ATOM 3184 O O . MET A 1 390 ? -19.438 -4.598 -35.656 1 82.88 390 MET A O 1
ATOM 3188 N N . GLY A 1 391 ? -17.438 -4.277 -34.75 1 77.25 391 GLY A N 1
ATOM 3189 C CA . GLY A 1 391 ? -17.984 -3.406 -33.719 1 77.25 391 GLY A CA 1
ATOM 3190 C C . GLY A 1 391 ? -18.266 -2 -34.219 1 77.25 391 GLY A C 1
ATOM 3191 O O . GLY A 1 391 ? -18.031 -1.688 -35.406 1 77.25 391 GLY A O 1
ATOM 3192 N N . ALA A 1 392 ? -18.734 -1.214 -33.312 1 77.62 392 ALA A N 1
ATOM 3193 C CA . ALA A 1 392 ? -19.062 0.17 -33.625 1 77.62 392 ALA A CA 1
ATOM 3194 C C . ALA A 1 392 ? -17.828 0.951 -34.094 1 77.62 392 ALA A C 1
ATOM 3196 O O . ALA A 1 392 ? -17.938 1.908 -34.844 1 77.62 392 ALA A O 1
ATOM 3197 N N . MET A 1 393 ? -16.703 0.473 -33.625 1 80.56 393 MET A N 1
ATOM 3198 C CA . MET A 1 393 ? -15.445 1.127 -34 1 80.56 393 MET A CA 1
ATOM 3199 C C . MET A 1 393 ? -14.984 0.683 -35.375 1 80.56 393 MET A C 1
ATOM 3201 O O . MET A 1 393 ? -14 1.201 -35.906 1 80.56 393 MET A O 1
ATOM 3205 N N . GLY A 1 394 ? -15.656 -0.236 -35.938 1 82.81 394 GLY A N 1
ATOM 3206 C CA . GLY A 1 394 ? -15.289 -0.734 -37.25 1 82.81 394 GLY A CA 1
ATOM 3207 C C . GLY A 1 394 ? -14.195 -1.785 -37.188 1 82.81 394 GLY A C 1
ATOM 3208 O O . GLY A 1 394 ? -13.508 -2.02 -38.188 1 82.81 394 GLY A O 1
ATOM 3209 N N . THR A 1 395 ? -13.93 -2.307 -35.969 1 83.5 395 THR A N 1
ATOM 3210 C CA . THR A 1 395 ? -12.891 -3.324 -35.844 1 83.5 395 THR A CA 1
ATOM 3211 C C . THR A 1 395 ? -13.492 -4.66 -35.406 1 83.5 395 THR A C 1
ATOM 3213 O O . THR A 1 395 ? -14.555 -4.703 -34.812 1 83.5 395 THR A O 1
ATOM 3216 N N . LYS A 1 396 ? -12.797 -5.723 -35.812 1 86.06 396 LYS A N 1
ATOM 3217 C CA . LYS A 1 396 ? -13.234 -7.066 -35.469 1 86.06 396 LYS A CA 1
ATOM 3218 C C . LYS A 1 396 ? -12.43 -7.602 -34.281 1 86.06 396 LYS A C 1
ATOM 3220 O O . LYS A 1 396 ? -12.891 -8.469 -33.531 1 86.06 396 LYS A O 1
ATOM 3225 N N . VAL A 1 397 ? -11.219 -7.031 -34.219 1 88.12 397 VAL A N 1
ATOM 3226 C CA . VAL A 1 397 ? -10.344 -7.496 -33.156 1 88.12 397 VAL A CA 1
ATOM 3227 C C . VAL A 1 397 ? -10.539 -6.633 -31.906 1 88.12 397 VAL A C 1
ATOM 3229 O O . VAL A 1 397 ? -10.477 -5.402 -31.984 1 88.12 397 VAL A O 1
ATOM 3232 N N . ILE A 1 398 ? -10.805 -7.301 -30.828 1 88.62 398 ILE A N 1
ATOM 3233 C CA . ILE A 1 398 ? -11.109 -6.617 -29.578 1 88.62 398 ILE A CA 1
ATOM 3234 C C . ILE A 1 398 ? -10.07 -6.98 -28.516 1 88.62 398 ILE A C 1
ATOM 3236 O O . ILE A 1 398 ? -9.742 -8.156 -28.344 1 88.62 398 ILE A O 1
ATOM 3240 N N . HIS A 1 399 ? -9.555 -5.961 -27.906 1 90.69 399 HIS A N 1
ATOM 3241 C CA . HIS A 1 399 ? -8.703 -6.145 -26.734 1 90.69 399 HIS A CA 1
ATOM 3242 C C . HIS A 1 399 ? -9.531 -6.203 -25.453 1 90.69 399 HIS A C 1
ATOM 3244 O O . HIS A 1 399 ? -10.359 -5.332 -25.203 1 90.69 399 HIS A O 1
ATOM 3250 N N . ARG A 1 400 ? -9.344 -7.258 -24.766 1 91.75 400 ARG A N 1
ATOM 3251 C CA . ARG A 1 400 ? -10.016 -7.32 -23.484 1 91.75 400 ARG A CA 1
ATOM 3252 C C . ARG A 1 400 ? -9.609 -6.148 -22.594 1 91.75 400 ARG A C 1
ATOM 3254 O O . ARG A 1 400 ? -8.477 -5.664 -22.672 1 91.75 400 ARG A O 1
ATOM 3261 N N . GLY A 1 401 ? -10.531 -5.77 -21.766 1 89.19 401 GLY A N 1
ATOM 3262 C CA . GLY A 1 401 ? -10.273 -4.625 -20.906 1 89.19 401 GLY A CA 1
ATOM 3263 C C . GLY A 1 401 ? -10.453 -3.295 -21.609 1 89.19 401 GLY A C 1
ATOM 3264 O O . GLY A 1 401 ? -10.25 -3.191 -22.812 1 89.19 401 GLY A O 1
ATOM 3265 N N . PHE A 1 402 ? -10.953 -2.295 -20.984 1 87 402 PHE A N 1
ATOM 3266 C CA . PHE A 1 402 ? -11.172 -0.979 -21.578 1 87 402 PHE A CA 1
ATOM 3267 C C . PHE A 1 402 ? -9.852 -0.33 -21.969 1 87 402 PHE A C 1
ATOM 3269 O O . PHE A 1 402 ? -9.656 0.058 -23.109 1 87 402 PHE A O 1
ATOM 3276 N N . SER A 1 403 ? -8.875 -0.312 -21.047 1 86.38 403 SER A N 1
ATOM 3277 C CA . SER A 1 403 ? -7.57 0.285 -21.312 1 86.38 403 SER A CA 1
ATOM 3278 C C . SER A 1 403 ? -6.457 -0.505 -20.625 1 86.38 403 SER A C 1
ATOM 3280 O O . SER A 1 403 ? -5.375 0.026 -20.375 1 86.38 403 SER A O 1
ATOM 3282 N N . ASP A 1 404 ? -6.715 -1.674 -20.281 1 90.62 404 ASP A N 1
ATOM 3283 C CA . ASP A 1 404 ? -5.723 -2.531 -19.641 1 90.62 404 ASP A CA 1
ATOM 3284 C C . ASP A 1 404 ? -5.004 -3.404 -20.656 1 90.62 404 ASP A C 1
ATOM 3286 O O . ASP A 1 404 ? -5.523 -4.441 -21.078 1 90.62 404 ASP A O 1
ATOM 3290 N N . GLU A 1 405 ? -3.824 -3.1 -20.953 1 88.38 405 GLU A N 1
ATOM 3291 C CA . GLU A 1 405 ? -3.074 -3.789 -22 1 88.38 405 GLU A CA 1
ATOM 3292 C C . GLU A 1 405 ? -2.59 -5.156 -21.516 1 88.38 405 GLU A C 1
ATOM 3294 O O . GLU A 1 405 ? -2.184 -5.992 -22.328 1 88.38 405 GLU A O 1
ATOM 3299 N N . ASN A 1 406 ? -2.674 -5.391 -20.234 1 92.12 406 ASN A N 1
ATOM 3300 C CA . ASN A 1 406 ? -2.09 -6.605 -19.672 1 92.12 406 ASN A CA 1
ATOM 3301 C C . ASN A 1 406 ? -3.156 -7.504 -19.062 1 92.12 406 ASN A C 1
ATOM 3303 O O . ASN A 1 406 ? -2.863 -8.297 -18.156 1 92.12 406 ASN A O 1
ATOM 3307 N N . LEU A 1 407 ? -4.328 -7.363 -19.578 1 93.75 407 LEU A N 1
ATOM 3308 C CA . LEU A 1 407 ? -5.402 -8.172 -19.016 1 93.75 407 LEU A CA 1
ATOM 3309 C C . LEU A 1 407 ? -5.566 -9.477 -19.781 1 93.75 407 LEU A C 1
ATOM 3311 O O . LEU A 1 407 ? -6.145 -9.492 -20.875 1 93.75 407 LEU A O 1
ATOM 3315 N N . TRP A 1 408 ? -5.121 -10.57 -19.234 1 97.06 408 TRP A N 1
ATOM 3316 C CA . TRP A 1 408 ? -5.359 -11.914 -19.75 1 97.06 408 TRP A CA 1
ATOM 3317 C C . TRP A 1 408 ? -6.441 -12.625 -18.938 1 97.06 408 TRP A C 1
ATOM 3319 O O . TRP A 1 408 ? -6.312 -12.789 -17.734 1 97.06 408 TRP A O 1
ATOM 3329 N N . VAL A 1 409 ? -7.445 -13.078 -19.656 1 97.88 409 VAL A N 1
ATOM 3330 C CA . VAL A 1 409 ? -8.617 -13.625 -18.969 1 97.88 409 VAL A CA 1
ATOM 3331 C C . VAL A 1 409 ? -8.867 -15.055 -19.438 1 97.88 409 VAL A C 1
ATOM 3333 O O . VAL A 1 409 ? -8.734 -15.359 -20.625 1 97.88 409 VAL A O 1
ATOM 3336 N N . ALA A 1 410 ? -9.234 -15.945 -18.531 1 98.62 410 ALA A N 1
ATOM 3337 C CA . ALA A 1 410 ? -9.727 -17.281 -18.844 1 98.62 410 ALA A CA 1
ATOM 3338 C C . ALA A 1 410 ? -11.023 -17.578 -18.094 1 98.62 410 ALA A C 1
ATOM 3340 O O . ALA A 1 410 ? -11.18 -17.188 -16.938 1 98.62 410 ALA A O 1
ATOM 3341 N N . GLU A 1 411 ? -11.867 -18.266 -18.719 1 98.06 411 GLU A N 1
ATOM 3342 C CA . GLU A 1 411 ? -13.094 -18.734 -18.078 1 98.06 411 GLU A CA 1
ATOM 3343 C C . GLU A 1 411 ? -12.852 -20.062 -17.359 1 98.06 411 GLU A C 1
ATOM 3345 O O . GLU A 1 411 ? -11.914 -20.781 -17.688 1 98.06 411 GLU A O 1
ATOM 3350 N N . THR A 1 412 ? -13.656 -20.344 -16.391 1 98.38 412 THR A N 1
ATOM 3351 C CA . THR A 1 412 ? -13.602 -21.594 -15.656 1 98.38 412 THR A CA 1
ATOM 3352 C C . THR A 1 412 ? -15 -22.047 -15.258 1 98.38 412 THR A C 1
ATOM 3354 O O . THR A 1 412 ? -15.922 -21.234 -15.164 1 98.38 412 THR A O 1
ATOM 3357 N N . THR A 1 413 ? -15.156 -23.281 -15.039 1 97.81 413 THR A N 1
ATOM 3358 C CA . THR A 1 413 ? -16.438 -23.828 -14.609 1 97.81 413 THR A CA 1
ATOM 3359 C C . THR A 1 413 ? -16.406 -24.172 -13.125 1 97.81 413 THR A C 1
ATOM 3361 O O . THR A 1 413 ? -17.391 -24.688 -12.578 1 97.81 413 THR A O 1
ATOM 3364 N N . HIS A 1 414 ? -15.352 -23.922 -12.484 1 97.38 414 HIS A N 1
ATOM 3365 C CA . HIS A 1 414 ? -15.219 -24.328 -11.086 1 97.38 414 HIS A CA 1
ATOM 3366 C C . HIS A 1 414 ? -16.109 -23.484 -10.18 1 97.38 414 HIS A C 1
ATOM 3368 O O . HIS A 1 414 ? -16.016 -22.266 -10.172 1 97.38 414 HIS A O 1
ATOM 3374 N N . PRO A 1 415 ? -16.906 -24.125 -9.344 1 96.69 415 PRO A N 1
ATOM 3375 C CA . PRO A 1 415 ? -17.844 -23.391 -8.492 1 96.69 415 PRO A CA 1
ATOM 3376 C C . PRO A 1 415 ? -17.141 -22.625 -7.367 1 96.69 415 PRO A C 1
ATOM 3378 O O . PRO A 1 415 ? -17.766 -21.797 -6.695 1 96.69 415 PRO A O 1
ATOM 3381 N N . GLN A 1 416 ? -15.883 -22.906 -7.145 1 95.38 416 GLN A N 1
ATOM 3382 C CA . GLN A 1 416 ? -15.102 -22.203 -6.137 1 95.38 416 GLN A CA 1
ATOM 3383 C C . GLN A 1 416 ? -14.82 -20.766 -6.57 1 95.38 416 GLN A C 1
ATOM 3385 O O . GLN A 1 416 ? -14.406 -19.938 -5.754 1 95.38 416 GLN A O 1
ATOM 3390 N N . ILE A 1 417 ? -15 -20.531 -7.871 1 97.81 417 ILE A N 1
ATOM 3391 C CA . ILE A 1 417 ? -14.758 -19.188 -8.391 1 97.81 417 ILE A CA 1
ATOM 3392 C C . ILE A 1 417 ? -16.078 -18.422 -8.469 1 97.81 417 ILE A C 1
ATOM 3394 O O . ILE A 1 417 ? -17.094 -18.969 -8.867 1 97.81 417 ILE A O 1
ATOM 3398 N N . MET A 1 418 ? -16.016 -17.125 -8.125 1 97.75 418 MET A N 1
ATOM 3399 C CA . MET A 1 418 ? -17.188 -16.25 -8.078 1 97.75 418 MET A CA 1
ATOM 3400 C C . MET A 1 418 ? -17.859 -16.172 -9.445 1 97.75 418 MET A C 1
ATOM 3402 O O . MET A 1 418 ? -17.203 -15.953 -10.461 1 97.75 418 MET A O 1
ATOM 3406 N N . PRO A 1 419 ? -19.188 -16.359 -9.508 1 97.19 419 PRO A N 1
ATOM 3407 C CA . PRO A 1 419 ? -19.906 -16.172 -10.766 1 97.19 419 PRO A CA 1
ATOM 3408 C C . PRO A 1 419 ? -20.234 -14.703 -11.039 1 97.19 419 PRO A C 1
ATOM 3410 O O . PRO A 1 419 ? -20.469 -13.93 -10.102 1 97.19 419 PRO A O 1
ATOM 3413 N N . VAL A 1 420 ? -20.219 -14.32 -12.234 1 95.31 420 VAL A N 1
ATOM 3414 C CA . VAL A 1 420 ? -20.703 -13.031 -12.703 1 95.31 420 VAL A CA 1
ATOM 3415 C C . VAL A 1 420 ? -21.781 -13.25 -13.773 1 95.31 420 VAL A C 1
ATOM 3417 O O . VAL A 1 420 ? -21.641 -14.125 -14.633 1 95.31 420 VAL A O 1
ATOM 3420 N N . SER A 1 421 ? -22.828 -12.43 -13.625 1 93.62 421 SER A N 1
ATOM 3421 C CA . SER A 1 421 ? -23.953 -12.68 -14.531 1 93.62 421 SER A CA 1
ATOM 3422 C C . SER A 1 421 ? -24.406 -11.391 -15.203 1 93.62 421 SER A C 1
ATOM 3424 O O . SER A 1 421 ? -24.219 -10.297 -14.656 1 93.62 421 SER A O 1
ATOM 3426 N N . MET A 1 422 ? -24.906 -11.57 -16.344 1 92 422 MET A N 1
ATOM 3427 C CA . MET A 1 422 ? -25.578 -10.5 -17.062 1 92 422 MET A CA 1
ATOM 3428 C C . MET A 1 422 ? -26.781 -11.047 -17.844 1 92 422 MET A C 1
ATOM 3430 O O . MET A 1 422 ? -26.781 -12.219 -18.234 1 92 422 MET A O 1
ATOM 3434 N N . THR A 1 423 ? -27.766 -10.203 -17.922 1 91 423 THR A N 1
ATOM 3435 C CA . THR A 1 423 ? -28.891 -10.492 -18.797 1 91 423 THR A CA 1
ATOM 3436 C C . THR A 1 423 ? -28.906 -9.57 -20 1 91 423 THR A C 1
ATOM 3438 O O . THR A 1 423 ? -28.844 -8.344 -19.859 1 91 423 THR A O 1
ATOM 3441 N N . ASP A 1 424 ? -28.859 -10.242 -21.125 1 88.62 424 ASP A N 1
ATOM 3442 C CA . ASP A 1 424 ? -28.938 -9.5 -22.375 1 88.62 424 ASP A CA 1
ATOM 3443 C C . ASP A 1 424 ? -30.281 -9.758 -23.078 1 88.62 424 ASP A C 1
ATOM 3445 O O . ASP A 1 424 ? -30.719 -10.906 -23.188 1 88.62 424 ASP A O 1
ATOM 3449 N N . CYS A 1 425 ? -30.891 -8.648 -23.406 1 87.69 425 CYS A N 1
ATOM 3450 C CA . CYS A 1 425 ? -32.188 -8.703 -24.094 1 87.69 425 CYS A CA 1
ATOM 3451 C C . CYS A 1 425 ? -32.156 -7.859 -25.359 1 87.69 425 CYS A C 1
ATOM 3453 O O . CYS A 1 425 ? -31.547 -6.789 -25.391 1 87.69 425 CYS A O 1
ATOM 3455 N N . TRP A 1 426 ? -32.719 -8.383 -26.344 1 87.06 426 TRP A N 1
ATOM 3456 C CA . TRP A 1 426 ? -32.906 -7.562 -27.531 1 87.06 426 TRP A CA 1
ATOM 3457 C C . TRP A 1 426 ? -33.875 -6.418 -27.266 1 87.06 426 TRP A C 1
ATOM 3459 O O . TRP A 1 426 ? -34.906 -6.609 -26.609 1 87.06 426 TRP A O 1
ATOM 3469 N N . ARG A 1 427 ? -33.375 -5.293 -27.734 1 86.31 427 ARG A N 1
ATOM 3470 C CA . ARG A 1 427 ? -34.25 -4.121 -27.625 1 86.31 427 ARG A CA 1
ATOM 3471 C C . ARG A 1 427 ? -34.688 -3.652 -29.016 1 86.31 427 ARG A C 1
ATOM 3473 O O . ARG A 1 427 ? -33.906 -3.533 -29.922 1 86.31 427 ARG A O 1
ATOM 3480 N N . ASP A 1 428 ? -35.969 -3.402 -29.109 1 83.56 428 ASP A N 1
ATOM 3481 C CA . ASP A 1 428 ? -36.469 -2.846 -30.344 1 83.56 428 ASP A CA 1
ATOM 3482 C C . ASP A 1 428 ? -35.812 -1.526 -30.703 1 83.56 428 ASP A C 1
ATOM 3484 O O . ASP A 1 428 ? -35.781 -0.598 -29.891 1 83.56 428 ASP A O 1
ATOM 3488 N N . PRO A 1 429 ? -35.125 -1.52 -31.812 1 84.44 429 PRO A N 1
ATOM 3489 C CA . PRO A 1 429 ? -34.375 -0.301 -32.125 1 84.44 429 PRO A CA 1
ATOM 3490 C C . PRO A 1 429 ? -35.281 0.927 -32.25 1 84.44 429 PRO A C 1
ATOM 3492 O O . PRO A 1 429 ? -34.812 2.059 -32.125 1 84.44 429 PRO A O 1
ATOM 3495 N N . VAL A 1 430 ? -36.562 0.705 -32.562 1 86.12 430 VAL A N 1
ATOM 3496 C CA . VAL A 1 430 ? -37.469 1.815 -32.75 1 86.12 430 VAL A CA 1
ATOM 3497 C C . VAL A 1 430 ? -38.125 2.182 -31.422 1 86.12 430 VAL A C 1
ATOM 3499 O O . VAL A 1 430 ? -37.969 3.309 -30.938 1 86.12 430 VAL A O 1
ATOM 3502 N N . THR A 1 431 ? -38.75 1.287 -30.719 1 86.62 431 THR A N 1
ATOM 3503 C CA . THR A 1 431 ? -39.5 1.56 -29.5 1 86.62 431 THR A CA 1
ATOM 3504 C C . THR A 1 431 ? -38.594 1.505 -28.281 1 86.62 431 THR A C 1
ATOM 3506 O O . THR A 1 431 ? -38.969 1.968 -27.203 1 86.62 431 THR A O 1
ATOM 3509 N N . ARG A 1 432 ? -37.438 0.903 -28.422 1 86.56 432 ARG A N 1
ATOM 3510 C CA . ARG A 1 432 ? -36.469 0.681 -27.359 1 86.56 432 ARG A CA 1
ATOM 3511 C C . ARG A 1 432 ? -37.031 -0.255 -26.297 1 86.56 432 ARG A C 1
ATOM 3513 O O . ARG A 1 432 ? -36.5 -0.336 -25.188 1 86.56 432 ARG A O 1
ATOM 3520 N N . ALA A 1 433 ? -38.156 -0.878 -26.594 1 86.75 433 ALA A N 1
ATOM 3521 C CA . ALA A 1 433 ? -38.781 -1.829 -25.672 1 86.75 433 ALA A CA 1
ATOM 3522 C C . ALA A 1 433 ? -38 -3.148 -25.656 1 86.75 433 ALA A C 1
ATOM 3524 O O . ALA A 1 433 ? -37.469 -3.584 -26.688 1 86.75 433 ALA A O 1
ATOM 3525 N N . VAL A 1 434 ? -37.875 -3.717 -24.438 1 88.75 434 VAL A N 1
ATOM 3526 C CA . VAL A 1 434 ? -37.219 -5.012 -24.281 1 88.75 434 VAL A CA 1
ATOM 3527 C C . VAL A 1 434 ? -38.188 -6.125 -24.719 1 88.75 434 VAL A C 1
ATOM 3529 O O . VAL A 1 434 ? -39.344 -6.133 -24.344 1 88.75 434 VAL A O 1
ATOM 3532 N N . LEU A 1 435 ? -37.656 -6.957 -25.625 1 87.56 435 LEU A N 1
ATOM 3533 C CA . LEU A 1 435 ? -38.375 -8.18 -25.969 1 87.56 435 LEU A CA 1
ATOM 3534 C C . LEU A 1 435 ? -38 -9.312 -25.016 1 87.56 435 LEU A C 1
ATOM 3536 O O . LEU A 1 435 ? -36.969 -9.945 -25.203 1 87.56 435 LEU A O 1
ATOM 3540 N N . GLU A 1 436 ? -38.812 -9.625 -24.094 1 86.06 436 GLU A N 1
ATOM 3541 C CA . GLU A 1 436 ? -38.531 -10.523 -22.969 1 86.06 436 GLU A CA 1
ATOM 3542 C C . GLU A 1 436 ? -38.156 -11.914 -23.453 1 86.06 436 GLU A C 1
ATOM 3544 O O . GLU A 1 436 ? -37.312 -12.586 -22.859 1 86.06 436 GLU A O 1
ATOM 3549 N N . ASN A 1 437 ? -38.719 -12.344 -24.5 1 88 437 ASN A N 1
ATOM 3550 C CA . ASN A 1 437 ? -38.5 -13.695 -25 1 88 437 ASN A CA 1
ATOM 3551 C C . ASN A 1 437 ? -37.125 -13.828 -25.625 1 88 437 ASN A C 1
ATOM 3553 O O . ASN A 1 437 ? -36.688 -14.938 -25.969 1 88 437 ASN A O 1
ATOM 3557 N N . THR A 1 438 ? -36.438 -12.719 -25.703 1 88.25 438 THR A N 1
ATOM 3558 C CA . THR A 1 438 ? -35.094 -12.734 -26.297 1 88.25 438 THR A CA 1
ATOM 3559 C C . THR A 1 438 ? -34.031 -12.641 -25.234 1 88.25 438 THR A C 1
ATOM 3561 O O . THR A 1 438 ? -32.812 -12.672 -25.531 1 88.25 438 THR A O 1
ATOM 3564 N N . CYS A 1 439 ? -34.469 -12.539 -24.047 1 90.62 439 CYS A N 1
ATOM 3565 C CA . CYS A 1 439 ? -33.5 -12.305 -22.969 1 90.62 439 CYS A CA 1
ATOM 3566 C C . CYS A 1 439 ? -32.719 -13.578 -22.656 1 90.62 439 CYS A C 1
ATOM 3568 O O . CYS A 1 439 ? -33.312 -14.641 -22.469 1 90.62 439 CYS A O 1
ATOM 3570 N N . THR A 1 440 ? -31.453 -13.469 -22.688 1 91.06 440 THR A N 1
ATOM 3571 C CA . THR A 1 440 ? -30.547 -14.555 -22.328 1 91.06 440 THR A CA 1
ATOM 3572 C C . THR A 1 440 ? -29.703 -14.18 -21.109 1 91.06 440 THR A C 1
ATOM 3574 O O . THR A 1 440 ? -29.109 -13.102 -21.078 1 91.06 440 THR A O 1
ATOM 3577 N N . ARG A 1 441 ? -29.688 -15.055 -20.094 1 92.44 441 ARG A N 1
ATOM 3578 C CA . ARG A 1 441 ? -28.844 -14.844 -18.922 1 92.44 441 ARG A CA 1
ATOM 3579 C C . ARG A 1 441 ? -27.516 -15.586 -19.062 1 92.44 441 ARG A C 1
ATOM 3581 O O . ARG A 1 441 ? -27.5 -16.812 -19.234 1 92.44 441 ARG A O 1
ATOM 3588 N N . PHE A 1 442 ? -26.484 -14.883 -19 1 93.06 442 PHE A N 1
ATOM 3589 C CA . PHE A 1 442 ? -25.141 -15.43 -19 1 93.06 442 PHE A CA 1
ATOM 3590 C C . PHE A 1 442 ? -24.547 -15.453 -17.594 1 93.06 442 PHE A C 1
ATOM 3592 O O . PHE A 1 442 ? -24.688 -14.484 -16.844 1 93.06 442 PHE A O 1
ATOM 3599 N N . THR A 1 443 ? -24.031 -16.609 -17.156 1 94.94 443 THR A N 1
ATOM 3600 C CA . THR A 1 443 ? -23.266 -16.719 -15.914 1 94.94 443 THR A CA 1
ATOM 3601 C C . THR A 1 443 ? -21.922 -17.391 -16.156 1 94.94 443 THR A C 1
ATOM 3603 O O . THR A 1 443 ? -21.859 -18.531 -16.594 1 94.94 443 THR A O 1
ATOM 3606 N N . HIS A 1 444 ? -20.906 -16.625 -15.969 1 96.75 444 HIS A N 1
ATOM 3607 C CA . HIS A 1 444 ? -19.547 -17.109 -16.203 1 96.75 444 HIS A CA 1
ATOM 3608 C C . HIS A 1 444 ? -18.656 -16.859 -14.984 1 96.75 444 HIS A C 1
ATOM 3610 O O . HIS A 1 444 ? -19.078 -16.203 -14.031 1 96.75 444 HIS A O 1
ATOM 3616 N N . ARG A 1 445 ? -17.578 -17.516 -14.961 1 98 445 ARG A N 1
ATOM 3617 C CA . ARG A 1 445 ? -16.516 -17.375 -13.961 1 98 445 ARG A CA 1
ATOM 3618 C C . ARG A 1 445 ? -15.172 -17.094 -14.617 1 98 445 ARG A C 1
ATOM 3620 O O . ARG A 1 445 ? -14.844 -17.703 -15.641 1 98 445 ARG A O 1
ATOM 3627 N N . PHE A 1 446 ? -14.438 -16.188 -14.016 1 97.94 446 PHE A N 1
ATOM 3628 C CA . PHE A 1 446 ? -13.227 -15.758 -14.703 1 97.94 446 PHE A CA 1
ATOM 3629 C C . PHE A 1 446 ? -12.023 -15.797 -13.773 1 97.94 446 PHE A C 1
ATOM 3631 O O . PHE A 1 446 ? -12.156 -15.586 -12.562 1 97.94 446 PHE A O 1
ATOM 3638 N N . THR A 1 447 ? -10.883 -16.062 -14.312 1 98.25 447 THR A N 1
ATOM 3639 C CA . THR A 1 447 ? -9.57 -15.891 -13.703 1 98.25 447 THR A CA 1
ATOM 3640 C C . THR A 1 447 ? -8.695 -14.984 -14.57 1 98.25 447 THR A C 1
ATOM 3642 O O . THR A 1 447 ? -8.969 -14.805 -15.758 1 98.25 447 THR A O 1
ATOM 3645 N N . TYR A 1 448 ? -7.738 -14.398 -13.938 1 98.19 448 TYR A N 1
ATOM 3646 C CA . TYR A 1 448 ? -6.832 -13.461 -14.602 1 98.19 448 TYR A CA 1
ATOM 3647 C C . TYR A 1 448 ? -5.383 -13.891 -14.414 1 98.19 448 TYR A C 1
ATOM 3649 O O . TYR A 1 448 ? -5.039 -14.547 -13.43 1 98.19 448 TYR A O 1
ATOM 3657 N N . ALA A 1 449 ? -4.52 -13.508 -15.352 1 97.81 449 ALA A N 1
ATOM 3658 C CA . ALA A 1 449 ? -3.115 -13.891 -15.25 1 97.81 449 ALA A CA 1
ATOM 3659 C C . ALA A 1 449 ? -2.199 -12.758 -15.695 1 97.81 449 ALA A C 1
ATOM 3661 O O . ALA A 1 449 ? -2.578 -11.945 -16.547 1 97.81 449 ALA A O 1
ATOM 3662 N N . LEU A 1 450 ? -1.049 -12.719 -15.117 1 96.06 450 LEU A N 1
ATOM 3663 C CA . LEU A 1 450 ? 0.03 -11.812 -15.5 1 96.06 450 LEU A CA 1
ATOM 3664 C C . LEU A 1 450 ? 1.336 -12.578 -15.695 1 96.06 450 LEU A C 1
ATOM 3666 O O . LEU A 1 450 ? 1.738 -13.352 -14.828 1 96.06 450 LEU A O 1
ATOM 3670 N N . PRO A 1 451 ? 1.93 -12.398 -16.875 1 95.06 451 PRO A N 1
ATOM 3671 C CA . PRO A 1 451 ? 3.27 -12.977 -17 1 95.06 451 PRO A CA 1
ATOM 3672 C C . PRO A 1 451 ? 4.277 -12.359 -16.047 1 95.06 451 PRO A C 1
ATOM 3674 O O . PRO A 1 451 ? 4.32 -11.133 -15.898 1 95.06 451 PRO A O 1
ATOM 3677 N N . LEU A 1 452 ? 5.094 -13.164 -15.375 1 93.06 452 LEU A N 1
ATOM 3678 C CA . LEU A 1 452 ? 6.055 -12.68 -14.391 1 93.06 452 LEU A CA 1
ATOM 3679 C C . LEU A 1 452 ? 7.484 -12.828 -14.906 1 93.06 452 LEU A C 1
ATOM 3681 O O . LEU A 1 452 ? 8.227 -11.844 -14.969 1 93.06 452 LEU A O 1
ATOM 3685 N N . GLU A 1 453 ? 7.828 -14.094 -15.258 1 91.88 453 GLU A N 1
ATOM 3686 C CA . GLU A 1 453 ? 9.203 -14.312 -15.688 1 91.88 453 GLU A CA 1
ATOM 3687 C C . GLU A 1 453 ? 9.305 -15.531 -16.609 1 91.88 453 GLU A C 1
ATOM 3689 O O . GLU A 1 453 ? 8.422 -16.391 -16.609 1 91.88 453 GLU A O 1
ATOM 3694 N N . ILE A 1 454 ? 10.266 -15.469 -17.375 1 92.69 454 ILE A N 1
ATOM 3695 C CA . ILE A 1 454 ? 10.672 -16.625 -18.156 1 92.69 454 ILE A CA 1
ATOM 3696 C C . ILE A 1 454 ? 11.898 -17.281 -17.531 1 92.69 454 ILE A C 1
ATOM 3698 O O . ILE A 1 454 ? 12.922 -16.625 -17.297 1 92.69 454 ILE A O 1
ATOM 3702 N N . VAL A 1 455 ? 11.758 -18.516 -17.219 1 91 455 VAL A N 1
ATOM 3703 C CA . VAL A 1 455 ? 12.836 -19.297 -16.641 1 91 455 VAL A CA 1
ATOM 3704 C C . VAL A 1 455 ? 13.383 -20.281 -17.672 1 91 455 VAL A C 1
ATOM 3706 O O . VAL A 1 455 ? 12.617 -21.062 -18.25 1 91 455 VAL A O 1
ATOM 3709 N N . TYR A 1 456 ? 14.656 -20.219 -17.906 1 90.88 456 TYR A N 1
ATOM 3710 C CA . TYR A 1 456 ? 15.273 -21.219 -18.781 1 90.88 456 TYR A CA 1
ATOM 3711 C C . TYR A 1 456 ? 15.773 -22.406 -17.969 1 90.88 456 TYR A C 1
ATOM 3713 O O . TYR A 1 456 ? 16.766 -22.297 -17.25 1 90.88 456 TYR A O 1
ATOM 3721 N N . MET A 1 457 ? 15.102 -23.484 -18.109 1 91.25 457 MET A N 1
ATOM 3722 C CA . MET A 1 457 ? 15.555 -24.734 -17.5 1 91.25 457 MET A CA 1
ATOM 3723 C C . MET A 1 457 ? 16.719 -25.328 -18.281 1 91.25 457 MET A C 1
ATOM 3725 O O . MET A 1 457 ? 16.672 -25.375 -19.516 1 91.25 457 MET A O 1
ATOM 3729 N N . THR A 1 458 ? 17.703 -25.75 -17.578 1 90.88 458 THR A N 1
ATOM 3730 C CA . THR A 1 458 ? 18.891 -26.281 -18.219 1 90.88 458 THR A CA 1
ATOM 3731 C C . THR A 1 458 ? 19.078 -27.766 -17.875 1 90.88 458 THR A C 1
ATOM 3733 O O . THR A 1 458 ? 18.453 -28.266 -16.938 1 90.88 458 THR A O 1
ATOM 3736 N N . PRO A 1 459 ? 19.984 -28.438 -18.578 1 92.94 459 PRO A N 1
ATOM 3737 C CA . PRO A 1 459 ? 20.219 -29.859 -18.297 1 92.94 459 PRO A CA 1
ATOM 3738 C C . PRO A 1 459 ? 20.844 -30.078 -16.922 1 92.94 459 PRO A C 1
ATOM 3740 O O . PRO A 1 459 ? 20.859 -31.219 -16.422 1 92.94 459 PRO A O 1
ATOM 3743 N N . LEU A 1 460 ? 21.281 -29 -16.328 1 91.19 460 LEU A N 1
ATOM 3744 C CA . LEU A 1 460 ? 21.891 -29.141 -15.008 1 91.19 460 LEU A CA 1
ATOM 3745 C C . LEU A 1 460 ? 20.875 -29.641 -13.984 1 91.19 460 LEU A C 1
ATOM 3747 O O . LEU A 1 460 ? 21.234 -30.281 -13 1 91.19 460 LEU A O 1
ATOM 3751 N N . LEU A 1 461 ? 19.703 -29.422 -14.234 1 90.5 461 LEU A N 1
ATOM 3752 C CA . LEU A 1 461 ? 18.641 -29.781 -13.297 1 90.5 461 LEU A CA 1
ATOM 3753 C C . LEU A 1 461 ? 18.469 -31.297 -13.234 1 90.5 461 LEU A C 1
ATOM 3755 O O . LEU A 1 461 ? 18.062 -31.844 -12.195 1 90.5 461 LEU A O 1
ATOM 3759 N N . ALA A 1 462 ? 18.766 -31.953 -14.289 1 92.88 462 ALA A N 1
ATOM 3760 C CA . ALA A 1 462 ? 18.609 -33.406 -14.344 1 92.88 462 ALA A CA 1
ATOM 3761 C C . ALA A 1 462 ? 19.969 -34.094 -14.25 1 92.88 462 ALA A C 1
ATOM 3763 O O . ALA A 1 462 ? 20.031 -35.312 -14.023 1 92.88 462 ALA A O 1
ATOM 3764 N N . TRP A 1 463 ? 21.062 -33.375 -14.422 1 94.25 463 TRP A N 1
ATOM 3765 C CA . TRP A 1 463 ? 22.406 -33.906 -14.5 1 94.25 463 TRP A CA 1
ATOM 3766 C C . TRP A 1 463 ? 22.875 -34.406 -13.141 1 94.25 463 TRP A C 1
ATOM 3768 O O . TRP A 1 463 ? 22.781 -33.719 -12.141 1 94.25 463 TRP A O 1
ATOM 3778 N N . ASN A 1 464 ? 23.281 -35.656 -13.062 1 94.44 464 ASN A N 1
ATOM 3779 C CA . ASN A 1 464 ? 23.797 -36.312 -11.867 1 94.44 464 ASN A CA 1
ATOM 3780 C C . ASN A 1 464 ? 25.016 -37.188 -12.18 1 94.44 464 ASN A C 1
ATOM 3782 O O . ASN A 1 464 ? 24.938 -38.406 -12.047 1 94.44 464 ASN A O 1
ATOM 3786 N N . PRO A 1 465 ? 26.094 -36.562 -12.469 1 95.38 465 PRO A N 1
ATOM 3787 C CA . PRO A 1 465 ? 27.219 -37.344 -12.992 1 95.38 465 PRO A CA 1
ATOM 3788 C C . PRO A 1 465 ? 27.875 -38.25 -11.938 1 95.38 465 PRO A C 1
ATOM 3790 O O . PRO A 1 465 ? 28.547 -39.219 -12.273 1 95.38 465 PRO A O 1
ATOM 3793 N N . TYR A 1 466 ? 27.688 -37.906 -10.703 1 95.44 466 TYR A N 1
ATOM 3794 C CA . TYR A 1 466 ? 28.281 -38.719 -9.648 1 95.44 466 TYR A CA 1
ATOM 3795 C C . TYR A 1 466 ? 27.281 -39.75 -9.141 1 95.44 466 TYR A C 1
ATOM 3797 O O . TYR A 1 466 ? 27.531 -40.438 -8.133 1 95.44 466 TYR A O 1
ATOM 3805 N N . ASP A 1 467 ? 26.125 -39.844 -9.758 1 93.56 467 ASP A N 1
ATOM 3806 C CA . ASP A 1 467 ? 25.078 -40.781 -9.398 1 93.56 467 ASP A CA 1
ATOM 3807 C C . ASP A 1 467 ? 24.734 -40.688 -7.918 1 93.56 467 ASP A C 1
ATOM 3809 O O . ASP A 1 467 ? 24.734 -41.656 -7.195 1 93.56 467 ASP A O 1
ATOM 3813 N N . LEU A 1 468 ? 24.594 -39.469 -7.57 1 94.94 468 LEU A N 1
ATOM 3814 C CA . LEU A 1 468 ? 24.203 -39.219 -6.188 1 94.94 468 LEU A CA 1
ATOM 3815 C C . LEU A 1 468 ? 22.812 -39.781 -5.902 1 94.94 468 LEU A C 1
ATOM 3817 O O . LEU A 1 468 ? 21.906 -39.656 -6.734 1 94.94 468 LEU A O 1
ATOM 3821 N N . GLN A 1 469 ? 22.641 -40.344 -4.77 1 92.44 469 GLN A N 1
ATOM 3822 C CA . GLN A 1 469 ? 21.344 -40.906 -4.383 1 92.44 469 GLN A CA 1
ATOM 3823 C C . GLN A 1 469 ? 20.344 -39.781 -4.035 1 92.44 469 GLN A C 1
ATOM 3825 O O . GLN A 1 469 ? 20.672 -38.875 -3.266 1 92.44 469 GLN A O 1
ATOM 3830 N N . TYR A 1 470 ? 19.266 -39.844 -4.73 1 90 470 TYR A N 1
ATOM 3831 C CA . TYR A 1 470 ? 18.172 -38.938 -4.383 1 90 470 TYR A CA 1
ATOM 3832 C C . TYR A 1 470 ? 17.203 -39.594 -3.408 1 90 470 TYR A C 1
ATOM 3834 O O . TYR A 1 470 ? 16.656 -40.656 -3.703 1 90 470 TYR A O 1
ATOM 3842 N N . THR A 1 471 ? 17.047 -39.094 -2.262 1 83.06 471 THR A N 1
ATOM 3843 C CA . THR A 1 471 ? 16.109 -39.594 -1.278 1 83.06 471 THR A CA 1
ATOM 3844 C C . THR A 1 471 ? 14.844 -38.719 -1.236 1 83.06 471 THR A C 1
ATOM 3846 O O . THR A 1 471 ? 14.914 -37.531 -0.935 1 83.06 471 THR A O 1
ATOM 3849 N N . ALA A 1 472 ? 13.797 -39.406 -1.807 1 72.38 472 ALA A N 1
ATOM 3850 C CA . ALA A 1 472 ? 12.516 -38.719 -1.737 1 72.38 472 ALA A CA 1
ATOM 3851 C C . ALA A 1 472 ? 12.086 -38.5 -0.289 1 72.38 472 ALA A C 1
ATOM 3853 O O . ALA A 1 472 ? 12.195 -39.406 0.536 1 72.38 472 ALA A O 1
ATOM 3854 N N . VAL A 1 473 ? 12.297 -37.469 0.187 1 57.62 473 VAL A N 1
ATOM 3855 C CA . VAL A 1 473 ? 11.797 -37.188 1.53 1 57.62 473 VAL A CA 1
ATOM 3856 C C . VAL A 1 473 ? 10.297 -36.906 1.472 1 57.62 473 VAL A C 1
ATOM 3858 O O . VAL A 1 473 ? 9.828 -36.188 0.594 1 57.62 473 VAL A O 1
ATOM 3861 N N . ASP A 1 474 ? 9.398 -37.781 1.802 1 50.66 474 ASP A N 1
ATOM 3862 C CA . ASP A 1 474 ? 7.969 -37.5 1.902 1 50.66 474 ASP A CA 1
ATOM 3863 C C . ASP A 1 474 ? 7.707 -36.031 2.213 1 50.66 474 ASP A C 1
ATOM 3865 O O . ASP A 1 474 ? 8.586 -35.344 2.736 1 50.66 474 ASP A O 1
ATOM 3869 N N . ASN A 1 475 ? 6.547 -35.531 1.587 1 47 475 ASN A N 1
ATOM 3870 C CA . ASN A 1 475 ? 5.996 -34.188 1.6 1 47 475 ASN A CA 1
ATOM 3871 C C . ASN A 1 475 ? 6.414 -33.438 2.854 1 47 475 ASN A C 1
ATOM 3873 O O . ASN A 1 475 ? 5.859 -32.375 3.154 1 47 475 ASN A O 1
ATOM 3877 N N . LYS A 1 476 ? 6.719 -34.188 3.889 1 41.16 476 LYS A N 1
ATOM 3878 C CA . LYS A 1 476 ? 6.863 -33.406 5.125 1 41.16 476 LYS A CA 1
ATOM 3879 C C . LYS A 1 476 ? 8.102 -32.531 5.074 1 41.16 476 LYS A C 1
ATOM 3881 O O . LYS A 1 476 ? 9.055 -32.812 4.348 1 41.16 476 LYS A O 1
ATOM 3886 N N . VAL A 1 477 ? 7.984 -31.359 5.406 1 42.38 477 VAL A N 1
ATOM 3887 C CA . VAL A 1 477 ? 8.977 -30.297 5.574 1 42.38 477 VAL A CA 1
ATOM 3888 C C . VAL A 1 477 ? 10.32 -30.906 5.949 1 42.38 477 VAL A C 1
ATOM 3890 O O . VAL A 1 477 ? 10.469 -31.5 7.016 1 42.38 477 VAL A O 1
ATOM 3893 N N . TYR A 1 478 ? 10.992 -31.484 5.016 1 38.97 478 TYR A N 1
ATOM 3894 C CA . TYR A 1 478 ? 12.344 -31.797 5.461 1 38.97 478 TYR A CA 1
ATOM 3895 C C . TYR A 1 478 ? 12.977 -30.609 6.164 1 38.97 478 TYR A C 1
ATOM 3897 O O . TYR A 1 478 ? 13.195 -29.562 5.547 1 38.97 478 TYR A O 1
ATOM 3905 N N . THR A 1 479 ? 12.734 -30.406 7.324 1 43.34 479 THR A N 1
ATOM 3906 C CA . THR A 1 479 ? 13.695 -29.609 8.086 1 43.34 479 THR A CA 1
ATOM 3907 C C . THR A 1 479 ? 15.117 -30.078 7.797 1 43.34 479 THR A C 1
ATOM 3909 O O . THR A 1 479 ? 15.398 -31.266 7.746 1 43.34 479 THR A O 1
ATOM 3912 N N . PRO A 1 480 ? 15.898 -29.375 7.266 1 41.31 480 PRO A N 1
ATOM 3913 C CA . PRO A 1 480 ? 17.297 -29.781 7.098 1 41.31 480 PRO A CA 1
ATOM 3914 C C . PRO A 1 480 ? 17.688 -30.953 8 1 41.31 480 PRO A C 1
ATOM 3916 O O . PRO A 1 480 ? 17.203 -31.031 9.133 1 41.31 480 PRO A O 1
ATOM 3919 N N . ASN A 1 481 ? 17.906 -32.156 7.48 1 38.66 481 ASN A N 1
ATOM 3920 C CA . ASN A 1 481 ? 18.562 -33.281 8.164 1 38.66 481 ASN A CA 1
ATOM 3921 C C . ASN A 1 481 ? 19.469 -32.781 9.281 1 38.66 481 ASN A C 1
ATOM 3923 O O . ASN A 1 481 ? 20.688 -32.719 9.102 1 38.66 481 ASN A O 1
ATOM 3927 N N . LEU A 1 482 ? 19.031 -31.875 9.914 1 46.88 482 LEU A N 1
ATOM 3928 C CA . LEU A 1 482 ? 19.812 -31.469 11.078 1 46.88 482 LEU A CA 1
ATOM 3929 C C . LEU A 1 482 ? 20.141 -32.656 11.953 1 46.88 482 LEU A C 1
ATOM 3931 O O . LEU A 1 482 ? 20.891 -32.531 12.922 1 46.88 482 LEU A O 1
ATOM 3935 N N . ARG A 1 483 ? 19.391 -33.75 11.781 1 45.97 483 ARG A N 1
ATOM 3936 C CA . ARG A 1 483 ? 19.641 -34.719 12.828 1 45.97 483 ARG A CA 1
ATOM 3937 C C . ARG A 1 483 ? 21.062 -35.25 12.766 1 45.97 483 ARG A C 1
ATOM 3939 O O . ARG A 1 483 ? 21.656 -35.594 13.789 1 45.97 483 ARG A O 1
ATOM 3946 N N . ASP A 1 484 ? 21.547 -35.438 11.555 1 60.25 484 ASP A N 1
ATOM 3947 C CA . ASP A 1 484 ? 22.812 -36.125 11.594 1 60.25 484 ASP A CA 1
ATOM 3948 C C . ASP A 1 484 ? 23.984 -35.156 11.562 1 60.25 484 ASP A C 1
ATOM 3950 O O . ASP A 1 484 ? 25.125 -35.562 11.289 1 60.25 484 ASP A O 1
ATOM 3954 N N . ASN A 1 485 ? 23.828 -33.875 11.906 1 72.5 485 ASN A N 1
ATOM 3955 C CA . ASN A 1 485 ? 24.891 -32.875 12.016 1 72.5 485 ASN A CA 1
ATOM 3956 C C . ASN A 1 485 ? 25.594 -32.656 10.68 1 72.5 485 ASN A C 1
ATOM 3958 O O . ASN A 1 485 ? 26.812 -32.469 10.641 1 72.5 485 ASN A O 1
ATOM 3962 N N . ARG A 1 486 ? 24.938 -33.031 9.586 1 86.06 486 ARG A N 1
ATOM 3963 C CA . ARG A 1 486 ? 25.547 -32.812 8.273 1 86.06 486 ARG A CA 1
ATOM 3964 C C . ARG A 1 486 ? 25.203 -31.422 7.73 1 86.06 486 ARG A C 1
ATOM 3966 O O . ARG A 1 486 ? 24.031 -31.094 7.551 1 86.06 486 ARG A O 1
ATOM 3973 N N . ASP A 1 487 ? 26.203 -30.656 7.469 1 87 487 ASP A N 1
ATOM 3974 C CA . ASP A 1 487 ? 25.984 -29.266 7.074 1 87 487 ASP A CA 1
ATOM 3975 C C . ASP A 1 487 ? 26.531 -29 5.676 1 87 487 ASP A C 1
ATOM 3977 O O . ASP A 1 487 ? 26.594 -27.844 5.234 1 87 487 ASP A O 1
ATOM 3981 N N . GLY A 1 488 ? 26.938 -30.016 5.004 1 91.5 488 GLY A N 1
ATOM 3982 C CA . GLY A 1 488 ? 27.406 -29.875 3.633 1 91.5 488 GLY A CA 1
ATOM 3983 C C . GLY A 1 488 ? 28.891 -29.578 3.537 1 91.5 488 GLY A C 1
ATOM 3984 O O . GLY A 1 488 ? 29.406 -29.328 2.449 1 91.5 488 GLY A O 1
ATOM 3985 N N . SER A 1 489 ? 29.578 -29.609 4.707 1 92.06 489 SER A N 1
ATOM 3986 C CA . SER A 1 489 ? 31.016 -29.422 4.68 1 92.06 489 SER A CA 1
ATOM 3987 C C . SER A 1 489 ? 31.703 -30.5 3.861 1 92.06 489 SER A C 1
ATOM 3989 O O . SER A 1 489 ? 31.156 -31.594 3.678 1 92.06 489 SER A O 1
ATOM 3991 N N . LEU A 1 490 ? 32.938 -30.188 3.455 1 93.88 490 LEU A N 1
ATOM 3992 C CA . LEU A 1 490 ? 33.656 -31.078 2.559 1 93.88 490 LEU A CA 1
ATOM 3993 C C . LEU A 1 490 ? 34.406 -32.156 3.348 1 93.88 490 LEU A C 1
ATOM 3995 O O . LEU A 1 490 ? 35.594 -32.344 3.145 1 93.88 490 LEU A O 1
ATOM 3999 N N . THR A 1 491 ? 33.75 -32.719 4.297 1 94.19 491 THR A N 1
ATOM 4000 C CA . THR A 1 491 ? 34.25 -33.875 5.055 1 94.19 491 THR A CA 1
ATOM 4001 C C . THR A 1 491 ? 33.25 -35 5.047 1 94.19 491 THR A C 1
ATOM 4003 O O . THR A 1 491 ? 32.062 -34.781 4.875 1 94.19 491 THR A O 1
ATOM 4006 N N . LYS A 1 492 ? 33.75 -36.188 5.199 1 92.94 492 LYS A N 1
ATOM 4007 C CA . LYS A 1 492 ? 32.875 -37.344 5.16 1 92.94 492 LYS A CA 1
ATOM 4008 C C . LYS A 1 492 ? 31.812 -37.281 6.254 1 92.94 492 LYS A C 1
ATOM 4010 O O . LYS A 1 492 ? 30.688 -37.781 6.062 1 92.94 492 LYS A O 1
ATOM 4015 N N . GLU A 1 493 ? 32.125 -36.719 7.41 1 91.94 493 GLU A N 1
ATOM 4016 C CA . GLU A 1 493 ? 31.234 -36.688 8.57 1 91.94 493 GLU A CA 1
ATOM 4017 C C . GLU A 1 493 ? 30.141 -35.625 8.391 1 91.94 493 GLU A C 1
ATOM 4019 O O . GLU A 1 493 ? 29.047 -35.75 8.93 1 91.94 493 GLU A O 1
ATOM 4024 N N . LYS A 1 494 ? 30.5 -34.656 7.582 1 93.12 494 LYS A N 1
ATOM 4025 C CA . LYS A 1 494 ? 29.625 -33.5 7.578 1 93.12 494 LYS A CA 1
ATOM 4026 C C . LYS A 1 494 ? 28.953 -33.312 6.219 1 93.12 494 LYS A C 1
ATOM 4028 O O . LYS A 1 494 ? 27.969 -32.594 6.094 1 93.12 494 LYS A O 1
ATOM 4033 N N . ALA A 1 495 ? 29.406 -34 5.219 1 94.5 495 ALA A N 1
ATOM 4034 C CA . ALA A 1 495 ? 28.781 -33.906 3.898 1 94.5 495 ALA A CA 1
ATOM 4035 C C . ALA A 1 495 ? 27.359 -34.438 3.928 1 94.5 495 ALA A C 1
ATOM 4037 O O . ALA A 1 495 ? 27.031 -35.312 4.734 1 94.5 495 ALA A O 1
ATOM 4038 N N . TYR A 1 496 ? 26.531 -33.906 3.076 1 92.25 496 TYR A N 1
ATOM 4039 C CA . TYR A 1 496 ? 25.172 -34.406 2.971 1 92.25 496 TYR A CA 1
ATOM 4040 C C . TYR A 1 496 ? 25.156 -35.844 2.467 1 92.25 496 TYR A C 1
ATOM 4042 O O . TYR A 1 496 ? 26 -36.219 1.638 1 92.25 496 TYR A O 1
ATOM 4050 N N . ASN A 1 497 ? 24.203 -36.562 2.959 1 89.75 497 ASN A N 1
ATOM 4051 C CA . ASN A 1 497 ? 24.016 -37.938 2.467 1 89.75 497 ASN A CA 1
ATOM 4052 C C . ASN A 1 497 ? 23.141 -37.969 1.219 1 89.75 497 ASN A C 1
ATOM 4054 O O . ASN A 1 497 ? 21.922 -38.125 1.315 1 89.75 497 ASN A O 1
ATOM 4058 N N . GLY A 1 498 ? 23.812 -37.906 0.088 1 92.06 498 GLY A N 1
ATOM 4059 C CA . GLY A 1 498 ? 23.047 -37.812 -1.146 1 92.06 498 GLY A CA 1
ATOM 4060 C C . GLY A 1 498 ? 22.328 -36.5 -1.298 1 92.06 498 GLY A C 1
ATOM 4061 O O . GLY A 1 498 ? 22.781 -35.469 -0.809 1 92.06 498 GLY A O 1
ATOM 4062 N N . THR A 1 499 ? 21.328 -36.469 -2.156 1 90.5 499 THR A N 1
ATOM 4063 C CA . THR A 1 499 ? 20.547 -35.25 -2.436 1 90.5 499 THR A CA 1
ATOM 4064 C C . THR A 1 499 ? 19.078 -35.5 -2.121 1 90.5 499 THR A C 1
ATOM 4066 O O . THR A 1 499 ? 18.656 -36.656 -1.932 1 90.5 499 THR A O 1
ATOM 4069 N N . ASN A 1 500 ? 18.359 -34.469 -1.88 1 88.25 500 ASN A N 1
ATOM 4070 C CA . ASN A 1 500 ? 16.922 -34.5 -1.66 1 88.25 500 ASN A CA 1
ATOM 4071 C C . ASN A 1 500 ? 16.25 -33.188 -2.064 1 88.25 500 ASN A C 1
ATOM 4073 O O . ASN A 1 500 ? 16.859 -32.375 -2.73 1 88.25 500 ASN A O 1
ATOM 4077 N N . ILE A 1 501 ? 15 -33 -1.662 1 85.75 501 ILE A N 1
ATOM 4078 C CA . ILE A 1 501 ? 14.188 -31.891 -2.104 1 85.75 501 ILE A CA 1
ATOM 4079 C C . ILE A 1 501 ? 14.734 -30.594 -1.517 1 85.75 501 ILE A C 1
ATOM 4081 O O . ILE A 1 501 ? 14.617 -29.516 -2.127 1 85.75 501 ILE A O 1
ATOM 4085 N N . SER A 1 502 ? 15.391 -30.562 -0.344 1 85.38 502 SER A N 1
ATOM 4086 C CA . SER A 1 502 ? 15.859 -29.359 0.341 1 85.38 502 SER A CA 1
ATOM 4087 C C . SER A 1 502 ? 17.375 -29.234 0.247 1 85.38 502 SER A C 1
ATOM 4089 O O . SER A 1 502 ? 17.953 -28.234 0.694 1 85.38 502 SER A O 1
ATOM 4091 N N . THR A 1 503 ? 18.047 -30.203 -0.197 1 87.88 503 THR A N 1
ATOM 4092 C CA . THR A 1 503 ? 19.484 -30.188 -0.466 1 87.88 503 THR A CA 1
ATOM 4093 C C . THR A 1 503 ? 19.781 -30.734 -1.861 1 87.88 503 THR A C 1
ATOM 4095 O O . THR A 1 503 ? 20.453 -31.766 -2.006 1 87.88 503 THR A O 1
ATOM 4098 N N . PHE A 1 504 ? 19.312 -29.984 -2.762 1 89.5 504 PHE A N 1
ATOM 4099 C CA . PHE A 1 504 ? 19.344 -30.406 -4.16 1 89.5 504 PHE A CA 1
ATOM 4100 C C . PHE A 1 504 ? 20.625 -29.953 -4.836 1 89.5 504 PHE A C 1
ATOM 4102 O O . PHE A 1 504 ? 20.609 -29.094 -5.727 1 89.5 504 PHE A O 1
ATOM 4109 N N . TYR A 1 505 ? 21.75 -30.562 -4.434 1 90.56 505 TYR A N 1
ATOM 4110 C CA . TYR A 1 505 ? 23.062 -30.297 -5.012 1 90.56 505 TYR A CA 1
ATOM 4111 C C . TYR A 1 505 ? 23.516 -31.469 -5.883 1 90.56 505 TYR A C 1
ATOM 4113 O O . TYR A 1 505 ? 23.859 -32.531 -5.375 1 90.56 505 TYR A O 1
ATOM 4121 N N . ARG A 1 506 ? 23.625 -31.188 -7.188 1 90.75 506 ARG A N 1
ATOM 4122 C CA . ARG A 1 506 ? 23.969 -32.281 -8.07 1 90.75 506 ARG A CA 1
ATOM 4123 C C . ARG A 1 506 ? 25.031 -31.875 -9.094 1 90.75 506 ARG A C 1
ATOM 4125 O O . ARG A 1 506 ? 25.641 -32.719 -9.734 1 90.75 506 ARG A O 1
ATOM 4132 N N . THR A 1 507 ? 25.281 -30.609 -9.211 1 90.44 507 THR A N 1
ATOM 4133 C CA . THR A 1 507 ? 26.234 -30.125 -10.195 1 90.44 507 THR A CA 1
ATOM 4134 C C . THR A 1 507 ? 27.641 -30.062 -9.617 1 90.44 507 THR A C 1
ATOM 4136 O O . THR A 1 507 ? 27.875 -29.406 -8.602 1 90.44 507 THR A O 1
ATOM 4139 N N . PRO A 1 508 ? 28.578 -30.719 -10.297 1 91.19 508 PRO A N 1
ATOM 4140 C CA . PRO A 1 508 ? 29.953 -30.641 -9.805 1 91.19 508 PRO A CA 1
ATOM 4141 C C . PRO A 1 508 ? 30.484 -29.219 -9.75 1 91.19 508 PRO A C 1
ATOM 4143 O O . PRO A 1 508 ? 30.266 -28.422 -10.672 1 91.19 508 PRO A O 1
ATOM 4146 N N . SER A 1 509 ? 31.266 -28.922 -8.68 1 87.62 509 SER A N 1
ATOM 4147 C CA . SER A 1 509 ? 31.828 -27.594 -8.5 1 87.62 509 SER A CA 1
ATOM 4148 C C . SER A 1 509 ? 32.75 -27.219 -9.672 1 87.62 509 SER A C 1
ATOM 4150 O O . SER A 1 509 ? 32.875 -26.047 -10.008 1 87.62 509 SER A O 1
ATOM 4152 N N . GLN A 1 510 ? 33.344 -28.234 -10.289 1 86.56 510 GLN A N 1
ATOM 4153 C CA . GLN A 1 510 ? 34.281 -28.016 -11.391 1 86.56 510 GLN A CA 1
ATOM 4154 C C . GLN A 1 510 ? 33.562 -27.375 -12.586 1 86.56 510 GLN A C 1
ATOM 4156 O O . GLN A 1 510 ? 34.25 -26.844 -13.477 1 86.56 510 GLN A O 1
ATOM 4161 N N . PHE A 1 511 ? 32.312 -27.562 -12.664 1 88.75 511 PHE A N 1
ATOM 4162 C CA . PHE A 1 511 ? 31.578 -26.953 -13.75 1 88.75 511 PHE A CA 1
ATOM 4163 C C . PHE A 1 511 ? 31.672 -25.422 -13.68 1 88.75 511 PHE A C 1
ATOM 4165 O O . PHE A 1 511 ? 31.672 -24.75 -14.711 1 88.75 511 PHE A O 1
ATOM 4172 N N . PHE A 1 512 ? 31.75 -24.938 -12.523 1 79.56 512 PHE A N 1
ATOM 4173 C CA . PHE A 1 512 ? 31.75 -23.484 -12.32 1 79.56 512 PHE A CA 1
ATOM 4174 C C . PHE A 1 512 ? 33.156 -22.938 -12.273 1 79.56 512 PHE A C 1
ATOM 4176 O O . PHE A 1 512 ? 34.094 -23.625 -11.82 1 79.56 512 PHE A O 1
ATOM 4183 N N . VAL A 1 513 ? 33.375 -21.906 -13.18 1 63.38 513 VAL A N 1
ATOM 4184 C CA . VAL A 1 513 ? 34.719 -21.281 -13.211 1 63.38 513 VAL A CA 1
ATOM 4185 C C . VAL A 1 513 ? 34.688 -20.016 -12.359 1 63.38 513 VAL A C 1
ATOM 4187 O O . VAL A 1 513 ? 33.781 -19.203 -12.469 1 63.38 513 VAL A O 1
ATOM 4190 N N . GLY A 1 514 ? 35.656 -19.781 -11.414 1 55.47 514 GLY A N 1
ATOM 4191 C CA . GLY A 1 514 ? 36 -18.547 -10.719 1 55.47 514 GLY A CA 1
ATOM 4192 C C . GLY A 1 514 ? 34.969 -18.203 -9.641 1 55.47 514 GLY A C 1
ATOM 4193 O O . GLY A 1 514 ? 33.938 -18.859 -9.516 1 55.47 514 GLY A O 1
ATOM 4194 N N . ASN A 1 515 ? 35.438 -17.562 -8.641 1 46.56 515 ASN A N 1
ATOM 4195 C CA . ASN A 1 515 ? 34.812 -17.016 -7.438 1 46.56 515 ASN A CA 1
ATOM 4196 C C . ASN A 1 515 ? 33.656 -16.078 -7.785 1 46.56 515 ASN A C 1
ATOM 4198 O O . ASN A 1 515 ? 33.25 -15.266 -6.953 1 46.56 515 ASN A O 1
ATOM 4202 N N . GLY A 1 516 ? 33.25 -15.953 -8.945 1 44.81 516 GLY A N 1
ATOM 4203 C CA . GLY A 1 516 ? 32.469 -14.742 -9.148 1 44.81 516 GLY A CA 1
ATOM 4204 C C . GLY A 1 516 ? 31.031 -14.883 -8.75 1 44.81 516 GLY A C 1
ATOM 4205 O O . GLY A 1 516 ? 30.188 -15.219 -9.586 1 44.81 516 GLY A O 1
ATOM 4206 N N . ILE A 1 517 ? 30.812 -15.453 -7.605 1 47.12 517 ILE A N 1
ATOM 4207 C CA . ILE A 1 517 ? 29.453 -15.242 -7.109 1 47.12 517 ILE A CA 1
ATOM 4208 C C . ILE A 1 517 ? 29.109 -13.758 -7.164 1 47.12 517 ILE A C 1
ATOM 4210 O O . ILE A 1 517 ? 29.562 -12.977 -6.332 1 47.12 517 ILE A O 1
ATOM 4214 N N . GLY A 1 518 ? 29.203 -13.117 -8.297 1 50.09 518 GLY A N 1
ATOM 4215 C CA . GLY A 1 518 ? 29.062 -11.672 -8.305 1 50.09 518 GLY A CA 1
ATOM 4216 C C . GLY A 1 518 ? 27.812 -11.188 -7.59 1 50.09 518 GLY A C 1
ATOM 4217 O O . GLY A 1 518 ? 27.891 -10.367 -6.676 1 50.09 518 GLY A O 1
ATOM 4218 N N . ASP A 1 519 ? 26.5 -11.359 -8.133 1 63.66 519 ASP A N 1
ATOM 4219 C CA . ASP A 1 519 ? 25.344 -10.602 -7.672 1 63.66 519 ASP A CA 1
ATOM 4220 C C . ASP A 1 519 ? 24.562 -11.383 -6.625 1 63.66 519 ASP A C 1
ATOM 4222 O O . ASP A 1 519 ? 23.797 -12.297 -6.961 1 63.66 519 ASP A O 1
ATOM 4226 N N . PHE A 1 520 ? 25.047 -11.289 -5.363 1 66.06 520 PHE A N 1
ATOM 4227 C CA . PHE A 1 520 ? 24.453 -11.977 -4.227 1 66.06 520 PHE A CA 1
ATOM 4228 C C . PHE A 1 520 ? 23.281 -11.18 -3.66 1 66.06 520 PHE A C 1
ATOM 4230 O O . PHE A 1 520 ? 23.359 -9.953 -3.561 1 66.06 520 PHE A O 1
ATOM 4237 N N . ASP A 1 521 ? 22.156 -11.961 -3.537 1 72.12 521 ASP A N 1
ATOM 4238 C CA . ASP A 1 521 ? 21.047 -11.438 -2.758 1 72.12 521 ASP A CA 1
ATOM 4239 C C . ASP A 1 521 ? 20.969 -12.102 -1.385 1 72.12 521 ASP A C 1
ATOM 4241 O O . ASP A 1 521 ? 21.156 -13.312 -1.265 1 72.12 521 ASP A O 1
ATOM 4245 N N . PRO A 1 522 ? 20.75 -11.328 -0.421 1 72.56 522 PRO A N 1
ATOM 4246 C CA . PRO A 1 522 ? 20.641 -11.906 0.922 1 72.56 522 PRO A CA 1
ATOM 4247 C C . PRO A 1 522 ? 19.562 -12.984 1.019 1 72.56 522 PRO A C 1
ATOM 4249 O O . PRO A 1 522 ? 19.609 -13.82 1.927 1 72.56 522 PRO A O 1
ATOM 4252 N N . GLY A 1 523 ? 18.609 -13.062 0.141 1 71.12 523 GLY A N 1
ATOM 4253 C CA . GLY A 1 523 ? 17.547 -14.055 0.143 1 71.12 523 GLY A CA 1
ATOM 4254 C C . GLY A 1 523 ? 17.969 -15.367 -0.504 1 71.12 523 GLY A C 1
ATOM 4255 O O . GLY A 1 523 ? 17.266 -16.375 -0.379 1 71.12 523 GLY A O 1
ATOM 4256 N N . ASP A 1 524 ? 19.094 -15.375 -1.076 1 74.38 524 ASP A N 1
ATOM 4257 C CA . ASP A 1 524 ? 19.594 -16.609 -1.688 1 74.38 524 ASP A CA 1
ATOM 4258 C C . ASP A 1 524 ? 19.922 -17.641 -0.627 1 74.38 524 ASP A C 1
ATOM 4260 O O . ASP A 1 524 ? 20.516 -17.328 0.407 1 74.38 524 ASP A O 1
ATOM 4264 N N . THR A 1 525 ? 19.531 -18.797 -0.849 1 73.69 525 THR A N 1
ATOM 4265 C CA . THR A 1 525 ? 19.797 -19.828 0.152 1 73.69 525 THR A CA 1
ATOM 4266 C C . THR A 1 525 ? 20.875 -20.797 -0.34 1 73.69 525 THR A C 1
ATOM 4268 O O . THR A 1 525 ? 21.438 -21.562 0.448 1 73.69 525 THR A O 1
ATOM 4271 N N . GLY A 1 526 ? 21.156 -20.781 -1.613 1 73.75 526 GLY A N 1
ATOM 4272 C CA . GLY A 1 526 ? 22.172 -21.672 -2.143 1 73.75 526 GLY A CA 1
ATOM 4273 C C . GLY A 1 526 ? 23.578 -21.344 -1.663 1 73.75 526 GLY A C 1
ATOM 4274 O O . GLY A 1 526 ? 23.938 -20.172 -1.55 1 73.75 526 GLY A O 1
ATOM 4275 N N . LYS A 1 527 ? 24.266 -22.406 -1.269 1 76.94 527 LYS A N 1
ATOM 4276 C CA . LYS A 1 527 ? 25.656 -22.25 -0.836 1 76.94 527 LYS A CA 1
ATOM 4277 C C . LYS A 1 527 ? 26.609 -22.891 -1.838 1 76.94 527 LYS A C 1
ATOM 4279 O O . LYS A 1 527 ? 26.234 -23.797 -2.574 1 76.94 527 LYS A O 1
ATOM 4284 N N . THR A 1 528 ? 27.75 -22.297 -1.85 1 77.44 528 THR A N 1
ATOM 4285 C CA . THR A 1 528 ? 28.75 -22.828 -2.762 1 77.44 528 THR A CA 1
ATOM 4286 C C . THR A 1 528 ? 29.641 -23.844 -2.055 1 77.44 528 THR A C 1
ATOM 4288 O O . THR A 1 528 ? 29.734 -23.844 -0.826 1 77.44 528 THR A O 1
ATOM 4291 N N . ALA A 1 529 ? 30.25 -24.781 -2.84 1 82 529 ALA A N 1
ATOM 4292 C CA . ALA A 1 529 ? 31.234 -25.766 -2.391 1 82 529 ALA A CA 1
ATOM 4293 C C . ALA A 1 529 ? 30.656 -26.641 -1.285 1 82 529 ALA A C 1
ATOM 4295 O O . ALA A 1 529 ? 31.25 -26.766 -0.209 1 82 529 ALA A O 1
ATOM 4296 N N . ILE A 1 530 ? 29.625 -27.266 -1.626 1 91.19 530 ILE A N 1
ATOM 4297 C CA . ILE A 1 530 ? 28.922 -28.125 -0.685 1 91.19 530 ILE A CA 1
ATOM 4298 C C . ILE A 1 530 ? 29.359 -29.578 -0.894 1 91.19 530 ILE A C 1
ATOM 4300 O O . ILE A 1 530 ? 29.438 -30.047 -2.029 1 91.19 530 ILE A O 1
ATOM 4304 N N . GLY A 1 531 ? 29.656 -30.203 0.263 1 94.38 531 GLY A N 1
ATOM 4305 C CA . GLY A 1 531 ? 29.984 -31.609 0.202 1 94.38 531 GLY A CA 1
ATOM 4306 C C . GLY A 1 531 ? 28.766 -32.531 0.21 1 94.38 531 GLY A C 1
ATOM 4307 O O . GLY A 1 531 ? 27.891 -32.375 1.057 1 94.38 531 GLY A O 1
ATOM 4308 N N . VAL A 1 532 ? 28.766 -33.5 -0.757 1 94.94 532 VAL A N 1
ATOM 4309 C CA . VAL A 1 532 ? 27.734 -34.5 -0.821 1 94.94 532 VAL A CA 1
ATOM 4310 C C . VAL A 1 532 ? 28.375 -35.906 -0.982 1 94.94 532 VAL A C 1
ATOM 4312 O O . VAL A 1 532 ? 29.281 -36.062 -1.796 1 94.94 532 VAL A O 1
ATOM 4315 N N . LEU A 1 533 ? 27.891 -36.781 -0.225 1 94.88 533 LEU A N 1
ATOM 4316 C CA . LEU A 1 533 ? 28.406 -38.125 -0.342 1 94.88 533 LEU A CA 1
ATOM 4317 C C . LEU A 1 533 ? 27.781 -38.844 -1.538 1 94.88 533 LEU A C 1
ATOM 4319 O O . LEU A 1 533 ? 26.562 -38.812 -1.717 1 94.88 533 LEU A O 1
ATOM 4323 N N . ASP A 1 534 ? 28.625 -39.5 -2.279 1 94.44 534 ASP A N 1
ATOM 4324 C CA . ASP A 1 534 ? 28.109 -40.375 -3.328 1 94.44 534 ASP A CA 1
ATOM 4325 C C . ASP A 1 534 ? 27.766 -41.75 -2.775 1 94.44 534 ASP A C 1
ATOM 4327 O O . ASP A 1 534 ? 27.812 -41.969 -1.564 1 94.44 534 ASP A O 1
ATOM 4331 N N . ARG A 1 535 ? 27.391 -42.656 -3.631 1 92.06 535 ARG A N 1
ATOM 4332 C CA . ARG A 1 535 ? 26.891 -43.938 -3.197 1 92.06 535 ARG A CA 1
ATOM 4333 C C . ARG A 1 535 ? 28 -44.781 -2.578 1 92.06 535 ARG A C 1
ATOM 4335 O O . ARG A 1 535 ? 27.734 -45.719 -1.844 1 92.06 535 ARG A O 1
ATOM 4342 N N . HIS A 1 536 ? 29.219 -44.438 -2.814 1 93.69 536 HIS A N 1
ATOM 4343 C CA . HIS A 1 536 ? 30.375 -45.188 -2.307 1 93.69 536 HIS A CA 1
ATOM 4344 C C . HIS A 1 536 ? 30.969 -44.5 -1.08 1 93.69 536 HIS A C 1
ATOM 4346 O O . HIS A 1 536 ? 32 -44.938 -0.562 1 93.69 536 HIS A O 1
ATOM 4352 N N . GLY A 1 537 ? 30.328 -43.406 -0.69 1 92.81 537 GLY A N 1
ATOM 4353 C CA . GLY A 1 537 ? 30.781 -42.719 0.516 1 92.81 537 GLY A CA 1
ATOM 4354 C C . GLY A 1 537 ? 31.859 -41.688 0.256 1 92.81 537 GLY A C 1
ATOM 4355 O O . GLY A 1 537 ? 32.469 -41.156 1.194 1 92.81 537 GLY A O 1
ATOM 4356 N N . ASN A 1 538 ? 32.219 -41.469 -0.958 1 95.25 538 ASN A N 1
ATOM 4357 C CA . ASN A 1 538 ? 33.188 -40.406 -1.277 1 95.25 538 ASN A CA 1
ATOM 4358 C C . ASN A 1 538 ? 32.531 -39.031 -1.227 1 95.25 538 ASN A C 1
ATOM 4360 O O . ASN A 1 538 ? 31.391 -38.844 -1.642 1 95.25 538 ASN A O 1
ATOM 4364 N N . VAL A 1 539 ? 33.281 -38.062 -0.702 1 96.31 539 VAL A N 1
ATOM 4365 C CA . VAL A 1 539 ? 32.812 -36.688 -0.647 1 96.31 539 VAL A CA 1
ATOM 4366 C C . VAL A 1 539 ? 33 -36.031 -2.006 1 96.31 539 VAL A C 1
ATOM 4368 O O . VAL A 1 539 ? 34.125 -35.969 -2.533 1 96.31 539 VAL A O 1
ATOM 4371 N N . ARG A 1 540 ? 31.969 -35.562 -2.594 1 95.5 540 ARG A N 1
ATOM 4372 C CA . ARG A 1 540 ? 31.984 -34.781 -3.842 1 95.5 540 ARG A CA 1
ATOM 4373 C C . ARG A 1 540 ? 31.672 -33.312 -3.6 1 95.5 540 ARG A C 1
ATOM 4375 O O . ARG A 1 540 ? 30.766 -33 -2.834 1 95.5 540 ARG A O 1
ATOM 4382 N N . SER A 1 541 ? 32.406 -32.406 -4.195 1 93.75 541 SER A N 1
ATOM 4383 C CA . SER A 1 541 ? 32.125 -30.984 -4.105 1 93.75 541 SER A CA 1
ATOM 4384 C C . SER A 1 541 ? 31.125 -30.547 -5.152 1 93.75 541 SER A C 1
ATOM 4386 O O . SER A 1 541 ? 31.359 -30.688 -6.352 1 93.75 541 SER A O 1
ATOM 4388 N N . MET A 1 542 ? 30.016 -30.094 -4.648 1 91.44 542 MET A N 1
ATOM 4389 C CA . MET A 1 542 ? 28.906 -29.703 -5.512 1 91.44 542 MET A CA 1
ATOM 4390 C C . MET A 1 542 ? 28.562 -28.234 -5.332 1 91.44 542 MET A C 1
ATOM 4392 O O . MET A 1 542 ? 28.875 -27.641 -4.301 1 91.44 542 MET A O 1
ATOM 4396 N N . GLU A 1 543 ? 27.953 -27.594 -6.344 1 83.12 543 GLU A N 1
ATOM 4397 C CA . GLU A 1 543 ? 27.438 -26.219 -6.309 1 83.12 543 GLU A CA 1
ATOM 4398 C C . GLU A 1 543 ? 26.109 -26.109 -7.039 1 83.12 543 GLU A C 1
ATOM 4400 O O . GLU A 1 543 ? 25.859 -26.859 -7.992 1 83.12 543 GLU A O 1
ATOM 4405 N N . PRO A 1 544 ? 25.266 -25.375 -6.355 1 73.88 544 PRO A N 1
ATOM 4406 C CA . PRO A 1 544 ? 24.016 -25.188 -7.082 1 73.88 544 PRO A CA 1
ATOM 4407 C C . PRO A 1 544 ? 24.141 -24.25 -8.273 1 73.88 544 PRO A C 1
ATOM 4409 O O . PRO A 1 544 ? 25.125 -23.516 -8.375 1 73.88 544 PRO A O 1
ATOM 4412 N N . GLU A 1 545 ? 23.234 -24.531 -9.258 1 61.62 545 GLU A N 1
ATOM 4413 C CA . GLU A 1 545 ? 23.219 -23.641 -10.406 1 61.62 545 GLU A CA 1
ATOM 4414 C C . GLU A 1 545 ? 22.781 -22.234 -10.008 1 61.62 545 GLU A C 1
ATOM 4416 O O . GLU A 1 545 ? 21.656 -22.031 -9.547 1 61.62 545 GLU A O 1
ATOM 4421 N N . PHE A 1 546 ? 23.703 -21.375 -9.531 1 54 546 PHE A N 1
ATOM 4422 C CA . PHE A 1 546 ? 23.25 -20 -9.258 1 54 546 PHE A CA 1
ATOM 4423 C C . PHE A 1 546 ? 22.969 -19.266 -10.562 1 54 546 PHE A C 1
ATOM 4425 O O . PHE A 1 546 ? 23.625 -19.5 -11.578 1 54 546 PHE A O 1
ATOM 4432 N N . MET A 1 547 ? 21.797 -18.688 -10.656 1 47.81 547 MET A N 1
ATOM 4433 C CA . MET A 1 547 ? 21.578 -17.734 -11.734 1 47.81 547 MET A CA 1
ATOM 4434 C C . MET A 1 547 ? 22.797 -16.844 -11.945 1 47.81 547 MET A C 1
ATOM 4436 O O . MET A 1 547 ? 22.859 -15.734 -11.398 1 47.81 547 MET A O 1
ATOM 4440 N N . ALA A 1 548 ? 23.906 -17.234 -11.516 1 40.41 548 ALA A N 1
ATOM 4441 C CA . ALA A 1 548 ? 25.062 -16.344 -11.461 1 40.41 548 ALA A CA 1
ATOM 4442 C C . ALA A 1 548 ? 25.391 -15.773 -12.836 1 40.41 548 ALA A C 1
ATOM 4444 O O . ALA A 1 548 ? 24.969 -16.328 -13.859 1 40.41 548 ALA A O 1
ATOM 4445 N N . ARG A 1 549 ? 26.234 -14.664 -12.906 1 39.5 549 ARG A N 1
ATOM 4446 C CA . ARG A 1 549 ? 27.016 -13.742 -13.727 1 39.5 549 ARG A CA 1
ATOM 4447 C C . ARG A 1 549 ? 27.875 -14.492 -14.727 1 39.5 549 ARG A C 1
ATOM 4449 O O . ARG A 1 549 ? 28.953 -14.023 -15.102 1 39.5 549 ARG A O 1
ATOM 4456 N N . SER A 1 550 ? 27.828 -15.766 -14.875 1 36.31 550 SER A N 1
ATOM 4457 C CA . SER A 1 550 ? 29.047 -16.047 -15.633 1 36.31 550 SER A CA 1
ATOM 4458 C C . SER A 1 550 ? 29.062 -15.273 -16.953 1 36.31 550 SER A C 1
ATOM 4460 O O . SER A 1 550 ? 28.125 -15.375 -17.75 1 36.31 550 SER A O 1
ATOM 4462 N N . PRO A 1 551 ? 29.859 -14.336 -17.078 1 38.19 551 PRO A N 1
ATOM 4463 C CA . PRO A 1 551 ? 30.031 -13.75 -18.406 1 38.19 551 PRO A CA 1
ATOM 4464 C C . PRO A 1 551 ? 29.922 -14.781 -19.531 1 38.19 551 PRO A C 1
ATOM 4466 O O . PRO A 1 551 ? 29.578 -14.438 -20.656 1 38.19 551 PRO A O 1
ATOM 4469 N N . THR A 1 552 ? 30.531 -15.93 -19.312 1 34.16 552 THR A N 1
ATOM 4470 C CA . THR A 1 552 ? 30.594 -16.953 -20.359 1 34.16 552 THR A CA 1
ATOM 4471 C C . THR A 1 552 ? 29.266 -17.688 -20.469 1 34.16 552 THR A C 1
ATOM 4473 O O . THR A 1 552 ? 28.984 -18.328 -21.484 1 34.16 552 THR A O 1
ATOM 4476 N N . LEU A 1 553 ? 28.875 -18.328 -19.328 1 34.62 553 LEU A N 1
ATOM 4477 C CA . LEU A 1 553 ? 27.625 -19.062 -19.469 1 34.62 553 LEU A CA 1
ATOM 4478 C C . LEU A 1 553 ? 26.438 -18.094 -19.438 1 34.62 553 LEU A C 1
ATOM 4480 O O . LEU A 1 553 ? 26.484 -17.047 -18.797 1 34.62 553 LEU A O 1
ATOM 4484 N N . GLY A 1 554 ? 25.578 -18.109 -20.328 1 29.94 554 GLY A N 1
ATOM 4485 C CA . GLY A 1 554 ? 24.312 -17.406 -20.5 1 29.94 554 GLY A CA 1
ATOM 4486 C C . GLY A 1 554 ? 23.5 -17.312 -19.219 1 29.94 554 GLY A C 1
ATOM 4487 O O . GLY A 1 554 ? 23.672 -18.125 -18.312 1 29.94 554 GLY A O 1
ATOM 4488 N N . LYS A 1 555 ? 23.062 -16.172 -18.672 1 34.16 555 LYS A N 1
ATOM 4489 C CA . LYS A 1 555 ? 22.125 -15.789 -17.625 1 34.16 555 LYS A CA 1
ATOM 4490 C C . LYS A 1 555 ? 21 -16.812 -17.5 1 34.16 555 LYS A C 1
ATOM 4492 O O . LYS A 1 555 ? 20.406 -17.219 -18.5 1 34.16 555 LYS A O 1
ATOM 4497 N N . SER A 1 556 ? 21.219 -17.828 -16.672 1 35.84 556 SER A N 1
ATOM 4498 C CA . SER A 1 556 ? 19.859 -18.297 -16.469 1 35.84 556 SER A CA 1
ATOM 4499 C C . SER A 1 556 ? 18.875 -17.141 -16.391 1 35.84 556 SER A C 1
ATOM 4501 O O . SER A 1 556 ? 18.969 -16.297 -15.5 1 35.84 556 SER A O 1
ATOM 4503 N N . ALA A 1 557 ? 18.781 -16.641 -17.484 1 35.78 557 ALA A N 1
ATOM 4504 C CA . ALA A 1 557 ? 18.125 -15.391 -17.844 1 35.78 557 ALA A CA 1
ATOM 4505 C C . ALA A 1 557 ? 16.656 -15.414 -17.422 1 35.78 557 ALA A C 1
ATOM 4507 O O . ALA A 1 557 ? 15.859 -16.172 -17.984 1 35.78 557 ALA A O 1
ATOM 4508 N N . SER A 1 558 ? 16.594 -15.625 -16.047 1 36.56 558 SER A N 1
ATOM 4509 C CA . SER A 1 558 ? 15.211 -15.234 -15.836 1 36.56 558 SER A CA 1
ATOM 4510 C C . SER A 1 558 ? 15 -13.75 -16.109 1 36.56 558 SER A C 1
ATOM 4512 O O . SER A 1 558 ? 15.906 -12.938 -15.891 1 36.56 558 SER A O 1
ATOM 4514 N N . GLY A 1 559 ? 14.312 -13.531 -17.125 1 36.12 559 GLY A N 1
ATOM 4515 C CA . GLY A 1 559 ? 13.93 -12.141 -17.344 1 36.12 559 GLY A CA 1
ATOM 4516 C C . GLY A 1 559 ? 12.539 -11.82 -16.828 1 36.12 559 GLY A C 1
ATOM 4517 O O . GLY A 1 559 ? 11.578 -12.531 -17.125 1 36.12 559 GLY A O 1
ATOM 4518 N N . THR A 1 560 ? 12.578 -11.016 -15.75 1 40.47 560 THR A N 1
ATOM 4519 C CA . THR A 1 560 ? 11.289 -10.547 -15.266 1 40.47 560 THR A CA 1
ATOM 4520 C C . THR A 1 560 ? 10.609 -9.664 -16.312 1 40.47 560 THR A C 1
ATOM 4522 O O . THR A 1 560 ? 11.258 -8.852 -16.969 1 40.47 560 THR A O 1
ATOM 4525 N N . LEU A 1 561 ? 9.312 -10.109 -16.625 1 51.88 561 LEU A N 1
ATOM 4526 C CA . LEU A 1 561 ? 8.516 -9.375 -17.594 1 51.88 561 LEU A CA 1
ATOM 4527 C C . LEU A 1 561 ? 7.781 -8.219 -16.938 1 51.88 561 LEU A C 1
ATOM 4529 O O . LEU A 1 561 ? 7.348 -8.328 -15.781 1 51.88 561 LEU A O 1
ATOM 4533 N N . MET B 1 1 ? -36.031 -8.172 26.391 1 26.06 1 MET B N 1
ATOM 4534 C CA . MET B 1 1 ? -36.594 -9.516 26.562 1 26.06 1 MET B CA 1
ATOM 4535 C C . MET B 1 1 ? -38.031 -9.469 27.094 1 26.06 1 MET B C 1
ATOM 4537 O O . MET B 1 1 ? -38.219 -9.164 28.266 1 26.06 1 MET B O 1
ATOM 4541 N N . LEU B 1 2 ? -38.938 -9.109 26.172 1 26.11 2 LEU B N 1
ATOM 4542 C CA . LEU B 1 2 ? -40.281 -8.906 26.703 1 26.11 2 LEU B CA 1
ATOM 4543 C C . LEU B 1 2 ? -40.938 -10.234 27.062 1 26.11 2 LEU B C 1
ATOM 4545 O O . LEU B 1 2 ? -41.188 -11.062 26.188 1 26.11 2 LEU B O 1
ATOM 4549 N N . LYS B 1 3 ? -40.625 -10.883 28.281 1 30.05 3 LYS B N 1
ATOM 4550 C CA . LYS B 1 3 ? -41.312 -12.055 28.797 1 30.05 3 LYS B CA 1
ATOM 4551 C C . LYS B 1 3 ? -42.781 -11.727 29.125 1 30.05 3 LYS B C 1
ATOM 4553 O O . LYS B 1 3 ? -43.031 -10.93 30.031 1 30.05 3 LYS B O 1
ATOM 4558 N N . VAL B 1 4 ? -43.469 -11.617 28.094 1 29.55 4 VAL B N 1
ATOM 4559 C CA . VAL B 1 4 ? -44.875 -11.484 28.484 1 29.55 4 VAL B CA 1
ATOM 4560 C C . VAL B 1 4 ? -45.406 -12.828 28.969 1 29.55 4 VAL B C 1
ATOM 4562 O O . VAL B 1 4 ? -45.406 -13.812 28.203 1 29.55 4 VAL B O 1
ATOM 4565 N N . PHE B 1 5 ? -45.156 -13.172 30.25 1 30.41 5 PHE B N 1
ATOM 4566 C CA . PHE B 1 5 ? -45.781 -14.32 30.891 1 30.41 5 PHE B CA 1
ATOM 4567 C C . PHE B 1 5 ? -47.281 -14.078 31.094 1 30.41 5 PHE B C 1
ATOM 4569 O O . PHE B 1 5 ? -47.656 -13.188 31.844 1 30.41 5 PHE B O 1
ATOM 4576 N N . VAL B 1 6 ? -47.938 -14.305 30.062 1 30.3 6 VAL B N 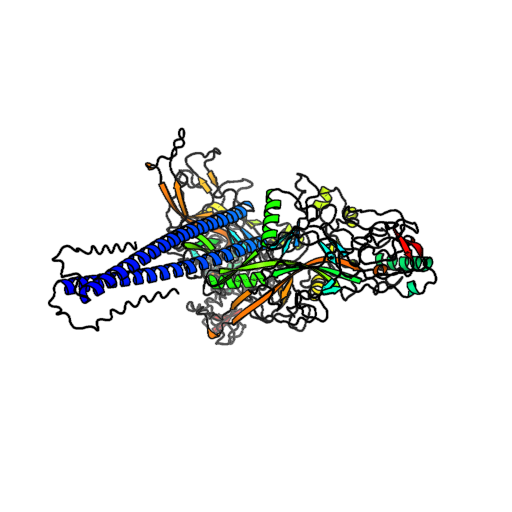1
ATOM 4577 C CA . VAL B 1 6 ? -49.375 -14.281 30.375 1 30.3 6 VAL B CA 1
ATOM 4578 C C . VAL B 1 6 ? -49.781 -15.586 31.062 1 30.3 6 VAL B C 1
ATOM 4580 O O . VAL B 1 6 ? -49.688 -16.656 30.469 1 30.3 6 VAL B O 1
ATOM 4583 N N . VAL B 1 7 ? -49.469 -15.75 32.344 1 30.36 7 VAL B N 1
ATOM 4584 C CA . VAL B 1 7 ? -49.969 -16.891 33.125 1 30.36 7 VAL B CA 1
ATOM 4585 C C . VAL B 1 7 ? -51.469 -16.75 33.312 1 30.36 7 VAL B C 1
ATOM 4587 O O . VAL B 1 7 ? -51.938 -15.797 33.969 1 30.36 7 VAL B O 1
ATOM 4590 N N . VAL B 1 8 ? -52.219 -17.219 32.438 1 30.78 8 VAL B N 1
ATOM 4591 C CA . VAL B 1 8 ? -53.656 -17.297 32.719 1 30.78 8 VAL B CA 1
ATOM 4592 C C . VAL B 1 8 ? -53.906 -18.438 33.719 1 30.78 8 VAL B C 1
ATOM 4594 O O . VAL B 1 8 ? -53.688 -19.609 33.375 1 30.78 8 VAL B O 1
ATOM 4597 N N . ALA B 1 9 ? -53.719 -18.266 35 1 30.58 9 ALA B N 1
ATOM 4598 C CA . ALA B 1 9 ? -54.094 -19.219 36.031 1 30.58 9 ALA B CA 1
ATOM 4599 C C . ALA B 1 9 ? -55.625 -19.438 36.031 1 30.58 9 ALA B C 1
ATOM 4601 O O . ALA B 1 9 ? -56.375 -18.484 36.25 1 30.58 9 ALA B O 1
ATOM 4602 N N . VAL B 1 10 ? -56.031 -20.312 35.344 1 31.34 10 VAL B N 1
ATOM 4603 C CA . VAL B 1 10 ? -57.438 -20.734 35.469 1 31.34 10 VAL B CA 1
ATOM 4604 C C . VAL B 1 10 ? -57.688 -21.281 36.844 1 31.34 10 VAL B C 1
ATOM 4606 O O . VAL B 1 10 ? -57.062 -22.266 37.281 1 31.34 10 VAL B O 1
ATOM 4609 N N . PHE B 1 11 ? -57.906 -20.406 37.844 1 30.62 11 PHE B N 1
ATOM 4610 C CA . PHE B 1 11 ? -58.344 -20.828 39.156 1 30.62 11 PHE B CA 1
ATOM 4611 C C . PHE B 1 11 ? -59.594 -21.688 39.062 1 30.62 11 PHE B C 1
ATOM 4613 O O . PHE B 1 11 ? -60.688 -21.188 38.719 1 30.62 11 PHE B O 1
ATOM 4620 N N . LEU B 1 12 ? -59.5 -22.938 38.781 1 33.88 12 LEU B N 1
ATOM 4621 C CA . LEU B 1 12 ? -60.594 -23.922 38.844 1 33.88 12 LEU B CA 1
ATOM 4622 C C . LEU B 1 12 ? -61.031 -24.172 40.281 1 33.88 12 LEU B C 1
ATOM 4624 O O . LEU B 1 12 ? -60.75 -25.234 40.844 1 33.88 12 LEU B O 1
ATOM 4628 N N . GLY B 1 13 ? -60.719 -23.391 41.188 1 31.3 13 GLY B N 1
ATOM 4629 C CA . GLY B 1 13 ? -61.094 -23.812 42.531 1 31.3 13 GLY B CA 1
ATOM 4630 C C . GLY B 1 13 ? -62.562 -24.094 42.656 1 31.3 13 GLY B C 1
ATOM 4631 O O . GLY B 1 13 ? -63.031 -24.562 43.719 1 31.3 13 GLY B O 1
ATOM 4632 N N . GLY B 1 14 ? -63.438 -23.203 42.281 1 31.27 14 GLY B N 1
ATOM 4633 C CA . GLY B 1 14 ? -64.688 -23.406 42.938 1 31.27 14 GLY B CA 1
ATOM 4634 C C . GLY B 1 14 ? -65.312 -24.781 42.688 1 31.27 14 GLY B C 1
ATOM 4635 O O . GLY B 1 14 ? -64.75 -25.562 41.906 1 31.27 14 GLY B O 1
ATOM 4636 N N . ARG B 1 15 ? -66.688 -25.078 43.312 1 32.59 15 ARG B N 1
ATOM 4637 C CA . ARG B 1 15 ? -67.5 -26.25 43.281 1 32.59 15 ARG B CA 1
ATOM 4638 C C . ARG B 1 15 ? -67.625 -26.844 41.875 1 32.59 15 ARG B C 1
ATOM 4640 O O . ARG B 1 15 ? -67.75 -26.109 40.906 1 32.59 15 ARG B O 1
ATOM 4647 N N . TRP B 1 16 ? -67.125 -28.078 41.688 1 34.31 16 TRP B N 1
ATOM 4648 C CA . TRP B 1 16 ? -67.25 -29 40.562 1 34.31 16 TRP B CA 1
ATOM 4649 C C . TRP B 1 16 ? -68.562 -28.859 39.906 1 34.31 16 TRP B C 1
ATOM 4651 O O . TRP B 1 16 ? -69.625 -29.188 40.5 1 34.31 16 TRP B O 1
ATOM 4661 N N . ALA B 1 17 ? -69.125 -27.766 39.531 1 35.41 17 ALA B N 1
ATOM 4662 C CA . ALA B 1 17 ? -70.188 -27.922 38.531 1 35.41 17 ALA B CA 1
ATOM 4663 C C . ALA B 1 17 ? -69.875 -29.094 37.594 1 35.41 17 ALA B C 1
ATOM 4665 O O . ALA B 1 17 ? -68.75 -29.312 37.219 1 35.41 17 ALA B O 1
ATOM 4666 N N . SER B 1 18 ? -70.75 -30.234 37.75 1 39.81 18 SER B N 1
ATOM 4667 C CA . SER B 1 18 ? -70.625 -31.531 37.062 1 39.81 18 SER B CA 1
ATOM 4668 C C . SER B 1 18 ? -70.062 -31.375 35.656 1 39.81 18 SER B C 1
ATOM 4670 O O . SER B 1 18 ? -70.562 -30.516 34.906 1 39.81 18 SER B O 1
ATOM 4672 N N . ALA B 1 19 ? -68.812 -31.562 35.375 1 47.28 19 ALA B N 1
ATOM 4673 C CA . ALA B 1 19 ? -68.312 -31.875 34.062 1 47.28 19 ALA B CA 1
ATOM 4674 C C . ALA B 1 19 ? -69.438 -32.344 33.125 1 47.28 19 ALA B C 1
ATOM 4676 O O . ALA B 1 19 ? -69.25 -32.344 31.906 1 47.28 19 ALA B O 1
ATOM 4677 N N . ALA B 1 20 ? -70.562 -32.719 33.812 1 55.31 20 ALA B N 1
ATOM 4678 C CA . ALA B 1 20 ? -71.688 -33.281 33.031 1 55.31 20 ALA B CA 1
ATOM 4679 C C . ALA B 1 20 ? -72.5 -32.188 32.375 1 55.31 20 ALA B C 1
ATOM 4681 O O . ALA B 1 20 ? -73.375 -32.438 31.578 1 55.31 20 ALA B O 1
ATOM 4682 N N . ASP B 1 21 ? -72.25 -30.984 32.719 1 61.78 21 ASP B N 1
ATOM 4683 C CA . ASP B 1 21 ? -73 -29.922 32.062 1 61.78 21 ASP B CA 1
ATOM 4684 C C . ASP B 1 21 ? -72.375 -29.531 30.734 1 61.78 21 ASP B C 1
ATOM 4686 O O . ASP B 1 21 ? -71.25 -29.156 30.656 1 61.78 21 ASP B O 1
ATOM 4690 N N . PRO B 1 22 ? -73 -29.812 29.594 1 74.94 22 PRO B N 1
ATOM 4691 C CA . PRO B 1 22 ? -72.5 -29.562 28.234 1 74.94 22 PRO B CA 1
ATOM 4692 C C . PRO B 1 22 ? -72.062 -28.125 28.031 1 74.94 22 PRO B C 1
ATOM 4694 O O . PRO B 1 22 ? -71.125 -27.891 27.266 1 74.94 22 PRO B O 1
ATOM 4697 N N . THR B 1 23 ? -72.625 -27.219 28.781 1 69.62 23 THR B N 1
ATOM 4698 C CA . THR B 1 23 ? -72.188 -25.812 28.672 1 69.62 23 THR B CA 1
ATOM 4699 C C . THR B 1 23 ? -70.812 -25.609 29.25 1 69.62 23 THR B C 1
ATOM 4701 O O . THR B 1 23 ? -69.938 -24.938 28.641 1 69.62 23 THR B O 1
ATOM 4704 N N . VAL B 1 24 ? -70.562 -26.094 30.438 1 71.06 24 VAL B N 1
ATOM 4705 C CA . VAL B 1 24 ? -69.25 -26 31.078 1 71.06 24 VAL B CA 1
ATOM 4706 C C . VAL B 1 24 ? -68.188 -26.703 30.25 1 71.06 24 VAL B C 1
ATOM 4708 O O . VAL B 1 24 ? -67.062 -26.172 30.062 1 71.06 24 VAL B O 1
ATOM 4711 N N . ALA B 1 25 ? -68.625 -27.797 29.688 1 74.25 25 ALA B N 1
ATOM 4712 C CA . ALA B 1 25 ? -67.688 -28.547 28.844 1 74.25 25 ALA B CA 1
ATOM 4713 C C . ALA B 1 25 ? -67.312 -27.734 27.609 1 74.25 25 ALA B C 1
ATOM 4715 O O . ALA B 1 25 ? -66.125 -27.719 27.203 1 74.25 25 ALA B O 1
ATOM 4716 N N . SER B 1 26 ? -68.25 -27.016 27.047 1 76.12 26 SER B N 1
ATOM 4717 C CA . SER B 1 26 ? -68 -26.188 25.875 1 76.12 26 SER B CA 1
ATOM 4718 C C . SER B 1 26 ? -67.125 -25.016 26.203 1 76.12 26 SER B C 1
ATOM 4720 O O . SER B 1 26 ? -66.188 -24.703 25.422 1 76.12 26 SER B O 1
ATOM 4722 N N . LEU B 1 27 ? -67.188 -24.453 27.266 1 73.56 27 LEU B N 1
ATOM 4723 C CA . LEU B 1 27 ? -66.375 -23.328 27.688 1 73.56 27 LEU B CA 1
ATOM 4724 C C . LEU B 1 27 ? -64.938 -23.766 28 1 73.56 27 LEU B C 1
ATOM 4726 O O . LEU B 1 27 ? -64 -23.062 27.641 1 73.56 27 LEU B O 1
ATOM 4730 N N . GLN B 1 28 ? -64.875 -24.906 28.578 1 74.88 28 GLN B N 1
ATOM 4731 C CA . GLN B 1 28 ? -63.562 -25.453 28.859 1 74.88 28 GLN B CA 1
ATOM 4732 C C . GLN B 1 28 ? -62.812 -25.75 27.562 1 74.88 28 GLN B C 1
ATOM 4734 O O . GLN B 1 28 ? -61.625 -25.484 27.453 1 74.88 28 GLN B O 1
ATOM 4739 N N . ALA B 1 29 ? -63.562 -26.266 26.688 1 76.69 29 ALA B N 1
ATOM 4740 C CA . ALA B 1 29 ? -62.969 -26.531 25.375 1 76.69 29 ALA B CA 1
ATOM 4741 C C . ALA B 1 29 ? -62.5 -25.234 24.719 1 76.69 29 ALA B C 1
ATOM 4743 O O . ALA B 1 29 ? -61.438 -25.203 24.094 1 76.69 29 ALA B O 1
ATOM 4744 N N . GLN B 1 30 ? -63.125 -24.188 24.891 1 74.94 30 GLN B N 1
ATOM 4745 C CA . GLN B 1 30 ? -62.75 -22.891 24.344 1 74.94 30 GLN B CA 1
ATOM 4746 C C . GLN B 1 30 ? -61.5 -22.344 25.031 1 74.94 30 GLN B C 1
ATOM 4748 O O . GLN B 1 30 ? -60.625 -21.812 24.375 1 74.94 30 GLN B O 1
ATOM 4753 N N . ILE B 1 31 ? -61.469 -22.547 26.234 1 74.56 31 ILE B N 1
ATOM 4754 C CA . ILE B 1 31 ? -60.281 -22.109 26.984 1 74.56 31 ILE B CA 1
ATOM 4755 C C . ILE B 1 31 ? -59.062 -22.875 26.516 1 74.56 31 ILE B C 1
ATOM 4757 O O . ILE B 1 31 ? -58 -22.297 26.312 1 74.56 31 ILE B O 1
ATOM 4761 N N . GLU B 1 32 ? -59.25 -24.094 26.297 1 76.5 32 GLU B N 1
ATOM 4762 C CA . GLU B 1 32 ? -58.156 -24.922 25.797 1 76.5 32 GLU B CA 1
ATOM 4763 C C . GLU B 1 32 ? -57.688 -24.453 24.422 1 76.5 32 GLU B C 1
ATOM 4765 O O . GLU B 1 32 ? -56.5 -24.406 24.156 1 76.5 32 GLU B O 1
ATOM 4770 N N . HIS B 1 33 ? -58.625 -24.109 23.656 1 77.5 33 HIS B N 1
ATOM 4771 C CA . HIS B 1 33 ? -58.312 -23.625 22.328 1 77.5 33 HIS B CA 1
ATOM 4772 C C . HIS B 1 33 ? -57.562 -22.297 22.391 1 77.5 33 HIS B C 1
ATOM 4774 O O . HIS B 1 33 ? -56.562 -22.094 21.672 1 77.5 33 HIS B O 1
ATOM 4780 N N . LEU B 1 34 ? -57.906 -21.469 23.234 1 74.69 34 LEU B N 1
ATOM 4781 C CA . LEU B 1 34 ? -57.219 -20.188 23.422 1 74.69 34 LEU B CA 1
ATOM 4782 C C . LEU B 1 34 ? -55.812 -20.375 23.984 1 74.69 34 LEU B C 1
ATOM 4784 O O . LEU B 1 34 ? -54.906 -19.688 23.578 1 74.69 34 LEU B O 1
ATOM 4788 N N . GLN B 1 35 ? -55.75 -21.344 24.766 1 75.62 35 GLN B N 1
ATOM 4789 C CA . GLN B 1 35 ? -54.406 -21.672 25.281 1 75.62 35 GLN B CA 1
ATOM 4790 C C . GLN B 1 35 ? -53.5 -22.172 24.188 1 75.62 35 GLN B C 1
ATOM 4792 O O . GLN B 1 35 ? -52.312 -21.828 24.141 1 75.62 35 GLN B O 1
ATOM 4797 N N . GLN B 1 36 ? -54.031 -22.938 23.359 1 78.44 36 GLN B N 1
ATOM 4798 C CA . GLN B 1 36 ? -53.25 -23.406 22.219 1 78.44 36 GLN B CA 1
ATOM 4799 C C . GLN B 1 36 ? -52.844 -22.25 21.312 1 78.44 36 GLN B C 1
ATOM 4801 O O . GLN B 1 36 ? -51.719 -22.234 20.828 1 78.44 36 GLN B O 1
ATOM 4806 N N . SER B 1 37 ? -53.688 -21.344 21.219 1 73.62 37 SER B N 1
ATOM 4807 C CA . SER B 1 37 ? -53.375 -20.156 20.438 1 73.62 37 SER B CA 1
ATOM 4808 C C . SER B 1 37 ? -52.281 -19.344 21.078 1 73.62 37 SER B C 1
ATOM 4810 O O . SER B 1 37 ? -51.375 -18.859 20.391 1 73.62 37 SER B O 1
ATOM 4812 N N . LEU B 1 38 ? -52.312 -19.297 22.312 1 73 38 LEU B N 1
ATOM 4813 C CA . LEU B 1 38 ? -51.25 -18.594 23.031 1 73 38 LEU B CA 1
ATOM 4814 C C . LEU B 1 38 ? -49.906 -19.281 22.859 1 73 38 LEU B C 1
ATOM 4816 O O . LEU B 1 38 ? -48.906 -18.609 22.688 1 73 38 LEU B O 1
ATOM 4820 N N . ASN B 1 39 ? -49.938 -20.562 22.828 1 74.69 39 ASN B N 1
ATOM 4821 C CA . ASN B 1 39 ? -48.719 -21.328 22.594 1 74.69 39 ASN B CA 1
ATOM 4822 C C . ASN B 1 39 ? -48.188 -21.078 21.188 1 74.69 39 ASN B C 1
ATOM 4824 O O . ASN B 1 39 ? -46.969 -20.984 21 1 74.69 39 ASN B O 1
ATOM 4828 N N . SER B 1 40 ? -49.094 -20.891 20.344 1 76.75 40 SER B N 1
ATOM 4829 C CA . SER B 1 40 ? -48.688 -20.578 18.969 1 76.75 40 SER B CA 1
ATOM 4830 C C . SER B 1 40 ? -48.062 -19.203 18.891 1 76.75 40 SER B C 1
ATOM 4832 O O . SER B 1 40 ? -47.062 -19.016 18.172 1 76.75 40 SER B O 1
ATOM 4834 N N . TYR B 1 41 ? -48.438 -18.359 19.688 1 75.38 41 TYR B N 1
ATOM 4835 C CA . TYR B 1 41 ? -47.844 -17.031 19.719 1 75.38 41 TYR B CA 1
ATOM 4836 C C . TYR B 1 41 ? -46.469 -17.062 20.344 1 75.38 41 TYR B C 1
ATOM 4838 O O . TYR B 1 41 ? -45.562 -16.328 19.922 1 75.38 41 TYR B O 1
ATOM 4846 N N . GLN B 1 42 ? -46.344 -17.906 21.25 1 75.5 42 GLN B N 1
ATOM 4847 C CA . GLN B 1 42 ? -45 -18.062 21.812 1 75.5 42 GLN B CA 1
ATOM 4848 C C . GLN B 1 42 ? -44 -18.531 20.75 1 75.5 42 GLN B C 1
ATOM 4850 O O . GLN B 1 42 ? -42.875 -18.062 20.703 1 75.5 42 GLN B O 1
ATOM 4855 N N . LYS B 1 43 ? -44.438 -19.391 20.016 1 80.25 43 LYS B N 1
ATOM 4856 C CA . LYS B 1 43 ? -43.594 -19.875 18.922 1 80.25 43 LYS B CA 1
ATOM 4857 C C . LYS B 1 43 ? -43.25 -18.75 17.953 1 80.25 43 LYS B C 1
ATOM 4859 O O . LYS B 1 43 ? -42.094 -18.641 17.5 1 80.25 43 LYS B O 1
ATOM 4864 N N . ILE B 1 44 ? -44.156 -17.922 17.75 1 78.25 44 ILE B N 1
ATOM 4865 C CA . ILE B 1 44 ? -43.938 -16.781 16.875 1 78.25 44 ILE B CA 1
ATOM 4866 C C . ILE B 1 44 ? -42.906 -15.844 17.5 1 78.25 44 ILE B C 1
ATOM 4868 O O . ILE B 1 44 ? -42 -15.328 16.812 1 78.25 44 ILE B O 1
ATOM 4872 N N . VAL B 1 45 ? -43.031 -15.648 18.734 1 76.25 45 VAL B N 1
ATOM 4873 C CA . VAL B 1 45 ? -42.094 -14.797 19.453 1 76.25 45 VAL B CA 1
ATOM 4874 C C . VAL B 1 45 ? -40.688 -15.391 19.359 1 76.25 45 VAL B C 1
ATOM 4876 O O . VAL B 1 45 ? -39.719 -14.664 19.125 1 76.25 45 VAL B O 1
ATOM 4879 N N . ASP B 1 46 ? -40.625 -16.672 19.469 1 81.44 46 ASP B N 1
ATOM 4880 C CA . ASP B 1 46 ? -39.344 -17.359 19.344 1 81.44 46 ASP B CA 1
ATOM 4881 C C . ASP B 1 46 ? -38.75 -17.203 17.953 1 81.44 46 ASP B C 1
ATOM 4883 O O . ASP B 1 46 ? -37.562 -16.984 17.781 1 81.44 46 ASP B O 1
ATOM 4887 N N . ASP B 1 47 ? -39.625 -17.25 17.047 1 81.12 47 ASP B N 1
ATOM 4888 C CA . ASP B 1 47 ? -39.188 -17.094 15.664 1 81.12 47 ASP B CA 1
ATOM 4889 C C . ASP B 1 47 ? -38.688 -15.68 15.398 1 81.12 47 ASP B C 1
ATOM 4891 O O . ASP B 1 47 ? -37.688 -15.484 14.719 1 81.12 47 ASP B O 1
ATOM 4895 N N . VAL B 1 48 ? -39.344 -14.797 15.969 1 80.19 48 VAL B N 1
ATOM 4896 C CA . VAL B 1 48 ? -38.938 -13.398 15.828 1 80.19 48 VAL B CA 1
ATOM 4897 C C . VAL B 1 48 ? -37.594 -13.172 16.484 1 80.19 48 VAL B C 1
ATOM 4899 O O . VAL B 1 48 ? -36.719 -12.484 15.945 1 80.19 48 VAL B O 1
ATOM 4902 N N . ALA B 1 49 ? -37.438 -13.758 17.562 1 79.06 49 ALA B N 1
ATOM 4903 C CA . ALA B 1 49 ? -36.156 -13.648 18.266 1 79.06 49 ALA B CA 1
ATOM 4904 C C . ALA B 1 49 ? -35.031 -14.219 17.422 1 79.06 49 ALA B C 1
ATOM 4906 O O . ALA B 1 49 ? -33.938 -13.641 17.375 1 79.06 49 ALA B O 1
ATOM 4907 N N . ALA B 1 50 ? -35.344 -15.234 16.812 1 85.31 50 ALA B N 1
ATOM 4908 C CA . ALA B 1 50 ? -34.344 -15.859 15.945 1 85.31 50 ALA B CA 1
ATOM 4909 C C . ALA B 1 50 ? -34 -14.961 14.758 1 85.31 50 ALA B C 1
ATOM 4911 O O . ALA B 1 50 ? -32.812 -14.82 14.398 1 85.31 50 ALA B O 1
ATOM 4912 N N . ILE B 1 51 ? -34.969 -14.352 14.234 1 84.69 51 ILE B N 1
ATOM 4913 C CA . ILE B 1 51 ? -34.781 -13.453 13.102 1 84.69 51 ILE B CA 1
ATOM 4914 C C . ILE B 1 51 ? -33.938 -12.25 13.531 1 84.69 51 ILE B C 1
ATOM 4916 O O . ILE B 1 51 ? -33.062 -11.812 12.805 1 84.69 51 ILE B O 1
ATOM 4920 N N . LEU B 1 52 ? -34.188 -11.797 14.656 1 83.62 52 LEU B N 1
ATOM 4921 C CA . LEU B 1 52 ? -33.438 -10.648 15.164 1 83.62 52 LEU B CA 1
ATOM 4922 C C . LEU B 1 52 ? -31.984 -11.016 15.383 1 83.62 52 LEU B C 1
ATOM 4924 O O . LEU B 1 52 ? -31.094 -10.195 15.148 1 83.62 52 LEU B O 1
ATOM 4928 N N . THR B 1 53 ? -31.812 -12.156 15.797 1 85.44 53 THR B N 1
ATOM 4929 C CA . THR B 1 53 ? -30.453 -12.641 15.961 1 85.44 53 THR B CA 1
ATOM 4930 C C . THR B 1 53 ? -29.734 -12.719 14.609 1 85.44 53 THR B C 1
ATOM 4932 O O . THR B 1 53 ? -28.578 -12.32 14.492 1 85.44 53 THR B O 1
ATOM 4935 N N . ASP B 1 54 ? -30.453 -13.148 13.695 1 86.75 54 ASP B N 1
ATOM 4936 C CA . ASP B 1 54 ? -29.906 -13.234 12.344 1 86.75 54 ASP B CA 1
ATOM 4937 C C . ASP B 1 54 ? -29.594 -11.852 11.789 1 86.75 54 ASP B C 1
ATOM 4939 O O . ASP B 1 54 ? -28.578 -11.648 11.125 1 86.75 54 ASP B O 1
ATOM 4943 N N . TYR B 1 55 ? -30.406 -10.945 12.086 1 86.25 55 TYR B N 1
ATOM 4944 C CA . TYR B 1 55 ? -30.188 -9.57 11.641 1 86.25 55 TYR B CA 1
ATOM 4945 C C . TYR B 1 55 ? -28.953 -8.977 12.305 1 86.25 55 TYR B C 1
ATOM 4947 O O . TYR B 1 55 ? -28.172 -8.273 11.656 1 86.25 55 TYR B O 1
ATOM 4955 N N . ARG B 1 56 ? -28.844 -9.297 13.469 1 87.5 56 ARG B N 1
ATOM 4956 C CA . ARG B 1 56 ? -27.672 -8.805 14.172 1 87.5 56 ARG B CA 1
ATOM 4957 C C . ARG B 1 56 ? -26.391 -9.391 13.57 1 87.5 56 ARG B C 1
ATOM 4959 O O . ARG B 1 56 ? -25.391 -8.68 13.414 1 87.5 56 ARG B O 1
ATOM 4966 N N . ARG B 1 57 ? -26.469 -10.555 13.273 1 90 57 ARG B N 1
ATOM 4967 C CA . ARG B 1 57 ? -25.328 -11.203 12.641 1 90 57 ARG B CA 1
ATOM 4968 C C . ARG B 1 57 ? -25.031 -10.586 11.273 1 90 57 ARG B C 1
ATOM 4970 O O . ARG B 1 57 ? -23.875 -10.32 10.945 1 90 57 ARG B O 1
ATOM 4977 N N . THR B 1 58 ? -26.047 -10.359 10.555 1 90.44 58 THR B N 1
ATOM 4978 C CA . THR B 1 58 ? -25.891 -9.758 9.234 1 90.44 58 THR B CA 1
ATOM 4979 C C . THR B 1 58 ? -25.312 -8.352 9.344 1 90.44 58 THR B C 1
ATOM 4981 O O . THR B 1 58 ? -24.422 -7.98 8.57 1 90.44 58 THR B O 1
ATOM 4984 N N . MET B 1 59 ? -25.75 -7.66 10.297 1 89.62 59 MET B N 1
ATOM 4985 C CA . MET B 1 59 ? -25.219 -6.316 10.523 1 89.62 59 MET B CA 1
ATOM 4986 C C . MET B 1 59 ? -23.75 -6.367 10.914 1 89.62 59 MET B C 1
ATOM 4988 O O . MET B 1 59 ? -22.969 -5.516 10.5 1 89.62 59 MET B O 1
ATOM 4992 N N . THR B 1 60 ? -23.453 -7.309 11.672 1 91.88 60 THR B N 1
ATOM 4993 C CA . THR B 1 60 ? -22.062 -7.508 12.039 1 91.88 60 THR B CA 1
ATOM 4994 C C . THR B 1 60 ? -21.219 -7.809 10.805 1 91.88 60 THR B C 1
ATOM 4996 O O . THR B 1 60 ? -20.156 -7.207 10.609 1 91.88 60 THR B O 1
ATOM 4999 N N . ASP B 1 61 ? -21.734 -8.664 10 1 90.25 61 ASP B N 1
ATOM 5000 C CA . ASP B 1 61 ? -21.016 -9.039 8.789 1 90.25 61 ASP B CA 1
ATOM 5001 C C . ASP B 1 61 ? -20.859 -7.852 7.844 1 90.25 61 ASP B C 1
ATOM 5003 O O . ASP B 1 61 ? -19.797 -7.645 7.27 1 90.25 61 ASP B O 1
ATOM 5007 N N . MET B 1 62 ? -21.828 -7.07 7.73 1 91.19 62 MET B N 1
ATOM 5008 C CA . MET B 1 62 ? -21.797 -5.891 6.875 1 91.19 62 MET B CA 1
ATOM 5009 C C . MET B 1 62 ? -20.812 -4.859 7.418 1 91.19 62 MET B C 1
ATOM 5011 O O . MET B 1 62 ? -20.062 -4.25 6.652 1 91.19 62 MET B O 1
ATOM 5015 N N . GLY B 1 63 ? -20.906 -4.719 8.719 1 91.88 63 GLY B N 1
ATOM 5016 C CA . GLY B 1 63 ? -19.969 -3.805 9.328 1 91.88 63 GLY B CA 1
ATOM 5017 C C . GLY B 1 63 ? -18.516 -4.227 9.141 1 91.88 63 GLY B C 1
ATOM 5018 O O . GLY B 1 63 ? -17.656 -3.4 8.82 1 91.88 63 GLY B O 1
ATOM 5019 N N . LYS B 1 64 ? -18.281 -5.438 9.273 1 92.44 64 LYS B N 1
ATOM 5020 C CA . LYS B 1 64 ? -16.938 -5.965 9.062 1 92.44 64 LYS B CA 1
ATOM 5021 C C . LYS B 1 64 ? -16.5 -5.82 7.609 1 92.44 64 LYS B C 1
ATOM 5023 O O . LYS B 1 64 ? -15.344 -5.523 7.328 1 92.44 64 LYS B O 1
ATOM 5028 N N . HIS B 1 65 ? -17.422 -6.062 6.793 1 93.38 65 HIS B N 1
ATOM 5029 C CA . HIS B 1 65 ? -17.094 -5.902 5.383 1 93.38 65 HIS B CA 1
ATOM 5030 C C . HIS B 1 65 ? -16.766 -4.445 5.059 1 93.38 65 HIS B C 1
ATOM 5032 O O . HIS B 1 65 ? -15.859 -4.168 4.266 1 93.38 65 HIS B O 1
ATOM 5038 N N . MET B 1 66 ? -17.5 -3.596 5.598 1 93 66 MET B N 1
ATOM 5039 C CA . MET B 1 66 ? -17.188 -2.18 5.406 1 93 66 MET B CA 1
ATOM 5040 C C . MET B 1 66 ? -15.789 -1.857 5.91 1 93 66 MET B C 1
ATOM 5042 O O . MET B 1 66 ? -15.062 -1.088 5.277 1 93 66 MET B O 1
ATOM 5046 N N . MET B 1 67 ? -15.445 -2.447 7.004 1 93.62 67 MET B N 1
ATOM 5047 C CA . MET B 1 67 ? -14.086 -2.307 7.512 1 93.62 67 MET B CA 1
ATOM 5048 C C . MET B 1 67 ? -13.07 -2.76 6.473 1 93.62 67 MET B C 1
ATOM 5050 O O . MET B 1 67 ? -12.047 -2.104 6.273 1 93.62 67 MET B O 1
ATOM 5054 N N . GLN B 1 68 ? -13.344 -3.822 5.844 1 93 68 GLN B N 1
ATOM 5055 C CA . GLN B 1 68 ? -12.445 -4.367 4.832 1 93 68 GLN B CA 1
ATOM 5056 C C . GLN B 1 68 ? -12.367 -3.451 3.613 1 93 68 GLN B C 1
ATOM 5058 O O . GLN B 1 68 ? -11.305 -3.291 3.018 1 93 68 GLN B O 1
ATOM 5063 N N . MET B 1 69 ? -13.477 -2.893 3.289 1 93.31 69 MET B N 1
ATOM 5064 C CA . MET B 1 69 ? -13.492 -1.957 2.168 1 93.31 69 MET B CA 1
ATOM 5065 C C . MET B 1 69 ? -12.648 -0.723 2.477 1 93.31 69 MET B C 1
ATOM 5067 O O . MET B 1 69 ? -11.93 -0.229 1.61 1 93.31 69 MET B O 1
ATOM 5071 N N . GLU B 1 70 ? -12.773 -0.264 3.67 1 94.19 70 GLU B N 1
ATOM 5072 C CA . GLU B 1 70 ? -11.969 0.878 4.086 1 94.19 70 GLU B CA 1
ATOM 5073 C C . GLU B 1 70 ? -10.477 0.543 4.047 1 94.19 70 GLU B C 1
ATOM 5075 O O . GLU B 1 70 ? -9.672 1.351 3.59 1 94.19 70 GLU B O 1
ATOM 5080 N N . LEU B 1 71 ? -10.188 -0.638 4.516 1 93.69 71 LEU B N 1
ATOM 5081 C CA . LEU B 1 71 ? -8.805 -1.102 4.438 1 93.69 71 LEU B CA 1
ATOM 5082 C C . LEU B 1 71 ? -8.344 -1.188 2.986 1 93.69 71 LEU B C 1
ATOM 5084 O O . LEU B 1 71 ? -7.211 -0.825 2.668 1 93.69 71 LEU B O 1
ATOM 5088 N N . PHE B 1 72 ? -9.172 -1.667 2.109 1 93.75 72 PHE B N 1
ATOM 5089 C CA . PHE B 1 72 ? -8.836 -1.768 0.694 1 93.75 72 PHE B CA 1
ATOM 5090 C C . PHE B 1 72 ? -8.484 -0.399 0.122 1 93.75 72 PHE B C 1
ATOM 5092 O O . PHE B 1 72 ? -7.488 -0.255 -0.59 1 93.75 72 PHE B O 1
ATOM 5099 N N . VAL B 1 73 ? -9.227 0.564 0.442 1 93.88 73 VAL B N 1
ATOM 5100 C CA . VAL B 1 73 ? -8.977 1.921 -0.033 1 93.88 73 VAL B CA 1
ATOM 5101 C C . VAL B 1 73 ? -7.652 2.434 0.535 1 93.88 73 VAL B C 1
ATOM 5103 O O . VAL B 1 73 ? -6.848 3.027 -0.187 1 93.88 73 VAL B O 1
ATOM 5106 N N . GLN B 1 74 ? -7.441 2.211 1.796 1 95.06 74 GLN B N 1
ATOM 5107 C CA . GLN B 1 74 ? -6.195 2.645 2.418 1 95.06 74 GLN B CA 1
ATOM 5108 C C . GLN B 1 74 ? -4.992 1.963 1.775 1 95.06 74 GLN B C 1
ATOM 5110 O O . GLN B 1 74 ? -3.963 2.602 1.537 1 95.06 74 GLN B O 1
ATOM 5115 N N . GLU B 1 75 ? -5.109 0.67 1.525 1 93.38 75 GLU B N 1
ATOM 5116 C CA . GLU B 1 75 ? -4.031 -0.066 0.875 1 93.38 75 GLU B CA 1
ATOM 5117 C C . GLU B 1 75 ? -3.762 0.473 -0.527 1 93.38 75 GLU B C 1
ATOM 5119 O O . GLU B 1 75 ? -2.611 0.528 -0.967 1 93.38 75 GLU B O 1
ATOM 5124 N N . ARG B 1 76 ? -4.773 0.812 -1.201 1 92.44 76 ARG B N 1
ATOM 5125 C CA . ARG B 1 76 ? -4.602 1.436 -2.51 1 92.44 76 ARG B CA 1
ATOM 5126 C C . ARG B 1 76 ? -3.832 2.748 -2.395 1 92.44 76 ARG B C 1
ATOM 5128 O O . ARG B 1 76 ? -2.924 3.012 -3.184 1 92.44 76 ARG B O 1
ATOM 5135 N N . ILE B 1 77 ? -4.172 3.553 -1.483 1 92.06 77 ILE B N 1
ATOM 5136 C CA . ILE B 1 77 ? -3.488 4.824 -1.273 1 92.06 77 ILE B CA 1
ATOM 5137 C C . ILE B 1 77 ? -2.023 4.57 -0.926 1 92.06 77 ILE B C 1
ATOM 5139 O O . ILE B 1 77 ? -1.131 5.25 -1.437 1 92.06 77 ILE B O 1
ATOM 5143 N N . ARG B 1 78 ? -1.762 3.566 -0.096 1 91 78 ARG B N 1
ATOM 5144 C CA . ARG B 1 78 ? -0.394 3.223 0.278 1 91 78 ARG B CA 1
ATOM 5145 C C . ARG B 1 78 ? 0.406 2.76 -0.935 1 91 78 ARG B C 1
ATOM 5147 O O . ARG B 1 78 ? 1.619 2.965 -1 1 91 78 ARG B O 1
ATOM 5154 N N . SER B 1 79 ? -0.271 2.154 -1.86 1 87.19 79 SER B N 1
ATOM 5155 C CA . SER B 1 79 ? 0.429 1.636 -3.031 1 87.19 79 SER B CA 1
ATOM 5156 C C . SER B 1 79 ? 0.623 2.721 -4.086 1 87.19 79 SER B C 1
ATOM 5158 O O . SER B 1 79 ? 1.383 2.537 -5.039 1 87.19 79 SER B O 1
ATOM 5160 N N . ASP B 1 80 ? -0.015 3.842 -3.99 1 83.56 80 ASP B N 1
ATOM 5161 C CA . ASP B 1 80 ? 0.07 4.93 -4.961 1 83.56 80 ASP B CA 1
ATOM 5162 C C . ASP B 1 80 ? 1.297 5.801 -4.703 1 83.56 80 ASP B C 1
ATOM 5164 O O . ASP B 1 80 ? 1.796 6.465 -5.617 1 83.56 80 ASP B O 1
ATOM 5168 N N . GLY B 1 81 ? 1.703 5.812 -3.443 1 80.19 81 GLY B N 1
ATOM 5169 C CA . GLY B 1 81 ? 2.842 6.66 -3.131 1 80.19 81 GLY B CA 1
ATOM 5170 C C . GLY B 1 81 ? 3.191 6.672 -1.654 1 80.19 81 GLY B C 1
ATOM 5171 O O . GLY B 1 81 ? 2.762 5.789 -0.905 1 80.19 81 GLY B O 1
ATOM 5172 N N . HIS B 1 82 ? 4.031 7.664 -1.311 1 85.31 82 HIS B N 1
ATOM 5173 C CA . HIS B 1 82 ? 4.52 7.77 0.059 1 85.31 82 HIS B CA 1
ATOM 5174 C C . HIS B 1 82 ? 3.695 8.773 0.862 1 85.31 82 HIS B C 1
ATOM 5176 O O . HIS B 1 82 ? 2.967 9.586 0.288 1 85.31 82 HIS B O 1
ATOM 5182 N N . SER B 1 83 ? 3.727 8.578 2.146 1 91.25 83 SER B N 1
ATOM 5183 C CA . SER B 1 83 ? 3.211 9.625 3.018 1 91.25 83 SER B CA 1
ATOM 5184 C C . SER B 1 83 ? 3.889 10.961 2.732 1 91.25 83 SER B C 1
ATOM 5186 O O . SER B 1 83 ? 5.098 11.016 2.49 1 91.25 83 SER B O 1
ATOM 5188 N N . GLY B 1 84 ? 3.129 12.039 2.648 1 90.5 84 GLY B N 1
ATOM 5189 C CA . GLY B 1 84 ? 3.648 13.367 2.355 1 90.5 84 GLY B CA 1
ATOM 5190 C C . GLY B 1 84 ? 2.566 14.375 2.014 1 90.5 84 GLY B C 1
ATOM 5191 O O . GLY B 1 84 ? 1.378 14.047 2.037 1 90.5 84 GLY B O 1
ATOM 5192 N N . ALA B 1 85 ? 3.008 15.578 1.815 1 90 85 ALA B N 1
ATOM 5193 C CA . ALA B 1 85 ? 2.094 16.594 1.306 1 90 85 ALA B CA 1
ATOM 5194 C C . ALA B 1 85 ? 1.81 16.375 -0.179 1 90 85 ALA B C 1
ATOM 5196 O O . ALA B 1 85 ? 2.734 16.328 -0.994 1 90 85 ALA B O 1
ATOM 5197 N N . LYS B 1 86 ? 0.58 16.266 -0.478 1 86.75 86 LYS B N 1
ATOM 5198 C CA . LYS B 1 86 ? 0.179 15.898 -1.833 1 86.75 86 LYS B CA 1
ATOM 5199 C C . LYS B 1 86 ? -0.156 17.141 -2.664 1 86.75 86 LYS B C 1
ATOM 5201 O O . LYS B 1 86 ? 0.288 17.266 -3.807 1 86.75 86 LYS B O 1
ATOM 5206 N N . GLN B 1 87 ? -1.004 18.016 -2.037 1 85.75 87 GLN B N 1
ATOM 5207 C CA . GLN B 1 87 ? -1.506 19.156 -2.805 1 85.75 87 GLN B CA 1
ATOM 5208 C C . GLN B 1 87 ? -1.802 20.344 -1.897 1 85.75 87 GLN B C 1
ATOM 5210 O O . GLN B 1 87 ? -1.969 20.188 -0.687 1 85.75 87 GLN B O 1
ATOM 5215 N N . MET B 1 88 ? -1.754 21.422 -2.561 1 85.5 88 MET B N 1
ATOM 5216 C CA . MET B 1 88 ? -2.295 22.641 -1.966 1 85.5 88 MET B CA 1
ATOM 5217 C C . MET B 1 88 ? -3.371 23.25 -2.859 1 85.5 88 MET B C 1
ATOM 5219 O O . MET B 1 88 ? -3.682 22.719 -3.922 1 85.5 88 MET B O 1
ATOM 5223 N N . ARG B 1 89 ? -3.953 24.25 -2.346 1 83 89 ARG B N 1
ATOM 5224 C CA . ARG B 1 89 ? -4.938 24.938 -3.178 1 83 89 ARG B CA 1
ATOM 5225 C C . ARG B 1 89 ? -4.293 25.484 -4.445 1 83 89 ARG B C 1
ATOM 5227 O O . ARG B 1 89 ? -3.184 26.031 -4.402 1 83 89 ARG B O 1
ATOM 5234 N N . VAL B 1 90 ? -5.059 25.375 -5.539 1 76.81 90 VAL B N 1
ATOM 5235 C CA . VAL B 1 90 ? -4.559 25.781 -6.852 1 76.81 90 VAL B CA 1
ATOM 5236 C C . VAL B 1 90 ? -4.348 27.281 -6.887 1 76.81 90 VAL B C 1
ATOM 5238 O O . VAL B 1 90 ? -5.223 28.047 -6.465 1 76.81 90 VAL B O 1
ATOM 5241 N N . ASP B 1 91 ? -3.145 27.609 -7.242 1 72.31 91 ASP B N 1
ATOM 5242 C CA . ASP B 1 91 ? -2.859 29.047 -7.367 1 72.31 91 ASP B CA 1
ATOM 5243 C C . ASP B 1 91 ? -2.467 29.406 -8.797 1 72.31 91 ASP B C 1
ATOM 5245 O O . ASP B 1 91 ? -2.395 30.578 -9.148 1 72.31 91 ASP B O 1
ATOM 5249 N N . ARG B 1 92 ? -2.16 28.406 -9.523 1 68.5 92 ARG B N 1
ATOM 5250 C CA . ARG B 1 92 ? -1.782 28.656 -10.906 1 68.5 92 ARG B CA 1
ATOM 5251 C C . ARG B 1 92 ? -2.389 27.594 -11.836 1 68.5 92 ARG B C 1
ATOM 5253 O O . ARG B 1 92 ? -2.449 26.422 -11.484 1 68.5 92 ARG B O 1
ATOM 5260 N N . GLU B 1 93 ? -2.951 28.125 -12.922 1 66.06 93 GLU B N 1
ATOM 5261 C CA . GLU B 1 93 ? -3.646 27.25 -13.852 1 66.06 93 GLU B CA 1
ATOM 5262 C C . GLU B 1 93 ? -2.932 27.188 -15.195 1 66.06 93 GLU B C 1
ATOM 5264 O O . GLU B 1 93 ? -2.148 28.078 -15.531 1 66.06 93 GLU B O 1
ATOM 5269 N N . GLY B 1 94 ? -2.834 25.984 -15.75 1 69 94 GLY B N 1
ATOM 5270 C CA . GLY B 1 94 ? -2.393 25.781 -17.109 1 69 94 GLY B CA 1
ATOM 5271 C C . GLY B 1 94 ? -2.689 24.375 -17.625 1 69 94 GLY B C 1
ATOM 5272 O O . GLY B 1 94 ? -3.125 23.516 -16.859 1 69 94 GLY B O 1
ATOM 5273 N N . THR B 1 95 ? -2.613 24.266 -18.938 1 72.19 95 THR B N 1
ATOM 5274 C CA . THR B 1 95 ? -2.961 23 -19.562 1 72.19 95 THR B CA 1
ATOM 5275 C C . THR B 1 95 ? -1.708 22.266 -20.031 1 72.19 95 THR B C 1
ATOM 5277 O O . THR B 1 95 ? -1.792 21.141 -20.531 1 72.19 95 THR B O 1
ATOM 5280 N N . ARG B 1 96 ? -0.651 22.922 -19.797 1 69.31 96 ARG B N 1
ATOM 5281 C CA . ARG B 1 96 ? 0.564 22.234 -20.219 1 69.31 96 ARG B CA 1
ATOM 5282 C C . ARG B 1 96 ? 0.889 21.062 -19.297 1 69.31 96 ARG B C 1
ATOM 5284 O O . ARG B 1 96 ? 0.516 21.078 -18.125 1 69.31 96 ARG B O 1
ATOM 5291 N N . SER B 1 97 ? 1.617 20.047 -19.781 1 66.06 97 SER B N 1
ATOM 5292 C CA . SER B 1 97 ? 1.854 18.781 -19.094 1 66.06 97 SER B CA 1
ATOM 5293 C C . SER B 1 97 ? 2.656 18.984 -17.812 1 66.06 97 SER B C 1
ATOM 5295 O O . SER B 1 97 ? 2.641 18.141 -16.922 1 66.06 97 SER B O 1
ATOM 5297 N N . PHE B 1 98 ? 3.236 20.016 -17.797 1 68.5 98 PHE B N 1
ATOM 5298 C CA . PHE B 1 98 ? 4.055 20.234 -16.609 1 68.5 98 PHE B CA 1
ATOM 5299 C C . PHE B 1 98 ? 3.264 20.953 -15.539 1 68.5 98 PHE B C 1
ATOM 5301 O O . PHE B 1 98 ? 3.766 21.172 -14.438 1 68.5 98 PHE B O 1
ATOM 5308 N N . PHE B 1 99 ? 2.064 21.328 -15.922 1 65.12 99 PHE B N 1
ATOM 5309 C CA . PHE B 1 99 ? 1.174 21.828 -14.891 1 65.12 99 PHE B CA 1
ATOM 5310 C C . PHE B 1 99 ? 0.524 20.688 -14.117 1 65.12 99 PHE B C 1
ATOM 5312 O O . PHE B 1 99 ? -0.121 19.828 -14.711 1 65.12 99 PHE B O 1
ATOM 5319 N N . SER B 1 100 ? 1.095 20.281 -12.992 1 63.03 100 SER B N 1
ATOM 5320 C CA . SER B 1 100 ? 0.565 19.172 -12.203 1 63.03 100 SER B CA 1
ATOM 5321 C C . SER B 1 100 ? 0.161 19.625 -10.812 1 63.03 100 SER B C 1
ATOM 5323 O O . SER B 1 100 ? 0.471 20.75 -10.406 1 63.03 100 SER B O 1
ATOM 5325 N N . ASN B 1 101 ? -0.764 18.75 -10.312 1 63.72 101 ASN B N 1
ATOM 5326 C CA . ASN B 1 101 ? -1.068 18.922 -8.898 1 63.72 101 ASN B CA 1
ATOM 5327 C C . ASN B 1 101 ? 0.203 19.016 -8.062 1 63.72 101 ASN B C 1
ATOM 5329 O O . ASN B 1 101 ? 1.102 18.188 -8.203 1 63.72 101 ASN B O 1
ATOM 5333 N N . SER B 1 102 ? 0.291 20.328 -7.5 1 68.38 102 SER B N 1
ATOM 5334 C CA . SER B 1 102 ? 1.573 20.547 -6.836 1 68.38 102 SER B CA 1
ATOM 5335 C C . SER B 1 102 ? 1.382 21.016 -5.402 1 68.38 102 SER B C 1
ATOM 5337 O O . SER B 1 102 ? 0.313 21.516 -5.043 1 68.38 102 SER B O 1
ATOM 5339 N N . HIS B 1 103 ? 2.352 20.688 -4.676 1 73.19 103 HIS B N 1
ATOM 5340 C CA . HIS B 1 103 ? 2.465 21.203 -3.32 1 73.19 103 HIS B CA 1
ATOM 5341 C C . HIS B 1 103 ? 3.125 22.578 -3.312 1 73.19 103 HIS B C 1
ATOM 5343 O O . HIS B 1 103 ? 3.488 23.094 -2.252 1 73.19 103 HIS B O 1
ATOM 5349 N N . VAL B 1 104 ? 3.262 23.109 -4.594 1 73.19 104 VAL B N 1
ATOM 5350 C CA . VAL B 1 104 ? 3.934 24.406 -4.668 1 73.19 104 VAL B CA 1
ATOM 5351 C C . VAL B 1 104 ? 3.08 25.391 -5.469 1 73.19 104 VAL B C 1
ATOM 5353 O O . VAL B 1 104 ? 2.631 25.078 -6.574 1 73.19 104 VAL B O 1
ATOM 5356 N N . GLY B 1 105 ? 2.656 26.469 -4.844 1 72.88 105 GLY B N 1
ATOM 5357 C CA . GLY B 1 105 ? 2.117 27.641 -5.512 1 72.88 105 GLY B CA 1
ATOM 5358 C C . GLY B 1 105 ? 3.094 28.797 -5.562 1 72.88 105 GLY B C 1
ATOM 5359 O O . GLY B 1 105 ? 4.227 28.656 -6.023 1 72.88 105 GLY B O 1
ATOM 5360 N N . THR B 1 106 ? 2.697 29.875 -5.035 1 75.75 106 THR B N 1
ATOM 5361 C CA . THR B 1 106 ? 3.627 30.984 -4.855 1 75.75 106 THR B CA 1
ATOM 5362 C C . THR B 1 106 ? 4.566 30.719 -3.684 1 75.75 106 THR B C 1
ATOM 5364 O O . THR B 1 106 ? 5.625 31.344 -3.576 1 75.75 106 THR B O 1
ATOM 5367 N N . HIS B 1 107 ? 4.074 29.875 -2.971 1 82.44 107 HIS B N 1
ATOM 5368 C CA . HIS B 1 107 ? 4.82 29.391 -1.815 1 82.44 107 HIS B CA 1
ATOM 5369 C C . HIS B 1 107 ? 4.629 27.891 -1.628 1 82.44 107 HIS B C 1
ATOM 5371 O O . HIS B 1 107 ? 3.584 27.344 -1.987 1 82.44 107 HIS B O 1
ATOM 5377 N N . ILE B 1 108 ? 5.617 27.344 -1.08 1 83.56 108 ILE B N 1
ATOM 5378 C CA . ILE B 1 108 ? 5.488 25.922 -0.783 1 83.56 108 ILE B CA 1
ATOM 5379 C C . ILE B 1 108 ? 4.555 25.719 0.41 1 83.56 108 ILE B C 1
ATOM 5381 O O . ILE B 1 108 ? 4.688 26.406 1.43 1 83.56 108 ILE B O 1
ATOM 5385 N N . LEU B 1 109 ? 3.521 24.875 0.29 1 86.44 109 LEU B N 1
ATOM 5386 C CA . LEU B 1 109 ? 2.559 24.484 1.313 1 86.44 109 LEU B CA 1
ATOM 5387 C C . LEU B 1 109 ? 1.84 25.703 1.879 1 86.44 109 LEU B C 1
ATOM 5389 O O . LEU B 1 109 ? 1.434 25.703 3.043 1 86.44 109 LEU B O 1
ATOM 5393 N N . GLY B 1 110 ? 1.829 26.766 1.116 1 81.81 110 GLY B N 1
ATOM 5394 C CA . GLY B 1 110 ? 1.174 27.984 1.571 1 81.81 110 GLY B CA 1
ATOM 5395 C C . GLY B 1 110 ? 1.883 28.641 2.74 1 81.81 110 GLY B C 1
ATOM 5396 O O . GLY B 1 110 ? 1.242 29.25 3.594 1 81.81 110 GLY B O 1
ATOM 5397 N N . MET B 1 111 ? 3.082 28.453 2.795 1 86.69 111 MET B N 1
ATOM 5398 C CA . MET B 1 111 ? 3.873 29.016 3.881 1 86.69 111 MET B CA 1
ATOM 5399 C C . MET B 1 111 ? 3.744 30.531 3.904 1 86.69 111 MET B C 1
ATOM 5401 O O . MET B 1 111 ? 3.793 31.188 2.857 1 86.69 111 MET B O 1
ATOM 5405 N N . HIS B 1 112 ? 3.553 31.062 5.086 1 82.56 112 HIS B N 1
ATOM 5406 C CA . HIS B 1 112 ? 3.471 32.5 5.289 1 82.56 112 HIS B CA 1
ATOM 5407 C C . HIS B 1 112 ? 3.875 32.875 6.711 1 82.56 112 HIS B C 1
ATOM 5409 O O . HIS B 1 112 ? 4.188 32 7.523 1 82.56 112 HIS B O 1
ATOM 5415 N N . ASN B 1 113 ? 3.949 34.219 6.938 1 80.19 113 ASN B N 1
ATOM 5416 C CA . ASN B 1 113 ? 4.574 34.656 8.18 1 80.19 113 ASN B CA 1
ATOM 5417 C C . ASN B 1 113 ? 3.562 35.344 9.094 1 80.19 113 ASN B C 1
ATOM 5419 O O . ASN B 1 113 ? 2.713 36.125 8.633 1 80.19 113 ASN B O 1
ATOM 5423 N N . HIS B 1 114 ? 3.639 34.938 10.297 1 85.69 114 HIS B N 1
ATOM 5424 C CA . HIS B 1 114 ? 2.896 35.594 11.359 1 85.69 114 HIS B CA 1
ATOM 5425 C C . HIS B 1 114 ? 3.836 36.125 12.438 1 85.69 114 HIS B C 1
ATOM 5427 O O . HIS B 1 114 ? 3.623 35.906 13.625 1 85.69 114 HIS B O 1
ATOM 5433 N N . VAL B 1 115 ? 4.801 36.875 11.977 1 79 115 VAL B N 1
ATOM 5434 C CA . VAL B 1 115 ? 5.879 37.312 12.859 1 79 115 VAL B CA 1
ATOM 5435 C C . VAL B 1 115 ? 5.367 38.375 13.828 1 79 115 VAL B C 1
ATOM 5437 O O . VAL B 1 115 ? 6.023 38.688 14.82 1 79 115 VAL B O 1
ATOM 5440 N N . ASP B 1 116 ? 4.234 38.938 13.562 1 82.94 116 ASP B N 1
ATOM 5441 C CA . ASP B 1 116 ? 3.609 39.875 14.469 1 82.94 116 ASP B CA 1
ATOM 5442 C C . ASP B 1 116 ? 2.957 39.188 15.656 1 82.94 116 ASP B C 1
ATOM 5444 O O . ASP B 1 116 ? 2.6 39.812 16.641 1 82.94 116 ASP B O 1
ATOM 5448 N N . TYR B 1 117 ? 2.859 37.875 15.516 1 87.06 117 TYR B N 1
ATOM 5449 C CA . TYR B 1 11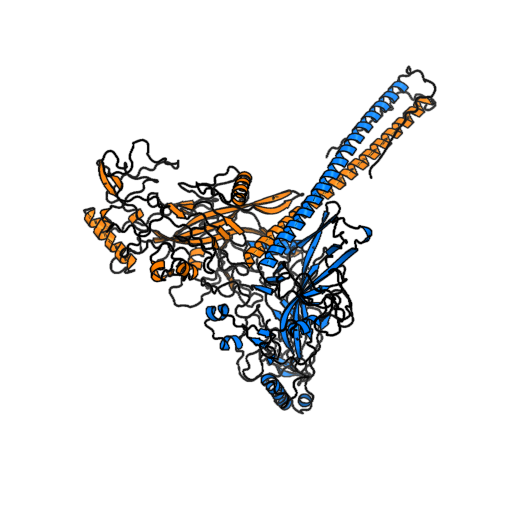7 ? 2.359 37.062 16.625 1 87.06 117 TYR B CA 1
ATOM 5450 C C . TYR B 1 117 ? 3.506 36.375 17.359 1 87.06 117 TYR B C 1
ATOM 5452 O O . TYR B 1 117 ? 4.516 36 16.75 1 87.06 117 TYR B O 1
ATOM 5460 N N . ASP B 1 118 ? 3.24 36.188 18.656 1 88.5 118 ASP B N 1
ATOM 5461 C CA . ASP B 1 118 ? 4.211 35.438 19.469 1 88.5 118 ASP B CA 1
ATOM 5462 C C . ASP B 1 118 ? 4.223 33.969 19.094 1 88.5 118 ASP B C 1
ATOM 5464 O O . ASP B 1 118 ? 3.229 33.25 19.297 1 88.5 118 ASP B O 1
ATOM 5468 N N . ARG B 1 119 ? 5.293 33.469 18.547 1 89.12 119 ARG B N 1
ATOM 5469 C CA . ARG B 1 119 ? 5.59 32.062 18.312 1 89.12 119 ARG B CA 1
ATOM 5470 C C . ARG B 1 119 ? 4.656 31.469 17.266 1 89.12 119 ARG B C 1
ATOM 5472 O O . ARG B 1 119 ? 4.32 30.281 17.328 1 89.12 119 ARG B O 1
ATOM 5479 N N . THR B 1 120 ? 4.18 32.188 16.344 1 89.38 120 THR B N 1
ATOM 5480 C CA . THR B 1 120 ? 3.215 31.672 15.383 1 89.38 120 THR B CA 1
ATOM 5481 C C . THR B 1 120 ? 3.857 31.516 14.008 1 89.38 120 THR B C 1
ATOM 5483 O O . THR B 1 120 ? 4.531 32.406 13.523 1 89.38 120 THR B O 1
ATOM 5486 N N . MET B 1 121 ? 3.707 30.344 13.492 1 88.81 121 MET B N 1
ATOM 5487 C CA . MET B 1 121 ? 4.07 30.016 12.117 1 88.81 121 MET B CA 1
ATOM 5488 C C . MET B 1 121 ? 2.828 29.797 11.258 1 88.81 121 MET B C 1
ATOM 5490 O O . MET B 1 121 ? 1.739 29.562 11.789 1 88.81 121 MET B O 1
ATOM 5494 N N . GLY B 1 122 ? 3.053 29.969 9.961 1 88.44 122 GLY B N 1
ATOM 5495 C CA . GLY B 1 122 ? 1.869 29.844 9.125 1 88.44 122 GLY B CA 1
ATOM 5496 C C . GLY B 1 122 ? 2.068 28.906 7.945 1 88.44 122 GLY B C 1
ATOM 5497 O O . GLY B 1 122 ? 3.07 29 7.234 1 88.44 122 GLY B O 1
ATOM 5498 N N . LEU B 1 123 ? 1.118 28 7.766 1 89.56 123 LEU B N 1
ATOM 5499 C CA . LEU B 1 123 ? 0.942 27.172 6.582 1 89.56 123 LEU B CA 1
ATOM 5500 C C . LEU B 1 123 ? -0.505 27.203 6.102 1 89.56 123 LEU B C 1
ATOM 5502 O O . LEU B 1 123 ? -1.427 27.359 6.906 1 89.56 123 LEU B O 1
ATOM 5506 N N . GLY B 1 124 ? -0.695 27.094 4.867 1 89.75 124 GLY B N 1
ATOM 5507 C CA . GLY B 1 124 ? -2.043 27.078 4.32 1 89.75 124 GLY B CA 1
ATOM 5508 C C . GLY B 1 124 ? -2.727 25.734 4.445 1 89.75 124 GLY B C 1
ATOM 5509 O O . GLY B 1 124 ? -2.311 24.891 5.242 1 89.75 124 GLY B O 1
ATOM 5510 N N . GLU B 1 125 ? -3.883 25.672 3.742 1 90.88 125 GLU B N 1
ATOM 5511 C CA . GLU B 1 125 ? -4.559 24.391 3.623 1 90.88 125 GLU B CA 1
ATOM 5512 C C . GLU B 1 125 ? -3.754 23.422 2.76 1 90.88 125 GLU B C 1
ATOM 5514 O O . GLU B 1 125 ? -3.182 23.812 1.743 1 90.88 125 GLU B O 1
ATOM 5519 N N . MET B 1 126 ? -3.705 22.25 3.236 1 91.25 126 MET B N 1
ATOM 5520 C CA . MET B 1 126 ? -2.938 21.266 2.484 1 91.25 126 MET B CA 1
ATOM 5521 C C . MET B 1 126 ? -3.65 19.922 2.473 1 91.25 126 MET B C 1
ATOM 5523 O O . MET B 1 126 ? -4.359 19.578 3.424 1 91.25 126 MET B O 1
ATOM 5527 N N . ASN B 1 127 ? -3.512 19.203 1.361 1 93.5 127 ASN B N 1
ATOM 5528 C CA . ASN B 1 127 ? -3.848 17.781 1.293 1 93.5 127 ASN B CA 1
ATOM 5529 C C . ASN B 1 127 ? -2.652 16.906 1.651 1 93.5 127 ASN B C 1
ATOM 5531 O O . ASN B 1 127 ? -1.593 17.016 1.032 1 93.5 127 ASN B O 1
ATOM 5535 N N . ILE B 1 128 ? -2.842 16.141 2.639 1 94.69 128 ILE B N 1
ATOM 5536 C CA . ILE B 1 128 ? -1.767 15.305 3.15 1 94.69 128 ILE B CA 1
ATOM 5537 C C . ILE B 1 128 ? -2.172 13.836 3.053 1 94.69 128 ILE B C 1
ATOM 5539 O O . ILE B 1 128 ? -3.354 13.5 3.17 1 94.69 128 ILE B O 1
ATOM 5543 N N . VAL B 1 129 ? -1.261 13.008 2.709 1 95 129 VAL B N 1
ATOM 5544 C CA . VAL B 1 129 ? -1.409 11.562 2.859 1 95 129 VAL B CA 1
ATOM 5545 C C . VAL B 1 129 ? -0.483 11.062 3.965 1 95 129 VAL B C 1
ATOM 5547 O O . VAL B 1 129 ? 0.699 11.406 3.998 1 95 129 VAL B O 1
ATOM 5550 N N . MET B 1 130 ? -1.061 10.352 4.898 1 96.12 130 MET B N 1
ATOM 5551 C CA . MET B 1 130 ? -0.276 9.742 5.965 1 96.12 130 MET B CA 1
ATOM 5552 C C . MET B 1 130 ? -0.684 8.281 6.172 1 96.12 130 MET B C 1
ATOM 5554 O O . MET B 1 130 ? -1.793 8.008 6.633 1 96.12 130 MET B O 1
ATOM 5558 N N . ASN B 1 131 ? 0.209 7.371 5.879 1 96.06 131 ASN B N 1
ATOM 5559 C CA . ASN B 1 131 ? 0.016 5.93 6.016 1 96.06 131 ASN B CA 1
ATOM 5560 C C . ASN B 1 131 ? -1.312 5.484 5.414 1 96.06 131 ASN B C 1
ATOM 5562 O O . ASN B 1 131 ? -2.111 4.824 6.082 1 96.06 131 ASN B O 1
ATOM 5566 N N . GLY B 1 132 ? -1.577 5.867 4.238 1 95.06 132 GLY B N 1
ATOM 5567 C CA . GLY B 1 132 ? -2.764 5.418 3.527 1 95.06 132 GLY B CA 1
ATOM 5568 C C . GLY B 1 132 ? -3.994 6.25 3.836 1 95.06 132 GLY B C 1
ATOM 5569 O O . GLY B 1 132 ? -5.105 5.895 3.436 1 95.06 132 GLY B O 1
ATOM 5570 N N . VAL B 1 133 ? -3.893 7.344 4.598 1 96.31 133 VAL B N 1
ATOM 5571 C CA . VAL B 1 133 ? -5.012 8.219 4.938 1 96.31 133 VAL B CA 1
ATOM 5572 C C . VAL B 1 133 ? -4.855 9.555 4.219 1 96.31 133 VAL B C 1
ATOM 5574 O O . VAL B 1 133 ? -3.893 10.289 4.457 1 96.31 133 VAL B O 1
ATOM 5577 N N . ASP B 1 134 ? -5.812 9.766 3.342 1 95.81 134 ASP B N 1
ATOM 5578 C CA . ASP B 1 134 ? -5.91 11.078 2.697 1 95.81 134 ASP B CA 1
ATOM 5579 C C . ASP B 1 134 ? -6.785 12.023 3.512 1 95.81 134 ASP B C 1
ATOM 5581 O O . ASP B 1 134 ? -7.914 11.688 3.871 1 95.81 134 ASP B O 1
ATOM 5585 N N . PHE B 1 135 ? -6.227 13.188 3.824 1 95.94 135 PHE B N 1
ATOM 5586 C CA . PHE B 1 135 ? -7.027 14.188 4.531 1 95.94 135 PHE B CA 1
ATOM 5587 C C . PHE B 1 135 ? -6.621 15.594 4.125 1 95.94 135 PHE B C 1
ATOM 5589 O O . PHE B 1 135 ? -5.59 15.789 3.477 1 95.94 135 PHE B O 1
ATOM 5596 N N . LYS B 1 136 ? -7.465 16.594 4.375 1 94.5 136 LYS B N 1
ATOM 5597 C CA . LYS B 1 136 ? -7.23 18.016 4.125 1 94.5 136 LYS B CA 1
ATOM 5598 C C . LYS B 1 136 ? -7.27 18.812 5.422 1 94.5 136 LYS B C 1
ATOM 5600 O O . LYS B 1 136 ? -8.211 18.688 6.211 1 94.5 136 LYS B O 1
ATOM 5605 N N . THR B 1 137 ? -6.254 19.531 5.543 1 94.5 137 THR B N 1
ATOM 5606 C CA . THR B 1 137 ? -6.188 20.344 6.75 1 94.5 137 THR B CA 1
ATOM 5607 C C . THR B 1 137 ? -6.996 21.625 6.586 1 94.5 137 THR B C 1
ATOM 5609 O O . THR B 1 137 ? -7.316 22.016 5.465 1 94.5 137 THR B O 1
ATOM 5612 N N . ARG B 1 138 ? -7.324 22.203 7.672 1 93.25 138 ARG B N 1
ATOM 5613 C CA . ARG B 1 138 ? -7.672 23.609 7.645 1 93.25 138 ARG B CA 1
ATOM 5614 C C . ARG B 1 138 ? -6.43 24.484 7.484 1 93.25 138 ARG B C 1
ATOM 5616 O O . ARG B 1 138 ? -5.328 23.969 7.273 1 93.25 138 ARG B O 1
ATOM 5623 N N . HIS B 1 139 ? -6.66 25.797 7.469 1 93.25 139 HIS B N 1
ATOM 5624 C CA . HIS B 1 139 ? -5.516 26.688 7.535 1 93.25 139 HIS B CA 1
ATOM 5625 C C . HIS B 1 139 ? -4.711 26.469 8.812 1 93.25 139 HIS B C 1
ATOM 5627 O O . HIS B 1 139 ? -5.285 26.312 9.891 1 93.25 139 HIS B O 1
ATOM 5633 N N . ASN B 1 140 ? -3.41 26.438 8.664 1 93.06 140 ASN B N 1
ATOM 5634 C CA . ASN B 1 140 ? -2.592 25.938 9.766 1 93.06 140 ASN B CA 1
ATOM 5635 C C . ASN B 1 140 ? -1.644 27 10.297 1 93.06 140 ASN B C 1
ATOM 5637 O O . ASN B 1 140 ? -0.439 26.953 10.039 1 93.06 140 ASN B O 1
ATOM 5641 N N . ASP B 1 141 ? -2.145 27.938 11.023 1 92.31 141 ASP B N 1
ATOM 5642 C CA . ASP B 1 141 ? -1.307 28.781 11.875 1 92.31 141 ASP B CA 1
ATOM 5643 C C . ASP B 1 141 ? -0.991 28.078 13.195 1 92.31 141 ASP B C 1
ATOM 5645 O O . ASP B 1 141 ? -1.871 27.906 14.047 1 92.31 141 ASP B O 1
ATOM 5649 N N . TYR B 1 142 ? 0.192 27.641 13.336 1 92.31 142 TYR B N 1
ATOM 5650 C CA . TYR B 1 142 ? 0.526 26.844 14.508 1 92.31 142 TYR B CA 1
ATOM 5651 C C . TYR B 1 142 ? 1.586 27.531 15.352 1 92.31 142 TYR B C 1
ATOM 5653 O O . TYR B 1 142 ? 2.229 28.484 14.898 1 92.31 142 TYR B O 1
ATOM 5661 N N . LYS B 1 143 ? 1.708 27.141 16.531 1 92.94 143 LYS B N 1
ATOM 5662 C CA . LYS B 1 143 ? 2.65 27.719 17.484 1 92.94 143 LYS B CA 1
ATOM 5663 C C . LYS B 1 143 ? 3.939 26.906 17.547 1 92.94 143 LYS B C 1
ATOM 5665 O O . LYS B 1 143 ? 3.924 25.688 17.328 1 92.94 143 LYS B O 1
ATOM 5670 N N . LEU B 1 144 ? 5.012 27.578 17.859 1 94 144 LEU B N 1
ATOM 5671 C CA . LEU B 1 144 ? 6.242 26.875 18.203 1 94 144 LEU B CA 1
ATOM 5672 C C . LEU B 1 144 ? 6.113 26.188 19.547 1 94 144 LEU B C 1
ATOM 5674 O O . LEU B 1 144 ? 6.668 26.641 20.547 1 94 144 LEU B O 1
ATOM 5678 N N . SER B 1 145 ? 5.422 25.109 19.5 1 95.69 145 SER B N 1
ATOM 5679 C CA . SER B 1 145 ? 5.145 24.297 20.672 1 95.69 145 SER B CA 1
ATOM 5680 C C . SER B 1 145 ? 5.676 22.875 20.484 1 95.69 145 SER B C 1
ATOM 5682 O O . SER B 1 145 ? 5.738 22.375 19.359 1 95.69 145 SER B O 1
ATOM 5684 N N . MET B 1 146 ? 6.086 22.328 21.578 1 97.25 146 MET B N 1
ATOM 5685 C CA . MET B 1 146 ? 6.605 20.969 21.594 1 97.25 146 MET B CA 1
ATOM 5686 C C . MET B 1 146 ? 5.824 20.094 22.562 1 97.25 146 MET B C 1
ATOM 5688 O O . MET B 1 146 ? 5.102 20.594 23.422 1 97.25 146 MET B O 1
ATOM 5692 N N . PRO B 1 147 ? 5.938 18.719 22.391 1 97.5 147 PRO B N 1
ATOM 5693 C CA . PRO B 1 147 ? 5.383 17.844 23.438 1 97.5 147 PRO B CA 1
ATOM 5694 C C . PRO B 1 147 ? 5.957 18.141 24.812 1 97.5 147 PRO B C 1
ATOM 5696 O O . PRO B 1 147 ? 7.094 18.609 24.922 1 97.5 147 PRO B O 1
ATOM 5699 N N . SER B 1 148 ? 5.184 17.844 25.781 1 97.94 148 SER B N 1
ATOM 5700 C CA . SER B 1 148 ? 5.617 18.109 27.156 1 97.94 148 SER B CA 1
ATOM 5701 C C . SER B 1 148 ? 6.875 17.328 27.5 1 97.94 148 SER B C 1
ATOM 5703 O O . SER B 1 148 ? 6.961 16.125 27.219 1 97.94 148 SER B O 1
ATOM 5705 N N . LYS B 1 149 ? 7.762 17.984 28.141 1 97.25 149 LYS B N 1
ATOM 5706 C CA . LYS B 1 149 ? 9.008 17.344 28.531 1 97.25 149 LYS B CA 1
ATOM 5707 C C . LYS B 1 149 ? 8.82 16.531 29.812 1 97.25 149 LYS B C 1
ATOM 5709 O O . LYS B 1 149 ? 9.625 15.648 30.125 1 97.25 149 LYS B O 1
ATOM 5714 N N . THR B 1 150 ? 7.711 16.812 30.516 1 97 150 THR B N 1
ATOM 5715 C CA . THR B 1 150 ? 7.625 16.25 31.859 1 97 150 THR B CA 1
ATOM 5716 C C . THR B 1 150 ? 6.352 15.422 32.031 1 97 150 THR B C 1
ATOM 5718 O O . THR B 1 150 ? 6.262 14.57 32.906 1 97 150 THR B O 1
ATOM 5721 N N . SER B 1 151 ? 5.441 15.695 31.219 1 96.88 151 SER B N 1
ATOM 5722 C CA . SER B 1 151 ? 4.148 15.031 31.344 1 96.88 151 SER B CA 1
ATOM 5723 C C . SER B 1 151 ? 3.924 14.023 30.234 1 96.88 151 SER B C 1
ATOM 5725 O O . SER B 1 151 ? 4.359 14.234 29.094 1 96.88 151 SER B O 1
ATOM 5727 N N . THR B 1 152 ? 3.223 12.953 30.609 1 96.25 152 THR B N 1
ATOM 5728 C CA . THR B 1 152 ? 2.773 11.992 29.594 1 96.25 152 THR B CA 1
ATOM 5729 C C . THR B 1 152 ? 1.324 12.266 29.203 1 96.25 152 THR B C 1
ATOM 5731 O O . THR B 1 152 ? 0.694 11.445 28.531 1 96.25 152 THR B O 1
ATOM 5734 N N . GLY B 1 153 ? 0.813 13.352 29.641 1 95.88 153 GLY B N 1
ATOM 5735 C CA . GLY B 1 153 ? -0.586 13.664 29.406 1 95.88 153 GLY B CA 1
ATOM 5736 C C . GLY B 1 153 ? -0.928 13.789 27.922 1 95.88 153 GLY B C 1
ATOM 5737 O O . GLY B 1 153 ? -0.131 14.305 27.141 1 95.88 153 GLY B O 1
ATOM 5738 N N . TYR B 1 154 ? -2.199 13.414 27.609 1 94.62 154 TYR B N 1
ATOM 5739 C CA . TYR B 1 154 ? -2.676 13.453 26.234 1 94.62 154 TYR B CA 1
ATOM 5740 C C . TYR B 1 154 ? -2.738 14.883 25.719 1 94.62 154 TYR B C 1
ATOM 5742 O O . TYR B 1 154 ? -3.395 15.742 26.312 1 94.62 154 TYR B O 1
ATOM 5750 N N . ASP B 1 155 ? -2.002 15.219 24.719 1 93.19 155 ASP B N 1
ATOM 5751 C CA . ASP B 1 155 ? -1.971 16.469 23.984 1 93.19 155 ASP B CA 1
ATOM 5752 C C . ASP B 1 155 ? -1.372 17.594 24.844 1 93.19 155 ASP B C 1
ATOM 5754 O O . ASP B 1 155 ? -1.657 18.766 24.625 1 93.19 155 ASP B O 1
ATOM 5758 N N . GLU B 1 156 ? -0.688 17.172 25.875 1 95.56 156 GLU B N 1
ATOM 5759 C CA . GLU B 1 156 ? 0.021 18.188 26.656 1 95.56 156 GLU B CA 1
ATOM 5760 C C . GLU B 1 156 ? 1.241 18.719 25.906 1 95.56 156 GLU B C 1
ATOM 5762 O O . GLU B 1 156 ? 2.064 17.922 25.422 1 95.56 156 GLU B O 1
ATOM 5767 N N . THR B 1 157 ? 1.317 19.984 25.781 1 95.69 157 THR B N 1
ATOM 5768 C CA . THR B 1 157 ? 2.402 20.641 25.047 1 95.69 157 THR B CA 1
ATOM 5769 C C . THR B 1 157 ? 3.002 21.781 25.875 1 95.69 157 THR B C 1
ATOM 5771 O O . THR B 1 157 ? 2.453 22.156 26.922 1 95.69 157 THR B O 1
ATOM 5774 N N . GLN B 1 158 ? 4.121 22.25 25.5 1 96.19 158 GLN B N 1
ATOM 5775 C CA . GLN B 1 158 ? 4.75 23.453 26.047 1 96.19 158 GLN B CA 1
ATOM 5776 C C . GLN B 1 158 ? 5.422 24.266 24.938 1 96.19 158 GLN B C 1
ATOM 5778 O O . GLN B 1 158 ? 5.809 23.719 23.906 1 96.19 158 GLN B O 1
ATOM 5783 N N . TYR B 1 159 ? 5.496 25.562 25.156 1 95.06 159 TYR B N 1
ATOM 5784 C CA . TYR B 1 159 ? 6.152 26.438 24.188 1 95.06 159 TYR B CA 1
ATOM 5785 C C . TYR B 1 159 ? 7.652 26.172 24.156 1 95.06 159 TYR B C 1
ATOM 5787 O O . TYR B 1 159 ? 8.258 25.859 25.188 1 95.06 159 TYR B O 1
ATOM 5795 N N . ILE B 1 160 ? 8.195 26.266 23.016 1 95.69 160 ILE B N 1
ATOM 5796 C CA . ILE B 1 160 ? 9.648 26.203 22.875 1 95.69 160 ILE B CA 1
ATOM 5797 C C . ILE B 1 160 ? 10.25 27.547 23.297 1 95.69 160 ILE B C 1
ATOM 5799 O O . ILE B 1 160 ? 9.805 28.609 22.844 1 95.69 160 ILE B O 1
ATOM 5803 N N . ASP B 1 161 ? 11.25 27.469 24.109 1 94.44 161 ASP B N 1
ATOM 5804 C CA . ASP B 1 161 ? 11.906 28.688 24.578 1 94.44 161 ASP B CA 1
ATOM 5805 C C . ASP B 1 161 ? 12.68 29.359 23.453 1 94.44 161 ASP B C 1
ATOM 5807 O O . ASP B 1 161 ? 13.297 28.688 22.625 1 94.44 161 ASP B O 1
ATOM 5811 N N . TYR B 1 162 ? 12.602 30.688 23.516 1 94.06 162 TYR B N 1
ATOM 5812 C CA . TYR B 1 162 ? 13.43 31.438 22.578 1 94.06 162 TYR B CA 1
ATOM 5813 C C . TYR B 1 162 ? 14.914 31.281 22.922 1 94.06 162 TYR B C 1
ATOM 5815 O O . TYR B 1 162 ? 15.281 31.203 24.094 1 94.06 162 TYR B O 1
ATOM 5823 N N . PRO B 1 163 ? 15.719 31.25 21.844 1 94.38 163 PRO B N 1
ATOM 5824 C CA . PRO B 1 163 ? 17.141 31.344 22.156 1 94.38 163 PRO B CA 1
ATOM 5825 C C . PRO B 1 163 ? 17.516 32.656 22.844 1 94.38 163 PRO B C 1
ATOM 5827 O O . PRO B 1 163 ? 16.906 33.688 22.578 1 94.38 163 PRO B O 1
ATOM 5830 N N . PRO B 1 164 ? 18.562 32.594 23.672 1 96.31 164 PRO B N 1
ATOM 5831 C CA . PRO B 1 164 ? 18.969 33.812 24.359 1 96.31 164 PRO B CA 1
ATOM 5832 C C . PRO B 1 164 ? 19.641 34.812 23.406 1 96.31 164 PRO B C 1
ATOM 5834 O O . PRO B 1 164 ? 20.156 34.438 22.359 1 96.31 164 PRO B O 1
ATOM 5837 N N . VAL B 1 165 ? 19.531 36.062 23.781 1 96.94 165 VAL B N 1
ATOM 5838 C CA . VAL B 1 165 ? 20.297 37.094 23.078 1 96.94 165 VAL B CA 1
ATOM 5839 C C . VAL B 1 165 ? 21.781 36.969 23.438 1 96.94 165 VAL B C 1
ATOM 5841 O O . VAL B 1 165 ? 22.125 36.75 24.609 1 96.94 165 VAL B O 1
ATOM 5844 N N . PRO B 1 166 ? 22.672 37.062 22.422 1 97.75 166 PRO B N 1
ATOM 5845 C CA . PRO B 1 166 ? 24.109 36.969 22.766 1 97.75 166 PRO B CA 1
ATOM 5846 C C . PRO B 1 166 ? 24.516 38.031 23.781 1 97.75 166 PRO B C 1
ATOM 5848 O O . PRO B 1 166 ? 24.188 39.219 23.641 1 97.75 166 PRO B O 1
ATOM 5851 N N . PRO B 1 167 ? 25.359 37.625 24.75 1 98 167 PRO B N 1
ATOM 5852 C CA . PRO B 1 167 ? 25.797 38.562 25.766 1 98 167 PRO B CA 1
ATOM 5853 C C . PRO B 1 167 ? 26.562 39.75 25.172 1 98 167 PRO B C 1
ATOM 5855 O O . PRO B 1 167 ? 26.469 40.875 25.688 1 98 167 PRO B O 1
ATOM 5858 N N . ALA B 1 168 ? 27.266 39.469 24.125 1 97.62 168 ALA B N 1
ATOM 5859 C CA . ALA B 1 168 ? 28.031 40.531 23.484 1 97.62 168 ALA B CA 1
ATOM 5860 C C . ALA B 1 168 ? 27.109 41.625 22.938 1 97.62 168 ALA B C 1
ATOM 5862 O O . ALA B 1 168 ? 27.5 42.812 22.875 1 97.62 168 ALA B O 1
ATOM 5863 N N . VAL B 1 169 ? 25.953 41.281 22.531 1 97.94 169 VAL B N 1
ATOM 5864 C CA . VAL B 1 169 ? 24.969 42.25 22.062 1 97.94 169 VAL B CA 1
ATOM 5865 C C . VAL B 1 169 ? 24.422 43.031 23.25 1 97.94 169 VAL B C 1
ATOM 5867 O O . VAL B 1 169 ? 24.359 44.281 23.203 1 97.94 169 VAL B O 1
ATOM 5870 N N . LEU B 1 170 ? 24.062 42.375 24.297 1 97.25 170 LEU B N 1
ATOM 5871 C CA . LEU B 1 170 ? 23.438 42.969 25.469 1 97.25 170 LEU B CA 1
ATOM 5872 C C . LEU B 1 170 ? 24.438 43.906 26.188 1 97.25 170 LEU B C 1
ATOM 5874 O O . LEU B 1 170 ? 24.031 44.812 26.906 1 97.25 170 LEU B O 1
ATOM 5878 N N . ALA B 1 171 ? 25.688 43.656 26.016 1 97.31 171 ALA B N 1
ATOM 5879 C CA . ALA B 1 171 ? 26.734 44.406 26.703 1 97.31 171 ALA B CA 1
ATOM 5880 C C . ALA B 1 171 ? 26.906 45.781 26.094 1 97.31 171 ALA B C 1
ATOM 5882 O O . ALA B 1 171 ? 27.516 46.656 26.703 1 97.31 171 ALA B O 1
ATOM 5883 N N . LYS B 1 172 ? 26.312 45.938 24.953 1 97.06 172 LYS B N 1
ATOM 5884 C CA . LYS B 1 172 ? 26.453 47.25 24.312 1 97.06 172 LYS B CA 1
ATOM 5885 C C . LYS B 1 172 ? 25.625 48.312 25.047 1 97.06 172 LYS B C 1
ATOM 5887 O O . LYS B 1 172 ? 24.531 48 25.547 1 97.06 172 LYS B O 1
ATOM 5892 N N . ALA B 1 173 ? 26.062 49.562 24.953 1 95.06 173 ALA B N 1
ATOM 5893 C CA . ALA B 1 173 ? 25.484 50.625 25.75 1 95.06 173 ALA B CA 1
ATOM 5894 C C . ALA B 1 173 ? 24.25 51.219 25.078 1 95.06 173 ALA B C 1
ATOM 5896 O O . ALA B 1 173 ? 23.328 51.688 25.75 1 95.06 173 ALA B O 1
ATOM 5897 N N . THR B 1 174 ? 24.266 51.25 23.766 1 95.81 174 THR B N 1
ATOM 5898 C CA . THR B 1 174 ? 23.172 51.875 23.031 1 95.81 174 THR B CA 1
ATOM 5899 C C . THR B 1 174 ? 22.469 50.875 22.125 1 95.81 174 THR B C 1
ATOM 5901 O O . THR B 1 174 ? 23.047 49.812 21.781 1 95.81 174 THR B O 1
ATOM 5904 N N . VAL B 1 175 ? 21.25 51.156 21.797 1 95.62 175 VAL B N 1
ATOM 5905 C CA . VAL B 1 175 ? 20.484 50.312 20.891 1 95.62 175 VAL B CA 1
ATOM 5906 C C . VAL B 1 175 ? 21.188 50.25 19.531 1 95.62 175 VAL B C 1
ATOM 5908 O O . VAL B 1 175 ? 21.219 49.188 18.906 1 95.62 175 VAL B O 1
ATOM 5911 N N . GLU B 1 176 ? 21.75 51.375 19.078 1 94.94 176 GLU B N 1
ATOM 5912 C CA . GLU B 1 176 ? 22.453 51.406 17.797 1 94.94 176 GLU B CA 1
ATOM 5913 C C . GLU B 1 176 ? 23.641 50.438 17.781 1 94.94 176 GLU B C 1
ATOM 5915 O O . GLU B 1 176 ? 23.844 49.719 16.797 1 94.94 176 GLU B O 1
ATOM 5920 N N . GLU B 1 177 ? 24.328 50.406 18.891 1 97.12 177 GLU B N 1
ATOM 5921 C CA . GLU B 1 177 ? 25.469 49.5 19 1 97.12 177 GLU B CA 1
ATOM 5922 C C . GLU B 1 177 ? 25 48.062 19.078 1 97.12 177 GLU B C 1
ATOM 5924 O O . GLU B 1 177 ? 25.656 47.156 18.562 1 97.12 177 GLU B O 1
ATOM 5929 N N . GLN B 1 178 ? 23.922 47.812 19.812 1 97.38 178 GLN B N 1
ATOM 5930 C CA . GLN B 1 178 ? 23.359 46.469 19.875 1 97.38 178 GLN B CA 1
ATOM 5931 C C . GLN B 1 178 ? 22.938 45.969 18.484 1 97.38 178 GLN B C 1
ATOM 5933 O O . GLN B 1 178 ? 23.203 44.844 18.109 1 97.38 178 GLN B O 1
ATOM 5938 N N . VAL B 1 179 ? 22.312 46.844 17.75 1 94.69 179 VAL B N 1
ATOM 5939 C CA . VAL B 1 179 ? 21.875 46.531 16.391 1 94.69 179 VAL B CA 1
ATOM 5940 C C . VAL B 1 179 ? 23.094 46.156 15.547 1 94.69 179 VAL B C 1
ATOM 5942 O O . VAL B 1 179 ? 23.062 45.156 14.828 1 94.69 179 VAL B O 1
ATOM 5945 N N . ALA B 1 180 ? 24.141 46.938 15.617 1 94.56 180 ALA B N 1
ATOM 5946 C CA . ALA B 1 180 ? 25.359 46.656 14.852 1 94.56 180 ALA B CA 1
ATOM 5947 C C . ALA B 1 180 ? 25.938 45.312 15.219 1 94.56 180 ALA B C 1
ATOM 5949 O O . ALA B 1 180 ? 26.359 44.531 14.336 1 94.56 180 ALA B O 1
ATOM 5950 N N . GLU B 1 181 ? 26 45.062 16.516 1 96.75 181 GLU B N 1
ATOM 5951 C CA . GLU B 1 181 ? 26.547 43.812 16.984 1 96.75 181 GLU B CA 1
ATOM 5952 C C . GLU B 1 181 ? 25.656 42.625 16.562 1 96.75 181 GLU B C 1
ATOM 5954 O O . GLU B 1 181 ? 26.141 41.594 16.156 1 96.75 181 GLU B O 1
ATOM 5959 N N . MET B 1 182 ? 24.359 42.75 16.734 1 94.69 182 MET B N 1
ATOM 5960 C CA . MET B 1 182 ? 23.422 41.719 16.328 1 94.69 182 MET B CA 1
ATOM 5961 C C . MET B 1 182 ? 23.578 41.406 14.844 1 94.69 182 MET B C 1
ATOM 5963 O O . MET B 1 182 ? 23.547 40.219 14.445 1 94.69 182 MET B O 1
ATOM 5967 N N . LYS B 1 183 ? 23.75 42.375 13.984 1 91.69 183 LYS B N 1
ATOM 5968 C CA . LYS B 1 183 ? 23.969 42.156 12.555 1 91.69 183 LYS B CA 1
ATOM 5969 C C . LYS B 1 183 ? 25.188 41.281 12.297 1 91.69 183 LYS B C 1
ATOM 5971 O O . LYS B 1 183 ? 25.219 40.5 11.352 1 91.69 183 LYS B O 1
ATOM 5976 N N . GLU B 1 184 ? 26.203 41.438 13.133 1 94.12 184 GLU B N 1
ATOM 5977 C CA . GLU B 1 184 ? 27.406 40.594 12.992 1 94.12 184 GLU B CA 1
ATOM 5978 C C . GLU B 1 184 ? 27.094 39.125 13.281 1 94.12 184 GLU B C 1
ATOM 5980 O O . GLU B 1 184 ? 27.641 38.25 12.641 1 94.12 184 GLU B O 1
ATOM 5985 N N . TYR B 1 185 ? 26.25 38.875 14.219 1 93.81 185 TYR B N 1
ATOM 5986 C CA . TYR B 1 185 ? 25.828 37.5 14.477 1 93.81 185 TYR B CA 1
ATOM 5987 C C . TYR B 1 185 ? 25.062 36.938 13.297 1 93.81 185 TYR B C 1
ATOM 5989 O O . TYR B 1 185 ? 25.25 35.781 12.922 1 93.81 185 TYR B O 1
ATOM 5997 N N . PHE B 1 186 ? 24.188 37.719 12.711 1 91 186 PHE B N 1
ATOM 5998 C CA . PHE B 1 186 ? 23.438 37.25 11.555 1 91 186 PHE B CA 1
ATOM 5999 C C . PHE B 1 186 ? 24.359 37.031 10.359 1 91 186 PHE B C 1
ATOM 6001 O O . PHE B 1 186 ? 24.141 36.094 9.578 1 91 186 PHE B O 1
ATOM 6008 N N . ARG B 1 187 ? 25.328 37.875 10.18 1 89.56 187 ARG B N 1
ATOM 6009 C CA . ARG B 1 187 ? 26.328 37.656 9.141 1 89.56 187 ARG B CA 1
ATOM 6010 C C . ARG B 1 187 ? 27.078 36.344 9.359 1 89.56 187 ARG B C 1
ATOM 6012 O O . ARG B 1 187 ? 27.328 35.594 8.414 1 89.56 187 ARG B O 1
ATOM 6019 N N . ALA B 1 188 ? 27.469 36.125 10.617 1 92.94 188 ALA B N 1
ATOM 6020 C CA . ALA B 1 188 ? 28.141 34.875 10.953 1 92.94 188 ALA B CA 1
ATOM 6021 C C . ALA B 1 188 ? 27.281 33.688 10.609 1 92.94 188 ALA B C 1
ATOM 6023 O O . ALA B 1 188 ? 27.766 32.688 10.07 1 92.94 188 ALA B O 1
ATOM 6024 N N . PHE B 1 189 ? 26.031 33.75 10.914 1 90.12 189 PHE B N 1
ATOM 6025 C CA . PHE B 1 189 ? 25.109 32.656 10.633 1 90.12 189 PHE B CA 1
ATOM 6026 C C . PHE B 1 189 ? 24.938 32.469 9.133 1 90.12 189 PHE B C 1
ATOM 6028 O O . PHE B 1 189 ? 25 31.328 8.633 1 90.12 189 PHE B O 1
ATOM 6035 N N . LYS B 1 190 ? 24.703 33.5 8.438 1 84.62 190 LYS B N 1
ATOM 6036 C CA . LYS B 1 190 ? 24.531 33.438 6.992 1 84.62 190 LYS B CA 1
ATOM 6037 C C . LYS B 1 190 ? 25.719 32.75 6.328 1 84.62 190 LYS B C 1
ATOM 6039 O O . LYS B 1 190 ? 25.547 31.906 5.441 1 84.62 190 LYS B O 1
ATOM 6044 N N . ASN B 1 191 ? 26.859 33.094 6.77 1 87.12 191 ASN B N 1
ATOM 6045 C CA . ASN B 1 191 ? 28.078 32.562 6.172 1 87.12 191 ASN B CA 1
ATOM 6046 C C . ASN B 1 191 ? 28.516 31.266 6.84 1 87.12 191 ASN B C 1
ATOM 6048 O O . ASN B 1 191 ? 29.5 30.656 6.43 1 87.12 191 ASN B O 1
ATOM 6052 N N . GLN B 1 192 ? 27.812 30.969 7.855 1 90.06 192 GLN B N 1
ATOM 6053 C CA . GLN B 1 192 ? 28.156 29.797 8.648 1 90.06 192 GLN B CA 1
ATOM 6054 C C . GLN B 1 192 ? 29.594 29.891 9.18 1 90.06 192 GLN B C 1
ATOM 6056 O O . GLN B 1 192 ? 30.359 28.938 9.078 1 90.06 192 GLN B O 1
ATOM 6061 N N . ASP B 1 193 ? 30 31.016 9.633 1 92.88 193 ASP B N 1
ATOM 6062 C CA . ASP B 1 193 ? 31.328 31.312 10.156 1 92.88 193 ASP B CA 1
ATOM 6063 C C . ASP B 1 193 ? 31.281 31.578 11.656 1 92.88 193 ASP B C 1
ATOM 6065 O O . ASP B 1 193 ? 31.25 32.719 12.086 1 92.88 193 ASP B O 1
ATOM 6069 N N . TYR B 1 194 ? 31.406 30.531 12.461 1 93.5 194 TYR B N 1
ATOM 6070 C CA . TYR B 1 194 ? 31.297 30.672 13.906 1 93.5 194 TYR B CA 1
ATOM 6071 C C . TYR B 1 194 ? 32.594 31.234 14.5 1 93.5 194 TYR B C 1
ATOM 6073 O O . TYR B 1 194 ? 32.656 31.5 15.703 1 93.5 194 TYR B O 1
ATOM 6081 N N . THR B 1 195 ? 33.656 31.469 13.695 1 96.25 195 THR B N 1
ATOM 6082 C CA . THR B 1 195 ? 34.875 32.094 14.172 1 96.25 195 THR B CA 1
ATOM 6083 C C . THR B 1 195 ? 34.719 33.594 14.273 1 96.25 195 THR B C 1
ATOM 6085 O O . THR B 1 195 ? 35.312 34.25 15.141 1 96.25 195 THR B O 1
ATOM 6088 N N . HIS B 1 196 ? 33.906 34.156 13.406 1 95.5 196 HIS B N 1
ATOM 6089 C CA . HIS B 1 196 ? 33.594 35.562 13.477 1 95.5 196 HIS B CA 1
ATOM 6090 C C . HIS B 1 196 ? 32.75 35.875 14.711 1 95.5 196 HIS B C 1
ATOM 6092 O O . HIS B 1 196 ? 33.125 36.75 15.508 1 95.5 196 HIS B O 1
ATOM 6098 N N . ARG B 1 197 ? 31.625 35.281 14.875 1 95.5 197 ARG B N 1
ATOM 6099 C CA . ARG B 1 197 ? 30.75 35.188 16.047 1 95.5 197 ARG B CA 1
ATOM 6100 C C . ARG B 1 197 ? 30.188 33.781 16.219 1 95.5 197 ARG B C 1
ATOM 6102 O O . ARG B 1 197 ? 29.641 33.219 15.281 1 95.5 197 ARG B O 1
ATOM 6109 N N . ASP B 1 198 ? 30.375 33.344 17.391 1 96.75 198 ASP B N 1
ATOM 6110 C CA . ASP B 1 198 ? 29.812 32 17.641 1 96.75 198 ASP B CA 1
ATOM 6111 C C . ASP B 1 198 ? 28.297 32.094 17.812 1 96.75 198 ASP B C 1
ATOM 6113 O O . ASP B 1 198 ? 27.781 32.281 18.922 1 96.75 198 ASP B O 1
ATOM 6117 N N . TYR B 1 199 ? 27.578 31.938 16.672 1 93.69 199 TYR B N 1
ATOM 6118 C CA . TYR B 1 199 ? 26.125 32.062 16.625 1 93.69 199 TYR B CA 1
ATOM 6119 C C . TYR B 1 199 ? 25.453 30.781 17.141 1 93.69 199 TYR B C 1
ATOM 6121 O O . TYR B 1 199 ? 24.25 30.766 17.406 1 93.69 199 TYR B O 1
ATOM 6129 N N . ARG B 1 200 ? 26.156 29.672 17.438 1 93.38 200 ARG B N 1
ATOM 6130 C CA . ARG B 1 200 ? 25.641 28.312 17.641 1 93.38 200 ARG B CA 1
ATOM 6131 C C . ARG B 1 200 ? 24.781 28.234 18.891 1 93.38 200 ARG B C 1
ATOM 6133 O O . ARG B 1 200 ? 23.734 27.578 18.891 1 93.38 200 ARG B O 1
ATOM 6140 N N . PRO B 1 201 ? 24.969 28.953 19.781 1 95.38 201 PRO B N 1
ATOM 6141 C CA . PRO B 1 201 ? 24.094 28.906 20.953 1 95.38 201 PRO B CA 1
ATOM 6142 C C . PRO B 1 201 ? 22.828 29.75 20.797 1 95.38 201 PRO B C 1
ATOM 6144 O O . PRO B 1 201 ? 21.891 29.609 21.594 1 95.38 201 PRO B O 1
ATOM 6147 N N . TYR B 1 202 ? 22.828 30.594 19.844 1 95.06 202 TYR B N 1
ATOM 6148 C CA . TYR B 1 202 ? 21.797 31.625 19.797 1 95.06 202 TYR B CA 1
ATOM 6149 C C . TYR B 1 202 ? 20.906 31.453 18.578 1 95.06 202 TYR B C 1
ATOM 6151 O O . TYR B 1 202 ? 19.844 32.062 18.484 1 95.06 202 TYR B O 1
ATOM 6159 N N . PHE B 1 203 ? 21.312 30.719 17.625 1 92.94 203 PHE B N 1
ATOM 6160 C CA . PHE B 1 203 ? 20.531 30.312 16.453 1 92.94 203 PHE B CA 1
ATOM 6161 C C . PHE B 1 203 ? 20.188 28.828 16.531 1 92.94 203 PHE B C 1
ATOM 6163 O O . PHE B 1 203 ? 21.078 27.969 16.375 1 92.94 203 PHE B O 1
ATOM 6170 N N . LYS B 1 204 ? 18.953 28.578 16.75 1 92.25 204 LYS B N 1
ATOM 6171 C CA . LYS B 1 204 ? 18.547 27.203 17.031 1 92.25 204 LYS B CA 1
ATOM 6172 C C . LYS B 1 204 ? 17.531 26.688 16.016 1 92.25 204 LYS B C 1
ATOM 6174 O O . LYS B 1 204 ? 16.578 27.391 15.695 1 92.25 204 LYS B O 1
ATOM 6179 N N . ALA B 1 205 ? 17.781 25.484 15.547 1 93.5 205 ALA B N 1
ATOM 6180 C CA . ALA B 1 205 ? 16.875 24.875 14.586 1 93.5 205 ALA B CA 1
ATOM 6181 C C . ALA B 1 205 ? 15.82 24.031 15.297 1 93.5 205 ALA B C 1
ATOM 6183 O O . ALA B 1 205 ? 16.125 23.344 16.281 1 93.5 205 ALA B O 1
ATOM 6184 N N . VAL B 1 206 ? 14.609 24.156 14.805 1 94.75 206 VAL B N 1
ATOM 6185 C CA . VAL B 1 206 ? 13.523 23.312 15.297 1 94.75 206 VAL B CA 1
ATOM 6186 C C . VAL B 1 206 ? 12.859 22.594 14.133 1 94.75 206 VAL B C 1
ATOM 6188 O O . VAL B 1 206 ? 12.688 23.156 13.055 1 94.75 206 VAL B O 1
ATOM 6191 N N . MET B 1 207 ? 12.594 21.297 14.359 1 95.88 207 MET B N 1
ATOM 6192 C CA . MET B 1 207 ? 11.828 20.516 13.398 1 95.88 207 MET B CA 1
ATOM 6193 C C . MET B 1 207 ? 10.328 20.625 13.68 1 95.88 207 MET B C 1
ATOM 6195 O O . MET B 1 207 ? 9.867 20.25 14.758 1 95.88 207 MET B O 1
ATOM 6199 N N . CYS B 1 208 ? 9.586 21.219 12.773 1 95.81 208 CYS B N 1
ATOM 6200 C CA . CYS B 1 208 ? 8.125 21.203 12.852 1 95.81 208 CYS B CA 1
ATOM 6201 C C . CYS B 1 208 ? 7.535 20.094 12 1 95.81 208 CYS B C 1
ATOM 6203 O O . CYS B 1 208 ? 8.008 19.828 10.891 1 95.81 208 CYS B O 1
ATOM 6205 N N . TYR B 1 209 ? 6.586 19.406 12.562 1 96.25 209 TYR B N 1
ATOM 6206 C CA . TYR B 1 209 ? 6.039 18.188 11.945 1 96.25 209 TYR B CA 1
ATOM 6207 C C . TYR B 1 209 ? 4.531 18.125 12.141 1 96.25 209 TYR B C 1
ATOM 6209 O O . TYR B 1 209 ? 3.977 18.781 13.023 1 96.25 209 TYR B O 1
ATOM 6217 N N . ILE B 1 210 ? 3.92 17.438 11.258 1 97 210 ILE B N 1
ATOM 6218 C CA . ILE B 1 210 ? 2.498 17.141 11.406 1 97 210 ILE B CA 1
ATOM 6219 C C . ILE B 1 210 ? 2.316 15.711 11.906 1 97 210 ILE B C 1
ATOM 6221 O O . ILE B 1 210 ? 2.98 14.789 11.43 1 97 210 ILE B O 1
ATOM 6225 N N . GLU B 1 211 ? 1.54 15.562 12.922 1 98 211 GLU B N 1
ATOM 6226 C CA . GLU B 1 211 ? 1.197 14.281 13.523 1 98 211 GLU B CA 1
ATOM 6227 C C . GLU B 1 211 ? -0.25 13.898 13.227 1 98 211 GLU B C 1
ATOM 6229 O O . GLU B 1 211 ? -1.146 14.742 13.297 1 98 211 GLU B O 1
ATOM 6234 N N . GLY B 1 212 ? -0.484 12.641 12.805 1 97.56 212 GLY B N 1
ATOM 6235 C CA . GLY B 1 212 ? -1.826 12.141 12.562 1 97.56 212 GLY B CA 1
ATOM 6236 C C . GLY B 1 212 ? -2.111 10.836 13.281 1 97.56 212 GLY B C 1
ATOM 6237 O O . GLY B 1 212 ? -1.197 10.047 13.531 1 97.56 212 GLY B O 1
ATOM 6238 N N . ALA B 1 213 ? -3.373 10.617 13.641 1 97.5 213 ALA B N 1
ATOM 6239 C CA . ALA B 1 213 ? -3.791 9.383 14.289 1 97.5 213 ALA B CA 1
ATOM 6240 C C . ALA B 1 213 ? -5.301 9.188 14.18 1 97.5 213 ALA B C 1
ATOM 6242 O O . ALA B 1 213 ? -6.047 10.148 14 1 97.5 213 ALA B O 1
ATOM 6243 N N . TRP B 1 214 ? -5.699 7.98 14.242 1 97.62 214 TRP B N 1
ATOM 6244 C CA . TRP B 1 214 ? -7.105 7.652 14.438 1 97.62 214 TRP B CA 1
ATOM 6245 C C . TRP B 1 214 ? -7.52 7.848 15.891 1 97.62 214 TRP B C 1
ATOM 6247 O O . TRP B 1 214 ? -6.98 7.191 16.781 1 97.62 214 TRP B O 1
ATOM 6257 N N . THR B 1 215 ? -8.469 8.695 16.141 1 96.31 215 THR B N 1
ATOM 6258 C CA . THR B 1 215 ? -8.867 9.047 17.5 1 96.31 215 THR B CA 1
ATOM 6259 C C . THR B 1 215 ? -10.258 8.508 17.812 1 96.31 215 THR B C 1
ATOM 6261 O O . THR B 1 215 ? -11.078 8.328 16.906 1 96.31 215 THR B O 1
ATOM 6264 N N . LEU B 1 216 ? -10.289 8.289 19.125 1 93.75 216 LEU B N 1
ATOM 6265 C CA . LEU B 1 216 ? -11.586 7.824 19.625 1 93.75 216 LEU B CA 1
ATOM 6266 C C . LEU B 1 216 ? -12.312 8.938 20.359 1 93.75 216 LEU B C 1
ATOM 6268 O O . LEU B 1 216 ? -11.68 9.867 20.875 1 93.75 216 LEU B O 1
ATOM 6272 N N . GLY B 1 217 ? -13.648 9.016 20.172 1 81.44 217 GLY B N 1
ATOM 6273 C CA . GLY B 1 217 ? -14.445 10.008 20.875 1 81.44 217 GLY B CA 1
ATOM 6274 C C . GLY B 1 217 ? -15.586 10.547 20.031 1 81.44 217 GLY B C 1
ATOM 6275 O O . GLY B 1 217 ? -15.477 10.641 18.812 1 81.44 217 GLY B O 1
ATOM 6276 N N . LYS B 1 218 ? -16.5 10.844 20.672 1 77.31 218 LYS B N 1
ATOM 6277 C CA . LYS B 1 218 ? -17.703 11.312 19.984 1 77.31 218 LYS B CA 1
ATOM 6278 C C . LYS B 1 218 ? -17.625 12.82 19.719 1 77.31 218 LYS B C 1
ATOM 6280 O O . LYS B 1 218 ? -18.125 13.297 18.703 1 77.31 218 LYS B O 1
ATOM 6285 N N . ASP B 1 219 ? -16.906 13.492 20.609 1 82.38 219 ASP B N 1
ATOM 6286 C CA . ASP B 1 219 ? -16.828 14.945 20.484 1 82.38 219 ASP B CA 1
ATOM 6287 C C . ASP B 1 219 ? -15.602 15.367 19.688 1 82.38 219 ASP B C 1
ATOM 6289 O O . ASP B 1 219 ? -14.531 14.773 19.812 1 82.38 219 ASP B O 1
ATOM 6293 N N . PHE B 1 220 ? -15.883 16.328 18.891 1 86.44 220 PHE B N 1
ATOM 6294 C CA . PHE B 1 220 ? -14.758 16.906 18.156 1 86.44 220 PHE B CA 1
ATOM 6295 C C . PHE B 1 220 ? -13.906 17.781 19.062 1 86.44 220 PHE B C 1
ATOM 6297 O O . PHE B 1 220 ? -14.43 18.594 19.812 1 86.44 220 PHE B O 1
ATOM 6304 N N . LYS B 1 221 ? -12.68 17.547 19.016 1 81.88 221 LYS B N 1
ATOM 6305 C CA . LYS B 1 221 ? -11.734 18.375 19.766 1 81.88 221 LYS B CA 1
ATOM 6306 C C . LYS B 1 221 ? -10.641 18.922 18.859 1 81.88 221 LYS B C 1
ATOM 6308 O O . LYS B 1 221 ? -10.062 18.188 18.062 1 81.88 221 LYS B O 1
ATOM 6313 N N . GLU B 1 222 ? -10.484 20.281 19.031 1 84.25 222 GLU B N 1
ATOM 6314 C CA . GLU B 1 222 ? -9.344 20.906 18.344 1 84.25 222 GLU B CA 1
ATOM 6315 C C . GLU B 1 222 ? -8.031 20.281 18.812 1 84.25 222 GLU B C 1
ATOM 6317 O O . GLU B 1 222 ? -7.797 20.109 20 1 84.25 222 GLU B O 1
ATOM 6322 N N . SER B 1 223 ? -7.242 19.969 17.859 1 78.06 223 SER B N 1
ATOM 6323 C CA . SER B 1 223 ? -6.074 19.172 18.203 1 78.06 223 SER B CA 1
ATOM 6324 C C . SER B 1 223 ? -4.867 20.047 18.5 1 78.06 223 SER B C 1
ATOM 6326 O O . SER B 1 223 ? -3.914 19.609 19.141 1 78.06 223 SER B O 1
ATOM 6328 N N . PHE B 1 224 ? -4.805 21.281 17.984 1 77.62 224 PHE B N 1
ATOM 6329 C CA . PHE B 1 224 ? -3.695 22.156 18.312 1 77.62 224 PHE B CA 1
ATOM 6330 C C . PHE B 1 224 ? -4.121 23.625 18.219 1 77.62 224 PHE B C 1
ATOM 6332 O O . PHE B 1 224 ? -5.051 23.953 17.484 1 77.62 224 PHE B O 1
ATOM 6339 N N . PRO B 1 225 ? -3.498 24.422 18.984 1 77.12 225 PRO B N 1
ATOM 6340 C CA . PRO B 1 225 ? -3.902 25.812 19.047 1 77.12 225 PRO B CA 1
ATOM 6341 C C . PRO B 1 225 ? -3.51 26.609 17.812 1 77.12 225 PRO B C 1
ATOM 6343 O O . PRO B 1 225 ? -2.531 26.281 17.141 1 77.12 225 PRO B O 1
ATOM 6346 N N . SER B 1 226 ? -4.332 27.516 17.469 1 85 226 SER B N 1
ATOM 6347 C CA . SER B 1 226 ? -4.09 28.531 16.438 1 85 226 SER B CA 1
ATOM 6348 C C . SER B 1 226 ? -4.648 29.875 16.859 1 85 226 SER B C 1
ATOM 6350 O O . SER B 1 226 ? -5.688 29.953 17.516 1 85 226 SER B O 1
ATOM 6352 N N . ASP B 1 227 ? -3.969 30.922 16.516 1 81.69 227 ASP B N 1
ATOM 6353 C CA . ASP B 1 227 ? -4.414 32.25 16.875 1 81.69 227 ASP B CA 1
ATOM 6354 C C . ASP B 1 227 ? -5.629 32.688 16.062 1 81.69 227 ASP B C 1
ATOM 6356 O O . ASP B 1 227 ? -6.461 33.469 16.516 1 81.69 227 ASP B O 1
ATOM 6360 N N . ARG B 1 228 ? -5.766 32.156 14.891 1 83.81 228 ARG B N 1
ATOM 6361 C CA . ARG B 1 228 ? -6.742 32.719 13.969 1 83.81 228 ARG B CA 1
ATOM 6362 C C . ARG B 1 228 ? -7.66 31.641 13.414 1 83.81 228 ARG B C 1
ATOM 6364 O O . ARG B 1 228 ? -8.719 31.938 12.859 1 83.81 228 ARG B O 1
ATOM 6371 N N . HIS B 1 229 ? -7.156 30.422 13.594 1 88.94 229 HIS B N 1
ATOM 6372 C CA . HIS B 1 229 ? -7.883 29.375 12.883 1 88.94 229 HIS B CA 1
ATOM 6373 C C . HIS B 1 229 ? -8.297 28.25 13.82 1 88.94 229 HIS B C 1
ATOM 6375 O O . HIS B 1 229 ? -7.598 27.969 14.797 1 88.94 229 HIS B O 1
ATOM 6381 N N . TYR B 1 230 ? -9.461 27.719 13.648 1 89.12 230 TYR B N 1
ATOM 6382 C CA . TYR B 1 230 ? -10.031 26.547 14.297 1 89.12 230 TYR B CA 1
ATOM 6383 C C . TYR B 1 230 ? -10.984 25.812 13.359 1 89.12 230 TYR B C 1
ATOM 6385 O O . TYR B 1 230 ? -11.461 26.391 12.383 1 89.12 230 TYR B O 1
ATOM 6393 N N . PHE B 1 231 ? -11.164 24.594 13.68 1 91 231 PHE B N 1
ATOM 6394 C CA . PHE B 1 231 ? -12.18 23.891 12.906 1 91 231 PHE B CA 1
ATOM 6395 C C . PHE B 1 231 ? -13.562 24.469 13.18 1 91 231 PHE B C 1
ATOM 6397 O O . PHE B 1 231 ? -14.016 24.5 14.328 1 91 231 PHE B O 1
ATOM 6404 N N . ASP B 1 232 ? -14.125 24.891 12.172 1 89.56 232 ASP B N 1
ATOM 6405 C CA . ASP B 1 232 ? -15.492 25.391 12.281 1 89.56 232 ASP B CA 1
ATOM 6406 C C . ASP B 1 232 ? -16.5 24.234 12.305 1 89.56 232 ASP B C 1
ATOM 6408 O O . ASP B 1 232 ? -17.125 23.938 11.289 1 89.56 232 ASP B O 1
ATOM 6412 N N . THR B 1 233 ? -16.609 23.688 13.43 1 91.5 233 THR B N 1
ATOM 6413 C CA . THR B 1 233 ? -17.516 22.547 13.555 1 91.5 233 THR B CA 1
ATOM 6414 C C . THR B 1 233 ? -17.906 22.328 15.016 1 91.5 233 THR B C 1
ATOM 6416 O O . THR B 1 233 ? -17.156 22.688 15.922 1 91.5 233 THR B O 1
ATOM 6419 N N . THR B 1 234 ? -19.062 21.75 15.227 1 87.81 234 THR B N 1
ATOM 6420 C CA . THR B 1 234 ? -19.516 21.391 16.562 1 87.81 234 THR B CA 1
ATOM 6421 C C . THR B 1 234 ? -19.453 19.891 16.781 1 87.81 234 THR B C 1
ATOM 6423 O O . THR B 1 234 ? -19.547 19.406 17.906 1 87.81 234 THR B O 1
ATOM 6426 N N . SER B 1 235 ? -19.359 19.266 15.703 1 88.62 235 SER B N 1
ATOM 6427 C CA . SER B 1 235 ? -19.312 17.797 15.742 1 88.62 235 SER B CA 1
ATOM 6428 C C . SER B 1 235 ? -18.672 17.234 14.477 1 88.62 235 SER B C 1
ATOM 6430 O O . SER B 1 235 ? -18.453 17.953 13.508 1 88.62 235 SER B O 1
ATOM 6432 N N . TRP B 1 236 ? -18.375 15.977 14.562 1 90.06 236 TRP B N 1
ATOM 6433 C CA . TRP B 1 236 ? -17.828 15.305 13.391 1 90.06 236 TRP B CA 1
ATOM 6434 C C . TRP B 1 236 ? -18.844 15.281 12.25 1 90.06 236 TRP B C 1
ATOM 6436 O O . TRP B 1 236 ? -18.469 15.438 11.078 1 90.06 236 TRP B O 1
ATOM 6446 N N . GLU B 1 237 ? -20.109 15.141 12.516 1 88.88 237 GLU B N 1
ATOM 6447 C CA . GLU B 1 237 ? -21.156 15.141 11.508 1 88.88 237 GLU B CA 1
ATOM 6448 C C . GLU B 1 237 ? -21.297 16.516 10.844 1 88.88 237 GLU B C 1
ATOM 6450 O O . GLU B 1 237 ? -21.469 16.594 9.625 1 88.88 237 GLU B O 1
ATOM 6455 N N . ASP B 1 238 ? -21.219 17.438 11.703 1 91.88 238 ASP B N 1
ATOM 6456 C CA . ASP B 1 238 ? -21.266 18.797 11.188 1 91.88 238 ASP B CA 1
ATOM 6457 C C . ASP B 1 238 ? -20.094 19.062 10.234 1 91.88 238 ASP B C 1
ATOM 6459 O O . ASP B 1 238 ? -20.297 19.641 9.164 1 91.88 238 ASP B O 1
ATOM 6463 N N . LEU B 1 239 ? -18.938 18.672 10.594 1 92.12 239 LEU B N 1
ATOM 6464 C CA . LEU B 1 239 ? -17.766 18.828 9.742 1 92.12 239 LEU B CA 1
ATOM 6465 C C . LEU B 1 239 ? -17.953 18.094 8.422 1 92.12 239 LEU B C 1
ATOM 6467 O O . LEU B 1 239 ? -17.656 18.625 7.355 1 92.12 239 LEU B O 1
ATOM 6471 N N . GLU B 1 240 ? -18.438 16.891 8.438 1 91.25 240 GLU B N 1
ATOM 6472 C CA . GLU B 1 240 ? -18.656 16.094 7.238 1 91.25 240 GLU B CA 1
ATOM 6473 C C . GLU B 1 240 ? -19.656 16.766 6.301 1 91.25 240 GLU B C 1
ATOM 6475 O O . GLU B 1 240 ? -19.469 16.75 5.082 1 91.25 240 GLU B O 1
ATOM 6480 N N . GLU B 1 241 ? -20.688 17.297 6.855 1 91.88 241 GLU B N 1
ATOM 6481 C CA . GLU B 1 241 ? -21.688 18 6.051 1 91.88 241 GLU B CA 1
ATOM 6482 C C . GLU B 1 241 ? -21.062 19.203 5.336 1 91.88 241 GLU B C 1
ATOM 6484 O O . GLU B 1 241 ? -21.312 19.406 4.141 1 91.88 241 GLU B O 1
ATOM 6489 N N . LYS B 1 242 ? -20.297 19.875 6.055 1 92.62 242 LYS B N 1
ATOM 6490 C CA . LYS B 1 242 ? -19.641 21.062 5.484 1 92.62 242 LYS B CA 1
ATOM 6491 C C . LYS B 1 242 ? -18.672 20.672 4.379 1 92.62 242 LYS B C 1
ATOM 6493 O O . LYS B 1 242 ? -18.625 21.312 3.332 1 92.62 242 LYS B O 1
ATOM 6498 N N . ILE B 1 243 ? -17.938 19.688 4.59 1 92.88 243 ILE B N 1
ATOM 6499 C CA . ILE B 1 243 ? -16.969 19.234 3.594 1 92.88 243 ILE B CA 1
ATOM 6500 C C . ILE B 1 243 ? -17.703 18.688 2.367 1 92.88 243 ILE B C 1
ATOM 6502 O O . ILE B 1 243 ? -17.297 18.953 1.231 1 92.88 243 ILE B O 1
ATOM 6506 N N . ARG B 1 244 ? -18.75 17.938 2.568 1 92.44 244 ARG B N 1
ATOM 6507 C CA . ARG B 1 244 ? -19.531 17.438 1.446 1 92.44 244 ARG B CA 1
ATOM 6508 C C . ARG B 1 244 ? -20.094 18.594 0.61 1 92.44 244 ARG B C 1
ATOM 6510 O O . ARG B 1 244 ? -20.062 18.547 -0.621 1 92.44 244 ARG B O 1
ATOM 6517 N N . TYR B 1 245 ? -20.547 19.531 1.35 1 92 245 TYR B N 1
ATOM 6518 C CA . TYR B 1 245 ? -21.094 20.703 0.648 1 92 245 TYR B CA 1
ATOM 6519 C C . TYR B 1 245 ? -20.016 21.375 -0.182 1 92 245 TYR B C 1
ATOM 6521 O O . TYR B 1 245 ? -20.219 21.672 -1.363 1 92 245 TYR B O 1
ATOM 6529 N N . THR B 1 246 ? -18.812 21.641 0.408 1 91.94 246 THR B N 1
ATOM 6530 C CA . THR B 1 246 ? -17.75 22.344 -0.293 1 91.94 246 THR B CA 1
ATOM 6531 C C . THR B 1 246 ? -17.188 21.484 -1.427 1 91.94 246 THR B C 1
ATOM 6533 O O . THR B 1 246 ? -16.812 22.016 -2.477 1 91.94 246 THR B O 1
ATOM 6536 N N . ALA B 1 247 ? -17.156 20.219 -1.278 1 90.62 247 ALA B N 1
ATOM 6537 C CA . ALA B 1 247 ? -16.656 19.312 -2.318 1 90.62 247 ALA B CA 1
ATOM 6538 C C . ALA B 1 247 ? -17.594 19.312 -3.525 1 90.62 247 ALA B C 1
ATOM 6540 O O . ALA B 1 247 ? -17.141 19.312 -4.672 1 90.62 247 ALA B O 1
ATOM 6541 N N . GLN B 1 248 ? -18.891 19.391 -3.258 1 90.31 248 GLN B N 1
ATOM 6542 C CA . GLN B 1 248 ? -19.859 19.312 -4.348 1 90.31 248 GLN B CA 1
ATOM 6543 C C . GLN B 1 248 ? -20.047 20.672 -5.016 1 90.31 248 GLN B C 1
ATOM 6545 O O . GLN B 1 248 ? -20.219 20.75 -6.23 1 90.31 248 GLN B O 1
ATOM 6550 N N . SER B 1 249 ? -19.891 21.703 -4.223 1 90.38 249 SER B N 1
ATOM 6551 C CA . SER B 1 249 ? -20.125 23.031 -4.762 1 90.38 249 SER B CA 1
ATOM 6552 C C . SER B 1 249 ? -18.844 23.609 -5.363 1 90.38 249 SER B C 1
ATOM 6554 O O . SER B 1 249 ? -18.891 24.547 -6.172 1 90.38 249 SER B O 1
ATOM 6556 N N . GLY B 1 250 ? -17.734 23.125 -4.883 1 89.94 250 GLY B N 1
ATOM 6557 C CA . GLY B 1 250 ? -16.453 23.672 -5.27 1 89.94 250 GLY B CA 1
ATOM 6558 C C . GLY B 1 250 ? -16.125 24.969 -4.555 1 89.94 250 GLY B C 1
ATOM 6559 O O . GLY B 1 250 ? -15.164 25.656 -4.914 1 89.94 250 GLY B O 1
ATOM 6560 N N . THR B 1 251 ? -16.812 25.266 -3.5 1 88.19 251 THR B N 1
ATOM 6561 C CA . THR B 1 251 ? -16.609 26.531 -2.791 1 88.19 251 THR B CA 1
ATOM 6562 C C . THR B 1 251 ? -15.531 26.375 -1.721 1 88.19 251 THR B C 1
ATOM 6564 O O . THR B 1 251 ? -15.203 25.25 -1.317 1 88.19 251 THR B O 1
ATOM 6567 N N . LYS B 1 252 ? -15.008 27.469 -1.318 1 88.62 252 LYS B N 1
ATOM 6568 C CA . LYS B 1 252 ? -14.023 27.562 -0.243 1 88.62 252 LYS B CA 1
ATOM 6569 C C . LYS B 1 252 ? -14.578 28.328 0.95 1 88.62 252 LYS B C 1
ATOM 6571 O O . LYS B 1 252 ? -15.234 29.375 0.78 1 88.62 252 LYS B O 1
ATOM 6576 N N . SER B 1 253 ? -14.32 27.766 2.074 1 88.25 253 SER B N 1
ATOM 6577 C CA . SER B 1 253 ? -14.602 28.562 3.26 1 88.25 253 SER B CA 1
ATOM 6578 C C . SER B 1 253 ? -13.664 29.766 3.357 1 88.25 253 SER B C 1
ATOM 6580 O O . SER B 1 253 ? -12.438 29.594 3.305 1 88.25 253 SER B O 1
ATOM 6582 N N . ILE B 1 254 ? -14.156 30.969 3.539 1 88.5 254 ILE B N 1
ATOM 6583 C CA . ILE B 1 254 ? -13.359 32.188 3.527 1 88.5 254 ILE B CA 1
ATOM 6584 C C . ILE B 1 254 ? -12.336 32.156 4.656 1 88.5 254 ILE B C 1
ATOM 6586 O O . ILE B 1 254 ? -11.203 32.594 4.488 1 88.5 254 ILE B O 1
ATOM 6590 N N . LYS B 1 255 ? -12.719 31.641 5.719 1 88.25 255 LYS B N 1
ATOM 6591 C CA . LYS B 1 255 ? -11.82 31.609 6.863 1 88.25 255 LYS B CA 1
ATOM 6592 C C . LYS B 1 255 ? -10.906 30.391 6.812 1 88.25 255 LYS B C 1
ATOM 6594 O O . LYS B 1 255 ? -9.977 30.281 7.617 1 88.25 255 LYS B O 1
ATOM 6599 N N . GLU B 1 256 ? -11.164 29.484 5.848 1 90.5 256 GLU B N 1
ATOM 6600 C CA . GLU B 1 256 ? -10.344 28.297 5.645 1 90.5 256 GLU B CA 1
ATOM 6601 C C . GLU B 1 256 ? -10.297 27.438 6.906 1 90.5 256 GLU B C 1
ATOM 6603 O O . GLU B 1 256 ? -9.227 26.969 7.305 1 90.5 256 GLU B O 1
ATOM 6608 N N . ASN B 1 257 ? -11.469 27.328 7.523 1 91.94 257 ASN B N 1
ATOM 6609 C CA . ASN B 1 257 ? -11.562 26.594 8.781 1 91.94 257 ASN B CA 1
ATOM 6610 C C . ASN B 1 257 ? -12.242 25.25 8.602 1 91.94 257 ASN B C 1
ATOM 6612 O O . ASN B 1 257 ? -12.641 24.609 9.578 1 91.94 257 ASN B O 1
ATOM 6616 N N . PHE B 1 258 ? -12.352 24.906 7.273 1 90.19 258 PHE B N 1
ATOM 6617 C CA . PHE B 1 258 ? -12.875 23.562 6.992 1 90.19 258 PHE B CA 1
ATOM 6618 C C . PHE B 1 258 ? -11.742 22.594 6.688 1 90.19 258 PHE B C 1
ATOM 6620 O O . PHE B 1 258 ? -10.695 23 6.176 1 90.19 258 PHE B O 1
ATOM 6627 N N . GLY B 1 259 ? -11.812 21.422 7.234 1 90.69 259 GLY B N 1
ATOM 6628 C CA . GLY B 1 259 ? -10.922 20.328 6.902 1 90.69 259 GLY B CA 1
ATOM 6629 C C . GLY B 1 259 ? -11.641 19 6.723 1 90.69 259 GLY B C 1
ATOM 6630 O O . GLY B 1 259 ? -12.75 18.828 7.23 1 90.69 259 GLY B O 1
ATOM 6631 N N . TYR B 1 260 ? -11.07 18.281 5.848 1 95.12 260 TYR B N 1
ATOM 6632 C CA . TYR B 1 260 ? -11.617 16.938 5.695 1 95.12 260 TYR B CA 1
ATOM 6633 C C . TYR B 1 260 ? -10.836 15.938 6.547 1 95.12 260 TYR B C 1
ATOM 6635 O O . TYR B 1 260 ? -9.672 15.648 6.27 1 95.12 260 TYR B O 1
ATOM 6643 N N . LEU B 1 261 ? -11.469 15.391 7.465 1 95.19 261 LEU B N 1
ATOM 6644 C CA . LEU B 1 261 ? -10.953 14.336 8.328 1 95.19 261 LEU B CA 1
ATOM 6645 C C . LEU B 1 261 ? -11.812 13.078 8.227 1 95.19 261 LEU B C 1
ATOM 6647 O O . LEU B 1 261 ? -12.953 13.062 8.695 1 95.19 261 LEU B O 1
ATOM 6651 N N . PRO B 1 262 ? -11.25 12.023 7.641 1 95.19 262 PRO B N 1
ATOM 6652 C CA . PRO B 1 262 ? -12.062 10.828 7.41 1 95.19 262 PRO B CA 1
ATOM 6653 C C . PRO B 1 262 ? -12.336 10.047 8.695 1 95.19 262 PRO B C 1
ATOM 6655 O O . PRO B 1 262 ? -11.734 10.328 9.734 1 95.19 262 PRO B O 1
ATOM 6658 N N . SER B 1 263 ? -13.297 9.164 8.586 1 94.06 263 SER B N 1
ATOM 6659 C CA . SER B 1 263 ? -13.609 8.211 9.648 1 94.06 263 SER B CA 1
ATOM 6660 C C . SER B 1 263 ? -13.555 6.777 9.141 1 94.06 263 SER B C 1
ATOM 6662 O O . SER B 1 263 ? -13.703 6.527 7.941 1 94.06 263 SER B O 1
ATOM 6664 N N . ILE B 1 264 ? -13.289 5.836 10.07 1 95.44 264 ILE B N 1
ATOM 6665 C CA . ILE B 1 264 ? -13.297 4.418 9.727 1 95.44 264 ILE B CA 1
ATOM 6666 C C . ILE B 1 264 ? -14.023 3.631 10.812 1 95.44 264 ILE B C 1
ATOM 6668 O O . ILE B 1 264 ? -14.211 4.125 11.922 1 95.44 264 ILE B O 1
ATOM 6672 N N . ILE B 1 265 ? -14.453 2.451 10.43 1 95.06 265 ILE B N 1
ATOM 6673 C CA . ILE B 1 265 ? -14.891 1.45 11.391 1 95.06 265 ILE B CA 1
ATOM 6674 C C . ILE B 1 265 ? -13.711 0.586 11.82 1 95.06 265 ILE B C 1
ATOM 6676 O O . ILE B 1 265 ? -13.039 -0.019 10.977 1 95.06 265 ILE B O 1
ATOM 6680 N N . TYR B 1 266 ? -13.422 0.562 13.18 1 94.62 266 TYR B N 1
ATOM 6681 C CA . TYR B 1 266 ? -12.258 -0.21 13.594 1 94.62 266 TYR B CA 1
ATOM 6682 C C . TYR B 1 266 ? -12.68 -1.513 14.266 1 94.62 266 TYR B C 1
ATOM 6684 O O . TYR B 1 266 ? -11.852 -2.4 14.492 1 94.62 266 TYR B O 1
ATOM 6692 N N . ASN B 1 267 ? -13.961 -1.615 14.539 1 92.69 267 ASN B N 1
ATOM 6693 C CA . ASN B 1 267 ? -14.523 -2.834 15.102 1 92.69 267 ASN B CA 1
ATOM 6694 C C . ASN B 1 267 ? -16.047 -2.836 15.023 1 92.69 267 ASN B C 1
ATOM 6696 O O . ASN B 1 267 ? -16.672 -1.784 14.844 1 92.69 267 ASN B O 1
ATOM 6700 N N . VAL B 1 268 ? -16.609 -4.027 15.023 1 92.69 268 VAL B N 1
ATOM 6701 C CA . VAL B 1 268 ? -18.062 -4.191 15.086 1 92.69 268 VAL B CA 1
ATOM 6702 C C . VAL B 1 268 ? -18.422 -5.086 16.266 1 92.69 268 VAL B C 1
ATOM 6704 O O . VAL B 1 268 ? -17.969 -6.23 16.344 1 92.69 268 VAL B O 1
ATOM 6707 N N . VAL B 1 269 ? -19.203 -4.547 17.125 1 89.12 269 VAL B N 1
ATOM 6708 C CA . VAL B 1 269 ? -19.609 -5.293 18.297 1 89.12 269 VAL B CA 1
ATOM 6709 C C . VAL B 1 269 ? -21.141 -5.406 18.328 1 89.12 269 VAL B C 1
ATOM 6711 O O . VAL B 1 269 ? -21.844 -4.398 18.422 1 89.12 269 VAL B O 1
ATOM 6714 N N . ASN B 1 270 ? -21.609 -6.586 18.266 1 86.62 270 ASN B N 1
ATOM 6715 C CA . ASN B 1 270 ? -23.047 -6.871 18.312 1 86.62 270 ASN B CA 1
ATOM 6716 C C . ASN B 1 270 ? -23.812 -6.07 17.281 1 86.62 270 ASN B C 1
ATOM 6718 O O . ASN B 1 270 ? -24.828 -5.441 17.594 1 86.62 270 ASN B O 1
ATOM 6722 N N . GLY B 1 271 ? -23.172 -6.023 16.109 1 87.75 271 GLY B N 1
ATOM 6723 C CA . GLY B 1 271 ? -23.844 -5.375 14.992 1 87.75 271 GLY B CA 1
ATOM 6724 C C . GLY B 1 271 ? -23.641 -3.873 14.961 1 87.75 271 GLY B C 1
ATOM 6725 O O . GLY B 1 271 ? -24.094 -3.197 14.039 1 87.75 271 GLY B O 1
ATOM 6726 N N . VAL B 1 272 ? -22.953 -3.35 15.961 1 89.38 272 VAL B N 1
ATOM 6727 C CA . VAL B 1 272 ? -22.75 -1.907 16.031 1 89.38 272 VAL B CA 1
ATOM 6728 C C . VAL B 1 272 ? -21.312 -1.574 15.625 1 89.38 272 VAL B C 1
ATOM 6730 O O . VAL B 1 272 ? -20.359 -2.018 16.281 1 89.38 272 VAL B O 1
ATOM 6733 N N . PRO B 1 273 ? -21.188 -0.788 14.602 1 93.19 273 PRO B N 1
ATOM 6734 C CA . PRO B 1 273 ? -19.828 -0.375 14.219 1 93.19 273 PRO B CA 1
ATOM 6735 C C . PRO B 1 273 ? -19.219 0.624 15.203 1 93.19 273 PRO B C 1
ATOM 6737 O O . PRO B 1 273 ? -19.906 1.542 15.656 1 93.19 273 PRO B O 1
ATOM 6740 N N . LEU B 1 274 ? -18.047 0.346 15.594 1 93.56 274 LEU B N 1
ATOM 6741 C CA . LEU B 1 274 ? -17.234 1.306 16.328 1 93.56 274 LEU B CA 1
ATOM 6742 C C . LEU B 1 274 ? -16.344 2.115 15.391 1 93.56 274 LEU B C 1
ATOM 6744 O O . LEU B 1 274 ? -15.633 1.546 14.57 1 93.56 274 LEU B O 1
ATOM 6748 N N . THR B 1 275 ? -16.406 3.461 15.57 1 93.94 275 THR B N 1
ATOM 6749 C CA . THR B 1 275 ? -15.758 4.312 14.578 1 93.94 275 THR B CA 1
ATOM 6750 C C . THR B 1 275 ? -14.609 5.094 15.211 1 93.94 275 THR B C 1
ATOM 6752 O O . THR B 1 275 ? -14.594 5.316 16.422 1 93.94 275 THR B O 1
ATOM 6755 N N . ALA B 1 276 ? -13.672 5.336 14.461 1 96.06 276 ALA B N 1
ATOM 6756 C CA . ALA B 1 276 ? -12.562 6.238 14.773 1 96.06 276 ALA B CA 1
ATOM 6757 C C . ALA B 1 276 ? -12.484 7.379 13.758 1 96.06 276 ALA B C 1
ATOM 6759 O O . ALA B 1 276 ? -12.789 7.191 12.578 1 96.06 276 ALA B O 1
ATOM 6760 N N . GLN B 1 277 ? -12.102 8.492 14.281 1 94.62 277 GLN B N 1
ATOM 6761 C CA . GLN B 1 277 ? -11.977 9.68 13.438 1 94.62 277 GLN B CA 1
ATOM 6762 C C . GLN B 1 277 ? -10.523 10.133 13.344 1 94.62 277 GLN B C 1
ATOM 6764 O O . GLN B 1 277 ? -9.812 10.164 14.352 1 94.62 277 GLN B O 1
ATOM 6769 N N . TRP B 1 278 ? -10.148 10.422 12.125 1 96.38 278 TRP B N 1
ATOM 6770 C CA . TRP B 1 278 ? -8.797 10.938 11.922 1 96.38 278 TRP B CA 1
ATOM 6771 C C . TRP B 1 278 ? -8.648 12.328 12.523 1 96.38 278 TRP B C 1
ATOM 6773 O O . TRP B 1 278 ? -9.555 13.156 12.414 1 96.38 278 TRP B O 1
ATOM 6783 N N . ASN B 1 279 ? -7.562 12.578 13.141 1 95.44 279 ASN B N 1
ATOM 6784 C CA . ASN B 1 279 ? -7.195 13.906 13.625 1 95.44 279 ASN B CA 1
ATOM 6785 C C . ASN B 1 279 ? -5.699 14.164 13.461 1 95.44 279 ASN B C 1
ATOM 6787 O O . ASN B 1 279 ? -4.918 13.234 13.273 1 95.44 279 ASN B O 1
ATOM 6791 N N . TYR B 1 280 ? -5.363 15.43 13.461 1 96.5 280 TYR B N 1
ATOM 6792 C CA . TYR B 1 280 ? -3.959 15.789 13.281 1 96.5 280 TYR B CA 1
ATOM 6793 C C . TYR B 1 280 ? -3.59 17 14.133 1 96.5 280 TYR B C 1
ATOM 6795 O O . TYR B 1 280 ? -4.469 17.703 14.633 1 96.5 280 TYR B O 1
ATOM 6803 N N . ARG B 1 281 ? -2.33 17.219 14.32 1 96.5 281 ARG B N 1
ATOM 6804 C CA . ARG B 1 281 ? -1.774 18.438 14.906 1 96.5 281 ARG B CA 1
ATOM 6805 C C . ARG B 1 281 ? -0.391 18.734 14.344 1 96.5 281 ARG B C 1
ATOM 6807 O O . ARG B 1 281 ? 0.26 17.844 13.781 1 96.5 281 ARG B O 1
ATOM 6814 N N . ILE B 1 282 ? -0.042 19.953 14.406 1 96.44 282 ILE B N 1
ATOM 6815 C CA . ILE B 1 282 ? 1.296 20.375 14.016 1 96.44 282 ILE B CA 1
ATOM 6816 C C . ILE B 1 282 ? 2.061 20.859 15.242 1 96.44 282 ILE B C 1
ATOM 6818 O O . ILE B 1 282 ? 1.578 21.734 15.984 1 96.44 282 ILE B O 1
ATOM 6822 N N . LEU B 1 283 ? 3.174 20.25 15.477 1 97.06 283 LEU B N 1
ATOM 6823 C CA . LEU B 1 283 ? 4.07 20.594 16.578 1 97.06 283 LEU B CA 1
ATOM 6824 C C . LEU B 1 283 ? 5.504 20.75 16.078 1 97.06 283 LEU B C 1
ATOM 6826 O O . LEU B 1 283 ? 5.789 20.5 14.906 1 97.06 283 LEU B O 1
ATOM 6830 N N . CYS B 1 284 ? 6.277 21.203 17 1 96.44 284 CYS B N 1
ATOM 6831 C CA . CYS B 1 284 ? 7.703 21.344 16.703 1 96.44 284 CYS B CA 1
ATOM 6832 C C . CYS B 1 284 ? 8.547 20.703 17.797 1 96.44 284 CYS B C 1
ATOM 6834 O O . CYS B 1 284 ? 8.023 20.312 18.844 1 96.44 284 CYS B O 1
ATOM 6836 N N . ALA B 1 285 ? 9.734 20.453 17.5 1 97.5 285 ALA B N 1
ATOM 6837 C CA . ALA B 1 285 ? 10.711 19.922 18.453 1 97.5 285 ALA B CA 1
ATOM 6838 C C . ALA B 1 285 ? 12.102 20.484 18.188 1 97.5 285 ALA B C 1
ATOM 6840 O O . ALA B 1 285 ? 12.562 20.516 17.047 1 97.5 285 ALA B O 1
ATOM 6841 N N . PRO B 1 286 ? 12.75 20.922 19.266 1 96.75 286 PRO B N 1
ATOM 6842 C CA . PRO B 1 286 ? 14.117 21.422 19.078 1 96.75 286 PRO B CA 1
ATOM 6843 C C . PRO B 1 286 ? 15.07 20.344 18.594 1 96.75 286 PRO B C 1
ATOM 6845 O O . PRO B 1 286 ? 14.984 19.188 19.047 1 96.75 286 PRO B O 1
ATOM 6848 N N . ILE B 1 287 ? 15.891 20.688 17.672 1 95.69 287 ILE B N 1
ATOM 6849 C CA . ILE B 1 287 ? 17.016 19.844 17.297 1 95.69 287 ILE B CA 1
ATOM 6850 C C . ILE B 1 287 ? 18.172 20.047 18.281 1 95.69 287 ILE B C 1
ATOM 6852 O O . ILE B 1 287 ? 18.641 21.156 18.469 1 95.69 287 ILE B O 1
ATOM 6856 N N . ASP B 1 288 ? 18.672 18.984 18.875 1 91.25 288 ASP B N 1
ATOM 6857 C CA . ASP B 1 288 ? 19.516 19.094 20.047 1 91.25 288 ASP B CA 1
ATOM 6858 C C . ASP B 1 288 ? 20.984 19.172 19.672 1 91.25 288 ASP B C 1
ATOM 6860 O O . ASP B 1 288 ? 21.875 19.078 20.531 1 91.25 288 ASP B O 1
ATOM 6864 N N . PHE B 1 289 ? 21.281 19.203 18.438 1 91 289 PHE B N 1
ATOM 6865 C CA . PHE B 1 289 ? 22.641 19.391 17.953 1 91 289 PHE B CA 1
ATOM 6866 C C . PHE B 1 289 ? 22.719 20.516 16.938 1 91 289 PHE B C 1
ATOM 6868 O O . PHE B 1 289 ? 21.688 21.031 16.484 1 91 289 PHE B O 1
ATOM 6875 N N . ASP B 1 290 ? 23.953 20.938 16.703 1 89 290 ASP B N 1
ATOM 6876 C CA . ASP B 1 290 ? 24.125 22 15.703 1 89 290 ASP B CA 1
ATOM 6877 C C . ASP B 1 290 ? 23.672 21.516 14.328 1 89 290 ASP B C 1
ATOM 6879 O O . ASP B 1 290 ? 24.078 20.438 13.875 1 89 290 ASP B O 1
ATOM 6883 N N . PHE B 1 291 ? 22.797 22.297 13.773 1 90.5 291 PHE B N 1
ATOM 6884 C CA . PHE B 1 291 ? 22.234 21.953 12.477 1 90.5 291 PHE B CA 1
ATOM 6885 C C . PHE B 1 291 ? 22.438 23.078 11.477 1 90.5 291 PHE B C 1
ATOM 6887 O O . PHE B 1 291 ? 21.5 23.828 11.188 1 90.5 291 PHE B O 1
ATOM 6894 N N . PRO B 1 292 ? 23.641 23.141 10.953 1 88.19 292 PRO B N 1
ATOM 6895 C CA . PRO B 1 292 ? 23.922 24.203 9.984 1 88.19 292 PRO B CA 1
ATOM 6896 C C . PRO B 1 292 ? 23.125 24.047 8.695 1 88.19 292 PRO B C 1
ATOM 6898 O O . PRO B 1 292 ? 22.578 22.969 8.422 1 88.19 292 PRO B O 1
ATOM 6901 N N . THR B 1 293 ? 23.062 25.031 7.875 1 85.94 293 THR B N 1
ATOM 6902 C CA . THR B 1 293 ? 22.281 25.031 6.652 1 85.94 293 THR B CA 1
ATOM 6903 C C . THR B 1 293 ? 22.891 24.109 5.605 1 85.94 293 THR B C 1
ATOM 6905 O O . THR B 1 293 ? 22.234 23.781 4.609 1 85.94 293 THR B O 1
ATOM 6908 N N . SER B 1 294 ? 24.109 23.625 5.863 1 83.31 294 SER B N 1
ATOM 6909 C CA . SER B 1 294 ? 24.75 22.688 4.953 1 83.31 294 SER B CA 1
ATOM 6910 C C . SER B 1 294 ? 24.031 21.359 4.93 1 83.31 294 SER B C 1
ATOM 6912 O O . SER B 1 294 ? 24.219 20.562 4.004 1 83.31 294 SER B O 1
ATOM 6914 N N . TYR B 1 295 ? 23.25 21.156 5.938 1 86.62 295 TYR B N 1
ATOM 6915 C CA . TYR B 1 295 ? 22.453 19.922 5.965 1 86.62 295 TYR B CA 1
ATOM 6916 C C . TYR B 1 295 ? 21.266 20.016 5.012 1 86.62 295 TYR B C 1
ATOM 6918 O O . TYR B 1 295 ? 20.594 19.031 4.762 1 86.62 295 TYR B O 1
ATOM 6926 N N . LEU B 1 296 ? 21.031 21.203 4.461 1 86.25 296 LEU B N 1
ATOM 6927 C CA . LEU B 1 296 ? 19.875 21.422 3.598 1 86.25 296 LEU B CA 1
ATOM 6928 C C . LEU B 1 296 ? 20.297 21.547 2.139 1 86.25 296 LEU B C 1
ATOM 6930 O O . LEU B 1 296 ? 21.156 22.375 1.807 1 86.25 296 LEU B O 1
ATOM 6934 N N . LYS B 1 297 ? 19.672 20.719 1.349 1 83.81 297 LYS B N 1
ATOM 6935 C CA . LYS B 1 297 ? 19.891 20.797 -0.091 1 83.81 297 LYS B CA 1
ATOM 6936 C C . LYS B 1 297 ? 18.594 21.094 -0.835 1 83.81 297 LYS B C 1
ATOM 6938 O O . LYS B 1 297 ? 17.578 20.438 -0.584 1 83.81 297 LYS B O 1
ATOM 6943 N N . GLN B 1 298 ? 18.688 22 -1.679 1 82.44 298 GLN B N 1
ATOM 6944 C CA . GLN B 1 298 ? 17.5 22.344 -2.461 1 82.44 298 GLN B CA 1
ATOM 6945 C C . GLN B 1 298 ? 17.109 21.203 -3.381 1 82.44 298 GLN B C 1
ATOM 6947 O O . GLN B 1 298 ? 17.953 20.562 -4.004 1 82.44 298 GLN B O 1
ATOM 6952 N N . GLU B 1 299 ? 15.836 21 -3.422 1 80.31 299 GLU B N 1
ATOM 6953 C CA . GLU B 1 299 ? 15.297 20.016 -4.371 1 80.31 299 GLU B CA 1
ATOM 6954 C C . GLU B 1 299 ? 15.008 20.672 -5.723 1 80.31 299 GLU B C 1
ATOM 6956 O O . GLU B 1 299 ? 14.516 21.797 -5.781 1 80.31 299 GLU B O 1
ATOM 6961 N N . GLU B 1 300 ? 15.328 19.891 -6.754 1 77.44 300 GLU B N 1
ATOM 6962 C CA . GLU B 1 300 ? 15 20.359 -8.094 1 77.44 300 GLU B CA 1
ATOM 6963 C C . GLU B 1 300 ? 13.562 20.016 -8.469 1 77.44 300 GLU B C 1
ATOM 6965 O O . GLU B 1 300 ? 13.219 18.828 -8.586 1 77.44 300 GLU B O 1
ATOM 6970 N N . ASP B 1 301 ? 12.805 20.953 -8.578 1 77.44 301 ASP B N 1
ATOM 6971 C CA . ASP B 1 301 ? 11.43 20.781 -9.016 1 77.44 301 ASP B CA 1
ATOM 6972 C C . ASP B 1 301 ? 11.234 21.297 -10.445 1 77.44 301 ASP B C 1
ATOM 6974 O O . ASP B 1 301 ? 10.852 22.453 -10.641 1 77.44 301 ASP B O 1
ATOM 6978 N N . LEU B 1 302 ? 11.352 20.391 -11.328 1 75.38 302 LEU B N 1
ATOM 6979 C CA . LEU B 1 302 ? 11.328 20.766 -12.734 1 75.38 302 LEU B CA 1
ATOM 6980 C C . LEU B 1 302 ? 9.969 21.328 -13.125 1 75.38 302 LEU B C 1
ATOM 6982 O O . LEU B 1 302 ? 9.891 22.297 -13.883 1 75.38 302 LEU B O 1
ATOM 6986 N N . MET B 1 303 ? 8.984 20.766 -12.617 1 74.62 303 MET B N 1
ATOM 6987 C CA . MET B 1 303 ? 7.648 21.203 -13 1 74.62 303 MET B CA 1
ATOM 6988 C C . MET B 1 303 ? 7.395 22.625 -12.516 1 74.62 303 MET B C 1
ATOM 6990 O O . MET B 1 303 ? 6.777 23.438 -13.227 1 74.62 303 MET B O 1
ATOM 6994 N N . LEU B 1 304 ? 7.852 22.891 -11.336 1 78.75 304 LEU B N 1
ATOM 6995 C CA . LEU B 1 304 ? 7.73 24.234 -10.797 1 78.75 304 LEU B CA 1
ATOM 6996 C C . LEU B 1 304 ? 8.531 25.234 -11.625 1 78.75 304 LEU B C 1
ATOM 6998 O O . LEU B 1 304 ? 8.023 26.297 -11.984 1 78.75 304 LEU B O 1
ATOM 7002 N N . ARG B 1 305 ? 9.672 24.906 -11.977 1 83 305 ARG B N 1
ATOM 7003 C CA . ARG B 1 305 ? 10.547 25.812 -12.711 1 83 305 ARG B CA 1
ATOM 7004 C C . ARG B 1 305 ? 10.008 26.078 -14.117 1 83 305 ARG B C 1
ATOM 7006 O O . ARG B 1 305 ? 10 27.219 -14.578 1 83 305 ARG B O 1
ATOM 7013 N N . MET B 1 306 ? 9.539 25.031 -14.648 1 80.94 306 MET B N 1
ATOM 7014 C CA . MET B 1 306 ? 9.031 25.156 -16.016 1 80.94 306 MET B CA 1
ATOM 7015 C C . MET B 1 306 ? 7.75 25.984 -16.031 1 80.94 306 MET B C 1
ATOM 7017 O O . MET B 1 306 ? 7.551 26.797 -16.938 1 80.94 306 MET B O 1
ATOM 7021 N N . SER B 1 307 ? 6.984 25.75 -15.078 1 79.5 307 SER B N 1
ATOM 7022 C CA . SER B 1 307 ? 5.699 26.438 -15.062 1 79.5 307 SER B CA 1
ATOM 7023 C C . SER B 1 307 ? 5.879 27.922 -14.773 1 79.5 307 SER B C 1
ATOM 7025 O O . SER B 1 307 ? 5.051 28.75 -15.18 1 79.5 307 SER B O 1
ATOM 7027 N N . ARG B 1 308 ? 6.957 28.312 -14.156 1 83.75 308 ARG B N 1
ATOM 7028 C CA . ARG B 1 308 ? 7.168 29.688 -13.742 1 83.75 308 ARG B CA 1
ATOM 7029 C C . ARG B 1 308 ? 8.336 30.312 -14.508 1 83.75 308 ARG B C 1
ATOM 7031 O O . ARG B 1 308 ? 8.641 31.5 -14.328 1 83.75 308 ARG B O 1
ATOM 7038 N N . ASN B 1 309 ? 8.898 29.516 -15.344 1 85 309 ASN B N 1
ATOM 7039 C CA . ASN B 1 309 ? 10.07 29.953 -16.094 1 85 309 ASN B CA 1
ATOM 7040 C C . ASN B 1 309 ? 11.141 30.531 -15.164 1 85 309 ASN B C 1
ATOM 7042 O O . ASN B 1 309 ? 11.594 31.656 -15.367 1 85 309 ASN B O 1
ATOM 7046 N N . MET B 1 310 ? 11.477 29.734 -14.141 1 88.62 310 MET B N 1
ATOM 7047 C CA . MET B 1 310 ? 12.461 30.156 -13.148 1 88.62 310 MET B CA 1
ATOM 7048 C C . MET B 1 310 ? 13.695 29.266 -13.195 1 88.62 310 MET B C 1
ATOM 7050 O O . MET B 1 310 ? 13.586 28.062 -13.445 1 88.62 310 MET B O 1
ATOM 7054 N N . THR B 1 311 ? 14.781 29.875 -12.969 1 89.62 311 THR B N 1
ATOM 7055 C CA . THR B 1 311 ? 15.992 29.094 -12.773 1 89.62 311 THR B CA 1
ATOM 7056 C C . THR B 1 311 ? 16.031 28.484 -11.375 1 89.62 311 THR B C 1
ATOM 7058 O O . THR B 1 311 ? 15.242 28.875 -10.508 1 89.62 311 THR B O 1
ATOM 7061 N N . GLN B 1 312 ? 16.922 27.516 -11.258 1 86.5 312 GLN B N 1
ATOM 7062 C CA . GLN B 1 312 ? 17.078 26.906 -9.945 1 86.5 312 GLN B CA 1
ATOM 7063 C C . GLN B 1 312 ? 17.516 27.922 -8.906 1 86.5 312 GLN B C 1
ATOM 7065 O O . GLN B 1 312 ? 17.094 27.859 -7.75 1 86.5 312 GLN B O 1
ATOM 7070 N N . GLU B 1 313 ? 18.297 28.812 -9.328 1 85.88 313 GLU B N 1
ATOM 7071 C CA . GLU B 1 313 ? 18.781 29.859 -8.422 1 85.88 313 GLU B CA 1
ATOM 7072 C C . GLU B 1 313 ? 17.656 30.797 -8 1 85.88 313 GLU B C 1
ATOM 7074 O O . GLU B 1 313 ? 17.562 31.172 -6.832 1 85.88 313 GLU B O 1
ATOM 7079 N N . GLU B 1 314 ? 16.844 31.109 -8.891 1 85.06 314 GLU B N 1
ATOM 7080 C CA . GLU B 1 314 ? 15.711 31.969 -8.57 1 85.06 314 GLU B CA 1
ATOM 7081 C C . GLU B 1 314 ? 14.766 31.297 -7.582 1 85.06 314 GLU B C 1
ATOM 7083 O O . GLU B 1 314 ? 14.258 31.953 -6.668 1 85.06 314 GLU B O 1
ATOM 7088 N N . VAL B 1 315 ? 14.625 30.031 -7.766 1 84.44 315 VAL B N 1
ATOM 7089 C CA . VAL B 1 315 ? 13.75 29.281 -6.867 1 84.44 315 VAL B CA 1
ATOM 7090 C C . VAL B 1 315 ? 14.367 29.234 -5.469 1 84.44 315 VAL B C 1
ATOM 7092 O O . VAL B 1 315 ? 13.656 29.375 -4.469 1 84.44 315 VAL B O 1
ATOM 7095 N N . LEU B 1 316 ? 15.617 29.078 -5.449 1 83.62 316 LEU B N 1
ATOM 7096 C CA . LEU B 1 316 ? 16.328 28.969 -4.18 1 83.62 316 LEU B CA 1
ATOM 7097 C C . LEU B 1 316 ? 16.062 30.188 -3.305 1 83.62 316 LEU B C 1
ATOM 7099 O O . LEU B 1 316 ? 15.953 30.062 -2.08 1 83.62 316 LEU B O 1
ATOM 7103 N N . TYR B 1 317 ? 15.859 31.312 -3.943 1 79.88 317 TYR B N 1
ATOM 7104 C CA . TYR B 1 317 ? 15.711 32.562 -3.189 1 79.88 317 TYR B CA 1
ATOM 7105 C C . TYR B 1 317 ? 14.242 32.938 -3.088 1 79.88 317 TYR B C 1
ATOM 7107 O O . TYR B 1 317 ? 13.93 34.094 -2.74 1 79.88 317 TYR B O 1
ATOM 7115 N N . SER B 1 318 ? 13.469 31.969 -3.387 1 80.19 318 SER B N 1
ATOM 7116 C CA . SER B 1 318 ? 12.031 32.219 -3.275 1 80.19 318 SER B CA 1
ATOM 7117 C C . SER B 1 318 ? 11.414 31.328 -2.189 1 80.19 318 SER B C 1
ATOM 7119 O O . SER B 1 318 ? 12.047 30.406 -1.689 1 80.19 318 SER B O 1
ATOM 7121 N N . ARG B 1 319 ? 10.148 31.609 -1.829 1 81.94 319 ARG B N 1
ATOM 7122 C CA . ARG B 1 319 ? 9.406 30.828 -0.847 1 81.94 319 ARG B CA 1
ATOM 7123 C C . ARG B 1 319 ? 8.922 29.516 -1.449 1 81.94 319 ARG B C 1
ATOM 7125 O O . ARG B 1 319 ? 8.281 28.719 -0.767 1 81.94 319 ARG B O 1
ATOM 7132 N N . MET B 1 320 ? 9.312 29.328 -2.668 1 82.44 320 MET B N 1
ATOM 7133 C CA . MET B 1 320 ? 8.875 28.125 -3.357 1 82.44 320 MET B CA 1
ATOM 7134 C C . MET B 1 320 ? 9.883 27 -3.164 1 82.44 320 MET B C 1
ATOM 7136 O O . MET B 1 320 ? 9.586 25.844 -3.467 1 82.44 320 MET B O 1
ATOM 7140 N N . ALA B 1 321 ? 10.977 27.344 -2.631 1 84 321 ALA B N 1
ATOM 7141 C CA . ALA B 1 321 ? 12.055 26.359 -2.553 1 84 321 ALA B CA 1
ATOM 7142 C C . ALA B 1 321 ? 11.727 25.25 -1.565 1 84 321 ALA B C 1
ATOM 7144 O O . ALA B 1 321 ? 11.203 25.516 -0.479 1 84 321 ALA B O 1
ATOM 7145 N N . ARG B 1 322 ? 11.961 24.062 -1.978 1 83.94 322 ARG B N 1
ATOM 7146 C CA . ARG B 1 322 ? 11.898 22.875 -1.128 1 83.94 322 ARG B CA 1
ATOM 7147 C C . ARG B 1 322 ? 13.297 22.328 -0.867 1 83.94 322 ARG B C 1
ATOM 7149 O O . ARG B 1 322 ? 14.156 22.359 -1.744 1 83.94 322 ARG B O 1
ATOM 7156 N N . PHE B 1 323 ? 13.43 21.828 0.33 1 84.06 323 PHE B N 1
ATOM 7157 C CA . PHE B 1 323 ? 14.75 21.328 0.71 1 84.06 323 PHE B CA 1
ATOM 7158 C C . PHE B 1 323 ? 14.664 19.891 1.216 1 84.06 323 PHE B C 1
ATOM 7160 O O . PHE B 1 323 ? 13.641 19.484 1.755 1 84.06 323 PHE B O 1
ATOM 7167 N N . ARG B 1 324 ? 15.672 19.172 1.03 1 83.75 324 ARG B N 1
ATOM 7168 C CA . ARG B 1 324 ? 15.867 17.875 1.682 1 83.75 324 ARG B CA 1
ATOM 7169 C C . ARG B 1 324 ? 17 17.938 2.693 1 83.75 324 ARG B C 1
ATOM 7171 O O . ARG B 1 324 ? 17.938 18.719 2.533 1 83.75 324 ARG B O 1
ATOM 7178 N N . VAL B 1 325 ? 16.859 17.172 3.703 1 86.69 325 VAL B N 1
ATOM 7179 C CA . VAL B 1 325 ? 17.922 17.031 4.691 1 86.69 325 VAL B CA 1
ATOM 7180 C C . VAL B 1 325 ? 18.938 15.984 4.219 1 86.69 325 VAL B C 1
ATOM 7182 O O . VAL B 1 325 ? 18.562 14.883 3.822 1 86.69 325 VAL B O 1
ATOM 7185 N N . VAL B 1 326 ? 20.141 16.359 4.164 1 82.25 326 VAL B N 1
ATOM 7186 C CA . VAL B 1 326 ? 21.188 15.445 3.719 1 82.25 326 VAL B CA 1
ATOM 7187 C C . VAL B 1 326 ? 22.219 15.258 4.828 1 82.25 326 VAL B C 1
ATOM 7189 O O . VAL B 1 326 ? 22.375 16.125 5.68 1 82.25 326 VAL B O 1
ATOM 7192 N N . ASP B 1 327 ? 22.781 14.016 4.746 1 77.38 327 ASP B N 1
ATOM 7193 C CA . ASP B 1 327 ? 23.891 13.781 5.672 1 77.38 327 ASP B CA 1
ATOM 7194 C C . ASP B 1 327 ? 25.141 14.539 5.23 1 77.38 327 ASP B C 1
ATOM 7196 O O . ASP B 1 327 ? 25.25 14.922 4.062 1 77.38 327 ASP B O 1
ATOM 7200 N N . ARG B 1 328 ? 25.891 15.125 6.18 1 62.88 328 ARG B N 1
ATOM 7201 C CA . ARG B 1 328 ? 27.062 15.945 5.887 1 62.88 328 ARG B CA 1
ATOM 7202 C C . ARG B 1 328 ? 27.969 15.266 4.871 1 62.88 328 ARG B C 1
ATOM 7204 O O . ARG B 1 328 ? 28.609 15.938 4.055 1 62.88 328 ARG B O 1
ATOM 7211 N N . THR B 1 329 ? 28.094 13.992 5.152 1 57.56 329 THR B N 1
ATOM 7212 C CA . THR B 1 329 ? 28.984 13.367 4.184 1 57.56 329 THR B CA 1
ATOM 7213 C C . THR B 1 329 ? 28.234 13.047 2.891 1 57.56 329 THR B C 1
ATOM 7215 O O . THR B 1 329 ? 27.016 12.93 2.889 1 57.56 329 THR B O 1
ATOM 7218 N N . GLU B 1 330 ? 28.953 12.945 1.719 1 53.09 330 GLU B N 1
ATOM 7219 C CA . GLU B 1 330 ? 28.609 12.789 0.31 1 53.09 330 GLU B CA 1
ATOM 7220 C C . GLU B 1 330 ? 27.438 11.82 0.131 1 53.09 330 GLU B C 1
ATOM 7222 O O . GLU B 1 330 ? 27.062 11.109 1.065 1 53.09 330 GLU B O 1
ATOM 7227 N N . ASP B 1 331 ? 26.953 11.648 -1.172 1 53.31 331 ASP B N 1
ATOM 7228 C CA . ASP B 1 331 ? 25.938 10.922 -1.925 1 53.31 331 ASP B CA 1
ATOM 7229 C C . ASP B 1 331 ? 25.812 9.484 -1.424 1 53.31 331 ASP B C 1
ATOM 7231 O O . ASP B 1 331 ? 25.25 8.625 -2.117 1 53.31 331 ASP B O 1
ATOM 7235 N N . GLU B 1 332 ? 26.344 9.391 -0.21 1 53.94 332 GLU B N 1
ATOM 7236 C CA . GLU B 1 332 ? 26.234 7.988 0.172 1 53.94 332 GLU B CA 1
ATOM 7237 C C . GLU B 1 332 ? 24.844 7.668 0.702 1 53.94 332 GLU B C 1
ATOM 7239 O O . GLU B 1 332 ? 24.281 8.43 1.494 1 53.94 332 GLU B O 1
ATOM 7244 N N . VAL B 1 333 ? 24.266 6.809 0.088 1 56.34 333 VAL B N 1
ATOM 7245 C CA . VAL B 1 333 ? 22.969 6.27 0.501 1 56.34 333 VAL B CA 1
ATOM 7246 C C . VAL B 1 333 ? 23.125 5.484 1.802 1 56.34 333 VAL B C 1
ATOM 7248 O O . VAL B 1 333 ? 23.875 4.496 1.852 1 56.34 333 VAL B O 1
ATOM 7251 N N . THR B 1 334 ? 22.859 6.246 2.924 1 63.94 334 THR B N 1
ATOM 7252 C CA . THR B 1 334 ? 22.812 5.527 4.191 1 63.94 334 THR B CA 1
ATOM 7253 C C . THR B 1 334 ? 21.375 5.172 4.566 1 63.94 334 THR B C 1
ATOM 7255 O O . THR B 1 334 ? 20.438 5.871 4.18 1 63.94 334 THR B O 1
ATOM 7258 N N . GLN B 1 335 ? 21.234 4.059 5.203 1 71.81 335 GLN B N 1
ATOM 7259 C CA . GLN B 1 335 ? 19.922 3.596 5.637 1 71.81 335 GLN B CA 1
ATOM 7260 C C . GLN B 1 335 ? 19.375 4.469 6.762 1 71.81 335 GLN B C 1
ATOM 7262 O O . GLN B 1 335 ? 18.203 4.859 6.738 1 71.81 335 GLN B O 1
ATOM 7267 N N . PHE B 1 336 ? 20.203 4.887 7.754 1 85.56 336 PHE B N 1
ATOM 7268 C CA . PHE B 1 336 ? 19.812 5.758 8.852 1 85.56 336 PHE B CA 1
ATOM 7269 C C . PHE B 1 336 ? 20.406 7.148 8.688 1 85.56 336 PHE B C 1
ATOM 7271 O O . PHE B 1 336 ? 21.625 7.328 8.828 1 85.56 336 PHE B O 1
ATOM 7278 N N . THR B 1 337 ? 19.547 8.117 8.438 1 86.75 337 THR B N 1
ATOM 7279 C CA . THR B 1 337 ? 19.984 9.461 8.055 1 86.75 337 THR B CA 1
ATOM 7280 C C . THR B 1 337 ? 19.875 10.422 9.234 1 86.75 337 THR B C 1
ATOM 7282 O O . THR B 1 337 ? 19.359 10.055 10.297 1 86.75 337 THR B O 1
ATOM 7285 N N . VAL B 1 338 ? 20.391 11.641 8.992 1 90.31 338 VAL B N 1
ATOM 7286 C CA . VAL B 1 338 ? 20.266 12.688 10 1 90.31 338 VAL B CA 1
ATOM 7287 C C . VAL B 1 338 ? 18.797 13 10.234 1 90.31 338 VAL B C 1
ATOM 7289 O O . VAL B 1 338 ? 18.391 13.297 11.359 1 90.31 338 VAL B O 1
ATOM 7292 N N . LEU B 1 339 ? 18 12.914 9.195 1 91.38 339 LEU B N 1
ATOM 7293 C CA . LEU B 1 339 ? 16.578 13.133 9.367 1 91.38 339 LEU B CA 1
ATOM 7294 C C . LEU B 1 339 ? 15.969 12.078 10.289 1 91.38 339 LEU B C 1
ATOM 7296 O O . LEU B 1 339 ? 15.109 12.398 11.117 1 91.38 339 LEU B O 1
ATOM 7300 N N . ASP B 1 340 ? 16.422 10.883 10.164 1 92.62 340 ASP B N 1
ATOM 7301 C CA . ASP B 1 340 ? 15.945 9.812 11.039 1 92.62 340 ASP B CA 1
ATOM 7302 C C . ASP B 1 340 ? 16.344 10.078 12.492 1 92.62 340 ASP B C 1
ATOM 7304 O O . ASP B 1 340 ? 15.555 9.844 13.406 1 92.62 340 ASP B O 1
ATOM 7308 N N . LYS B 1 341 ? 17.484 10.523 12.625 1 92.94 341 LYS B N 1
ATOM 7309 C CA . LYS B 1 341 ? 17.953 10.867 13.969 1 92.94 341 LYS B CA 1
ATOM 7310 C C . LYS B 1 341 ? 17.094 11.953 14.594 1 92.94 341 LYS B C 1
ATOM 7312 O O . LYS B 1 341 ? 16.719 11.859 15.766 1 92.94 341 LYS B O 1
ATO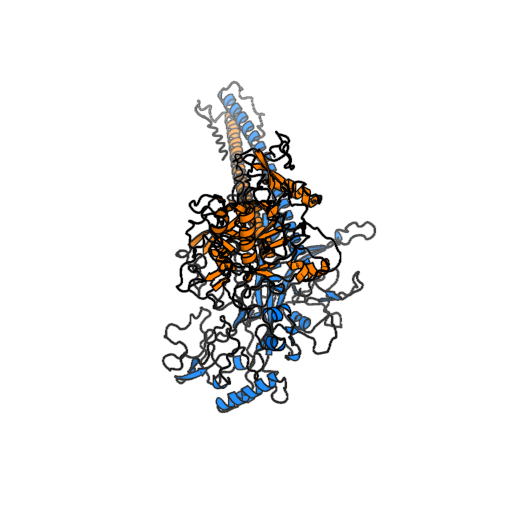M 7317 N N . ILE B 1 342 ? 16.828 12.961 13.836 1 95.5 342 ILE B N 1
ATOM 7318 C CA . ILE B 1 342 ? 15.984 14.055 14.32 1 95.5 342 ILE B CA 1
ATOM 7319 C C . ILE B 1 342 ? 14.602 13.523 14.688 1 95.5 342 ILE B C 1
ATOM 7321 O O . ILE B 1 342 ? 14.117 13.758 15.797 1 95.5 342 ILE B O 1
ATOM 7325 N N . MET B 1 343 ? 14 12.805 13.812 1 96.5 343 MET B N 1
ATOM 7326 C CA . MET B 1 343 ? 12.641 12.328 14.031 1 96.5 343 MET B CA 1
ATOM 7327 C C . MET B 1 343 ? 12.586 11.336 15.195 1 96.5 343 MET B C 1
ATOM 7329 O O . MET B 1 343 ? 11.609 11.305 15.945 1 96.5 343 MET B O 1
ATOM 7333 N N . GLN B 1 344 ? 13.625 10.586 15.359 1 96 344 GLN B N 1
ATOM 7334 C CA . GLN B 1 344 ? 13.664 9.602 16.438 1 96 344 GLN B CA 1
ATOM 7335 C C . GLN B 1 344 ? 13.836 10.273 17.797 1 96 344 GLN B C 1
ATOM 7337 O O . GLN B 1 344 ? 13.727 9.617 18.828 1 96 344 GLN B O 1
ATOM 7342 N N . SER B 1 345 ? 14.086 11.516 17.812 1 96.81 345 SER B N 1
ATOM 7343 C CA . SER B 1 345 ? 14.164 12.258 19.062 1 96.81 345 SER B CA 1
ATOM 7344 C C . SER B 1 345 ? 12.812 12.859 19.438 1 96.81 345 SER B C 1
ATOM 7346 O O . SER B 1 345 ? 12.648 13.43 20.516 1 96.81 345 SER B O 1
ATOM 7348 N N . ILE B 1 346 ? 11.875 12.773 18.578 1 98.19 346 ILE B N 1
ATOM 7349 C CA . ILE B 1 346 ? 10.555 13.344 18.781 1 98.19 346 ILE B CA 1
ATOM 7350 C C . ILE B 1 346 ? 9.594 12.273 19.281 1 98.19 346 ILE B C 1
ATOM 7352 O O . ILE B 1 346 ? 9.422 11.234 18.641 1 98.19 346 ILE B O 1
ATOM 7356 N N . PRO B 1 347 ? 8.961 12.469 20.422 1 98.56 347 PRO B N 1
ATOM 7357 C CA . PRO B 1 347 ? 8.023 11.477 20.938 1 98.56 347 PRO B CA 1
ATOM 7358 C C . PRO B 1 347 ? 6.641 11.578 20.281 1 98.56 347 PRO B C 1
ATOM 7360 O O . PRO B 1 347 ? 6.312 12.594 19.672 1 98.56 347 PRO B O 1
ATOM 7363 N N . GLY B 1 348 ? 5.863 10.477 20.422 1 97.94 348 GLY B N 1
ATOM 7364 C CA . GLY B 1 348 ? 4.445 10.516 20.078 1 97.94 348 GLY B CA 1
ATOM 7365 C C . GLY B 1 348 ? 3.59 11.125 21.172 1 97.94 348 GLY B C 1
ATOM 7366 O O . GLY B 1 348 ? 4 12.086 21.828 1 97.94 348 GLY B O 1
ATOM 7367 N N . LYS B 1 349 ? 2.453 10.586 21.344 1 97.62 349 LYS B N 1
ATOM 7368 C CA . LYS B 1 349 ? 1.412 11.195 22.172 1 97.62 349 LYS B CA 1
ATOM 7369 C C . LYS B 1 349 ? 1.717 11.023 23.656 1 97.62 349 LYS B C 1
ATOM 7371 O O . LYS B 1 349 ? 1.107 11.688 24.5 1 97.62 349 LYS B O 1
ATOM 7376 N N . ASN B 1 350 ? 2.662 10.164 23.969 1 98.31 350 ASN B N 1
ATOM 7377 C CA . ASN B 1 350 ? 3.057 10.039 25.375 1 98.31 350 ASN B CA 1
ATOM 7378 C C . ASN B 1 350 ? 4.148 11.047 25.734 1 98.31 350 ASN B C 1
ATOM 7380 O O . ASN B 1 350 ? 4.707 11 26.828 1 98.31 350 ASN B O 1
ATOM 7384 N N . ASN B 1 351 ? 4.496 11.859 24.875 1 98.31 351 ASN B N 1
ATOM 7385 C CA . ASN B 1 351 ? 5.434 12.961 25.094 1 98.31 351 ASN B CA 1
ATOM 7386 C C . ASN B 1 351 ? 6.824 12.445 25.453 1 98.31 351 ASN B C 1
ATOM 7388 O O . ASN B 1 351 ? 7.168 11.305 25.141 1 98.31 351 ASN B O 1
ATOM 7392 N N . TYR B 1 352 ? 7.711 13.281 25.969 1 98.31 352 TYR B N 1
ATOM 7393 C CA . TYR B 1 352 ? 9.133 12.984 26.078 1 98.31 352 TYR B CA 1
ATOM 7394 C C . TYR B 1 352 ? 9.375 11.891 27.109 1 98.31 352 TYR B C 1
ATOM 7396 O O . TYR B 1 352 ? 10.344 11.133 27.016 1 98.31 352 TYR B O 1
ATOM 7404 N N . PRO B 1 353 ? 8.516 11.695 28.094 1 97.94 353 PRO B N 1
ATOM 7405 C CA . PRO B 1 353 ? 8.766 10.617 29.062 1 97.94 353 PRO B CA 1
ATOM 7406 C C . PRO B 1 353 ? 8.391 9.242 28.516 1 97.94 353 PRO B C 1
ATOM 7408 O O . PRO B 1 353 ? 8.484 8.242 29.25 1 97.94 353 PRO B O 1
ATOM 7411 N N . ALA B 1 354 ? 7.934 9.172 27.375 1 97.81 354 ALA B N 1
ATOM 7412 C CA . ALA B 1 354 ? 7.469 7.914 26.797 1 97.81 354 ALA B CA 1
ATOM 7413 C C . ALA B 1 354 ? 8.547 6.84 26.875 1 97.81 354 ALA B C 1
ATOM 7415 O O . ALA B 1 354 ? 9.727 7.105 26.625 1 97.81 354 ALA B O 1
ATOM 7416 N N . LYS B 1 355 ? 8.156 5.629 27.312 1 96.38 355 LYS B N 1
ATOM 7417 C CA . LYS B 1 355 ? 8.992 4.426 27.328 1 96.38 355 LYS B CA 1
ATOM 7418 C C . LYS B 1 355 ? 8.172 3.184 27 1 96.38 355 LYS B C 1
ATOM 7420 O O . LYS B 1 355 ? 7.434 2.68 27.844 1 96.38 355 LYS B O 1
ATOM 7425 N N . MET B 1 356 ? 8.305 2.789 25.828 1 95.44 356 MET B N 1
ATOM 7426 C CA . MET B 1 356 ? 7.551 1.634 25.359 1 95.44 356 MET B CA 1
ATOM 7427 C C . MET B 1 356 ? 8.391 0.799 24.391 1 95.44 356 MET B C 1
ATOM 7429 O O . MET B 1 356 ? 9.273 1.327 23.719 1 95.44 356 MET B O 1
ATOM 7433 N N . TYR B 1 357 ? 8.047 -0.464 24.359 1 94.06 357 TYR B N 1
ATOM 7434 C CA . TYR B 1 357 ? 8.773 -1.417 23.531 1 94.06 357 TYR B CA 1
ATOM 7435 C C . TYR B 1 357 ? 7.809 -2.355 22.812 1 94.06 357 TYR B C 1
ATOM 7437 O O . TYR B 1 357 ? 6.699 -2.602 23.297 1 94.06 357 TYR B O 1
ATOM 7445 N N . ASP B 1 358 ? 8.203 -2.842 21.641 1 93 358 ASP B N 1
ATOM 7446 C CA . ASP B 1 358 ? 7.332 -3.654 20.781 1 93 358 ASP B CA 1
ATOM 7447 C C . ASP B 1 358 ? 8.062 -4.902 20.297 1 93 358 ASP B C 1
ATOM 7449 O O . ASP B 1 358 ? 9.172 -4.812 19.766 1 93 358 ASP B O 1
ATOM 7453 N N . ASN B 1 359 ? 7.438 -6.055 20.422 1 88.25 359 ASN B N 1
ATOM 7454 C CA . ASN B 1 359 ? 7.953 -7.312 19.906 1 88.25 359 ASN B CA 1
ATOM 7455 C C . ASN B 1 359 ? 6.91 -8.047 19.062 1 88.25 359 ASN B C 1
ATOM 7457 O O . ASN B 1 359 ? 6.973 -9.266 18.906 1 88.25 359 ASN B O 1
ATOM 7461 N N . SER B 1 360 ? 5.969 -7.312 18.609 1 86.5 360 SER B N 1
ATOM 7462 C CA . SER B 1 360 ? 4.82 -7.891 17.906 1 86.5 360 SER B CA 1
ATOM 7463 C C . SER B 1 360 ? 5.234 -8.492 16.562 1 86.5 360 SER B C 1
ATOM 7465 O O . SER B 1 360 ? 4.5 -9.297 15.992 1 86.5 360 SER B O 1
ATOM 7467 N N . SER B 1 361 ? 6.309 -8.117 16.031 1 80.31 361 SER B N 1
ATOM 7468 C CA . SER B 1 361 ? 6.758 -8.617 14.727 1 80.31 361 SER B CA 1
ATOM 7469 C C . SER B 1 361 ? 7.418 -9.984 14.859 1 80.31 361 SER B C 1
ATOM 7471 O O . SER B 1 361 ? 7.922 -10.539 13.883 1 80.31 361 SER B O 1
ATOM 7473 N N . GLY B 1 362 ? 7.465 -10.508 16.016 1 78 362 GLY B N 1
ATOM 7474 C CA . GLY B 1 362 ? 8.102 -11.789 16.25 1 78 362 GLY B CA 1
ATOM 7475 C C . GLY B 1 362 ? 9.469 -11.664 16.906 1 78 362 GLY B C 1
ATOM 7476 O O . GLY B 1 362 ? 10.094 -12.672 17.25 1 78 362 GLY B O 1
ATOM 7477 N N . ALA B 1 363 ? 9.969 -10.453 17 1 82.44 363 ALA B N 1
ATOM 7478 C CA . ALA B 1 363 ? 11.242 -10.148 17.641 1 82.44 363 ALA B CA 1
ATOM 7479 C C . ALA B 1 363 ? 11.227 -8.742 18.25 1 82.44 363 ALA B C 1
ATOM 7481 O O . ALA B 1 363 ? 10.438 -7.895 17.844 1 82.44 363 ALA B O 1
ATOM 7482 N N . GLU B 1 364 ? 12.109 -8.633 19.141 1 87.81 364 GLU B N 1
ATOM 7483 C CA . GLU B 1 364 ? 12.25 -7.301 19.734 1 87.81 364 GLU B CA 1
ATOM 7484 C C . GLU B 1 364 ? 12.805 -6.309 18.703 1 87.81 364 GLU B C 1
ATOM 7486 O O . GLU B 1 364 ? 13.711 -6.641 17.938 1 87.81 364 GLU B O 1
ATOM 7491 N N . MET B 1 365 ? 12.305 -5.082 18.719 1 92 365 MET B N 1
ATOM 7492 C CA . MET B 1 365 ? 12.805 -4.02 17.859 1 92 365 MET B CA 1
ATOM 7493 C C . MET B 1 365 ? 14.016 -3.332 18.469 1 92 365 MET B C 1
ATOM 7495 O O . MET B 1 365 ? 13.984 -2.934 19.641 1 92 365 MET B O 1
ATOM 7499 N N . GLU B 1 366 ? 14.977 -3.27 17.656 1 92.31 366 GLU B N 1
ATOM 7500 C CA . GLU B 1 366 ? 16.203 -2.619 18.109 1 92.31 366 GLU B CA 1
ATOM 7501 C C . GLU B 1 366 ? 16.453 -1.318 17.344 1 92.31 366 GLU B C 1
ATOM 7503 O O . GLU B 1 366 ? 16 -1.16 16.219 1 92.31 366 GLU B O 1
ATOM 7508 N N . ASN B 1 367 ? 17.188 -0.486 18.031 1 92.81 367 ASN B N 1
ATOM 7509 C CA . ASN B 1 367 ? 17.531 0.807 17.453 1 92.81 367 ASN B CA 1
ATOM 7510 C C . ASN B 1 367 ? 18.641 0.673 16.422 1 92.81 367 ASN B C 1
ATOM 7512 O O . ASN B 1 367 ? 19.734 0.19 16.734 1 92.81 367 ASN B O 1
ATOM 7516 N N . VAL B 1 368 ? 18.406 1.102 15.25 1 89.12 368 VAL B N 1
ATOM 7517 C CA . VAL B 1 368 ? 19.344 0.943 14.133 1 89.12 368 VAL B CA 1
ATOM 7518 C C . VAL B 1 368 ? 20.547 1.853 14.336 1 89.12 368 VAL B C 1
ATOM 7520 O O . VAL B 1 368 ? 21.656 1.545 13.867 1 89.12 368 VAL B O 1
ATOM 7523 N N . GLU B 1 369 ? 20.359 2.984 14.938 1 83.31 369 GLU B N 1
ATOM 7524 C CA . GLU B 1 369 ? 21.438 3.949 15.156 1 83.31 369 GLU B CA 1
ATOM 7525 C C . GLU B 1 369 ? 22.5 3.396 16.109 1 83.31 369 GLU B C 1
ATOM 7527 O O . GLU B 1 369 ? 23.672 3.752 16.016 1 83.31 369 GLU B O 1
ATOM 7532 N N . LYS B 1 370 ? 22.031 2.541 16.953 1 79.62 370 LYS B N 1
ATOM 7533 C CA . LYS B 1 370 ? 22.906 2.133 18.047 1 79.62 370 LYS B CA 1
ATOM 7534 C C . LYS B 1 370 ? 23.562 0.786 17.766 1 79.62 370 LYS B C 1
ATOM 7536 O O . LYS B 1 370 ? 22.875 -0.196 17.469 1 79.62 370 LYS B O 1
ATOM 7541 N N . PRO B 1 371 ? 24.812 0.756 17.828 1 70.56 371 PRO B N 1
ATOM 7542 C CA . PRO B 1 371 ? 25.531 -0.469 17.484 1 70.56 371 PRO B CA 1
ATOM 7543 C C . PRO B 1 371 ? 25.266 -1.606 18.469 1 70.56 371 PRO B C 1
ATOM 7545 O O . PRO B 1 371 ? 25.344 -2.781 18.094 1 70.56 371 PRO B O 1
ATOM 7548 N N . ASN B 1 372 ? 24.984 -1.387 19.656 1 70.44 372 ASN B N 1
ATOM 7549 C CA . ASN B 1 372 ? 24.969 -2.416 20.703 1 70.44 372 ASN B CA 1
ATOM 7550 C C . ASN B 1 372 ? 23.578 -3.027 20.844 1 70.44 372 ASN B C 1
ATOM 7552 O O . ASN B 1 372 ? 23.172 -3.406 21.953 1 70.44 372 ASN B O 1
ATOM 7556 N N . TYR B 1 373 ? 22.844 -3.072 19.891 1 76.88 373 TYR B N 1
ATOM 7557 C CA . TYR B 1 373 ? 21.562 -3.766 19.891 1 76.88 373 TYR B CA 1
ATOM 7558 C C . TYR B 1 373 ? 20.672 -3.266 21.016 1 76.88 373 TYR B C 1
ATOM 7560 O O . TYR B 1 373 ? 20.094 -4.062 21.766 1 76.88 373 TYR B O 1
ATOM 7568 N N . GLN B 1 374 ? 20.641 -2.014 21.156 1 88.31 374 GLN B N 1
ATOM 7569 C CA . GLN B 1 374 ? 19.719 -1.432 22.125 1 88.31 374 GLN B CA 1
ATOM 7570 C C . GLN B 1 374 ? 18.281 -1.476 21.625 1 88.31 374 GLN B C 1
ATOM 7572 O O . GLN B 1 374 ? 18.031 -1.235 20.438 1 88.31 374 GLN B O 1
ATOM 7577 N N . THR B 1 375 ? 17.469 -1.785 22.594 1 93.06 375 THR B N 1
ATOM 7578 C CA . THR B 1 375 ? 16.047 -1.852 22.266 1 93.06 375 THR B CA 1
ATOM 7579 C C . THR B 1 375 ? 15.539 -0.486 21.812 1 93.06 375 THR B C 1
ATOM 7581 O O . THR B 1 375 ? 15.898 0.54 22.391 1 93.06 375 THR B O 1
ATOM 7584 N N . LEU B 1 376 ? 14.758 -0.446 20.781 1 95.69 376 LEU B N 1
ATOM 7585 C CA . LEU B 1 376 ? 14.148 0.774 20.266 1 95.69 376 LEU B CA 1
ATOM 7586 C C . LEU B 1 376 ? 12.992 1.225 21.156 1 95.69 376 LEU B C 1
ATOM 7588 O O . LEU B 1 376 ? 12.094 0.435 21.469 1 95.69 376 LEU B O 1
ATOM 7592 N N . ASN B 1 377 ? 13.047 2.48 21.672 1 96.88 377 ASN B N 1
ATOM 7593 C CA . ASN B 1 377 ? 11.875 3.076 22.312 1 96.88 377 ASN B CA 1
ATOM 7594 C C . ASN B 1 377 ? 10.805 3.447 21.281 1 96.88 377 ASN B C 1
ATOM 7596 O O . ASN B 1 377 ? 10.898 4.492 20.641 1 96.88 377 ASN B O 1
ATOM 7600 N N . THR B 1 378 ? 9.758 2.605 21.25 1 97.69 378 THR B N 1
ATOM 7601 C CA . THR B 1 378 ? 8.766 2.748 20.188 1 97.69 378 THR B CA 1
ATOM 7602 C C . THR B 1 378 ? 7.801 3.889 20.5 1 97.69 378 THR B C 1
ATOM 7604 O O . THR B 1 378 ? 6.906 4.188 19.703 1 97.69 378 THR B O 1
ATOM 7607 N N . GLY B 1 379 ? 7.938 4.578 21.656 1 98.38 379 GLY B N 1
ATOM 7608 C CA . GLY B 1 379 ? 7.184 5.785 21.953 1 98.38 379 GLY B CA 1
ATOM 7609 C C . GLY B 1 379 ? 7.676 7.004 21.188 1 98.38 379 GLY B C 1
ATOM 7610 O O . GLY B 1 379 ? 7.07 8.07 21.266 1 98.38 379 GLY B O 1
ATOM 7611 N N . TYR B 1 380 ? 8.789 6.832 20.531 1 98.38 380 TYR B N 1
ATOM 7612 C CA . TYR B 1 380 ? 9.367 7.871 19.688 1 98.38 380 TYR B CA 1
ATOM 7613 C C . TYR B 1 380 ? 9.242 7.508 18.203 1 98.38 380 TYR B C 1
ATOM 7615 O O . TYR B 1 380 ? 9.211 6.328 17.859 1 98.38 380 TYR B O 1
ATOM 7623 N N . TYR B 1 381 ? 9.172 8.523 17.406 1 98.12 381 TYR B N 1
ATOM 7624 C CA . TYR B 1 381 ? 8.953 8.273 15.984 1 98.12 381 TYR B CA 1
ATOM 7625 C C . TYR B 1 381 ? 10.172 7.613 15.352 1 98.12 381 TYR B C 1
ATOM 7627 O O . TYR B 1 381 ? 11.297 8.07 15.539 1 98.12 381 TYR B O 1
ATOM 7635 N N . SER B 1 382 ? 9.922 6.566 14.617 1 96.31 382 SER B N 1
ATOM 7636 C CA . SER B 1 382 ? 10.961 5.852 13.883 1 96.31 382 SER B CA 1
ATOM 7637 C C . SER B 1 382 ? 10.422 5.285 12.578 1 96.31 382 SER B C 1
ATOM 7639 O O . SER B 1 382 ? 9.25 4.922 12.484 1 96.31 382 SER B O 1
ATOM 7641 N N . ARG B 1 383 ? 11.266 5.215 11.578 1 93.44 383 ARG B N 1
ATOM 7642 C CA . ARG B 1 383 ? 10.859 4.602 10.32 1 93.44 383 ARG B CA 1
ATOM 7643 C C . ARG B 1 383 ? 11.641 3.316 10.062 1 93.44 383 ARG B C 1
ATOM 7645 O O . ARG B 1 383 ? 11.289 2.541 9.172 1 93.44 383 ARG B O 1
ATOM 7652 N N . TYR B 1 384 ? 12.742 3.117 10.961 1 91.56 384 TYR B N 1
ATOM 7653 C CA . TYR B 1 384 ? 13.531 1.896 10.875 1 91.56 384 TYR B CA 1
ATOM 7654 C C . TYR B 1 384 ? 13.625 1.207 12.227 1 91.56 384 TYR B C 1
ATOM 7656 O O . TYR B 1 384 ? 13.586 1.865 13.273 1 91.56 384 TYR B O 1
ATOM 7664 N N . TYR B 1 385 ? 13.734 -0.056 12.133 1 90.44 385 TYR B N 1
ATOM 7665 C CA . TYR B 1 385 ? 14.133 -0.846 13.289 1 90.44 385 TYR B CA 1
ATOM 7666 C C . TYR B 1 385 ? 14.906 -2.086 12.859 1 90.44 385 TYR B C 1
ATOM 7668 O O . TYR B 1 385 ? 14.914 -2.447 11.68 1 90.44 385 TYR B O 1
ATOM 7676 N N . ARG B 1 386 ? 15.602 -2.604 13.719 1 90.62 386 ARG B N 1
ATOM 7677 C CA . ARG B 1 386 ? 16.391 -3.814 13.5 1 90.62 386 ARG B CA 1
ATOM 7678 C C . ARG B 1 386 ? 15.875 -4.965 14.359 1 90.62 386 ARG B C 1
ATOM 7680 O O . ARG B 1 386 ? 15.344 -4.742 15.453 1 90.62 386 ARG B O 1
ATOM 7687 N N . THR B 1 387 ? 15.977 -6.082 13.781 1 87.94 387 THR B N 1
ATOM 7688 C CA . THR B 1 387 ? 15.664 -7.281 14.547 1 87.94 387 THR B CA 1
ATOM 7689 C C . THR B 1 387 ? 16.891 -8.164 14.711 1 87.94 387 THR B C 1
ATOM 7691 O O . THR B 1 387 ? 17.812 -8.102 13.898 1 87.94 387 THR B O 1
ATOM 7694 N N . GLU B 1 388 ? 16.906 -8.922 15.742 1 81.75 388 GLU B N 1
ATOM 7695 C CA . GLU B 1 388 ? 18 -9.852 15.961 1 81.75 388 GLU B CA 1
ATOM 7696 C C . GLU B 1 388 ? 18.031 -10.938 14.898 1 81.75 388 GLU B C 1
ATOM 7698 O O . GLU B 1 388 ? 19.094 -11.297 14.391 1 81.75 388 GLU B O 1
ATOM 7703 N N . GLN B 1 389 ? 16.906 -11.344 14.578 1 78.75 389 GLN B N 1
ATOM 7704 C CA . GLN B 1 389 ? 16.781 -12.383 13.562 1 78.75 389 GLN B CA 1
ATOM 7705 C C . GLN B 1 389 ? 16.656 -11.781 12.172 1 78.75 389 GLN B C 1
ATOM 7707 O O . GLN B 1 389 ? 16.031 -10.742 11.984 1 78.75 389 GLN B O 1
ATOM 7712 N N . MET B 1 390 ? 17.266 -12.477 11.273 1 80.12 390 MET B N 1
ATOM 7713 C CA . MET B 1 390 ? 17.141 -12.062 9.883 1 80.12 390 MET B CA 1
ATOM 7714 C C . MET B 1 390 ? 15.758 -12.43 9.336 1 80.12 390 MET B C 1
ATOM 7716 O O . MET B 1 390 ? 15.219 -13.492 9.656 1 80.12 390 MET B O 1
ATOM 7720 N N . GLY B 1 391 ? 15.25 -11.531 8.586 1 73.44 391 GLY B N 1
ATOM 7721 C CA . GLY B 1 391 ? 14 -11.828 7.898 1 73.44 391 GLY B CA 1
ATOM 7722 C C . GLY B 1 391 ? 14.18 -12.742 6.703 1 73.44 391 GLY B C 1
ATOM 7723 O O . GLY B 1 391 ? 15.305 -13.164 6.398 1 73.44 391 GLY B O 1
ATOM 7724 N N . ALA B 1 392 ? 13.109 -13.031 6.078 1 72.25 392 ALA B N 1
ATOM 7725 C CA . ALA B 1 392 ? 13.109 -13.93 4.93 1 72.25 392 ALA B CA 1
ATOM 7726 C C . ALA B 1 392 ? 13.969 -13.367 3.795 1 72.25 392 ALA B C 1
ATOM 7728 O O . ALA B 1 392 ? 14.555 -14.125 3.016 1 72.25 392 ALA B O 1
ATOM 7729 N N . MET B 1 393 ? 14.039 -12.062 3.795 1 73.31 393 MET B N 1
ATOM 7730 C CA . MET B 1 393 ? 14.852 -11.422 2.768 1 73.31 393 MET B CA 1
ATOM 7731 C C . MET B 1 393 ? 16.328 -11.391 3.174 1 73.31 393 MET B C 1
ATOM 7733 O O . MET B 1 393 ? 17.156 -10.867 2.443 1 73.31 393 MET B O 1
ATOM 7737 N N . GLY B 1 394 ? 16.625 -11.875 4.324 1 74.06 394 GLY B N 1
ATOM 7738 C CA . GLY B 1 394 ? 18 -11.945 4.781 1 74.06 394 GLY B CA 1
ATOM 7739 C C . GLY B 1 394 ? 18.484 -10.641 5.383 1 74.06 394 GLY B C 1
ATOM 7740 O O . GLY B 1 394 ? 19.703 -10.406 5.457 1 74.06 394 GLY B O 1
ATOM 7741 N N . THR B 1 395 ? 17.578 -9.758 5.703 1 79.06 395 THR B N 1
ATOM 7742 C CA . THR B 1 395 ? 17.984 -8.484 6.285 1 79.06 395 THR B CA 1
ATOM 7743 C C . THR B 1 395 ? 17.484 -8.367 7.723 1 79.06 395 THR B C 1
ATOM 7745 O O . THR B 1 395 ? 16.469 -8.961 8.086 1 79.06 395 THR B O 1
ATOM 7748 N N . LYS B 1 396 ? 18.281 -7.621 8.469 1 84.31 396 LYS B N 1
ATOM 7749 C CA . LYS B 1 396 ? 17.906 -7.387 9.859 1 84.31 396 LYS B CA 1
ATOM 7750 C C . LYS B 1 396 ? 17.219 -6.031 10.023 1 84.31 396 LYS B C 1
ATOM 7752 O O . LYS B 1 396 ? 16.438 -5.836 10.953 1 84.31 396 LYS B O 1
ATOM 7757 N N . VAL B 1 397 ? 17.625 -5.125 9.141 1 86.81 397 VAL B N 1
ATOM 7758 C CA . VAL B 1 397 ? 17.047 -3.785 9.227 1 86.81 397 VAL B CA 1
ATOM 7759 C C . VAL B 1 397 ? 15.766 -3.725 8.406 1 86.81 397 VAL B C 1
ATOM 7761 O O . VAL B 1 397 ? 15.75 -4.105 7.234 1 86.81 397 VAL B O 1
ATOM 7764 N N . ILE B 1 398 ? 14.789 -3.285 9.062 1 87.94 398 ILE B N 1
ATOM 7765 C CA . ILE B 1 398 ? 13.469 -3.246 8.445 1 87.94 398 ILE B CA 1
ATOM 7766 C C . ILE B 1 398 ? 12.977 -1.802 8.375 1 87.94 398 ILE B C 1
ATOM 7768 O O . ILE B 1 398 ? 13.055 -1.064 9.359 1 87.94 398 ILE B O 1
ATOM 7772 N N . HIS B 1 399 ? 12.562 -1.389 7.25 1 89.62 399 HIS B N 1
ATOM 7773 C CA . HIS B 1 399 ? 11.867 -0.118 7.078 1 89.62 399 HIS B CA 1
ATOM 7774 C C . HIS B 1 399 ? 10.375 -0.265 7.359 1 89.62 399 HIS B C 1
ATOM 7776 O O . HIS B 1 399 ? 9.719 -1.168 6.828 1 89.62 399 HIS B O 1
ATOM 7782 N N . ARG B 1 400 ? 9.867 0.6 8.203 1 91.06 400 ARG B N 1
ATOM 7783 C CA . ARG B 1 400 ? 8.422 0.601 8.43 1 91.06 400 ARG B CA 1
ATOM 7784 C C . ARG B 1 400 ? 7.672 0.926 7.141 1 91.06 400 ARG B C 1
ATOM 7786 O O . ARG B 1 400 ? 8.133 1.74 6.336 1 91.06 400 ARG B O 1
ATOM 7793 N N . GLY B 1 401 ? 6.461 0.33 7.062 1 89 401 GLY B N 1
ATOM 7794 C CA . GLY B 1 401 ? 5.695 0.505 5.84 1 89 401 GLY B CA 1
ATOM 7795 C C . GLY B 1 401 ? 6.148 -0.407 4.715 1 89 401 GLY B C 1
ATOM 7796 O O . GLY B 1 401 ? 7.32 -0.776 4.641 1 89 401 GLY B O 1
ATOM 7797 N N . PHE B 1 402 ? 5.297 -0.86 3.93 1 84.69 402 PHE B N 1
ATOM 7798 C CA . PHE B 1 402 ? 5.645 -1.737 2.818 1 84.69 402 PHE B CA 1
ATOM 7799 C C . PHE B 1 402 ? 6.496 -1 1.793 1 84.69 402 PHE B C 1
ATOM 7801 O O . PHE B 1 402 ? 7.566 -1.479 1.406 1 84.69 402 PHE B O 1
ATOM 7808 N N . SER B 1 403 ? 6.094 0.173 1.386 1 83.06 403 SER B N 1
ATOM 7809 C CA . SER B 1 403 ? 6.855 0.98 0.438 1 83.06 403 SER B CA 1
ATOM 7810 C C . SER B 1 403 ? 6.672 2.471 0.709 1 83.06 403 SER B C 1
ATOM 7812 O O . SER B 1 403 ? 6.648 3.277 -0.222 1 83.06 403 SER B O 1
ATOM 7814 N N . ASP B 1 404 ? 6.465 2.791 1.887 1 87.69 404 ASP B N 1
ATOM 7815 C CA . ASP B 1 404 ? 6.336 4.191 2.287 1 87.69 404 ASP B CA 1
ATOM 7816 C C . ASP B 1 404 ? 7.625 4.695 2.934 1 87.69 404 ASP B C 1
ATOM 7818 O O . ASP B 1 404 ? 7.855 4.477 4.125 1 87.69 404 ASP B O 1
ATOM 7822 N N . GLU B 1 405 ? 8.344 5.484 2.242 1 85.81 405 GLU B N 1
ATOM 7823 C CA . GLU B 1 405 ? 9.648 5.934 2.713 1 85.81 405 GLU B CA 1
ATOM 7824 C C . GLU B 1 405 ? 9.516 6.992 3.805 1 85.81 405 GLU B C 1
ATOM 7826 O O . GLU B 1 405 ? 10.477 7.293 4.512 1 85.81 405 GLU B O 1
ATOM 7831 N N . ASN B 1 406 ? 8.359 7.477 3.936 1 89.69 406 ASN B N 1
ATOM 7832 C CA . ASN B 1 406 ? 8.18 8.602 4.844 1 89.69 406 ASN B CA 1
ATOM 7833 C C . ASN B 1 406 ? 7.238 8.242 5.996 1 89.69 406 ASN B C 1
ATOM 7835 O O . ASN B 1 406 ? 6.562 9.109 6.547 1 89.69 406 ASN B O 1
ATOM 7839 N N . LEU B 1 407 ? 7.215 6.988 6.297 1 92.12 407 LEU B N 1
ATOM 7840 C CA . LEU B 1 407 ? 6.34 6.574 7.387 1 92.12 407 LEU B CA 1
ATOM 7841 C C . LEU B 1 407 ? 7.094 6.559 8.711 1 92.12 407 LEU B C 1
ATOM 7843 O O . LEU B 1 407 ? 7.871 5.637 8.977 1 92.12 407 LEU B O 1
ATOM 7847 N N . TRP B 1 408 ? 6.883 7.523 9.555 1 96.69 408 TRP B N 1
ATOM 7848 C CA . TRP B 1 408 ? 7.367 7.555 10.93 1 96.69 408 TRP B CA 1
ATOM 7849 C C . TRP B 1 408 ? 6.254 7.211 11.914 1 96.69 408 TRP B C 1
ATOM 7851 O O . TRP B 1 408 ? 5.211 7.871 11.938 1 96.69 408 TRP B O 1
ATOM 7861 N N . VAL B 1 409 ? 6.516 6.211 12.703 1 97.88 409 VAL B N 1
ATOM 7862 C CA . VAL B 1 409 ? 5.465 5.688 13.57 1 97.88 409 VAL B CA 1
ATOM 7863 C C . VAL B 1 409 ? 5.922 5.746 15.023 1 97.88 409 VAL B C 1
ATOM 7865 O O . VAL B 1 409 ? 7.082 5.457 15.328 1 97.88 409 VAL B O 1
ATOM 7868 N N . ALA B 1 410 ? 5.035 6.094 15.93 1 98.62 410 ALA B N 1
ATOM 7869 C CA . ALA B 1 410 ? 5.23 5.98 17.375 1 98.62 410 ALA B CA 1
ATOM 7870 C C . ALA B 1 410 ? 4.043 5.289 18.031 1 98.62 410 ALA B C 1
ATOM 7872 O O . ALA B 1 410 ? 2.893 5.512 17.641 1 98.62 410 ALA B O 1
ATOM 7873 N N . GLU B 1 411 ? 4.344 4.508 19 1 98 411 GLU B N 1
ATOM 7874 C CA . GLU B 1 411 ? 3.311 3.889 19.812 1 98 411 GLU B CA 1
ATOM 7875 C C . GLU B 1 411 ? 2.861 4.824 20.938 1 98 411 GLU B C 1
ATOM 7877 O O . GLU B 1 411 ? 3.602 5.727 21.328 1 98 411 GLU B O 1
ATOM 7882 N N . THR B 1 412 ? 1.685 4.613 21.359 1 98.38 412 THR B N 1
ATOM 7883 C CA . THR B 1 412 ? 1.146 5.371 22.484 1 98.38 412 THR B CA 1
ATOM 7884 C C . THR B 1 412 ? 0.247 4.492 23.359 1 98.38 412 THR B C 1
ATOM 7886 O O . THR B 1 412 ? -0.288 3.486 22.875 1 98.38 412 THR B O 1
ATOM 7889 N N . THR B 1 413 ? 0.082 4.852 24.547 1 97.69 413 THR B N 1
ATOM 7890 C CA . THR B 1 413 ? -0.783 4.121 25.469 1 97.69 413 THR B CA 1
ATOM 7891 C C . THR B 1 413 ? -2.096 4.871 25.688 1 97.69 413 THR B C 1
ATOM 7893 O O . THR B 1 413 ? -2.949 4.426 26.453 1 97.69 413 THR B O 1
ATOM 7896 N N . HIS B 1 414 ? -2.273 5.969 25.094 1 97.25 414 HIS B N 1
ATOM 7897 C CA . HIS B 1 414 ? -3.455 6.789 25.328 1 97.25 414 HIS B CA 1
ATOM 7898 C C . HIS B 1 414 ? -4.711 6.125 24.781 1 97.25 414 HIS B C 1
ATOM 7900 O O . HIS B 1 414 ? -4.781 5.812 23.594 1 97.25 414 HIS B O 1
ATOM 7906 N N . PRO B 1 415 ? -5.75 6.004 25.594 1 96.44 415 PRO B N 1
ATOM 7907 C CA . PRO B 1 415 ? -6.969 5.316 25.156 1 96.44 415 PRO B CA 1
ATOM 7908 C C . PRO B 1 415 ? -7.766 6.125 24.125 1 96.44 415 PRO B C 1
ATOM 7910 O O . PRO B 1 415 ? -8.695 5.602 23.516 1 96.44 415 PRO B O 1
ATOM 7913 N N . GLN B 1 416 ? -7.434 7.402 23.969 1 95 416 GLN B N 1
ATOM 7914 C CA . GLN B 1 416 ? -8.094 8.242 22.969 1 95 416 GLN B CA 1
ATOM 7915 C C . GLN B 1 416 ? -7.699 7.836 21.562 1 95 416 GLN B C 1
ATOM 7917 O O . GLN B 1 416 ? -8.328 8.258 20.594 1 95 416 GLN B O 1
ATOM 7922 N N . ILE B 1 417 ? -6.613 7.082 21.469 1 97.75 417 ILE B N 1
ATOM 7923 C CA . ILE B 1 417 ? -6.156 6.633 20.156 1 97.75 417 ILE B CA 1
ATOM 7924 C C . ILE B 1 417 ? -6.688 5.23 19.875 1 97.75 417 ILE B C 1
ATOM 7926 O O . ILE B 1 417 ? -6.691 4.371 20.766 1 97.75 417 ILE B O 1
ATOM 7930 N N . MET B 1 418 ? -7.098 4.984 18.625 1 97.88 418 MET B N 1
ATOM 7931 C CA . MET B 1 418 ? -7.691 3.721 18.203 1 97.88 418 MET B CA 1
ATOM 7932 C C . MET B 1 418 ? -6.73 2.561 18.438 1 97.88 418 MET B C 1
ATOM 7934 O O . MET B 1 418 ? -5.555 2.637 18.078 1 97.88 418 MET B O 1
ATOM 7938 N N . PRO B 1 419 ? -7.195 1.501 19.062 1 97.31 419 PRO B N 1
ATOM 7939 C CA . PRO B 1 419 ? -6.371 0.297 19.188 1 97.31 419 PRO B CA 1
ATOM 7940 C C . PRO B 1 419 ? -6.391 -0.566 17.938 1 97.31 419 PRO B C 1
ATOM 7942 O O . PRO B 1 419 ? -7.398 -0.607 17.219 1 97.31 419 PRO B O 1
ATOM 7945 N N . VAL B 1 420 ? -5.352 -1.17 17.672 1 95.88 420 VAL B N 1
ATOM 7946 C CA . VAL B 1 420 ? -5.266 -2.205 16.641 1 95.88 420 VAL B CA 1
ATOM 7947 C C . VAL B 1 420 ? -4.684 -3.482 17.25 1 95.88 420 VAL B C 1
ATOM 7949 O O . VAL B 1 420 ? -3.736 -3.43 18.031 1 95.88 420 VAL B O 1
ATOM 7952 N N . SER B 1 421 ? -5.297 -4.602 16.844 1 94.19 421 SER B N 1
ATOM 7953 C CA . SER B 1 421 ? -4.891 -5.852 17.469 1 94.19 421 SER B CA 1
ATOM 7954 C C . SER B 1 421 ? -4.59 -6.926 16.422 1 94.19 421 SER B C 1
ATOM 7956 O O . SER B 1 421 ? -5.086 -6.859 15.297 1 94.19 421 SER B O 1
ATOM 7958 N N . MET B 1 422 ? -3.754 -7.824 16.797 1 91.94 422 MET B N 1
ATOM 7959 C CA . MET B 1 422 ? -3.52 -9.047 16.031 1 91.94 422 MET B CA 1
ATOM 7960 C C . MET B 1 422 ? -3.195 -10.211 16.953 1 91.94 422 MET B C 1
ATOM 7962 O O . MET B 1 422 ? -2.701 -10.008 18.062 1 91.94 422 MET B O 1
ATOM 7966 N N . THR B 1 423 ? -3.551 -11.352 16.531 1 90.62 423 THR B N 1
ATOM 7967 C CA . THR B 1 423 ? -3.168 -12.578 17.219 1 90.62 423 THR B CA 1
ATOM 7968 C C . THR B 1 423 ? -2.119 -13.344 16.406 1 90.62 423 THR B C 1
ATOM 7970 O O . THR B 1 423 ? -2.314 -13.609 15.219 1 90.62 423 THR B O 1
ATOM 7973 N N . ASP B 1 424 ? -1.055 -13.539 17 1 87.69 424 ASP B N 1
ATOM 7974 C CA . ASP B 1 424 ? -0.001 -14.336 16.375 1 87.69 424 ASP B CA 1
ATOM 7975 C C . ASP B 1 424 ? 0.162 -15.68 17.094 1 87.69 424 ASP B C 1
ATOM 7977 O O . ASP B 1 424 ? 0.183 -15.734 18.312 1 87.69 424 ASP B O 1
ATOM 7981 N N . CYS B 1 425 ? 0.099 -16.688 16.328 1 86.38 425 CYS B N 1
ATOM 7982 C CA . CYS B 1 425 ? 0.245 -18.047 16.844 1 86.38 425 CYS B CA 1
ATOM 7983 C C . CYS B 1 425 ? 1.391 -18.781 16.141 1 86.38 425 CYS B C 1
ATOM 7985 O O . CYS B 1 425 ? 1.615 -18.578 14.945 1 86.38 425 CYS B O 1
ATOM 7987 N N . TRP B 1 426 ? 2.092 -19.484 16.859 1 81.19 426 TRP B N 1
ATOM 7988 C CA . TRP B 1 426 ? 3.082 -20.359 16.234 1 81.19 426 TRP B CA 1
ATOM 7989 C C . TRP B 1 426 ? 2.404 -21.453 15.406 1 81.19 426 TRP B C 1
ATOM 7991 O O . TRP B 1 426 ? 1.418 -22.047 15.844 1 81.19 426 TRP B O 1
ATOM 8001 N N . ARG B 1 427 ? 2.959 -21.594 14.25 1 77.5 427 ARG B N 1
ATOM 8002 C CA . ARG B 1 427 ? 2.471 -22.656 13.375 1 77.5 427 ARG B CA 1
ATOM 8003 C C . ARG B 1 427 ? 3.557 -23.703 13.125 1 77.5 427 ARG B C 1
ATOM 8005 O O . ARG B 1 427 ? 4.707 -23.359 12.852 1 77.5 427 ARG B O 1
ATOM 8012 N N . ASP B 1 428 ? 3.094 -24.891 13.281 1 73.19 428 ASP B N 1
ATOM 8013 C CA . ASP B 1 428 ? 4.02 -25.969 12.977 1 73.19 428 ASP B CA 1
ATOM 8014 C C . ASP B 1 428 ? 4.484 -25.906 11.523 1 73.19 428 ASP B C 1
ATOM 8016 O O . ASP B 1 428 ? 3.66 -25.859 10.602 1 73.19 428 ASP B O 1
ATOM 8020 N N . PRO B 1 429 ? 5.707 -25.75 11.344 1 68.25 429 PRO B N 1
ATOM 8021 C CA . PRO B 1 429 ? 6.191 -25.594 9.969 1 68.25 429 PRO B CA 1
ATOM 8022 C C . PRO B 1 429 ? 5.863 -26.797 9.094 1 68.25 429 PRO B C 1
ATOM 8024 O O . PRO B 1 429 ? 5.832 -26.688 7.867 1 68.25 429 PRO B O 1
ATOM 8027 N N . VAL B 1 430 ? 5.668 -27.938 9.734 1 65.75 430 VAL B N 1
ATOM 8028 C CA . VAL B 1 430 ? 5.43 -29.172 8.984 1 65.75 430 VAL B CA 1
ATOM 8029 C C . VAL B 1 430 ? 3.93 -29.359 8.773 1 65.75 430 VAL B C 1
ATOM 8031 O O . VAL B 1 430 ? 3.461 -29.422 7.633 1 65.75 430 VAL B O 1
ATOM 8034 N N . THR B 1 431 ? 3.158 -29.359 9.781 1 68.19 431 THR B N 1
ATOM 8035 C CA . THR B 1 431 ? 1.732 -29.656 9.703 1 68.19 431 THR B CA 1
ATOM 8036 C C . THR B 1 431 ? 0.935 -28.391 9.406 1 68.19 431 THR B C 1
ATOM 8038 O O . THR B 1 431 ? -0.239 -28.469 9.039 1 68.19 431 THR B O 1
ATOM 8041 N N . ARG B 1 432 ? 1.58 -27.266 9.586 1 73.88 432 ARG B N 1
ATOM 8042 C CA . ARG B 1 432 ? 0.97 -25.953 9.43 1 73.88 432 ARG B CA 1
ATOM 8043 C C . ARG B 1 432 ? -0.164 -25.75 10.43 1 73.88 432 ARG B C 1
ATOM 8045 O O . ARG B 1 432 ? -0.988 -24.844 10.266 1 73.88 432 ARG B O 1
ATOM 8052 N N . ALA B 1 433 ? -0.215 -26.609 11.352 1 77.25 433 ALA B N 1
ATOM 8053 C CA . ALA B 1 433 ? -1.23 -26.5 12.398 1 77.25 433 ALA B CA 1
ATOM 8054 C C . ALA B 1 433 ? -0.863 -25.422 13.414 1 77.25 433 ALA B C 1
ATOM 8056 O O . ALA B 1 433 ? 0.315 -25.219 13.711 1 77.25 433 ALA B O 1
ATOM 8057 N N . VAL B 1 434 ? -1.899 -24.781 13.82 1 81.62 434 VAL B N 1
ATOM 8058 C CA . VAL B 1 434 ? -1.712 -23.734 14.836 1 81.62 434 VAL B CA 1
ATOM 8059 C C . VAL B 1 434 ? -1.608 -24.391 16.219 1 81.62 434 VAL B C 1
ATOM 8061 O O . VAL B 1 434 ? -2.396 -25.266 16.547 1 81.62 434 VAL B O 1
ATOM 8064 N N . LEU B 1 435 ? -0.562 -23.984 16.938 1 81.19 435 LEU B N 1
ATOM 8065 C CA . LEU B 1 435 ? -0.466 -24.359 18.344 1 81.19 435 LEU B CA 1
ATOM 8066 C C . LEU B 1 435 ? -1.119 -23.297 19.234 1 81.19 435 LEU B C 1
ATOM 8068 O O . LEU B 1 435 ? -0.513 -22.266 19.516 1 81.19 435 LEU B O 1
ATOM 8072 N N . GLU B 1 436 ? -2.25 -23.594 19.672 1 81.06 436 GLU B N 1
ATOM 8073 C CA . GLU B 1 436 ? -3.109 -22.625 20.344 1 81.06 436 GLU B CA 1
ATOM 8074 C C . GLU B 1 436 ? -2.432 -22.062 21.578 1 81.06 436 GLU B C 1
ATOM 8076 O O . GLU B 1 436 ? -2.604 -20.875 21.906 1 81.06 436 GLU B O 1
ATOM 8081 N N . ASN B 1 437 ? -1.664 -22.812 22.219 1 85.06 437 ASN B N 1
ATOM 8082 C CA . ASN B 1 437 ? -1.044 -22.375 23.453 1 85.06 437 ASN B CA 1
ATOM 8083 C C . ASN B 1 437 ? 0.084 -21.391 23.203 1 85.06 437 ASN B C 1
ATOM 8085 O O . ASN B 1 437 ? 0.639 -20.812 24.141 1 85.06 437 ASN B O 1
ATOM 8089 N N . THR B 1 438 ? 0.348 -21.125 21.984 1 86.25 438 THR B N 1
ATOM 8090 C CA . THR B 1 438 ? 1.429 -20.219 21.641 1 86.25 438 THR B CA 1
ATOM 8091 C C . THR B 1 438 ? 0.871 -18.891 21.109 1 86.25 438 THR B C 1
ATOM 8093 O O . THR B 1 438 ? 1.63 -17.984 20.766 1 86.25 438 THR B O 1
ATOM 8096 N N . CYS B 1 439 ? -0.405 -18.828 21.109 1 89.12 439 CYS B N 1
ATOM 8097 C CA . CYS B 1 439 ? -1.017 -17.641 20.5 1 89.12 439 CYS B CA 1
ATOM 8098 C C . CYS B 1 439 ? -0.897 -16.438 21.422 1 89.12 439 CYS B C 1
ATOM 8100 O O . CYS B 1 439 ? -1.205 -16.531 22.609 1 89.12 439 CYS B O 1
ATOM 8102 N N . THR B 1 440 ? -0.388 -15.367 20.938 1 90.81 440 THR B N 1
ATOM 8103 C CA . THR B 1 440 ? -0.281 -14.102 21.656 1 90.81 440 THR B CA 1
ATOM 8104 C C . THR B 1 440 ? -1.097 -13.016 20.969 1 90.81 440 THR B C 1
ATOM 8106 O O . THR B 1 440 ? -0.995 -12.836 19.75 1 90.81 440 THR B O 1
ATOM 8109 N N . ARG B 1 441 ? -1.908 -12.352 21.766 1 93.06 441 ARG B N 1
ATOM 8110 C CA . ARG B 1 441 ? -2.67 -11.219 21.25 1 93.06 441 ARG B CA 1
ATOM 8111 C C . ARG B 1 441 ? -1.947 -9.898 21.516 1 93.06 441 ARG B C 1
ATOM 8113 O O . ARG B 1 441 ? -1.656 -9.57 22.656 1 93.06 441 ARG B O 1
ATOM 8120 N N . PHE B 1 442 ? -1.651 -9.195 20.516 1 93.44 442 PHE B N 1
ATOM 8121 C CA . PHE B 1 442 ? -1.056 -7.863 20.594 1 93.44 442 PHE B CA 1
ATOM 8122 C C . PHE B 1 442 ? -2.107 -6.785 20.375 1 93.44 442 PHE B C 1
ATOM 8124 O O . PHE B 1 442 ? -2.945 -6.902 19.484 1 93.44 442 PHE B O 1
ATOM 8131 N N . THR B 1 443 ? -2.156 -5.793 21.266 1 95.31 443 THR B N 1
ATOM 8132 C CA . THR B 1 443 ? -2.98 -4.602 21.078 1 95.31 443 THR B CA 1
ATOM 8133 C C . THR B 1 443 ? -2.156 -3.336 21.297 1 95.31 443 THR B C 1
ATOM 8135 O O . THR B 1 443 ? -1.646 -3.096 22.391 1 95.31 443 THR B O 1
ATOM 8138 N N . HIS B 1 444 ? -1.996 -2.605 20.234 1 97.12 444 HIS B N 1
ATOM 8139 C CA . HIS B 1 444 ? -1.197 -1.386 20.281 1 97.12 444 HIS B CA 1
ATOM 8140 C C . HIS B 1 444 ? -1.951 -0.21 19.672 1 97.12 444 HIS B C 1
ATOM 8142 O O . HIS B 1 444 ? -3.035 -0.386 19.109 1 97.12 444 HIS B O 1
ATOM 8148 N N . ARG B 1 445 ? -1.461 0.965 19.953 1 98.06 445 ARG B N 1
ATOM 8149 C CA . ARG B 1 445 ? -1.957 2.225 19.406 1 98.06 445 ARG B CA 1
ATOM 8150 C C . ARG B 1 445 ? -0.831 3.02 18.75 1 98.06 445 ARG B C 1
ATOM 8152 O O . ARG B 1 445 ? 0.281 3.08 19.281 1 98.06 445 ARG B O 1
ATOM 8159 N N . PHE B 1 446 ? -1.186 3.598 17.609 1 98.06 446 PHE B N 1
ATOM 8160 C CA . PHE B 1 446 ? -0.095 4.203 16.859 1 98.06 446 PHE B CA 1
ATOM 8161 C C . PHE B 1 446 ? -0.447 5.625 16.438 1 98.06 446 PHE B C 1
ATOM 8163 O O . PHE B 1 446 ? -1.615 5.938 16.203 1 98.06 446 PHE B O 1
ATOM 8170 N N . THR B 1 447 ? 0.555 6.453 16.328 1 98.25 447 THR B N 1
ATOM 8171 C CA . THR B 1 447 ? 0.513 7.766 15.695 1 98.25 447 THR B CA 1
ATOM 8172 C C . THR B 1 447 ? 1.582 7.879 14.609 1 98.25 447 THR B C 1
ATOM 8174 O O . THR B 1 447 ? 2.547 7.113 14.602 1 98.25 447 THR B O 1
ATOM 8177 N N . TYR B 1 448 ? 1.347 8.766 13.711 1 98.25 448 TYR B N 1
ATOM 8178 C CA . TYR B 1 448 ? 2.234 8.961 12.57 1 98.25 448 TYR B CA 1
ATOM 8179 C C . TYR B 1 448 ? 2.711 10.406 12.484 1 98.25 448 TYR B C 1
ATOM 8181 O O . TYR B 1 448 ? 2.016 11.32 12.93 1 98.25 448 TYR B O 1
ATOM 8189 N N . ALA B 1 449 ? 3.869 10.617 11.875 1 97.81 449 ALA B N 1
ATOM 8190 C CA . ALA B 1 449 ? 4.391 11.977 11.758 1 97.81 449 ALA B CA 1
ATOM 8191 C C . ALA B 1 449 ? 5.062 12.195 10.406 1 97.81 449 ALA B C 1
ATOM 8193 O O . ALA B 1 449 ? 5.609 11.258 9.82 1 97.81 449 ALA B O 1
ATOM 8194 N N . LEU B 1 450 ? 4.992 13.359 9.938 1 95.5 450 LEU B N 1
ATOM 8195 C CA . LEU B 1 450 ? 5.688 13.812 8.742 1 95.5 450 LEU B CA 1
ATOM 8196 C C . LEU B 1 450 ? 6.461 15.102 9.016 1 95.5 450 LEU B C 1
ATOM 8198 O O . LEU B 1 450 ? 5.902 16.062 9.555 1 95.5 450 LEU B O 1
ATOM 8202 N N . PRO B 1 451 ? 7.742 15.055 8.711 1 94.25 451 PRO B N 1
ATOM 8203 C CA . PRO B 1 451 ? 8.453 16.328 8.805 1 94.25 451 PRO B CA 1
ATOM 8204 C C . PRO B 1 451 ? 7.934 17.375 7.812 1 94.25 451 PRO B C 1
ATOM 8206 O O . PRO B 1 451 ? 7.727 17.062 6.637 1 94.25 451 PRO B O 1
ATOM 8209 N N . LEU B 1 452 ? 7.73 18.578 8.258 1 92.38 452 LEU B N 1
ATOM 8210 C CA . LEU B 1 452 ? 7.184 19.641 7.406 1 92.38 452 LEU B CA 1
ATOM 8211 C C . LEU B 1 452 ? 8.242 20.688 7.094 1 92.38 452 LEU B C 1
ATOM 8213 O O . LEU B 1 452 ? 8.508 20.984 5.926 1 92.38 452 LEU B O 1
ATOM 8217 N N . GLU B 1 453 ? 8.828 21.234 8.18 1 91.5 453 GLU B N 1
ATOM 8218 C CA . GLU B 1 453 ? 9.789 22.312 7.961 1 91.5 453 GLU B CA 1
ATOM 8219 C C . GLU B 1 453 ? 10.773 22.422 9.133 1 91.5 453 GLU B C 1
ATOM 8221 O O . GLU B 1 453 ? 10.484 21.953 10.234 1 91.5 453 GLU B O 1
ATOM 8226 N N . ILE B 1 454 ? 11.82 22.922 8.805 1 92.56 454 ILE B N 1
ATOM 8227 C CA . ILE B 1 454 ? 12.805 23.328 9.805 1 92.56 454 ILE B CA 1
ATOM 8228 C C . ILE B 1 454 ? 12.789 24.844 9.961 1 92.56 454 ILE B C 1
ATOM 8230 O O . ILE B 1 454 ? 12.945 25.578 8.984 1 92.56 454 ILE B O 1
ATOM 8234 N N . VAL B 1 455 ? 12.57 25.25 11.156 1 90.81 455 VAL B N 1
ATOM 8235 C CA . VAL B 1 455 ? 12.547 26.672 11.492 1 90.81 455 VAL B CA 1
ATOM 8236 C C . VAL B 1 455 ? 13.797 27.031 12.297 1 90.81 455 VAL B C 1
ATOM 8238 O O . VAL B 1 455 ? 14.086 26.406 13.312 1 90.81 455 VAL B O 1
ATOM 8241 N N . TYR B 1 456 ? 14.516 28 11.82 1 90.88 456 TYR B N 1
ATOM 8242 C CA . TYR B 1 456 ? 15.641 28.516 12.602 1 90.88 456 TYR B CA 1
ATOM 8243 C C . TYR B 1 456 ? 15.203 29.672 13.492 1 90.88 456 TYR B C 1
ATOM 8245 O O . TYR B 1 456 ? 14.953 30.781 13.008 1 90.88 456 TYR B O 1
ATOM 8253 N N . MET B 1 457 ? 15.164 29.406 14.75 1 91.25 457 MET B N 1
ATOM 8254 C CA . MET B 1 457 ? 14.891 30.453 15.727 1 91.25 457 MET B CA 1
ATOM 8255 C C . MET B 1 457 ? 16.125 31.312 15.953 1 91.25 457 MET B C 1
ATOM 8257 O O . MET B 1 457 ? 17.234 30.797 16.109 1 91.25 457 MET B O 1
ATOM 8261 N N . THR B 1 458 ? 15.914 32.562 15.977 1 91 458 THR B N 1
ATOM 8262 C CA . THR B 1 458 ? 17.016 33.5 16.125 1 91 458 THR B CA 1
ATOM 8263 C C . THR B 1 458 ? 16.891 34.312 17.422 1 91 458 THR B C 1
ATOM 8265 O O . THR B 1 458 ? 15.836 34.312 18.047 1 91 458 THR B O 1
ATOM 8268 N N . PRO B 1 459 ? 17.969 35.031 17.781 1 93.06 459 PRO B N 1
ATOM 8269 C CA . PRO B 1 459 ? 17.906 35.812 19.016 1 93.06 459 PRO B CA 1
ATOM 8270 C C . PRO B 1 459 ? 16.922 36.969 18.938 1 93.06 459 PRO B C 1
ATOM 8272 O O . PRO B 1 459 ? 16.578 37.562 19.953 1 93.06 459 PRO B O 1
ATOM 8275 N N . LEU B 1 460 ? 16.484 37.219 17.75 1 91.25 460 LEU B N 1
ATOM 8276 C CA . LEU B 1 460 ? 15.539 38.344 17.594 1 91.25 460 LEU B CA 1
ATOM 8277 C C . LEU B 1 460 ? 14.242 38.031 18.344 1 91.25 460 LEU B C 1
ATOM 8279 O O . LEU B 1 460 ? 13.547 38.969 18.766 1 91.25 460 LEU B O 1
ATOM 8283 N N . LEU B 1 461 ? 13.992 36.875 18.547 1 90.25 461 LEU B N 1
ATOM 8284 C CA . LEU B 1 461 ? 12.75 36.469 19.203 1 90.25 461 LEU B CA 1
ATOM 8285 C C . LEU B 1 461 ? 12.75 36.844 20.672 1 90.25 461 LEU B C 1
ATOM 8287 O O . LEU B 1 461 ? 11.688 37.094 21.25 1 90.25 461 LEU B O 1
ATOM 8291 N N . ALA B 1 462 ? 13.883 36.906 21.234 1 92.81 462 ALA B N 1
ATOM 8292 C CA . ALA B 1 462 ? 14 37.25 22.641 1 92.81 462 ALA B CA 1
ATOM 8293 C C . ALA B 1 462 ? 14.516 38.656 22.828 1 92.81 462 ALA B C 1
ATOM 8295 O O . ALA B 1 462 ? 14.445 39.219 23.922 1 92.81 462 ALA B O 1
ATOM 8296 N N . TRP B 1 463 ? 15.016 39.281 21.797 1 94.38 463 TRP B N 1
ATOM 8297 C CA . TRP B 1 463 ? 15.688 40.594 21.844 1 94.38 463 TRP B CA 1
ATOM 8298 C C . TRP B 1 463 ? 14.68 41.719 22.078 1 94.38 463 TRP B C 1
ATOM 8300 O O . TRP B 1 463 ? 13.656 41.781 21.391 1 94.38 463 TRP B O 1
ATOM 8310 N N . ASN B 1 464 ? 14.875 42.5 23.109 1 94.19 464 ASN B N 1
ATOM 8311 C CA . ASN B 1 464 ? 14.047 43.656 23.469 1 94.19 464 ASN B CA 1
ATOM 8312 C C . ASN B 1 464 ? 14.891 44.844 23.906 1 94.19 464 ASN B C 1
ATOM 8314 O O . ASN B 1 464 ? 14.852 45.25 25.062 1 94.19 464 ASN B O 1
ATOM 8318 N N . PRO B 1 465 ? 15.531 45.438 22.969 1 95.44 465 PRO B N 1
ATOM 8319 C CA . PRO B 1 465 ? 16.531 46.438 23.344 1 95.44 465 PRO B CA 1
ATOM 8320 C C . PRO B 1 465 ? 15.898 47.719 23.906 1 95.44 465 PRO B C 1
ATOM 8322 O O . PRO B 1 465 ? 16.562 48.469 24.609 1 95.44 465 PRO B O 1
ATOM 8325 N N . TYR B 1 466 ? 14.648 47.969 23.578 1 95.31 466 TYR B N 1
ATOM 8326 C CA . TYR B 1 466 ? 13.992 49.156 24.078 1 95.31 466 TYR B CA 1
ATOM 8327 C C . TYR B 1 466 ? 13.219 48.875 25.359 1 95.31 466 TYR B C 1
ATOM 8329 O O . TYR B 1 466 ? 12.453 49.719 25.828 1 95.31 466 TYR B O 1
ATOM 8337 N N . ASP B 1 467 ? 13.336 47.625 25.844 1 93.62 467 ASP B N 1
ATOM 8338 C CA . ASP B 1 467 ? 12.672 47.188 27.062 1 93.62 467 ASP B CA 1
ATOM 8339 C C . ASP B 1 467 ? 11.164 47.438 26.984 1 93.62 467 ASP B C 1
ATOM 8341 O O . ASP B 1 467 ? 10.594 48.062 27.891 1 93.62 467 ASP B O 1
ATOM 8345 N N . LEU B 1 468 ? 10.695 47.094 25.906 1 94.75 468 LEU B N 1
ATOM 8346 C CA . LEU B 1 468 ? 9.258 47.25 25.719 1 94.75 468 LEU B CA 1
ATOM 8347 C C . LEU B 1 468 ? 8.492 46.344 26.688 1 94.75 468 LEU B C 1
ATOM 8349 O O . LEU B 1 468 ? 8.883 45.219 26.938 1 94.75 468 LEU B O 1
ATOM 8353 N N . GLN B 1 469 ? 7.445 46.875 27.234 1 92.31 469 GLN B N 1
ATOM 8354 C CA . GLN B 1 469 ? 6.633 46.094 28.172 1 92.31 469 GLN B CA 1
ATOM 8355 C C . GLN B 1 469 ? 5.824 45.031 27.453 1 92.31 469 GLN B C 1
ATOM 8357 O O . GLN B 1 469 ? 5.16 45.312 26.453 1 92.31 469 GLN B O 1
ATOM 8362 N N . TYR B 1 470 ? 6.043 43.844 27.906 1 89.75 470 TYR B N 1
ATOM 8363 C CA . TYR B 1 470 ? 5.215 42.75 27.406 1 89.75 470 TYR B CA 1
ATOM 8364 C C . TYR B 1 470 ? 3.998 42.531 28.297 1 89.75 470 TYR B C 1
ATOM 8366 O O . TYR B 1 470 ? 4.133 42.312 29.5 1 89.75 470 TYR B O 1
ATOM 8374 N N . THR B 1 471 ? 2.859 42.688 27.797 1 82.69 471 THR B N 1
ATOM 8375 C CA . THR B 1 471 ? 1.628 42.438 28.531 1 82.69 471 THR B CA 1
ATOM 8376 C C . THR B 1 471 ? 1.02 41.094 28.141 1 82.69 471 THR B C 1
ATOM 8378 O O . THR B 1 471 ? 0.668 40.906 26.984 1 82.69 471 THR B O 1
ATOM 8381 N N . ALA B 1 472 ? 1.17 40.188 29.156 1 71.31 472 ALA B N 1
ATOM 8382 C CA . ALA B 1 472 ? 0.55 38.875 28.922 1 71.31 472 ALA B CA 1
ATOM 8383 C C . ALA B 1 472 ? -0.962 39.031 28.766 1 71.31 472 ALA B C 1
ATOM 8385 O O . ALA B 1 472 ? -1.608 39.75 29.531 1 71.31 472 ALA B O 1
ATOM 8386 N N . VAL B 1 473 ? -1.377 39.062 27.656 1 57.06 473 VAL B N 1
ATOM 8387 C CA . VAL B 1 473 ? -2.828 39.094 27.5 1 57.06 473 VAL B CA 1
ATOM 8388 C C . VAL B 1 473 ? -3.385 37.688 27.734 1 57.06 473 VAL B C 1
ATOM 8390 O O . VAL B 1 473 ? -2.797 36.688 27.281 1 57.06 473 VAL B O 1
ATOM 8393 N N . ASP B 1 474 ? -4.035 37.375 28.75 1 51.22 474 ASP B N 1
ATOM 8394 C CA . ASP B 1 474 ? -4.719 36.094 28.938 1 51.22 474 ASP B CA 1
ATOM 8395 C C . ASP B 1 474 ? -5.164 35.531 27.594 1 51.22 474 ASP B C 1
ATOM 8397 O O . ASP B 1 474 ? -5.363 36.25 26.625 1 51.22 474 ASP B O 1
ATOM 8401 N N . ASN B 1 475 ? -5.016 34.062 27.453 1 44.34 475 ASN B N 1
ATOM 8402 C CA . ASN B 1 475 ? -5.312 33.156 26.344 1 44.34 475 ASN B CA 1
ATOM 8403 C C . ASN B 1 475 ? -6.438 33.719 25.469 1 44.34 475 ASN B C 1
ATOM 8405 O O . ASN B 1 475 ? -6.93 33 24.578 1 44.34 475 ASN B O 1
ATOM 8409 N N . LYS B 1 476 ? -7.414 34.438 26 1 40.31 476 LYS B N 1
ATOM 8410 C CA . LYS B 1 476 ? -8.539 34.688 25.109 1 40.31 476 LYS B CA 1
ATOM 8411 C C . LYS B 1 476 ? -8.094 35.5 23.891 1 40.31 476 LYS B C 1
ATOM 8413 O O . LYS B 1 476 ? -7.055 36.156 23.922 1 40.31 476 LYS B O 1
ATOM 8418 N N . VAL B 1 477 ? -8.852 35.344 22.984 1 40.09 477 VAL B N 1
ATOM 8419 C CA . VAL B 1 477 ? -8.836 36 21.672 1 40.09 477 VAL B CA 1
ATOM 8420 C C . VAL B 1 477 ? -8.289 37.406 21.781 1 40.09 477 VAL B C 1
ATOM 8422 O O . VAL B 1 477 ? -8.906 38.281 22.406 1 40.09 477 VAL B O 1
ATOM 8425 N N . TYR B 1 478 ? -7.133 37.594 22.062 1 39.16 478 TYR B N 1
ATOM 8426 C CA . TYR B 1 478 ? -6.785 39 21.922 1 39.16 478 TYR B CA 1
ATOM 8427 C C . TYR B 1 478 ? -7.438 39.594 20.688 1 39.16 478 TYR B C 1
ATOM 8429 O O . TYR B 1 478 ? -7.105 39.219 19.562 1 39.16 478 TYR B O 1
ATOM 8437 N N . THR B 1 479 ? -8.57 40.031 20.75 1 42.19 479 THR B N 1
ATOM 8438 C CA . THR B 1 479 ? -9.055 41 19.797 1 42.19 479 THR B CA 1
ATOM 8439 C C . THR B 1 479 ? -8.086 42.188 19.703 1 42.19 479 THR B C 1
ATOM 8441 O O . THR B 1 479 ? -7.645 42.719 20.719 1 42.19 479 THR B O 1
ATOM 8444 N N . PRO B 1 480 ? -7.434 42.312 18.734 1 41.91 480 PRO B N 1
ATOM 8445 C CA . PRO B 1 480 ? -6.645 43.531 18.578 1 41.91 480 PRO B CA 1
ATOM 8446 C C . PRO B 1 480 ? -7.078 44.656 19.547 1 41.91 480 PRO B C 1
ATOM 8448 O O . PRO B 1 480 ? -8.273 44.781 19.828 1 41.91 480 PRO B O 1
ATOM 8451 N N . ASN B 1 481 ? -6.352 44.938 20.547 1 41.25 481 ASN B N 1
ATOM 8452 C CA . ASN B 1 481 ? -6.551 46.188 21.312 1 41.25 481 ASN B CA 1
ATOM 8453 C C . ASN B 1 481 ? -7.238 47.25 20.469 1 41.25 481 ASN B C 1
ATOM 8455 O O . ASN B 1 481 ? -6.582 48.156 19.953 1 41.25 481 ASN B O 1
ATOM 8459 N N . LEU B 1 482 ? -8.062 46.906 19.719 1 47.25 482 LEU B N 1
ATOM 8460 C CA . LEU B 1 482 ? -8.859 47.875 18.984 1 47.25 482 LEU B CA 1
ATOM 8461 C C . LEU B 1 482 ? -9.422 48.938 19.938 1 47.25 482 LEU B C 1
ATOM 8463 O O . LEU B 1 482 ? -10.055 49.906 19.484 1 47.25 482 LEU B O 1
ATOM 8467 N N . ARG B 1 483 ? -9.422 48.625 21.234 1 48.22 483 ARG B N 1
ATOM 8468 C CA . ARG B 1 483 ? -10.211 49.594 21.984 1 48.22 483 ARG B CA 1
ATOM 8469 C C . ARG B 1 483 ? -9.555 50.969 21.969 1 48.22 483 ARG B C 1
ATOM 8471 O O . ARG B 1 483 ? -10.242 51.969 21.969 1 48.22 483 ARG B O 1
ATOM 8478 N N . ASP B 1 484 ? -8.242 51 22.109 1 58.78 484 ASP B N 1
ATOM 8479 C CA . ASP B 1 484 ? -7.742 52.344 22.328 1 58.78 484 ASP B CA 1
ATOM 8480 C C . ASP B 1 484 ? -7.328 53 21 1 58.78 484 ASP B C 1
ATOM 8482 O O . ASP B 1 484 ? -6.605 54 21 1 58.78 484 ASP B O 1
ATOM 8486 N N . ASN B 1 485 ? -7.801 52.562 19.844 1 73.56 485 ASN B N 1
ATOM 8487 C CA . ASN B 1 485 ? -7.57 53.125 18.531 1 73.56 485 ASN B CA 1
ATOM 8488 C C . ASN B 1 485 ? -6.086 53.125 18.172 1 73.56 485 ASN B C 1
ATOM 8490 O O . ASN B 1 485 ? -5.594 54.094 17.547 1 73.56 485 ASN B O 1
ATOM 8494 N N . ARG B 1 486 ? -5.301 52.219 18.781 1 86.56 486 ARG B N 1
ATOM 8495 C CA . ARG B 1 486 ? -3.883 52.125 18.453 1 86.56 486 ARG B CA 1
ATOM 8496 C C . ARG B 1 486 ? -3.654 51.156 17.297 1 86.56 486 ARG B C 1
ATOM 8498 O O . ARG B 1 486 ? -3.973 49.969 17.406 1 86.56 486 ARG B O 1
ATOM 8505 N N . ASP B 1 487 ? -3.109 51.625 16.25 1 87.62 487 ASP B N 1
ATOM 8506 C CA . ASP B 1 487 ? -2.969 50.812 15.039 1 87.62 487 ASP B CA 1
ATOM 8507 C C . ASP B 1 487 ? -1.497 50.625 14.68 1 87.62 487 ASP B C 1
ATOM 8509 O O . ASP B 1 487 ? -1.18 50.125 13.594 1 87.62 487 ASP B O 1
ATOM 8513 N N . GLY B 1 488 ? -0.613 51.062 15.539 1 91.44 488 GLY B N 1
ATOM 8514 C CA . GLY B 1 488 ? 0.81 50.844 15.32 1 91.44 488 GLY B CA 1
ATOM 8515 C C . GLY B 1 488 ? 1.464 51.969 14.547 1 91.44 488 GLY B C 1
ATOM 8516 O O . GLY B 1 488 ? 2.639 51.906 14.188 1 91.44 488 GLY B O 1
ATOM 8517 N N . SER B 1 489 ? 0.684 53.031 14.281 1 91.44 489 SER B N 1
ATOM 8518 C CA . SER B 1 489 ? 1.269 54.188 13.609 1 91.44 489 SER B CA 1
ATOM 8519 C C . SER B 1 489 ? 2.387 54.812 14.445 1 91.44 489 SER B C 1
ATOM 8521 O O . SER B 1 489 ? 2.432 54.625 15.664 1 91.44 489 SER B O 1
ATOM 8523 N N . LEU B 1 490 ? 3.227 55.594 13.758 1 93.94 490 LEU B N 1
ATOM 8524 C CA . LEU B 1 490 ? 4.414 56.156 14.391 1 93.94 490 LEU B CA 1
ATOM 8525 C C . LEU B 1 490 ? 4.086 57.438 15.109 1 93.94 490 LEU B C 1
ATOM 8527 O O . LEU B 1 490 ? 4.766 58.469 14.922 1 93.94 490 LEU B O 1
ATOM 8531 N N . THR B 1 491 ? 2.977 57.438 15.82 1 94 491 THR B N 1
ATOM 8532 C CA . THR B 1 491 ? 2.596 58.562 16.672 1 94 491 THR B CA 1
ATOM 8533 C C . THR B 1 491 ? 2.307 58.094 18.094 1 94 491 THR B C 1
ATOM 8535 O O . THR B 1 491 ? 1.958 56.938 18.312 1 94 491 THR B O 1
ATOM 8538 N N . LYS B 1 492 ? 2.453 58.969 18.984 1 92.81 492 LYS B N 1
ATOM 8539 C CA . LYS B 1 492 ? 2.248 58.625 20.391 1 92.81 492 LYS B CA 1
ATOM 8540 C C . LYS B 1 492 ? 0.822 58.125 20.625 1 92.81 492 LYS B C 1
ATOM 8542 O O . LYS B 1 492 ? 0.591 57.281 21.469 1 92.81 492 LYS B O 1
ATOM 8547 N N . GLU B 1 493 ? -0.168 58.656 19.906 1 91.75 493 GLU B N 1
ATOM 8548 C CA . GLU B 1 493 ? -1.583 58.344 20.094 1 91.75 493 GLU B CA 1
ATOM 8549 C C . GLU B 1 493 ? -1.949 57 19.484 1 91.75 493 GLU B C 1
ATOM 8551 O O . GLU B 1 493 ? -2.871 56.344 19.938 1 91.75 493 GLU B O 1
ATOM 8556 N N . LYS B 1 494 ? -1.123 56.688 18.547 1 92.94 494 LYS B N 1
ATOM 8557 C CA . LYS B 1 494 ? -1.577 55.531 17.734 1 92.94 494 LYS B CA 1
ATOM 8558 C C . LYS B 1 494 ? -0.621 54.375 17.875 1 92.94 494 LYS B C 1
ATOM 8560 O O . LYS B 1 494 ? -0.969 53.25 17.516 1 92.94 494 LYS B O 1
ATOM 8565 N N . ALA B 1 495 ? 0.539 54.531 18.406 1 94.44 495 ALA B N 1
ATOM 8566 C CA . ALA B 1 495 ? 1.49 53.469 18.609 1 94.44 495 ALA B CA 1
ATOM 8567 C C . ALA B 1 495 ? 0.936 52.438 19.594 1 94.44 495 ALA B C 1
ATOM 8569 O O . ALA B 1 495 ? 0.146 52.75 20.484 1 94.44 495 ALA B O 1
ATOM 8570 N N . TYR B 1 496 ? 1.317 51.188 19.422 1 92.06 496 TYR B N 1
ATOM 8571 C CA . TYR B 1 496 ? 0.915 50.156 20.359 1 92.06 496 TYR B CA 1
ATOM 8572 C C . TYR B 1 496 ? 1.504 50.438 21.75 1 92.06 496 TYR B C 1
ATOM 8574 O O . TYR B 1 496 ? 2.623 50.938 21.859 1 92.06 496 TYR B O 1
ATOM 8582 N N . ASN B 1 497 ? 0.718 50.062 22.719 1 89.56 497 ASN B N 1
ATOM 8583 C CA . ASN B 1 497 ? 1.224 50.125 24.094 1 89.56 497 ASN B CA 1
ATOM 8584 C C . ASN B 1 497 ? 2.016 48.875 24.469 1 89.56 497 ASN B C 1
ATOM 8586 O O . ASN B 1 497 ? 1.456 47.938 25.016 1 89.56 497 ASN B O 1
ATOM 8590 N N . GLY B 1 498 ? 3.289 49 24.25 1 91.81 498 GLY B N 1
ATOM 8591 C CA . GLY B 1 498 ? 4.105 47.812 24.484 1 91.81 498 GLY B CA 1
ATOM 8592 C C . GLY B 1 498 ? 3.836 46.688 23.5 1 91.81 498 GLY B C 1
ATOM 8593 O O . GLY B 1 498 ? 3.471 46.938 22.344 1 91.81 498 GLY B O 1
ATOM 8594 N N . THR B 1 499 ? 4.25 45.5 23.891 1 90.38 499 THR B N 1
ATOM 8595 C CA . THR B 1 499 ? 4.094 44.312 23.047 1 90.38 499 THR B CA 1
ATOM 8596 C C . THR B 1 499 ? 3.254 43.25 23.75 1 90.38 499 THR B C 1
ATOM 8598 O O . THR B 1 499 ? 3.029 43.344 24.953 1 90.38 499 THR B O 1
ATOM 8601 N N . ASN B 1 500 ? 2.652 42.406 23 1 88.06 500 ASN B N 1
ATOM 8602 C CA . ASN B 1 500 ? 1.886 41.281 23.516 1 88.06 500 ASN B CA 1
ATOM 8603 C C . ASN B 1 500 ? 1.869 40.125 22.531 1 88.06 500 ASN B C 1
ATOM 8605 O O . ASN B 1 500 ? 2.641 40.094 21.578 1 88.06 500 ASN B O 1
ATOM 8609 N N . ILE B 1 501 ? 0.984 39.188 22.734 1 86.25 501 ILE B N 1
ATOM 8610 C CA . ILE B 1 501 ? 0.96 37.938 21.984 1 86.25 501 ILE B CA 1
ATOM 8611 C C . ILE B 1 501 ? 0.533 38.219 20.531 1 86.25 501 ILE B C 1
ATOM 8613 O O . ILE B 1 501 ? 0.952 37.531 19.609 1 86.25 501 ILE B O 1
ATOM 8617 N N . SER B 1 502 ? -0.288 39.219 20.219 1 86 502 SER B N 1
ATOM 8618 C CA . SER B 1 502 ? -0.834 39.5 18.891 1 86 502 SER B CA 1
ATOM 8619 C C . SER B 1 502 ? -0.157 40.719 18.25 1 86 502 SER B C 1
ATOM 8621 O O . SER B 1 502 ? -0.421 41.031 17.094 1 86 502 SER B O 1
ATOM 8623 N N . THR B 1 503 ? 0.583 41.438 18.953 1 87.5 503 THR B N 1
ATOM 8624 C CA . THR B 1 503 ? 1.403 42.531 18.469 1 87.5 503 THR B CA 1
ATOM 8625 C C . THR B 1 503 ? 2.838 42.406 18.969 1 87.5 503 THR B C 1
ATOM 8627 O O . THR B 1 503 ? 3.33 43.25 19.703 1 87.5 503 THR B O 1
ATOM 8630 N N . PHE B 1 504 ? 3.416 41.406 18.484 1 89.31 504 PHE B N 1
ATOM 8631 C CA . PHE B 1 504 ? 4.738 41 18.953 1 89.31 504 PHE B CA 1
ATOM 8632 C C . PHE B 1 504 ? 5.832 41.688 18.141 1 89.31 504 PHE B C 1
ATOM 8634 O O . PHE B 1 504 ? 6.535 41.031 17.359 1 89.31 504 PHE B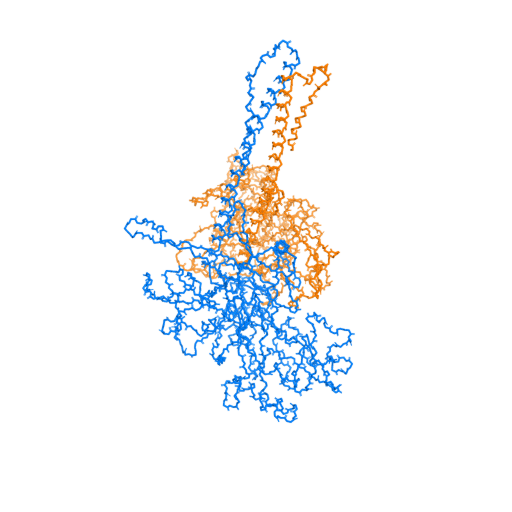 O 1
ATOM 8641 N N . TYR B 1 505 ? 5.98 42.969 18.297 1 90.06 505 TYR B N 1
ATOM 8642 C CA . TYR B 1 505 ? 7.012 43.75 17.656 1 90.06 505 TYR B CA 1
ATOM 8643 C C . TYR B 1 505 ? 8.086 44.188 18.656 1 90.06 505 TYR B C 1
ATOM 8645 O O . TYR B 1 505 ? 7.836 45 19.547 1 90.06 505 TYR B O 1
ATOM 8653 N N . ARG B 1 506 ? 9.297 43.656 18.438 1 90.56 506 ARG B N 1
ATOM 8654 C CA . ARG B 1 506 ? 10.336 43.969 19.406 1 90.56 506 ARG B CA 1
ATOM 8655 C C . ARG B 1 506 ? 11.656 44.312 18.719 1 90.56 506 ARG B C 1
ATOM 8657 O O . ARG B 1 506 ? 12.555 44.875 19.344 1 90.56 506 ARG B O 1
ATOM 8664 N N . THR B 1 507 ? 11.742 44.062 17.469 1 90.38 507 THR B N 1
ATOM 8665 C CA . THR B 1 507 ? 12.984 44.312 16.734 1 90.38 507 THR B CA 1
ATOM 8666 C C . THR B 1 507 ? 13.008 45.719 16.172 1 90.38 507 THR B C 1
ATOM 8668 O O . THR B 1 507 ? 12.125 46.125 15.406 1 90.38 507 THR B O 1
ATOM 8671 N N . PRO B 1 508 ? 14.055 46.438 16.484 1 91.12 508 PRO B N 1
ATOM 8672 C CA . PRO B 1 508 ? 14.148 47.781 15.922 1 91.12 508 PRO B CA 1
ATOM 8673 C C . PRO B 1 508 ? 14.188 47.812 14.398 1 91.12 508 PRO B C 1
ATOM 8675 O O . PRO B 1 508 ? 14.867 46.969 13.789 1 91.12 508 PRO B O 1
ATOM 8678 N N . SER B 1 509 ? 13.5 48.812 13.805 1 87.19 509 SER B N 1
ATOM 8679 C CA . SER B 1 509 ? 13.453 48.938 12.352 1 87.19 509 SER B CA 1
ATOM 8680 C C . SER B 1 509 ? 14.859 49.094 11.773 1 87.19 509 SER B C 1
ATOM 8682 O O . SER B 1 509 ? 15.125 48.688 10.641 1 87.19 509 SER B O 1
ATOM 8684 N N . GLN B 1 510 ? 15.75 49.719 12.547 1 86.56 510 GLN B N 1
ATOM 8685 C CA . GLN B 1 510 ? 17.109 50 12.102 1 86.56 510 GLN B CA 1
ATOM 8686 C C . GLN B 1 510 ? 17.875 48.688 11.82 1 86.56 510 GLN B C 1
ATOM 8688 O O . GLN B 1 510 ? 18.906 48.719 11.148 1 86.56 510 GLN B O 1
ATOM 8693 N N . PHE B 1 511 ? 17.453 47.656 12.445 1 89.06 511 PHE B N 1
ATOM 8694 C CA . PHE B 1 511 ? 18.094 46.375 12.188 1 89.06 511 PHE B CA 1
ATOM 8695 C C . PHE B 1 511 ? 17.953 45.969 10.727 1 89.06 511 PHE B C 1
ATOM 8697 O O . PHE B 1 511 ? 18.844 45.312 10.172 1 89.06 511 PHE B O 1
ATOM 8704 N N . PHE B 1 512 ? 16.906 46.344 10.156 1 79.62 512 PHE B N 1
ATOM 8705 C CA . PHE B 1 512 ? 16.609 45.938 8.789 1 79.62 512 PHE B CA 1
ATOM 8706 C C . PHE B 1 512 ? 17.109 46.969 7.793 1 79.62 512 PHE B C 1
ATOM 8708 O O . PHE B 1 512 ? 17.125 48.156 8.102 1 79.62 512 PHE B O 1
ATOM 8715 N N . VAL B 1 513 ? 17.938 46.469 6.82 1 64.12 513 VAL B N 1
ATOM 8716 C CA . VAL B 1 513 ? 18.438 47.375 5.797 1 64.12 513 VAL B CA 1
ATOM 8717 C C . VAL B 1 513 ? 17.562 47.281 4.551 1 64.12 513 VAL B C 1
ATOM 8719 O O . VAL B 1 513 ? 17.234 46.188 4.09 1 64.12 513 VAL B O 1
ATOM 8722 N N . GLY B 1 514 ? 17.109 48.438 3.949 1 56.16 514 GLY B N 1
ATOM 8723 C CA . GLY B 1 514 ? 16.484 48.562 2.641 1 56.16 514 GLY B CA 1
ATOM 8724 C C . GLY B 1 514 ? 15.07 48.031 2.592 1 56.16 514 GLY B C 1
ATOM 8725 O O . GLY B 1 514 ? 14.594 47.438 3.564 1 56.16 514 GLY B O 1
ATOM 8726 N N . ASN B 1 515 ? 14.289 48.594 1.744 1 46.34 515 ASN B N 1
ATOM 8727 C CA . ASN B 1 515 ? 12.898 48.344 1.396 1 46.34 515 ASN B CA 1
ATOM 8728 C C . ASN B 1 515 ? 12.695 46.875 0.978 1 46.34 515 ASN B C 1
ATOM 8730 O O . ASN B 1 515 ? 11.695 46.531 0.338 1 46.34 515 ASN B O 1
ATOM 8734 N N . GLY B 1 516 ? 13.602 46.031 0.999 1 44.5 516 GLY B N 1
ATOM 8735 C CA . GLY B 1 516 ? 13.383 44.875 0.15 1 44.5 516 GLY B CA 1
ATOM 8736 C C . GLY B 1 516 ? 12.508 43.812 0.799 1 44.5 516 GLY B C 1
ATOM 8737 O O . GLY B 1 516 ? 13.016 42.906 1.46 1 44.5 516 GLY B O 1
ATOM 8738 N N . ILE B 1 517 ? 11.414 44.281 1.353 1 46.97 517 ILE B N 1
ATOM 8739 C CA . ILE B 1 517 ? 10.43 43.219 1.569 1 46.97 517 ILE B CA 1
ATOM 8740 C C . ILE B 1 517 ? 10.297 42.375 0.311 1 46.97 517 ILE B C 1
ATOM 8742 O O . ILE B 1 517 ? 9.734 42.812 -0.693 1 46.97 517 ILE B O 1
ATOM 8746 N N . GLY B 1 518 ? 11.328 41.781 -0.152 1 49.75 518 GLY B N 1
ATOM 8747 C CA . GLY B 1 518 ? 11.18 41.062 -1.4 1 49.75 518 GLY B CA 1
ATOM 8748 C C . GLY B 1 518 ? 9.914 40.219 -1.463 1 49.75 518 GLY B C 1
ATOM 8749 O O . GLY B 1 518 ? 8.844 40.75 -1.805 1 49.75 518 GLY B O 1
ATOM 8750 N N . ASP B 1 519 ? 9.836 38.875 -1.103 1 62.16 519 ASP B N 1
ATOM 8751 C CA . ASP B 1 519 ? 8.828 37.875 -1.467 1 62.16 519 ASP B CA 1
ATOM 8752 C C . ASP B 1 519 ? 7.645 37.906 -0.506 1 62.16 519 ASP B C 1
ATOM 8754 O O . ASP B 1 519 ? 7.719 37.375 0.601 1 62.16 519 ASP B O 1
ATOM 8758 N N . PHE B 1 520 ? 6.75 38.906 -0.75 1 65 520 PHE B N 1
ATOM 8759 C CA . PHE B 1 520 ? 5.539 39.125 0.031 1 65 520 PHE B CA 1
ATOM 8760 C C . PHE B 1 520 ? 4.465 38.125 -0.359 1 65 520 PHE B C 1
ATOM 8762 O O . PHE B 1 520 ? 4.289 37.812 -1.541 1 65 520 PHE B O 1
ATOM 8769 N N . ASP B 1 521 ? 3.92 37.469 0.771 1 72.44 521 ASP B N 1
ATOM 8770 C CA . ASP B 1 521 ? 2.705 36.688 0.615 1 72.44 521 ASP B CA 1
ATOM 8771 C C . ASP B 1 521 ? 1.495 37.406 1.198 1 72.44 521 ASP B C 1
ATOM 8773 O O . ASP B 1 521 ? 1.581 38 2.275 1 72.44 521 ASP B O 1
ATOM 8777 N N . PRO B 1 522 ? 0.434 37.406 0.462 1 74.69 522 PRO B N 1
ATOM 8778 C CA . PRO B 1 522 ? -0.774 38.062 0.978 1 74.69 522 PRO B CA 1
ATOM 8779 C C . PRO B 1 522 ? -1.2 37.531 2.34 1 74.69 522 PRO B C 1
ATOM 8781 O O . PRO B 1 522 ? -1.95 38.188 3.064 1 74.69 522 PRO B O 1
ATOM 8784 N N . GLY B 1 523 ? -0.799 36.344 2.678 1 73.81 523 GLY B N 1
ATOM 8785 C CA . GLY B 1 523 ? -1.139 35.75 3.961 1 73.81 523 GLY B CA 1
ATOM 8786 C C . GLY B 1 523 ? -0.274 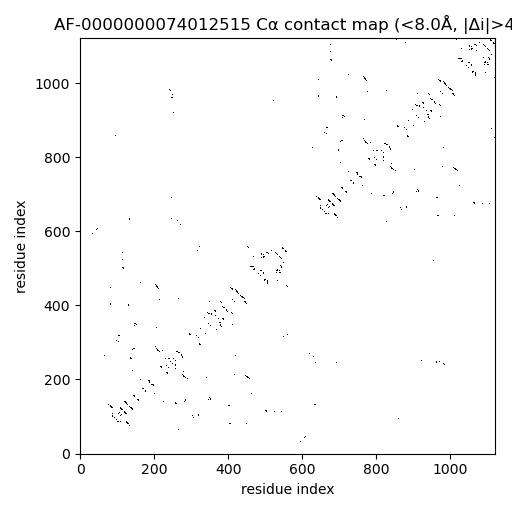36.281 5.102 1 73.81 523 GLY B C 1
ATOM 8787 O O . GLY B 1 523 ? -0.577 36.031 6.27 1 73.81 523 GLY B O 1
ATOM 8788 N N . ASP B 1 524 ? 0.709 37.031 4.773 1 75.75 524 ASP B N 1
ATOM 8789 C CA . ASP B 1 524 ? 1.562 37.594 5.812 1 75.75 524 ASP B CA 1
ATOM 8790 C C . ASP B 1 524 ? 0.821 38.656 6.605 1 75.75 524 ASP B C 1
ATOM 8792 O O . ASP B 1 524 ? 0.115 39.5 6.031 1 75.75 524 ASP B O 1
ATOM 8796 N N . THR B 1 525 ? 0.967 38.594 7.848 1 74.81 525 THR B N 1
ATOM 8797 C CA . THR B 1 525 ? 0.236 39.562 8.648 1 74.81 525 THR B CA 1
ATOM 8798 C C . THR B 1 525 ? 1.188 40.594 9.242 1 74.81 525 THR B C 1
ATOM 8800 O O . THR B 1 525 ? 0.751 41.656 9.727 1 74.81 525 THR B O 1
ATOM 8803 N N . GLY B 1 526 ? 2.457 40.375 9.172 1 74.38 526 GLY B N 1
ATOM 8804 C CA . GLY B 1 526 ? 3.412 41.312 9.719 1 74.38 526 GLY B CA 1
ATOM 8805 C C . GLY B 1 526 ? 3.498 42.594 8.906 1 74.38 526 GLY B C 1
ATOM 8806 O O . GLY B 1 526 ? 3.443 42.562 7.676 1 74.38 526 GLY B O 1
ATOM 8807 N N . LYS B 1 527 ? 3.488 43.688 9.656 1 77.06 527 LYS B N 1
ATOM 8808 C CA . LYS B 1 527 ? 3.629 45 9.031 1 77.06 527 LYS B CA 1
ATOM 8809 C C . LYS B 1 527 ? 4.973 45.625 9.375 1 77.06 527 LYS B C 1
ATOM 8811 O O . LYS B 1 527 ? 5.57 45.312 10.398 1 77.06 527 LYS B O 1
ATOM 8816 N N . THR B 1 528 ? 5.402 46.406 8.414 1 78.38 528 THR B N 1
ATOM 8817 C CA . THR B 1 528 ? 6.672 47.062 8.633 1 78.38 528 THR B CA 1
ATOM 8818 C C . THR B 1 528 ? 6.445 48.469 9.25 1 78.38 528 THR B C 1
ATOM 8820 O O . THR B 1 528 ? 5.359 49.031 9.133 1 78.38 528 THR B O 1
ATOM 8823 N N . ALA B 1 529 ? 7.453 48.969 9.961 1 81.75 529 ALA B N 1
ATOM 8824 C CA . ALA B 1 529 ? 7.508 50.312 10.531 1 81.75 529 ALA B CA 1
ATOM 8825 C C . ALA B 1 529 ? 6.344 50.562 11.492 1 81.75 529 ALA B C 1
ATOM 8827 O O . ALA B 1 529 ? 5.598 51.531 11.344 1 81.75 529 ALA B O 1
ATOM 8828 N N . ILE B 1 530 ? 6.289 49.781 12.414 1 91 530 ILE B N 1
ATOM 8829 C CA . ILE B 1 530 ? 5.227 49.812 13.414 1 91 530 ILE B CA 1
ATOM 8830 C C . ILE B 1 530 ? 5.707 50.594 14.641 1 91 530 ILE B C 1
ATOM 8832 O O . ILE B 1 530 ? 6.816 50.344 15.133 1 91 530 ILE B O 1
ATOM 8836 N N . GLY B 1 531 ? 4.805 51.5 15.055 1 94.06 531 GLY B N 1
ATOM 8837 C CA . GLY B 1 531 ? 5.113 52.219 16.281 1 94.06 531 GLY B CA 1
ATOM 8838 C C . GLY B 1 531 ? 4.699 51.469 17.531 1 94.06 531 GLY B C 1
ATOM 8839 O O . GLY B 1 531 ? 3.562 51 17.641 1 94.06 531 GLY B O 1
ATOM 8840 N N . VAL B 1 532 ? 5.652 51.438 18.5 1 94.56 532 VAL B N 1
ATOM 8841 C CA . VAL B 1 532 ? 5.387 50.844 19.828 1 94.56 532 VAL B CA 1
ATOM 8842 C C . VAL B 1 532 ? 5.91 51.781 20.906 1 94.56 532 VAL B C 1
ATOM 8844 O O . VAL B 1 532 ? 7.031 52.312 20.812 1 94.56 532 VAL B O 1
ATOM 8847 N N . LEU B 1 533 ? 5.105 52 21.859 1 94.62 533 LEU B N 1
ATOM 8848 C CA . LEU B 1 533 ? 5.543 52.844 22.953 1 94.62 533 LEU B CA 1
ATOM 8849 C C . LEU B 1 533 ? 6.449 52.062 23.906 1 94.62 533 LEU B C 1
ATOM 8851 O O . LEU B 1 533 ? 6.121 50.938 24.312 1 94.62 533 LEU B O 1
ATOM 8855 N N . ASP B 1 534 ? 7.504 52.656 24.25 1 94.44 534 ASP B N 1
ATOM 8856 C CA . ASP B 1 534 ? 8.328 52.094 25.312 1 94.44 534 ASP B CA 1
ATOM 8857 C C . ASP B 1 534 ? 7.805 52.469 26.688 1 94.44 534 ASP B C 1
ATOM 8859 O O . ASP B 1 534 ? 6.73 53.062 26.812 1 94.44 534 ASP B O 1
ATOM 8863 N N . ARG B 1 535 ? 8.508 52.094 27.719 1 92 535 ARG B N 1
ATOM 8864 C CA . ARG B 1 535 ? 8.023 52.281 29.078 1 92 535 ARG B CA 1
ATOM 8865 C C . ARG B 1 535 ? 7.977 53.75 29.453 1 92 535 ARG B C 1
ATOM 8867 O O . ARG B 1 535 ? 7.289 54.156 30.406 1 92 535 ARG B O 1
ATOM 8874 N N . HIS B 1 536 ? 8.641 54.594 28.719 1 93.38 536 HIS B N 1
ATOM 8875 C CA . HIS B 1 536 ? 8.703 56.031 29 1 93.38 536 HIS B CA 1
ATOM 8876 C C . HIS B 1 536 ? 7.754 56.812 28.094 1 93.38 536 HIS B C 1
ATOM 8878 O O . HIS B 1 536 ? 7.719 58.031 28.141 1 93.38 536 HIS B O 1
ATOM 8884 N N . GLY B 1 537 ? 7.078 56.062 27.25 1 92.38 537 GLY B N 1
ATOM 8885 C CA . GLY B 1 537 ? 6.094 56.688 26.391 1 92.38 537 GLY B CA 1
ATOM 8886 C C . GLY B 1 537 ? 6.668 57.156 25.078 1 92.38 537 GLY B C 1
ATOM 8887 O O . GLY B 1 537 ? 6 57.875 24.312 1 92.38 537 GLY B O 1
ATOM 8888 N N . ASN B 1 538 ? 7.902 56.875 24.812 1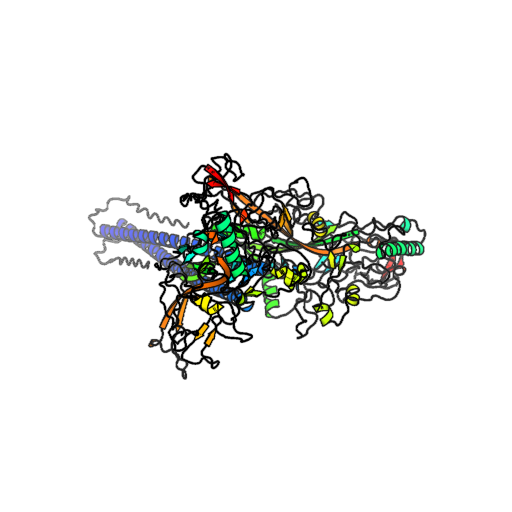 95.25 538 ASN B N 1
ATOM 8889 C CA . ASN B 1 538 ? 8.484 57.25 23.516 1 95.25 538 ASN B CA 1
ATOM 8890 C C . ASN B 1 538 ? 8.07 56.25 22.422 1 95.25 538 ASN B C 1
ATOM 8892 O O . ASN B 1 538 ? 7.977 55.062 22.672 1 95.25 538 ASN B O 1
ATOM 8896 N N . VAL B 1 539 ? 7.801 56.781 21.266 1 96.19 539 VAL B N 1
ATOM 8897 C CA . VAL B 1 539 ? 7.445 55.969 20.125 1 96.19 539 VAL B CA 1
ATOM 8898 C C . VAL B 1 539 ? 8.711 55.375 19.516 1 96.19 539 VAL B C 1
ATOM 8900 O O . VAL B 1 539 ? 9.633 56.094 19.141 1 96.19 539 VAL B O 1
ATOM 8903 N N . ARG B 1 540 ? 8.781 54.094 19.469 1 95.44 540 ARG B N 1
ATOM 8904 C CA . ARG B 1 540 ? 9.867 53.344 18.828 1 95.44 540 ARG B CA 1
ATOM 8905 C C . ARG B 1 540 ? 9.383 52.688 17.547 1 95.44 540 ARG B C 1
ATOM 8907 O O . ARG B 1 540 ? 8.289 52.125 17.5 1 95.44 540 ARG B O 1
ATOM 8914 N N . SER B 1 541 ? 10.148 52.781 16.484 1 93.5 541 SER B N 1
ATOM 8915 C CA . SER B 1 541 ? 9.828 52.125 15.219 1 93.5 541 SER B CA 1
ATOM 8916 C C . SER B 1 541 ? 10.344 50.688 15.203 1 93.5 541 SER B C 1
ATOM 8918 O O . SER B 1 541 ? 11.547 50.438 15.336 1 93.5 541 SER B O 1
ATOM 8920 N N . MET B 1 542 ? 9.414 49.781 15.117 1 91.25 542 MET B N 1
ATOM 8921 C CA . MET B 1 542 ? 9.727 48.344 15.164 1 91.25 542 MET B CA 1
ATOM 8922 C C . MET B 1 542 ? 9.305 47.656 13.875 1 91.25 542 MET B C 1
ATOM 8924 O O . MET B 1 542 ? 8.445 48.156 13.148 1 91.25 542 MET B O 1
ATOM 8928 N N . GLU B 1 543 ? 9.961 46.531 13.57 1 82.81 543 GLU B N 1
ATOM 8929 C CA . GLU B 1 543 ? 9.617 45.656 12.445 1 82.81 543 GLU B CA 1
ATOM 8930 C C . GLU B 1 543 ? 9.727 44.188 12.836 1 82.81 543 GLU B C 1
ATOM 8932 O O . GLU B 1 543 ? 10.555 43.812 13.68 1 82.81 543 GLU B O 1
ATOM 8937 N N . PRO B 1 544 ? 8.719 43.469 12.352 1 74.56 544 PRO B N 1
ATOM 8938 C CA . PRO B 1 544 ? 8.852 42.031 12.648 1 74.56 544 PRO B CA 1
ATOM 8939 C C . PRO B 1 544 ? 9.93 41.375 11.805 1 74.56 544 PRO B C 1
ATOM 8941 O O . PRO B 1 544 ? 10.359 41.906 10.789 1 74.56 544 PRO B O 1
ATOM 8944 N N . GLU B 1 545 ? 10.484 40.281 12.469 1 61.31 545 GLU B N 1
ATOM 8945 C CA . GLU B 1 545 ? 11.453 39.5 11.719 1 61.31 545 GLU B CA 1
ATOM 8946 C C . GLU B 1 545 ? 10.812 38.812 10.508 1 61.31 545 GLU B C 1
ATOM 8948 O O . GLU B 1 545 ? 9.883 38.031 10.656 1 61.31 545 GLU B O 1
ATOM 8953 N N . PHE B 1 546 ? 10.75 39.5 9.359 1 53.44 546 PHE B N 1
ATOM 8954 C CA . PHE B 1 546 ? 10.219 38.781 8.203 1 53.44 546 PHE B CA 1
ATOM 8955 C C . PHE B 1 546 ? 11.211 37.719 7.715 1 53.44 546 PHE B C 1
ATOM 8957 O O . PHE B 1 546 ? 12.43 37.938 7.809 1 53.44 546 PHE B O 1
ATOM 8964 N N . MET B 1 547 ? 10.734 36.5 7.562 1 47.94 547 MET B N 1
ATOM 8965 C CA . MET B 1 547 ? 11.539 35.531 6.816 1 47.94 547 MET B CA 1
ATOM 8966 C C . MET B 1 547 ? 12.18 36.188 5.598 1 47.94 547 MET B C 1
ATOM 8968 O O . MET B 1 547 ? 11.539 36.344 4.555 1 47.94 547 MET B O 1
ATOM 8972 N N . ALA B 1 548 ? 12.422 37.438 5.68 1 41 548 ALA B N 1
ATOM 8973 C CA . ALA B 1 548 ? 12.859 38.188 4.5 1 41 548 ALA B CA 1
ATOM 8974 C C . ALA B 1 548 ? 14.141 37.594 3.926 1 41 548 ALA B C 1
ATOM 8976 O O . ALA B 1 548 ? 14.945 37 4.656 1 41 548 ALA B O 1
ATOM 8977 N N . ARG B 1 549 ? 14.203 37.281 2.59 1 41.38 549 ARG B N 1
ATOM 8978 C CA . ARG B 1 549 ? 15.297 37.062 1.65 1 41.38 549 ARG B CA 1
ATOM 8979 C C . ARG B 1 549 ? 16.453 38 1.893 1 41.38 549 ARG B C 1
ATOM 8981 O O . ARG B 1 549 ? 16.5 39.094 1.303 1 41.38 549 ARG B O 1
ATOM 8988 N N . SER B 1 550 ? 16.719 38.5 3.037 1 36.97 550 SER B N 1
ATOM 8989 C CA . SER B 1 550 ? 17.828 39.406 2.822 1 36.97 550 SER B CA 1
ATOM 8990 C C . SER B 1 550 ? 19.031 38.688 2.207 1 36.97 550 SER B C 1
ATOM 8992 O O . SER B 1 550 ? 19.453 37.656 2.715 1 36.97 550 SER B O 1
ATOM 8994 N N . PRO B 1 551 ? 19.359 39 1.017 1 38.66 551 PRO B N 1
ATOM 8995 C CA . PRO B 1 551 ? 20.625 38.469 0.483 1 38.66 551 PRO B CA 1
ATOM 8996 C C . PRO B 1 551 ? 21.703 38.344 1.55 1 38.66 551 PRO B C 1
ATOM 8998 O O . PRO B 1 551 ? 22.594 37.5 1.424 1 38.66 551 PRO B O 1
ATOM 9001 N N . THR B 1 552 ? 21.812 39.344 2.387 1 33.59 552 THR B N 1
ATOM 9002 C CA . THR B 1 552 ? 22.859 39.406 3.408 1 33.59 552 THR B CA 1
ATOM 9003 C C . THR B 1 552 ? 22.516 38.469 4.574 1 33.59 552 THR B C 1
ATOM 9005 O O . THR B 1 552 ? 23.406 38.094 5.355 1 33.59 552 THR B O 1
ATOM 9008 N N . LEU B 1 553 ? 21.328 38.719 5.191 1 34.56 553 LEU B N 1
ATOM 9009 C CA . LEU B 1 553 ? 21.016 37.844 6.32 1 34.56 553 LEU B CA 1
ATOM 9010 C C . LEU B 1 553 ? 20.547 36.469 5.844 1 34.56 553 LEU B C 1
ATOM 9012 O O . LEU B 1 553 ? 19.938 36.375 4.777 1 34.56 553 LEU B O 1
ATOM 9016 N N . GLY B 1 554 ? 21.125 35.469 6.168 1 30.05 554 GLY B N 1
ATOM 9017 C CA . GLY B 1 554 ? 20.766 34.062 5.961 1 30.05 554 GLY B CA 1
ATOM 9018 C C . GLY B 1 554 ? 19.281 33.812 6.086 1 30.05 554 GLY B C 1
ATOM 9019 O O . GLY B 1 554 ? 18.547 34.594 6.703 1 30.05 554 GLY B O 1
ATOM 9020 N N . LYS B 1 555 ? 18.531 33.188 5.199 1 34.34 555 LYS B N 1
ATOM 9021 C CA . LYS B 1 555 ? 17.172 32.688 5.098 1 34.34 555 LYS B CA 1
ATOM 9022 C C . LYS B 1 555 ? 16.656 32.219 6.461 1 34.34 555 LYS B C 1
ATOM 9024 O O . LYS B 1 555 ? 17.344 31.484 7.18 1 34.34 555 LYS B O 1
ATOM 9029 N N . SER B 1 556 ? 16.062 33.188 7.211 1 35.19 556 SER B N 1
ATOM 9030 C CA . SER B 1 556 ? 15.312 32.344 8.133 1 35.19 556 SER B CA 1
ATOM 9031 C C . SER B 1 556 ? 14.758 31.109 7.43 1 35.19 556 SER B C 1
ATOM 9033 O O . SER B 1 556 ? 13.93 31.219 6.52 1 35.19 556 SER B O 1
ATOM 9035 N N . ALA B 1 557 ? 15.656 30.406 7.07 1 35.19 557 ALA B N 1
ATOM 9036 C CA . ALA B 1 557 ? 15.648 29.266 6.156 1 35.19 557 ALA B CA 1
ATOM 9037 C C . ALA B 1 557 ? 14.68 28.188 6.629 1 35.19 557 ALA B C 1
ATOM 9039 O O . ALA B 1 557 ? 14.93 27.516 7.633 1 35.19 557 ALA B O 1
ATOM 9040 N N . SER B 1 558 ? 13.391 28.828 6.766 1 35.38 558 SER B N 1
ATOM 9041 C CA . SER B 1 558 ? 12.586 27.609 6.863 1 35.38 558 SER B CA 1
ATOM 9042 C C . SER B 1 558 ? 12.625 26.812 5.562 1 35.38 558 SER B C 1
ATOM 9044 O O . SER B 1 558 ? 12.734 27.391 4.48 1 35.38 558 SER B O 1
ATOM 9046 N N . GLY B 1 559 ? 13.195 25.719 5.613 1 36.16 559 GLY B N 1
ATOM 9047 C CA . GLY B 1 559 ? 13.117 24.859 4.449 1 36.16 559 GLY B CA 1
ATOM 9048 C C . GLY B 1 559 ? 12.062 23.766 4.586 1 36.16 559 GLY B C 1
ATOM 9049 O O . GLY B 1 559 ? 12.016 23.062 5.598 1 36.16 559 GLY B O 1
ATOM 9050 N N . THR B 1 560 ? 10.977 24.047 3.732 1 39.22 560 THR B N 1
ATOM 9051 C CA . THR B 1 560 ? 9.969 22.984 3.689 1 39.22 560 THR B CA 1
ATOM 9052 C C . THR B 1 560 ? 10.562 21.688 3.17 1 39.22 560 THR B C 1
ATOM 9054 O O . THR B 1 560 ? 11.359 21.688 2.23 1 39.22 560 THR B O 1
ATOM 9057 N N . LEU B 1 561 ? 10.344 20.609 4.02 1 49.62 561 LEU B N 1
ATOM 9058 C CA . LEU B 1 561 ? 10.828 19.281 3.666 1 49.62 561 LEU B CA 1
ATOM 9059 C C . LEU B 1 561 ? 9.812 18.547 2.799 1 49.62 561 LEU B C 1
ATOM 9061 O O . LEU B 1 561 ? 8.602 18.688 3 1 49.62 561 LEU B O 1
#

pLDDT: mean 83.33, std 16.71, range [25.38, 98.62]

Radius of gyration: 37.97 Å; Cα contacts (8 Å, |Δi|>4): 2340; chains: 2; bounding box: 115×104×84 Å

Nearest PDB structures (foldseek):
  3x1l-assembly1_B  TM=3.656E-01  e=7.226E-01  Pyrococcus furiosus DSM 3638
  8s9t-assembly1_D  TM=4.932E-01  e=6.071E+00  Synechocystis sp. PCC 6803
  8s9x-assembly1_D  TM=5.661E-01  e=8.094E+00  Synechocystis sp. PCC 6803
  8ooz-assembly1_D  TM=1.601E-01  e=6.071E+00  Methermicoccus shengliensis DSM 18856
  8ooz-assembly1_I  TM=1.602E-01  e=8.573E+00  Methermicoccus shengliensis DSM 18856

Solvent-accessible surface area (backbone atoms only — not comparable to full-atom values): 60304 Å² total; per-residue (Å²): 123,92,72,79,79,77,78,81,78,78,79,73,73,68,83,77,65,63,75,77,38,69,65,60,44,51,46,50,51,48,43,52,50,47,49,52,50,49,52,52,49,49,50,51,51,52,52,49,50,50,49,51,50,50,50,34,51,48,38,26,53,50,42,49,48,52,30,50,50,53,48,52,53,26,52,50,45,39,70,74,43,53,35,42,77,53,28,26,58,65,74,72,82,59,88,52,85,51,50,51,82,33,42,57,52,84,19,32,46,44,50,39,45,29,37,26,28,63,55,37,43,32,29,35,40,35,32,35,33,54,86,33,42,71,34,32,45,30,41,39,41,29,45,53,25,20,63,15,74,81,41,55,48,82,86,44,60,39,72,60,77,66,32,53,56,57,64,78,31,70,67,38,92,44,62,70,51,21,41,57,46,46,52,48,35,38,40,15,53,48,69,65,34,55,84,80,29,72,33,73,79,24,48,44,44,25,45,28,28,41,35,40,35,44,28,47,72,82,70,65,69,86,63,58,70,37,94,85,40,56,71,73,55,84,30,60,66,50,32,50,32,42,41,52,32,30,61,68,63,14,55,59,55,41,70,33,24,56,42,44,61,51,70,46,54,79,47,57,56,90,29,37,68,37,65,30,36,46,48,56,36,60,38,27,40,77,50,93,59,94,73,61,72,80,30,51,39,75,55,86,51,64,43,60,26,64,70,64,72,44,52,72,68,57,35,64,74,37,63,46,34,36,26,40,78,44,58,83,62,69,93,66,86,60,92,81,41,57,60,49,55,55,44,43,70,38,48,35,59,24,11,58,62,43,78,38,74,55,48,84,83,78,43,57,39,17,30,69,88,42,88,80,66,40,71,31,53,35,14,18,22,39,39,61,32,22,34,86,61,63,44,96,85,68,42,36,70,41,62,40,60,94,74,22,88,44,42,24,40,12,35,39,82,55,80,49,38,48,73,48,73,48,75,47,55,49,52,39,88,84,81,59,45,73,42,71,92,54,50,44,77,46,76,47,22,63,38,37,42,41,74,39,31,36,41,51,43,40,27,66,77,55,38,47,81,70,56,51,46,70,46,84,64,65,92,53,60,71,60,73,63,58,79,70,65,34,76,21,40,85,38,76,75,21,19,27,85,27,24,32,57,74,47,30,53,49,34,53,39,80,66,57,78,78,82,59,77,62,87,79,54,62,46,39,67,53,58,74,66,27,9,28,22,30,80,86,60,49,68,40,55,17,22,40,73,61,71,37,59,46,88,66,41,49,57,51,46,56,36,37,81,130,88,76,76,75,78,76,80,74,78,78,75,68,70,82,78,66,60,80,77,39,68,65,59,44,52,46,51,52,48,43,52,51,46,50,51,49,51,52,51,48,49,50,48,52,52,50,49,51,50,50,51,51,50,49,36,50,43,36,26,51,51,40,48,48,50,29,50,50,52,48,51,51,24,52,51,45,38,72,73,38,52,36,41,76,54,29,36,72,84,73,73,86,67,85,51,88,53,55,60,88,34,41,55,52,84,18,33,48,45,49,36,45,29,34,25,28,61,55,36,43,34,30,34,39,34,31,34,32,54,82,31,40,71,34,31,44,31,40,40,42,30,45,52,26,20,62,16,74,80,42,56,48,82,83,42,61,38,72,61,79,65,31,51,57,58,64,77,28,69,68,40,91,43,63,69,52,22,41,56,47,47,50,48,34,40,41,15,52,45,67,67,34,53,84,82,29,70,34,71,80,25,48,43,45,24,45,29,29,40,37,40,34,43,28,47,71,81,70,63,69,87,65,57,70,38,93,84,40,56,71,73,54,83,29,58,65,52,30,50,51,51,42,52,50,29,68,72,69,67,55,74,61,89,78,33,26,58,45,45,61,53,70,46,53,80,46,55,57,92,35,40,67,37,63,28,36,44,46,56,32,60,39,27,41,76,50,93,57,93,72,62,70,81,31,52,39,76,56,87,52,64,44,60,26,64,72,65,72,45,52,74,69,58,35,63,70,39,63,46,36,38,27,43,78,46,56,86,61,71,96,63,86,61,94,80,43,59,62,51,54,56,44,44,69,38,46,33,59,25,10,59,65,42,80,39,74,57,47,85,52,79,42,56,37,18,31,68,89,43,87,80,67,39,71,32,55,36,14,20,22,39,37,62,32,21,36,88,60,62,25,62,61,47,42,37,70,43,62,26,33,62,44,22,86,43,40,25,35,12,35,38,84,57,80,51,37,4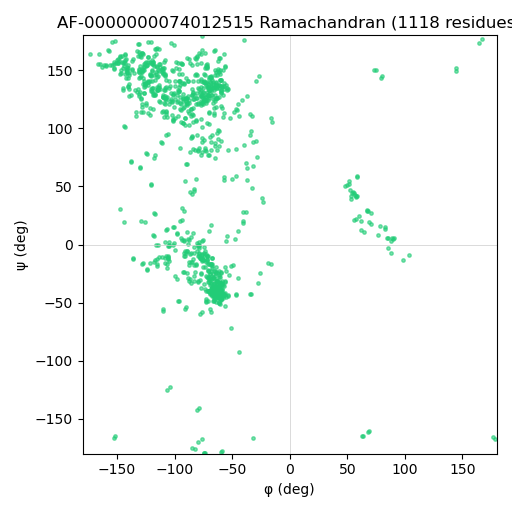6,74,43,47,34,75,49,54,47,54,40,84,63,78,62,43,72,41,72,90,54,49,43,77,46,74,48,23,55,36,35,41,40,73,40,32,34,41,51,44,41,26,66,75,54,38,48,81,70,55,50,45,70,46,83,63,69,92,57,79,74,61,71,65,59,80,72,64,34,78,20,41,84,38,76,75,21,18,26,85,26,23,31,56,77,47,30,53,49,32,55,40,81,64,54,77,78,85,60,72,61,94,79,51,91,73,37,66,50,57,73,66,27,10,27,22,30,81,85,59,48,67,40,53,17,21,39,74,60,73,35,66,40,91,67,42,44,55,50,46,55,34,38,82

Foldseek 3Di:
DPPPPPPPPPPPPDDPPPCPPPVVVVVVVVVVVVVVVVVVVVVVVVVVVVVLLVVLVVLQVVQVVQQVVLVVQLVVLLVVAFWDWFADPQQDDDDDPLSDGDCFDLFRQQWFDQLQFAQWTWGAWTWTDASSDTKIAFTDTAGQKAFDQPFQDFLHIGHDDAQADDPVLVPDDDPVSSLVVQLQLLLCQQVVPCVSPNQQRFKWKKFKKKKKFWFADFFDDFRGDHLQEEAPAGTPVRLVVVVVVCVVVVDADPSRRHMGKDKHFPHADSSRTGMTIMDMDMYMGTDPDRDGCLQKDWDDDPSVCVSVVHDPVRCVLGSRTAIDGAANDPPDDDPQGPVQVRQQCGFPRSGNVQADWDCPVVFTWADPVDDPRHGRRLRTWGQWTFGPDADPVRGGIDGPRPPHNFWIKHWGDDPRGDKDKDKDFDADPVVRDTDVVRIDMDIIGMMTMGTWWMFIRGNQSVDANLQFDEDEDPPPSPPPCVVQCADQDQDLSRAAEGGYRSRHWRAALVSDDDPCQPSDDPPYDWDAQGWYQGPVSHTTTTGGPGLGSPVSRHRSPTHTD/DPPPPPPPPPCPPDDCPDPPDVVVVVVVVVVVVVVVVVVVVVVVVVVVVVVVLVVLVVLQVVQVVQQVVLVVQLVVLLVVAFWDWFADDDDDDDDDPLPDRDCFDLFRQQWADQLQFAQWTWGAWTWTDASSDTKIAFTDTAGQWAFDQPFQDFLHIGHDDAQADDPVLVPDDDPVSSLVVQLQLLLCQQVVPCVSPNQQRFKWKKFKKKKKFWFADFFDDFRGDHLQEEAPAGTPVRLVVVVVVCVVVVDADPSRNHMGKDKHFQHADSSRTGMTIMDMDMYMGTDPDGDGCLQKDWDDSPSVCVVVVHDPVRCVLGSRTAIDGAANDDPDDDPQGPVQVRQQCGFPRSGNVQADWDCPVVFTWADPPDDPRHGRRQRTWGQWTFGPDADPVRGGIDGPRPPHNFWIKHWGDDPRGDKDKDKDFDADPVVRDTDVVRIDMDIIGMMTMGTWWMFIRGNQSVDASLQFDEDEDPPPNPPPVVVQCADQDQDLSRAARGGYRSRHWRAALVSDDDPCQPSDDPPYDWDAQGWYQGPVSHTTTTGGDGLGSPVSRHRSPTHTD

Organism: Pomacea canaliculata (NCBI:txid400727)